Protein AF-0000000076191224 (afdb_homodimer)

Organism: Mytilus galloprovincialis (NCBI:txid29158)

InterPro domains:
  IPR012337 Ribonuclease H-like superfamily [SSF53098] (254-543)
  IPR025398 ZMYM1-like, RNase-like domain [PF14291] (219-339)
  IPR057456 C17orf113, probable zinc finger [PF25431] (107-160)

Foldseek 3Di:
DVPVVVVVVVVVVVVVVVVVVLCLVVVLQPFDDADDDPDDDDDDDCPPDDPDPPDPCPDDPDDPPDDDDDDPPPDDPQPQDADPCLCVVPVQKDWDWDQDPVRDTAIFIAGNLLQVVVFAAPVRDCCRHPVGHNRRDSVVVVCCCPGPSNVVSVVVVCVVCVVVVVVVVVLVVLQLVLLLVLLVLQLVCLLVLHDRLVCSVVVLVVCVVVPPPRNVSNCPPDDDDCNHSVNSLLLLVLQLVQLQVVVLVQAQVFQAKEKEWEWDAAPVGWIKIWIKMWTDGLLGIDIATHFIDTFPDDAQVRVLVVVCCCCVPPSNHDLQRYQEYEYQDPCQAPPCPRHSVNVSCVVHVNYNYANAVVSVVVVVVVVVCVVDVVSVVVVVVVVVVCVVQVVDPVSVVVVVVVVVVCVVVVNDDDPPDPCPVPCSVLAASVVDDLVSQQSSCVSSVHDSVLLSVLVVVVCVVVVVPDPRQHLSNSSSCCRNVNVVNCVVNVSSNSVSRSSNNYDRHCVLVVVLVVSLDSNCDPVNVPDDSVSSGSSSNSNRSDDDPSSTDSSSSSVVSVVVVVVVVPPVVVVVVVVVVVVD/DVPVVVVVVVVVVVVVVVVVVLCLVVVLQQFDDPDQPLQQFQQFALPQDDPPPDPPPPPPDDDDDDDDDDDDPPDDPQPQDADVCLCPVPVQKDWDWDQDPVRDTAIFIAGNLLQVVVFAAPVRDSDRHPNGHSRRDSVVVVCCCPGPSNVVSVVVVCVVCVVVVVVVVVLVVLQLVLLLVLLVLQSVCRSNSHNRLVCSVVVLVVCVVVPPPRNVSNCPPDPDRCNHSSNSSLLLVLQLVQLQVVVLVQAQVFQAKEKEWEWDAAPVGWIKIWIKMWTDGLLFIDIATHFIDTFPDDAQVRVLVVVCCCCVPPSNHDLQRHQEYEYQDPCQAPPCPRHSVNVSCVVHVNYNYANAPVSVVVVVVVVVCVVDPVSVVVVVVVVVVCVVQVVDPVSVVVVVVVVVVCVVVVNDDDPPDPCPVSCSVLPASVVDDLVSQQSSCVSSVHDSVLLSVLVVVVCVVCVVVDDRRHLSVSSSCCRNVNVVNCVVNVSSNSVSRSSNNYDRHCSLVVSLVSSLDSNCDPVSVPRDSSSSGSSSNSNRSDDDPVSTDSSSSSVVSVVVVVVVVPPVVVVVVVVVVVVD

Structure (mmCIF, N/CA/C/O backbone):
data_AF-0000000076191224-model_v1
#
loop_
_entity.id
_entity.type
_entity.pdbx_description
1 polymer 'C17orf113 probable zinc finger domain-containing protein'
#
loop_
_atom_site.group_PDB
_atom_site.id
_atom_site.type_symbol
_atom_site.label_atom_id
_atom_site.label_alt_id
_atom_site.label_comp_id
_atom_site.label_asym_id
_atom_site.label_entity_id
_atom_site.label_seq_id
_atom_site.pdbx_PDB_ins_code
_atom_site.Cartn_x
_atom_site.Cartn_y
_atom_site.Cartn_z
_atom_site.occupancy
_atom_site.B_iso_or_equiv
_atom_site.auth_seq_id
_atom_site.auth_comp_id
_atom_site.auth_asym_id
_atom_site.auth_atom_id
_atom_site.pdbx_PDB_model_num
ATOM 1 N N . MET A 1 1 ? -46.656 -33.531 -31.141 1 26.03 1 MET A N 1
ATOM 2 C CA . MET A 1 1 ? -45.875 -32.719 -30.203 1 26.03 1 MET A CA 1
ATOM 3 C C . MET A 1 1 ? -45.031 -33.625 -29.312 1 26.03 1 MET A C 1
ATOM 5 O O . MET A 1 1 ? -44.406 -33.156 -28.359 1 26.03 1 MET A O 1
ATOM 9 N N . PRO A 1 2 ? -45.156 -34.938 -29.188 1 43.31 2 PRO A N 1
ATOM 10 C CA . PRO A 1 2 ? -44.562 -36 -28.375 1 43.31 2 PRO A CA 1
ATOM 11 C C . PRO A 1 2 ? -43.062 -36.156 -28.609 1 43.31 2 PRO A C 1
ATOM 13 O O . PRO A 1 2 ? -42.344 -36.719 -27.766 1 43.31 2 PRO A O 1
ATOM 16 N N . SER A 1 3 ? -42.562 -35.688 -29.734 1 45.56 3 SER A N 1
ATOM 17 C CA . SER A 1 3 ? -41.219 -36.031 -30.172 1 45.56 3 SER A CA 1
ATOM 18 C C . SER A 1 3 ? -40.156 -35.25 -29.391 1 45.56 3 SER A C 1
ATOM 20 O O . SER A 1 3 ? -39 -35.688 -29.281 1 45.56 3 SER A O 1
ATOM 22 N N . THR A 1 4 ? -40.562 -34.031 -28.891 1 46.78 4 THR A N 1
ATOM 23 C CA . THR A 1 4 ? -39.594 -33.156 -28.219 1 46.78 4 THR A CA 1
ATOM 24 C C . THR A 1 4 ? -39.281 -33.688 -26.828 1 46.78 4 THR A C 1
ATOM 26 O O . THR A 1 4 ? -38.188 -33.5 -26.312 1 46.78 4 THR A O 1
ATOM 29 N N . ASN A 1 5 ? -40.281 -34.406 -26.203 1 42.69 5 ASN A N 1
ATOM 30 C CA . ASN A 1 5 ? -40.062 -34.906 -24.844 1 42.69 5 ASN A CA 1
ATOM 31 C C . ASN A 1 5 ? -39.062 -36.062 -24.828 1 42.69 5 ASN A C 1
ATOM 33 O O . ASN A 1 5 ? -38.312 -36.25 -23.859 1 42.69 5 ASN A O 1
ATOM 37 N N . ARG A 1 6 ? -39.031 -36.906 -25.875 1 45.94 6 ARG A N 1
ATOM 38 C CA . ARG A 1 6 ? -38.156 -38.094 -25.906 1 45.94 6 ARG A CA 1
ATOM 39 C C . ARG A 1 6 ? -36.688 -37.656 -26.031 1 45.94 6 ARG A C 1
ATOM 41 O O . ARG A 1 6 ? -35.812 -38.25 -25.391 1 45.94 6 ARG A O 1
ATOM 48 N N . MET A 1 7 ? -36.5 -36.594 -26.812 1 40.91 7 MET A N 1
ATOM 49 C CA . MET A 1 7 ? -35.125 -36.125 -26.984 1 40.91 7 MET A CA 1
ATOM 50 C C . MET A 1 7 ? -34.625 -35.5 -25.703 1 40.91 7 MET A C 1
ATOM 52 O O . MET A 1 7 ? -33.406 -35.562 -25.406 1 40.91 7 MET A O 1
ATOM 56 N N . LYS A 1 8 ? -35.562 -34.938 -24.906 1 46.84 8 LYS A N 1
ATOM 57 C CA . LYS A 1 8 ? -35.125 -34.406 -23.609 1 46.84 8 LYS A CA 1
ATOM 58 C C . LYS A 1 8 ? -34.812 -35.531 -22.625 1 46.84 8 LYS A C 1
ATOM 60 O O . LYS A 1 8 ? -33.812 -35.438 -21.891 1 46.84 8 LYS A O 1
ATOM 65 N N . ARG A 1 9 ? -35.594 -36.594 -22.672 1 45.09 9 ARG A N 1
ATOM 66 C CA . ARG A 1 9 ? -35.375 -37.688 -21.734 1 45.09 9 ARG A CA 1
ATOM 67 C C . ARG A 1 9 ? -34.094 -38.406 -22.078 1 45.09 9 ARG A C 1
ATOM 69 O O . ARG A 1 9 ? -33.344 -38.812 -21.172 1 45.09 9 ARG A O 1
ATOM 76 N N . LYS A 1 10 ? -33.812 -38.594 -23.328 1 44.44 10 LYS A N 1
ATOM 77 C CA . LYS A 1 10 ? -32.562 -39.25 -23.719 1 44.44 10 LYS A CA 1
ATOM 78 C C . LYS A 1 10 ? -31.359 -38.406 -23.344 1 44.44 10 LYS A C 1
ATOM 80 O O . LYS A 1 10 ? -30.344 -38.906 -22.875 1 44.44 10 LYS A O 1
ATOM 85 N N . ARG A 1 11 ? -31.484 -37.094 -23.469 1 45.53 11 ARG A N 1
ATOM 86 C CA . ARG A 1 11 ? -30.422 -36.188 -23.062 1 45.53 11 ARG A CA 1
ATOM 87 C C . ARG A 1 11 ? -30.25 -36.188 -21.547 1 45.53 11 ARG A C 1
ATOM 89 O O . ARG A 1 11 ? -29.125 -36.156 -21.047 1 45.53 11 ARG A O 1
ATOM 96 N N . GLU A 1 12 ? -31.438 -36.281 -20.953 1 49.88 12 GLU A N 1
ATOM 97 C CA . GLU A 1 12 ? -31.391 -36.344 -19.5 1 49.88 12 GLU A CA 1
ATOM 98 C C . GLU A 1 12 ? -30.766 -37.656 -19.031 1 49.88 12 GLU A C 1
ATOM 100 O O . GLU A 1 12 ? -29.953 -37.688 -18.094 1 49.88 12 GLU A O 1
ATOM 105 N N . GLU A 1 13 ? -31.062 -38.75 -19.688 1 50.44 13 GLU A N 1
ATOM 106 C CA . GLU A 1 13 ? -30.484 -40.031 -19.359 1 50.44 13 GLU A CA 1
ATOM 107 C C . GLU A 1 13 ? -29 -40.062 -19.703 1 50.44 13 GLU A C 1
ATOM 109 O O . GLU A 1 13 ? -28.188 -40.594 -18.922 1 50.44 13 GLU A O 1
ATOM 114 N N . GLU A 1 14 ? -28.641 -39.531 -20.891 1 46.62 14 GLU A N 1
ATOM 115 C CA . GLU A 1 14 ? -27.234 -39.469 -21.266 1 46.62 14 GLU A CA 1
ATOM 116 C C . GLU A 1 14 ? -26.469 -38.531 -20.359 1 46.62 14 GLU A C 1
ATOM 118 O O . GLU A 1 14 ? -25.328 -38.812 -19.969 1 46.62 14 GLU A O 1
ATOM 123 N N . ASN A 1 15 ? -27.062 -37.469 -20 1 46.41 15 ASN A N 1
ATOM 124 C CA . ASN A 1 15 ? -26.469 -36.562 -19.031 1 46.41 15 ASN A CA 1
ATOM 125 C C . ASN A 1 15 ? -26.328 -37.188 -17.656 1 46.41 15 ASN A C 1
ATOM 127 O O . ASN A 1 15 ? -25.344 -37 -16.969 1 46.41 15 ASN A O 1
ATOM 131 N N . GLU A 1 16 ? -27.312 -38 -17.312 1 48.53 16 GLU A N 1
ATOM 132 C CA . GLU A 1 16 ? -27.25 -38.719 -16.047 1 48.53 16 GLU A CA 1
ATOM 133 C C . GLU A 1 16 ? -26.156 -39.781 -16.062 1 48.53 16 GLU A C 1
ATOM 135 O O . GLU A 1 16 ? -25.453 -39.969 -15.07 1 48.53 16 GLU A O 1
ATOM 140 N N . LYS A 1 17 ? -26.031 -40.531 -17.156 1 49.47 17 LYS A N 1
ATOM 141 C CA . LYS A 1 17 ? -24.984 -41.531 -17.281 1 49.47 17 LYS A CA 1
ATOM 142 C C . LYS A 1 17 ? -23.594 -40.875 -17.266 1 49.47 17 LYS A C 1
ATOM 144 O O . LYS A 1 17 ? -22.688 -41.406 -16.609 1 49.47 17 LYS A O 1
ATOM 149 N N . GLN A 1 18 ? -23.438 -39.844 -18 1 44.91 18 GLN A N 1
ATOM 150 C CA . GLN A 1 18 ? -22.172 -39.094 -17.969 1 44.91 18 GLN A CA 1
ATOM 151 C C . GLN A 1 18 ? -21.922 -38.5 -16.594 1 44.91 18 GLN A C 1
ATOM 153 O O . GLN A 1 18 ? -20.797 -38.531 -16.094 1 44.91 18 GLN A O 1
ATOM 158 N N . ALA A 1 19 ? -22.938 -38.031 -16.016 1 46.34 19 ALA A N 1
ATOM 159 C CA . ALA A 1 19 ? -22.844 -37.5 -14.648 1 46.34 19 ALA A CA 1
ATOM 160 C C . ALA A 1 19 ? -22.5 -38.625 -13.672 1 46.34 19 ALA A C 1
ATOM 162 O O . ALA A 1 19 ? -21.688 -38.438 -12.773 1 46.34 19 ALA A O 1
ATOM 163 N N . ALA A 1 20 ? -23.172 -39.781 -13.859 1 45.84 20 ALA A N 1
ATOM 164 C CA . ALA A 1 20 ? -22.859 -40.938 -13.016 1 45.84 20 ALA A CA 1
ATOM 165 C C . ALA A 1 20 ? -21.406 -41.375 -13.203 1 45.84 20 ALA A C 1
ATOM 167 O O . ALA A 1 20 ? -20.719 -41.688 -12.227 1 45.84 20 ALA A O 1
ATOM 168 N N . LYS A 1 21 ? -20.969 -41.375 -14.43 1 45.69 21 LYS A N 1
ATOM 169 C CA . LYS A 1 21 ? -19.562 -41.688 -14.711 1 45.69 21 LYS A CA 1
ATOM 170 C C . LYS A 1 21 ? -18.641 -40.656 -14.086 1 45.69 21 LYS A C 1
ATOM 172 O O . LYS A 1 21 ? -17.625 -41 -13.492 1 45.69 21 LYS A O 1
ATOM 177 N N . CYS A 1 22 ? -18.984 -39.469 -14.258 1 46.91 22 CYS A N 1
ATOM 178 C CA . CYS A 1 22 ? -18.203 -38.375 -13.672 1 46.91 22 CYS A CA 1
ATOM 179 C C . CYS A 1 22 ? -18.219 -38.438 -12.148 1 46.91 22 CYS A C 1
ATOM 181 O O . CYS A 1 22 ? -17.188 -38.25 -11.5 1 46.91 22 CYS A O 1
ATOM 183 N N . ARG A 1 23 ? -19.438 -38.781 -11.688 1 44.47 23 ARG A N 1
ATOM 184 C CA . ARG A 1 23 ? -19.547 -38.938 -10.242 1 44.47 23 ARG A CA 1
ATOM 185 C C . ARG A 1 23 ? -18.672 -40.094 -9.75 1 44.47 23 ARG A C 1
ATOM 187 O O . ARG A 1 23 ? -18 -39.969 -8.719 1 44.47 23 ARG A O 1
ATOM 194 N N . LYS A 1 24 ? -18.719 -41.125 -10.453 1 44 24 LYS A N 1
ATOM 195 C CA . LYS A 1 24 ? -17.906 -42.25 -10.078 1 44 24 LYS A CA 1
ATOM 196 C C . LYS A 1 24 ? -16.406 -41.938 -10.148 1 44 24 LYS A C 1
ATOM 198 O O . LYS A 1 24 ? -15.641 -42.344 -9.273 1 44 24 LYS A O 1
ATOM 203 N N . LEU A 1 25 ? -16.109 -41.219 -11.141 1 40.03 25 LEU A N 1
ATOM 204 C CA . LEU A 1 25 ? -14.727 -40.781 -11.281 1 40.03 25 LEU A CA 1
ATOM 205 C C . LEU A 1 25 ? -14.312 -39.875 -10.141 1 40.03 25 LEU A C 1
ATOM 207 O O . LEU A 1 25 ? -13.234 -40 -9.57 1 40.03 25 LEU A O 1
ATOM 211 N N . LEU A 1 26 ? -15.203 -38.969 -9.93 1 44.12 26 LEU A N 1
ATOM 212 C CA . LEU A 1 26 ? -14.906 -37.938 -8.953 1 44.12 26 LEU A CA 1
ATOM 213 C C . LEU A 1 26 ? -14.938 -38.5 -7.539 1 44.12 26 LEU A C 1
ATOM 215 O O . LEU A 1 26 ? -14.219 -38.031 -6.66 1 44.12 26 LEU A O 1
ATOM 219 N N . SER A 1 27 ? -15.766 -39.375 -7.352 1 41.03 27 SER A N 1
ATOM 220 C CA . SER A 1 27 ? -15.898 -39.906 -6 1 41.03 27 SER A CA 1
ATOM 221 C C . SER A 1 27 ? -14.57 -40.438 -5.465 1 41.03 27 SER A C 1
ATOM 223 O O . SER A 1 27 ? -14.289 -40.344 -4.27 1 41.03 27 SER A O 1
ATOM 225 N N . PHE A 1 28 ? -13.883 -40.875 -6.383 1 36.62 28 PHE A N 1
ATOM 226 C CA . PHE A 1 28 ? -12.594 -41.406 -5.953 1 36.62 28 PHE A CA 1
ATOM 227 C C . PHE A 1 28 ? -11.664 -40.281 -5.496 1 36.62 28 PHE A C 1
ATOM 229 O O . PHE A 1 28 ? -10.891 -40.469 -4.555 1 36.62 28 PHE A O 1
ATOM 236 N N . PHE A 1 29 ? -11.695 -39.25 -6.199 1 34.75 29 PHE A N 1
ATOM 237 C CA . PHE A 1 29 ? -10.68 -38.219 -6.047 1 34.75 29 PHE A CA 1
ATOM 238 C C . PHE A 1 29 ? -11.055 -37.25 -4.938 1 34.75 29 PHE A C 1
ATOM 240 O O . PHE A 1 29 ? -10.281 -36.344 -4.602 1 34.75 29 PHE A O 1
ATOM 247 N N . GLN A 1 30 ? -12.102 -37.188 -4.402 1 29.36 30 GLN A N 1
ATOM 248 C CA . GLN A 1 30 ? -12.555 -36.094 -3.541 1 29.36 30 GLN A CA 1
ATOM 249 C C . GLN A 1 30 ? -11.828 -36.125 -2.199 1 29.36 30 GLN A C 1
ATOM 251 O O . GLN A 1 30 ? -12.141 -35.312 -1.307 1 29.36 30 GLN A O 1
ATOM 256 N N . SER A 1 31 ? -10.711 -36.938 -2.045 1 25.03 31 SER A N 1
ATOM 257 C CA . SER A 1 31 ? -10.406 -36.938 -0.617 1 25.03 31 SER A CA 1
ATOM 258 C C . SER A 1 31 ? -9.477 -35.781 -0.242 1 25.03 31 SER A C 1
ATOM 260 O O . SER A 1 31 ? -9.469 -35.344 0.908 1 25.03 31 SER A O 1
ATOM 262 N N . THR A 1 32 ? -8.367 -35.531 -1.023 1 21.52 32 THR A N 1
ATOM 263 C CA . THR A 1 32 ? -7.102 -35.375 -0.321 1 21.52 32 THR A CA 1
ATOM 264 C C . THR A 1 32 ? -6.961 -33.969 0.247 1 21.52 32 THR A C 1
ATOM 266 O O . THR A 1 32 ? -7.395 -33 -0.375 1 21.52 32 THR A O 1
ATOM 269 N N . LYS A 1 33 ? -6.602 -33.875 1.566 1 25.42 33 LYS A N 1
ATOM 270 C CA . LYS A 1 33 ? -6.164 -32.75 2.393 1 25.42 33 LYS A CA 1
ATOM 271 C C . LYS A 1 33 ? -4.852 -32.156 1.875 1 25.42 33 LYS A C 1
ATOM 273 O O . LYS A 1 33 ? -4.004 -32.906 1.354 1 25.42 33 LYS A O 1
ATOM 278 N N . GLU A 1 34 ? -4.637 -30.75 1.619 1 20.83 34 GLU A N 1
ATOM 279 C CA . GLU A 1 34 ? -3.629 -29.797 1.155 1 20.83 34 GLU A CA 1
ATOM 280 C C . GLU A 1 34 ? -2.33 -29.938 1.944 1 20.83 34 GLU A C 1
ATOM 282 O O . GLU A 1 34 ? -2.283 -29.625 3.137 1 20.83 34 GLU A O 1
ATOM 287 N N . ALA A 1 35 ? -1.531 -30.953 1.72 1 19.2 35 ALA A N 1
ATOM 288 C CA . ALA A 1 35 ? -0.294 -31.109 2.479 1 19.2 35 ALA A CA 1
ATOM 289 C C . ALA A 1 35 ? 0.706 -30.016 2.139 1 19.2 35 ALA A C 1
ATOM 291 O O . ALA A 1 35 ? 0.68 -29.469 1.035 1 19.2 35 ALA A O 1
ATOM 292 N N . ASN A 1 36 ? 1.622 -29.578 3.158 1 17.62 36 ASN A N 1
ATOM 293 C CA . ASN A 1 36 ? 2.547 -28.531 3.568 1 17.62 36 ASN A CA 1
ATOM 294 C C . ASN A 1 36 ? 3.877 -28.641 2.828 1 17.62 36 ASN A C 1
ATOM 296 O O . ASN A 1 36 ? 4.68 -27.703 2.85 1 17.62 36 ASN A O 1
ATOM 300 N N . VAL A 1 37 ? 4.348 -29.781 2.203 1 17.72 37 VAL A N 1
ATOM 301 C CA . VAL A 1 37 ? 5.77 -29.984 2.447 1 17.72 37 VAL A CA 1
ATOM 302 C C . VAL A 1 37 ? 6.59 -29.25 1.397 1 17.72 37 VAL A C 1
ATOM 304 O O . VAL A 1 37 ? 6.383 -29.422 0.195 1 17.72 37 VAL A O 1
ATOM 307 N N . CYS A 1 38 ? 7.348 -28.172 1.702 1 17.2 38 CYS A N 1
ATOM 308 C CA . CYS A 1 38 ? 8.094 -27.141 0.999 1 17.2 38 CYS A CA 1
ATOM 309 C C . CYS A 1 38 ? 9.43 -27.672 0.497 1 17.2 38 CYS A C 1
ATOM 311 O O . CYS A 1 38 ? 10.477 -27.078 0.764 1 17.2 38 CYS A O 1
ATOM 313 N N . GLY A 1 39 ? 9.539 -28.859 -0.107 1 16.42 39 GLY A N 1
ATOM 314 C CA . GLY A 1 39 ? 10.914 -29.328 -0.23 1 16.42 39 GLY A CA 1
ATOM 315 C C . GLY A 1 39 ? 11.703 -28.594 -1.299 1 16.42 39 GLY A C 1
ATOM 316 O O . GLY A 1 39 ? 11.125 -28.109 -2.275 1 16.42 39 GLY A O 1
ATOM 317 N N . THR A 1 40 ? 13.023 -28.172 -1.108 1 16.64 40 THR A N 1
ATOM 318 C CA . THR A 1 40 ? 14.008 -27.203 -1.571 1 16.64 40 THR A CA 1
ATOM 319 C C . THR A 1 40 ? 14.836 -27.766 -2.715 1 16.64 40 THR A C 1
ATOM 321 O O . THR A 1 40 ? 15.727 -27.094 -3.244 1 16.64 40 THR A O 1
ATOM 324 N N . THR A 1 41 ? 14.422 -28.766 -3.525 1 16.56 41 THR A N 1
ATOM 325 C CA . THR A 1 41 ? 15.609 -29.422 -4.059 1 16.56 41 THR A CA 1
ATOM 326 C C . THR A 1 41 ? 16.203 -28.625 -5.219 1 16.56 41 THR A C 1
ATOM 328 O O . THR A 1 41 ? 15.461 -28.094 -6.047 1 16.56 41 THR A O 1
ATOM 331 N N . HIS A 1 42 ? 17.547 -28.297 -5.301 1 16.14 42 HIS A N 1
ATOM 332 C CA . HIS A 1 42 ? 18.469 -27.359 -5.934 1 16.14 42 HIS A CA 1
ATOM 333 C C . HIS A 1 42 ? 18.938 -27.891 -7.285 1 16.14 42 HIS A C 1
ATOM 335 O O . HIS A 1 42 ? 19.672 -27.188 -8 1 16.14 42 HIS A O 1
ATOM 341 N N . GLU A 1 43 ? 18.312 -28.781 -8.07 1 17.09 43 GLU A N 1
ATOM 342 C CA . GLU A 1 43 ? 19.297 -29.422 -8.945 1 17.09 43 GLU A CA 1
ATOM 343 C C . GLU A 1 43 ? 19.609 -28.531 -10.141 1 17.09 43 GLU A C 1
ATOM 345 O O . GLU A 1 43 ? 18.734 -27.875 -10.695 1 17.09 43 GLU A O 1
ATOM 350 N N . HIS A 1 44 ? 20.891 -28.203 -10.461 1 16.64 44 HIS A N 1
ATOM 351 C CA . HIS A 1 44 ? 21.672 -27.234 -11.227 1 16.64 44 HIS A CA 1
ATOM 352 C C . HIS A 1 44 ? 21.797 -27.656 -12.688 1 16.64 44 HIS A C 1
ATOM 354 O O . HIS A 1 44 ? 22.469 -27 -13.477 1 16.64 44 HIS A O 1
ATOM 360 N N . ASP A 1 45 ? 20.859 -28.312 -13.352 1 16.45 45 ASP A N 1
ATOM 361 C CA . ASP A 1 45 ? 21.422 -28.969 -14.523 1 16.45 45 ASP A CA 1
ATOM 362 C C . ASP A 1 45 ? 21.703 -27.953 -15.633 1 16.45 45 ASP A C 1
ATOM 364 O O . ASP A 1 45 ? 20.828 -27.156 -16 1 16.45 45 ASP A O 1
ATOM 368 N N . GLU A 1 46 ? 22.922 -27.562 -15.977 1 17.64 46 GLU A N 1
ATOM 369 C CA . GLU A 1 46 ? 23.625 -26.562 -16.781 1 17.64 46 GLU A CA 1
ATOM 370 C C . GLU A 1 46 ? 23.516 -26.875 -18.266 1 17.64 46 GLU A C 1
ATOM 372 O O . GLU A 1 46 ? 24.172 -26.234 -19.094 1 17.64 46 GLU A O 1
ATOM 377 N N . SER A 1 47 ? 22.406 -27.281 -18.859 1 17.59 47 SER A N 1
ATOM 378 C CA . SER A 1 47 ? 22.578 -27.812 -20.203 1 17.59 47 SER A CA 1
ATOM 379 C C . SER A 1 47 ? 22.875 -26.688 -21.203 1 17.59 47 SER A C 1
ATOM 381 O O . SER A 1 47 ? 22.031 -25.812 -21.422 1 17.59 47 SER A O 1
ATOM 383 N N . VAL A 1 48 ? 24.047 -26.125 -21.297 1 18.17 48 VAL A N 1
ATOM 384 C CA . VAL A 1 48 ? 24.5 -24.984 -22.062 1 18.17 48 VAL A CA 1
ATOM 385 C C . VAL A 1 48 ? 24.438 -25.297 -23.562 1 18.17 48 VAL A C 1
ATOM 387 O O . VAL A 1 48 ? 25.031 -26.281 -24.016 1 18.17 48 VAL A O 1
ATOM 390 N N . HIS A 1 49 ? 23.344 -25.125 -24.203 1 17.06 49 HIS A N 1
ATOM 391 C CA . HIS A 1 49 ? 23.094 -25.375 -25.609 1 17.06 49 HIS A CA 1
ATOM 392 C C . HIS A 1 49 ? 24.062 -24.578 -26.484 1 17.06 49 HIS A C 1
ATOM 394 O O . HIS A 1 49 ? 24.422 -23.438 -26.156 1 17.06 49 HIS A O 1
ATOM 400 N N . GLU A 1 50 ? 24.766 -25.203 -27.453 1 18.98 50 GLU A N 1
ATOM 401 C CA . GLU A 1 50 ? 25.859 -25.062 -28.406 1 18.98 50 GLU A CA 1
ATOM 402 C C . GLU A 1 50 ? 25.5 -24.094 -29.531 1 18.98 50 GLU A C 1
ATOM 404 O O . GLU A 1 50 ? 24.531 -24.312 -30.25 1 18.98 50 GLU A O 1
ATOM 409 N N . LEU A 1 51 ? 25.578 -22.781 -29.281 1 18.27 51 LEU A N 1
ATOM 410 C CA . LEU A 1 51 ? 25.297 -21.672 -30.203 1 18.27 51 LEU A CA 1
ATOM 411 C C . LEU A 1 51 ? 26.109 -21.828 -31.484 1 18.27 51 LEU A C 1
ATOM 413 O O . LEU A 1 51 ? 27.328 -22 -31.438 1 18.27 51 LEU A O 1
ATOM 417 N N . VAL A 1 52 ? 25.5 -22.312 -32.5 1 18.48 52 VAL A N 1
ATOM 418 C CA . VAL A 1 52 ? 25.938 -22.641 -33.844 1 18.48 52 VAL A CA 1
ATOM 419 C C . VAL A 1 52 ? 26.453 -21.391 -34.531 1 18.48 52 VAL A C 1
ATOM 421 O O . VAL A 1 52 ? 25.734 -20.375 -34.625 1 18.48 52 VAL A O 1
ATOM 424 N N . GLU A 1 53 ? 27.75 -21.094 -34.531 1 18.88 53 GLU A N 1
ATOM 425 C CA . GLU A 1 53 ? 28.656 -20.078 -35.031 1 18.88 53 GLU A CA 1
ATOM 426 C C . GLU A 1 53 ? 28.547 -19.922 -36.531 1 18.88 53 GLU A C 1
ATOM 428 O O . GLU A 1 53 ? 28.938 -20.812 -37.281 1 18.88 53 GLU A O 1
ATOM 433 N N . THR A 1 54 ? 27.375 -19.594 -37.031 1 19.47 54 THR A N 1
ATOM 434 C CA . THR A 1 54 ? 27.297 -19.594 -38.5 1 19.47 54 THR A CA 1
ATOM 435 C C . THR A 1 54 ? 28.281 -18.578 -39.094 1 19.47 54 THR A C 1
ATOM 437 O O . THR A 1 54 ? 28.344 -17.438 -38.625 1 19.47 54 THR A O 1
ATOM 440 N N . GLU A 1 55 ? 29.281 -19 -39.906 1 19.7 55 GLU A N 1
ATOM 441 C CA . GLU A 1 55 ? 30.516 -18.609 -40.594 1 19.7 55 GLU A CA 1
ATOM 442 C C . GLU A 1 55 ? 30.234 -17.547 -41.656 1 19.7 55 GLU A C 1
ATOM 444 O O . GLU A 1 55 ? 29.531 -17.797 -42.625 1 19.7 55 GLU A O 1
ATOM 449 N N . MET A 1 56 ? 29.891 -16.297 -41.188 1 19.38 56 MET A N 1
ATOM 450 C CA . MET A 1 56 ? 29.656 -15.227 -42.156 1 19.38 56 MET A CA 1
ATOM 451 C C . MET A 1 56 ? 30.875 -15.031 -43.062 1 19.38 56 MET A C 1
ATOM 453 O O . MET A 1 56 ? 31.969 -14.703 -42.594 1 19.38 56 MET A O 1
ATOM 457 N N . GLN A 1 57 ? 31.016 -15.656 -44.125 1 19.55 57 GLN A N 1
ATOM 458 C CA . GLN A 1 57 ? 32.062 -15.773 -45.156 1 19.55 57 GLN A CA 1
ATOM 459 C C . GLN A 1 57 ? 32.281 -14.438 -45.844 1 19.55 57 GLN A C 1
ATOM 461 O O . GLN A 1 57 ? 31.484 -14.031 -46.688 1 19.55 57 GLN A O 1
ATOM 466 N N . THR A 1 58 ? 32.438 -13.32 -45.062 1 19.78 58 THR A N 1
ATOM 467 C CA . THR A 1 58 ? 32.625 -12.062 -45.781 1 19.78 58 THR A CA 1
ATOM 468 C C . THR A 1 58 ? 33.844 -12.125 -46.688 1 19.78 58 THR A C 1
ATOM 470 O O . THR A 1 58 ? 34.969 -12.344 -46.219 1 19.78 58 THR A O 1
ATOM 473 N N . GLN A 1 59 ? 33.719 -12.422 -47.875 1 18.94 59 GLN A N 1
ATOM 474 C CA . GLN A 1 59 ? 34.656 -12.609 -48.969 1 18.94 59 GLN A CA 1
ATOM 475 C C . GLN A 1 59 ? 35.531 -11.375 -49.188 1 18.94 59 GLN A C 1
ATOM 477 O O . GLN A 1 59 ? 35.125 -10.273 -48.781 1 18.94 59 GLN A O 1
ATOM 482 N N . ARG A 1 60 ? 36.688 -11.422 -49.969 1 21.84 60 ARG A N 1
ATOM 483 C CA . ARG A 1 60 ? 38.094 -11.164 -50.125 1 21.84 60 ARG A CA 1
ATOM 484 C C . ARG A 1 60 ? 38.344 -9.805 -50.781 1 21.84 60 ARG A C 1
ATOM 486 O O . ARG A 1 60 ? 39.406 -9.203 -50.594 1 21.84 60 ARG A O 1
ATOM 493 N N . GLU A 1 61 ? 37.594 -8.883 -51.438 1 22.14 61 GLU A N 1
ATOM 494 C CA . GLU A 1 61 ? 38.219 -8.648 -52.75 1 22.14 61 GLU A CA 1
ATOM 495 C C . GLU A 1 61 ? 39.438 -7.719 -52.594 1 22.14 61 GLU A C 1
ATOM 497 O O . GLU A 1 61 ? 39.281 -6.566 -52.188 1 22.14 61 GLU A O 1
ATOM 502 N N . THR A 1 62 ? 40.562 -8.172 -52.188 1 22.02 62 THR A N 1
ATOM 503 C CA . THR A 1 62 ? 41.844 -7.52 -51.969 1 22.02 62 THR A CA 1
ATOM 504 C C . THR A 1 62 ? 42.375 -6.84 -53.219 1 22.02 62 THR A C 1
ATOM 506 O O . THR A 1 62 ? 42.312 -7.426 -54.312 1 22.02 62 THR A O 1
ATOM 509 N N . LEU A 1 63 ? 42.344 -5.52 -53.25 1 22.5 63 LEU A N 1
ATOM 510 C CA . LEU A 1 63 ? 42.781 -4.59 -54.281 1 22.5 63 LEU A CA 1
ATOM 511 C C . LEU A 1 63 ? 44.219 -4.871 -54.688 1 22.5 63 LEU A C 1
ATOM 513 O O . LEU A 1 63 ? 45.062 -5.215 -53.844 1 22.5 63 LEU A O 1
ATOM 517 N N . PRO A 1 64 ? 44.594 -5.184 -55.969 1 24.39 64 PRO A N 1
ATOM 518 C CA . PRO A 1 64 ? 45.781 -5.711 -56.594 1 24.39 64 PRO A CA 1
ATOM 519 C C . PRO A 1 64 ? 47 -4.777 -56.469 1 24.39 64 PRO A C 1
ATOM 521 O O . PRO A 1 64 ? 46.938 -3.619 -56.875 1 24.39 64 PRO A O 1
ATOM 524 N N . VAL A 1 65 ? 47.594 -4.645 -55.281 1 23.41 65 VAL A N 1
ATOM 525 C CA . VAL A 1 65 ? 48.719 -3.732 -55.125 1 23.41 65 VAL A CA 1
ATOM 526 C C . VAL A 1 65 ? 49.844 -4.125 -56.094 1 23.41 65 VAL A C 1
ATOM 528 O O . VAL A 1 65 ? 50.156 -5.309 -56.219 1 23.41 65 VAL A O 1
ATOM 531 N N . ILE A 1 66 ? 50.219 -3.258 -56.969 1 24.12 66 ILE A N 1
ATOM 532 C CA . ILE A 1 66 ? 51.156 -3.262 -58.094 1 24.12 66 ILE A CA 1
ATOM 533 C C . ILE A 1 66 ? 52.562 -3.514 -57.562 1 24.12 66 ILE A C 1
ATOM 535 O O . ILE A 1 66 ? 53.031 -2.828 -56.656 1 24.12 66 ILE A O 1
ATOM 539 N N . ALA A 1 67 ? 53.156 -4.691 -57.875 1 26.38 67 ALA A N 1
ATOM 540 C CA . ALA A 1 67 ? 54.375 -5.402 -57.5 1 26.38 67 ALA A CA 1
ATOM 541 C C . ALA A 1 67 ? 55.625 -4.672 -58 1 26.38 67 ALA A C 1
ATOM 543 O O . ALA A 1 67 ? 55.781 -4.488 -59.219 1 26.38 67 ALA A O 1
ATOM 544 N N . THR A 1 68 ? 56.062 -3.615 -57.281 1 24.05 68 THR A N 1
ATOM 545 C CA . THR A 1 68 ? 57.219 -2.914 -57.75 1 24.05 68 THR A CA 1
ATOM 546 C C . THR A 1 68 ? 58.438 -3.848 -57.812 1 24.05 68 THR A C 1
ATOM 548 O O . THR A 1 68 ? 58.625 -4.676 -56.906 1 24.05 68 THR A O 1
ATOM 551 N N . PRO A 1 69 ? 59.188 -4.031 -58.906 1 24.16 69 PRO A N 1
ATOM 552 C CA . PRO A 1 69 ? 60.219 -5.004 -59.281 1 24.16 69 PRO A CA 1
ATOM 553 C C . PRO A 1 69 ? 61.5 -4.863 -58.469 1 24.16 69 PRO A C 1
ATOM 555 O O . PRO A 1 69 ? 62.125 -3.797 -58.469 1 24.16 69 PRO A O 1
ATOM 558 N N . THR A 1 70 ? 61.562 -5.293 -57.188 1 25.75 70 THR A N 1
ATOM 559 C CA . THR A 1 70 ? 62.75 -5.074 -56.375 1 25.75 70 THR A CA 1
ATOM 560 C C . THR A 1 70 ? 63.938 -5.859 -56.938 1 25.75 70 THR A C 1
ATOM 562 O O . THR A 1 70 ? 63.781 -7.008 -57.375 1 25.75 70 THR A O 1
ATOM 565 N N . ARG A 1 71 ? 65.125 -5.297 -57.188 1 28.39 71 ARG A N 1
ATOM 566 C CA . ARG A 1 71 ? 66.438 -5.77 -57.625 1 28.39 71 ARG A CA 1
ATOM 567 C C . ARG A 1 71 ? 67.062 -6.75 -56.594 1 28.39 71 ARG A C 1
ATOM 569 O O . ARG A 1 71 ? 67.062 -6.48 -55.406 1 28.39 71 ARG A O 1
ATOM 576 N N . GLU A 1 72 ? 67.188 -8.117 -56.812 1 26.75 72 GLU A N 1
ATOM 577 C CA . GLU A 1 72 ? 67.5 -9.25 -55.969 1 26.75 72 GLU A CA 1
ATOM 578 C C . GLU A 1 72 ? 69 -9.141 -55.5 1 26.75 72 GLU A C 1
ATOM 580 O O . GLU A 1 72 ? 69.938 -9.297 -56.281 1 26.75 72 GLU A O 1
ATOM 585 N N . ARG A 1 73 ? 69.5 -8.18 -54.625 1 30.58 73 ARG A N 1
ATOM 586 C CA . ARG A 1 73 ? 70.875 -8.219 -54.094 1 30.58 73 ARG A CA 1
ATOM 587 C C . ARG A 1 73 ? 71.125 -9.539 -53.375 1 30.58 73 ARG A C 1
ATOM 589 O O . ARG A 1 73 ? 70.188 -10.117 -52.75 1 30.58 73 ARG A O 1
ATOM 596 N N . HIS A 1 74 ? 72.062 -10.273 -53.781 1 29.5 74 HIS A N 1
ATOM 597 C CA . HIS A 1 74 ? 72.562 -11.531 -53.219 1 29.5 74 HIS A CA 1
ATOM 598 C C . HIS A 1 74 ? 72.75 -11.43 -51.719 1 29.5 74 HIS A C 1
ATOM 600 O O . HIS A 1 74 ? 73.75 -10.82 -51.25 1 29.5 74 HIS A O 1
ATOM 606 N N . ASN A 1 75 ? 71.812 -10.969 -50.906 1 31.66 75 ASN A N 1
ATOM 607 C CA . ASN A 1 75 ? 71.875 -10.633 -49.5 1 31.66 75 ASN A CA 1
ATOM 608 C C . ASN A 1 75 ? 72.375 -11.82 -48.656 1 31.66 75 ASN A C 1
ATOM 610 O O . ASN A 1 75 ? 72 -12.961 -48.906 1 31.66 75 ASN A O 1
ATOM 614 N N . SER A 1 76 ? 73.688 -11.812 -48.219 1 35.19 76 SER A N 1
ATOM 615 C CA . SER A 1 76 ? 74.188 -12.719 -47.188 1 35.19 76 SER A CA 1
ATOM 616 C C . SER A 1 76 ? 73.125 -13.086 -46.188 1 35.19 76 SER A C 1
ATOM 618 O O . SER A 1 76 ? 72.125 -12.367 -46.062 1 35.19 76 SER A O 1
ATOM 620 N N . GLY A 1 77 ? 72.938 -14.266 -45.812 1 38.22 77 GLY A N 1
ATOM 621 C CA . GLY A 1 77 ? 71.938 -14.984 -45.094 1 38.22 77 GLY A CA 1
ATOM 622 C C . GLY A 1 77 ? 71.25 -14.172 -44 1 38.22 77 GLY A C 1
ATOM 623 O O . GLY A 1 77 ? 70.5 -14.711 -43.156 1 38.22 77 GLY A O 1
ATOM 624 N N . HIS A 1 78 ? 72 -13.125 -43.375 1 43.5 78 HIS A N 1
ATOM 625 C CA . HIS A 1 78 ? 71.375 -12.367 -42.312 1 43.5 78 HIS A CA 1
ATOM 626 C C . HIS A 1 78 ? 70.188 -11.57 -42.812 1 43.5 78 HIS A C 1
ATOM 628 O O . HIS A 1 78 ? 70.312 -10.836 -43.812 1 43.5 78 HIS A O 1
ATOM 634 N N . SER A 1 79 ? 69.125 -12.078 -42.906 1 48.62 79 SER A N 1
ATOM 635 C CA . SER A 1 79 ? 68 -11.344 -43.344 1 48.62 79 SER A CA 1
ATOM 636 C C . SER A 1 79 ? 67.938 -9.953 -42.75 1 48.62 79 SER A C 1
ATOM 638 O O . SER A 1 79 ? 68 -9.797 -41.531 1 48.62 79 SER A O 1
ATOM 640 N N . SER A 1 80 ? 68.5 -8.859 -43.312 1 59.62 80 SER A N 1
ATOM 641 C CA . SER A 1 80 ? 68.562 -7.445 -42.969 1 59.62 80 SER A CA 1
ATOM 642 C C . SER A 1 80 ? 67.188 -6.891 -42.656 1 59.62 80 SER A C 1
ATOM 644 O O . SER A 1 80 ? 67.062 -5.781 -42.125 1 59.62 80 SER A O 1
ATOM 646 N N . ASN A 1 81 ? 66.25 -7.453 -43.094 1 64.69 81 ASN A N 1
ATOM 647 C CA . ASN A 1 81 ? 64.938 -6.848 -42.875 1 64.69 81 ASN A CA 1
ATOM 648 C C . ASN A 1 81 ? 64.125 -7.66 -41.906 1 64.69 81 ASN A C 1
ATOM 650 O O . ASN A 1 81 ? 64.312 -8.867 -41.719 1 64.69 81 ASN A O 1
ATOM 654 N N . PHE A 1 82 ? 63.375 -6.969 -41.031 1 78.19 82 PHE A N 1
ATOM 655 C CA . PHE A 1 82 ? 62.406 -7.574 -40.125 1 78.19 82 PHE A CA 1
ATOM 656 C C . PHE A 1 82 ? 61.469 -8.523 -40.844 1 78.19 82 PHE A C 1
ATOM 658 O O . PHE A 1 82 ? 60.969 -8.195 -41.938 1 78.19 82 PHE A O 1
ATOM 665 N N . ASN A 1 83 ? 61.531 -9.836 -40.531 1 78.56 83 ASN A N 1
ATOM 666 C CA . ASN A 1 83 ? 60.625 -10.812 -41.094 1 78.56 83 ASN A CA 1
ATOM 667 C C . ASN A 1 83 ? 59.25 -10.75 -40.406 1 78.56 83 ASN A C 1
ATOM 669 O O . ASN A 1 83 ? 59.156 -11.055 -39.219 1 78.56 83 ASN A O 1
ATOM 673 N N . LYS A 1 84 ? 58.281 -10.266 -41.062 1 77.88 84 LYS A N 1
ATOM 674 C CA . LYS A 1 84 ? 56.938 -10.102 -40.531 1 77.88 84 LYS A CA 1
ATOM 675 C C . LYS A 1 84 ? 56.406 -11.414 -39.969 1 77.88 84 LYS A C 1
ATOM 677 O O . LYS A 1 84 ? 55.531 -11.414 -39.094 1 77.88 84 LYS A O 1
ATOM 682 N N . LYS A 1 85 ? 56.969 -12.516 -40.344 1 78.81 85 LYS A N 1
ATOM 683 C CA . LYS A 1 85 ? 56.531 -13.828 -39.875 1 78.81 85 LYS A CA 1
ATOM 684 C C . LYS A 1 85 ? 56.875 -14.016 -38.406 1 78.81 85 LYS A C 1
ATOM 686 O O . LYS A 1 85 ? 56.25 -14.82 -37.719 1 78.81 85 LYS A O 1
ATOM 691 N N . TRP A 1 86 ? 57.906 -13.219 -37.969 1 81 86 TRP A N 1
ATOM 692 C CA . TRP A 1 86 ? 58.344 -13.344 -36.594 1 81 86 TRP A CA 1
ATOM 693 C C . TRP A 1 86 ? 57.281 -12.805 -35.625 1 81 86 TRP A C 1
ATOM 695 O O . TRP A 1 86 ? 57.25 -13.18 -34.469 1 81 86 TRP A O 1
ATOM 705 N N . LYS A 1 87 ? 56.438 -12 -36.188 1 78.75 87 LYS A N 1
ATOM 706 C CA . LYS A 1 87 ? 55.375 -11.43 -35.375 1 78.75 87 LYS A CA 1
ATOM 707 C C . LYS A 1 87 ? 54.281 -12.445 -35.125 1 78.75 87 LYS A C 1
ATOM 709 O O . LYS A 1 87 ? 53.469 -12.289 -34.219 1 78.75 87 LYS A O 1
ATOM 714 N N . GLU A 1 88 ? 54.25 -13.492 -35.969 1 76.62 88 GLU A N 1
ATOM 715 C CA . GLU A 1 88 ? 53.25 -14.523 -35.812 1 76.62 88 GLU A CA 1
ATOM 716 C C . GLU A 1 88 ? 53.406 -15.258 -34.469 1 76.62 88 GLU A C 1
ATOM 718 O O . GLU A 1 88 ? 54.469 -15.859 -34.219 1 76.62 88 GLU A O 1
ATOM 723 N N . GLY A 1 89 ? 52.5 -15.25 -33.438 1 72.88 89 GLY A N 1
ATOM 724 C CA . GLY A 1 89 ? 52.531 -15.859 -32.094 1 72.88 89 GLY A CA 1
ATOM 725 C C . GLY A 1 89 ? 53.188 -14.977 -31.062 1 72.88 89 GLY A C 1
ATOM 726 O O . GLY A 1 89 ? 53.25 -15.352 -29.891 1 72.88 89 GLY A O 1
ATOM 727 N N . ARG A 1 90 ? 53.844 -13.844 -31.516 1 79.88 90 ARG A N 1
ATOM 728 C CA . ARG A 1 90 ? 54.5 -12.914 -30.609 1 79.88 90 ARG A CA 1
ATOM 729 C C . ARG A 1 90 ? 53.906 -11.516 -30.75 1 79.88 90 ARG A C 1
ATOM 731 O O . ARG A 1 90 ? 54.5 -10.641 -31.391 1 79.88 90 ARG A O 1
ATOM 738 N N . PRO A 1 91 ? 52.75 -11.297 -30.141 1 80.62 91 PRO A N 1
ATOM 739 C CA . PRO A 1 91 ? 52.094 -10 -30.281 1 80.62 91 PRO A CA 1
ATOM 740 C C . PRO A 1 91 ? 52.875 -8.859 -29.625 1 80.62 91 PRO A C 1
ATOM 742 O O . PRO A 1 91 ? 52.656 -7.691 -29.969 1 80.62 91 PRO A O 1
ATOM 745 N N . TRP A 1 92 ? 53.812 -9.258 -28.828 1 83.75 92 TRP A N 1
ATOM 746 C CA . TRP A 1 92 ? 54.594 -8.242 -28.125 1 83.75 92 TRP A CA 1
ATOM 747 C C . TRP A 1 92 ? 55.719 -7.695 -29 1 83.75 92 TRP A C 1
ATOM 749 O O . TRP A 1 92 ? 56.312 -6.68 -28.672 1 83.75 92 TRP A O 1
ATOM 759 N N . LEU A 1 93 ? 55.969 -8.297 -30.094 1 85 93 LEU A N 1
ATOM 760 C CA . LEU A 1 93 ? 57.062 -7.914 -30.953 1 85 93 LEU A CA 1
ATOM 761 C C . LEU A 1 93 ? 56.656 -6.793 -31.906 1 85 93 LEU A C 1
ATOM 763 O O . LEU A 1 93 ? 55.688 -6.918 -32.625 1 85 93 LEU A O 1
ATOM 767 N N . LYS A 1 94 ? 57.344 -5.641 -31.844 1 85.19 94 LYS A N 1
ATOM 768 C CA . LYS A 1 94 ? 57.125 -4.488 -32.719 1 85.19 94 LYS A CA 1
ATOM 769 C C . LYS A 1 94 ? 58.406 -4.09 -33.438 1 85.19 94 LYS A C 1
ATOM 771 O O . LYS A 1 94 ? 59.5 -4.176 -32.875 1 85.19 94 LYS A O 1
ATOM 776 N N . CYS A 1 95 ? 58.25 -3.84 -34.719 1 83 95 CYS A N 1
ATOM 777 C CA . CYS A 1 95 ? 59.344 -3.297 -35.5 1 83 95 CYS A CA 1
ATOM 778 C C . CYS A 1 95 ? 59.062 -1.848 -35.875 1 83 95 CYS A C 1
ATOM 780 O O . CYS A 1 95 ? 58.031 -1.54 -36.469 1 83 95 CYS A O 1
ATOM 782 N N . ASP A 1 96 ? 59.906 -0.95 -35.406 1 80.5 96 ASP A N 1
ATOM 783 C CA . ASP A 1 96 ? 59.75 0.465 -35.719 1 80.5 96 ASP A CA 1
ATOM 784 C C . ASP A 1 96 ? 60.938 0.983 -36.531 1 80.5 96 ASP A C 1
ATOM 786 O O . ASP A 1 96 ? 62.062 0.5 -36.375 1 80.5 96 ASP A O 1
ATOM 790 N N . GLU A 1 97 ? 60.594 1.827 -37.5 1 76.12 97 GLU A N 1
ATOM 791 C CA . GLU A 1 97 ? 61.594 2.5 -38.312 1 76.12 97 GLU A CA 1
ATOM 792 C C . GLU A 1 97 ? 62 3.834 -37.688 1 76.12 97 GLU A C 1
ATOM 794 O O . GLU A 1 97 ? 61.156 4.633 -37.312 1 76.12 97 GLU A O 1
ATOM 799 N N . GLU A 1 98 ? 63.188 3.893 -37.25 1 71.75 98 GLU A N 1
ATOM 800 C CA . GLU A 1 98 ? 63.719 5.172 -36.781 1 71.75 98 GLU A CA 1
ATOM 801 C C . GLU A 1 98 ? 64.625 5.824 -37.812 1 71.75 98 GLU A C 1
ATOM 803 O O . GLU A 1 98 ? 65.438 5.145 -38.469 1 71.75 98 GLU A O 1
ATOM 808 N N . ILE A 1 99 ? 64.375 7.012 -38.219 1 67.88 99 ILE A N 1
ATOM 809 C CA . ILE A 1 99 ? 65.188 7.797 -39.156 1 67.88 99 ILE A CA 1
ATOM 810 C C . ILE A 1 99 ? 66.188 8.617 -38.375 1 67.88 99 ILE A C 1
ATOM 812 O O . ILE A 1 99 ? 65.812 9.398 -37.5 1 67.88 99 ILE A O 1
ATOM 816 N N . THR A 1 100 ? 67.375 8.328 -38.531 1 63.03 100 THR A N 1
ATOM 817 C CA . THR A 1 100 ? 68.438 9.117 -37.906 1 63.03 100 THR A CA 1
ATOM 818 C C . THR A 1 100 ? 68.5 10.523 -38.5 1 63.03 100 THR A C 1
ATOM 820 O O . THR A 1 100 ? 67.938 10.781 -39.562 1 63.03 100 THR A O 1
ATOM 823 N N . HIS A 1 101 ? 69.125 11.516 -37.719 1 67.94 101 HIS A N 1
ATOM 824 C CA . HIS A 1 101 ? 69.312 12.891 -38.156 1 67.94 101 HIS A CA 1
ATOM 825 C C . HIS A 1 101 ? 69.938 12.938 -39.562 1 67.94 101 HIS A C 1
ATOM 827 O O . HIS A 1 101 ? 69.75 13.898 -40.312 1 67.94 101 HIS A O 1
ATOM 833 N N . ASP A 1 102 ? 70.75 11.93 -39.969 1 66.88 102 ASP A N 1
ATOM 834 C CA . ASP A 1 102 ? 71.438 11.93 -41.25 1 66.88 102 ASP A CA 1
ATOM 835 C C . ASP A 1 102 ? 70.562 11.312 -42.344 1 66.88 102 ASP A C 1
ATOM 837 O O . ASP A 1 102 ? 71 11.094 -43.469 1 66.88 102 ASP A O 1
ATOM 841 N N . GLY A 1 103 ? 69.25 11.07 -42.094 1 65.19 103 GLY A N 1
ATOM 842 C CA . GLY A 1 103 ? 68.312 10.633 -43.094 1 65.19 103 GLY A CA 1
ATOM 843 C C . GLY A 1 103 ? 68.312 9.133 -43.312 1 65.19 103 GLY A C 1
ATOM 844 O O . GLY A 1 103 ? 67.688 8.625 -44.25 1 65.19 103 GLY A O 1
ATOM 845 N N . ILE A 1 104 ? 69.188 8.391 -42.656 1 64.88 104 ILE A N 1
ATOM 846 C CA . ILE A 1 104 ? 69.188 6.945 -42.844 1 64.88 104 ILE A CA 1
ATOM 847 C C . ILE A 1 104 ? 68.125 6.281 -41.969 1 64.88 104 ILE A C 1
ATOM 849 O O . ILE A 1 104 ? 68.062 6.523 -40.781 1 64.88 104 ILE A O 1
ATOM 853 N N . SER A 1 105 ? 67.188 5.602 -42.625 1 70.19 105 SER A N 1
ATOM 854 C CA . SER A 1 105 ? 66.125 4.871 -41.969 1 70.19 105 SER A CA 1
ATOM 855 C C . SER A 1 105 ? 66.625 3.525 -41.438 1 70.19 105 SER A C 1
ATOM 857 O O . SER A 1 105 ? 67.25 2.756 -42.188 1 70.19 105 SER A O 1
ATOM 859 N N . PHE A 1 106 ? 66.688 3.414 -40.094 1 74.81 106 PHE A N 1
ATOM 860 C CA . PHE A 1 106 ? 67.062 2.098 -39.562 1 74.81 106 PHE A CA 1
ATOM 861 C C . PHE A 1 106 ? 65.812 1.478 -38.875 1 74.81 106 PHE A C 1
ATOM 863 O O . PHE A 1 106 ? 65 2.186 -38.25 1 74.81 106 PHE A O 1
ATOM 870 N N . GLU A 1 107 ? 65.625 0.152 -39.156 1 79.25 107 GLU A N 1
ATOM 871 C CA . GLU A 1 107 ? 64.562 -0.613 -38.5 1 79.25 107 GLU A CA 1
ATOM 872 C C . GLU A 1 107 ? 65.062 -1.296 -37.25 1 79.25 107 GLU A C 1
ATOM 874 O O . GLU A 1 107 ? 66.188 -1.8 -37.219 1 79.25 107 GLU A O 1
ATOM 879 N N . SER A 1 108 ? 64.375 -1.021 -36.156 1 86.25 108 SER A N 1
ATOM 880 C CA . SER A 1 108 ? 64.75 -1.688 -34.906 1 86.25 108 SER A CA 1
ATOM 881 C C . SER A 1 108 ? 63.531 -2.465 -34.344 1 86.25 108 SER A C 1
ATOM 883 O O . SER A 1 108 ? 62.375 -2.109 -34.625 1 86.25 108 SER A O 1
ATOM 885 N N . MET A 1 109 ? 63.875 -3.697 -33.656 1 87.69 109 MET A N 1
ATOM 886 C CA . MET A 1 109 ? 62.844 -4.504 -33 1 87.69 109 MET A CA 1
ATOM 887 C C . MET A 1 109 ? 62.656 -4.082 -31.562 1 87.69 109 MET A C 1
ATOM 889 O O . MET A 1 109 ? 63.625 -3.812 -30.859 1 87.69 109 MET A O 1
ATOM 893 N N . TYR A 1 110 ? 61.375 -3.91 -31.172 1 87.88 110 TYR A N 1
ATOM 894 C CA . TYR A 1 110 ? 61.031 -3.549 -29.812 1 87.88 110 TYR A CA 1
ATOM 895 C C . TYR A 1 110 ? 60.031 -4.547 -29.234 1 87.88 110 TYR A C 1
ATOM 897 O O . TYR A 1 110 ? 59.344 -5.258 -29.984 1 87.88 110 TYR A O 1
ATOM 905 N N . CYS A 1 111 ? 60.031 -4.66 -27.906 1 85.75 111 CYS A N 1
ATOM 906 C CA . CYS A 1 111 ? 59 -5.402 -27.172 1 85.75 111 CYS A CA 1
ATOM 907 C C . CYS A 1 111 ? 58 -4.453 -26.516 1 85.75 111 CYS A C 1
ATOM 909 O O . CYS A 1 111 ? 58.375 -3.666 -25.641 1 85.75 111 CYS A O 1
ATOM 911 N N . ILE A 1 112 ? 56.781 -4.543 -26.891 1 85.19 112 ILE A N 1
ATOM 912 C CA . ILE A 1 112 ? 55.719 -3.623 -26.453 1 85.19 112 ILE A CA 1
ATOM 913 C C . ILE A 1 112 ? 55.5 -3.758 -24.953 1 85.19 112 ILE A C 1
ATOM 915 O O . ILE A 1 112 ? 55.344 -2.758 -24.25 1 85.19 112 ILE A O 1
ATOM 919 N N . ILE A 1 113 ? 55.562 -4.91 -24.391 1 82.94 113 ILE A N 1
ATOM 920 C CA . ILE A 1 113 ? 55.312 -5.148 -22.969 1 82.94 113 ILE A CA 1
ATOM 921 C C . ILE A 1 113 ? 56.469 -4.641 -22.141 1 82.94 113 ILE A C 1
ATOM 923 O O . ILE A 1 113 ? 56.281 -4.004 -21.094 1 82.94 113 ILE A O 1
ATOM 927 N N . CYS A 1 114 ? 57.688 -4.871 -22.641 1 85.31 114 CYS A N 1
ATOM 928 C CA . CYS A 1 114 ? 58.875 -4.406 -21.922 1 85.31 114 CYS A CA 1
ATOM 929 C C . CYS A 1 114 ? 58.969 -2.889 -21.969 1 85.31 114 CYS A C 1
ATOM 931 O O . CYS A 1 114 ? 59.531 -2.268 -21.047 1 85.31 114 CYS A O 1
ATOM 933 N N . ILE A 1 115 ? 58.438 -2.25 -23.062 1 85.56 115 ILE A N 1
ATOM 934 C CA . ILE A 1 115 ? 58.375 -0.795 -23.141 1 85.56 115 ILE A CA 1
ATOM 935 C C . ILE A 1 115 ? 57.375 -0.255 -22.125 1 85.56 115 ILE A C 1
ATOM 937 O O . ILE A 1 115 ? 57.656 0.71 -21.406 1 85.56 115 ILE A O 1
ATOM 941 N N . LYS A 1 116 ? 56.219 -0.953 -22.062 1 82.19 116 LYS A N 1
ATOM 942 C CA . LYS A 1 116 ? 55.125 -0.525 -21.188 1 82.19 116 LYS A CA 1
ATOM 943 C C . LYS A 1 116 ? 55.594 -0.52 -19.719 1 82.19 116 LYS A C 1
ATOM 945 O O . LYS A 1 116 ? 55.312 0.425 -18.984 1 82.19 116 LYS A O 1
ATOM 950 N N . TRP A 1 117 ? 56.281 -1.553 -19.328 1 83.06 117 TRP A N 1
ATOM 951 C CA . TRP A 1 117 ? 56.625 -1.713 -17.922 1 83.06 117 TRP A CA 1
ATOM 952 C C . TRP A 1 117 ? 58.062 -1.27 -17.672 1 83.06 117 TRP A C 1
ATOM 954 O O . TRP A 1 117 ? 58.562 -1.374 -16.547 1 83.06 117 TRP A O 1
ATOM 964 N N . ASN A 1 118 ? 58.719 -0.732 -18.812 1 83.88 118 ASN A N 1
ATOM 965 C CA . ASN A 1 118 ? 60.062 -0.199 -18.75 1 83.88 118 ASN A CA 1
ATOM 966 C C . ASN A 1 118 ? 61 -1.13 -17.969 1 83.88 118 ASN A C 1
ATOM 968 O O . ASN A 1 118 ? 61.719 -0.694 -17.062 1 83.88 118 ASN A O 1
ATOM 972 N N . THR A 1 119 ? 60.938 -2.441 -18.297 1 83.88 119 THR A N 1
ATOM 973 C CA . THR A 1 119 ? 61.781 -3.43 -17.656 1 83.88 119 THR A CA 1
ATOM 974 C C . THR A 1 119 ? 63.188 -3.412 -18.25 1 83.88 119 THR A C 1
ATOM 976 O O . THR A 1 119 ? 63.344 -3.053 -19.422 1 83.88 119 THR A O 1
ATOM 979 N N . LYS A 1 120 ? 64.312 -3.65 -17.484 1 81.12 120 LYS A N 1
ATOM 980 C CA . LYS A 1 120 ? 65.688 -3.645 -17.906 1 81.12 120 LYS A CA 1
ATOM 981 C C . LYS A 1 120 ? 66.312 -5.031 -17.766 1 81.12 120 LYS A C 1
ATOM 983 O O . LYS A 1 120 ? 65.875 -5.84 -16.953 1 81.12 120 LYS A O 1
ATOM 988 N N . SER A 1 121 ? 67.25 -5.422 -18.703 1 77.25 121 SER A N 1
ATOM 989 C CA . SER A 1 121 ? 68 -6.68 -18.578 1 77.25 121 SER A CA 1
ATOM 990 C C . SER A 1 121 ? 68.875 -6.68 -17.359 1 77.25 121 SER A C 1
ATOM 992 O O . SER A 1 121 ? 69.188 -5.629 -16.766 1 77.25 121 SER A O 1
ATOM 994 N N . LEU A 1 122 ? 69.375 -7.891 -16.891 1 73.5 122 LEU A N 1
ATOM 995 C CA . LEU A 1 122 ? 70.188 -8.039 -15.711 1 73.5 122 LEU A CA 1
ATOM 996 C C . LEU A 1 122 ? 71.438 -7.164 -15.836 1 73.5 122 LEU A C 1
ATOM 998 O O . LEU A 1 122 ? 71.938 -6.648 -14.836 1 73.5 122 LEU A O 1
ATOM 1002 N N . ASN A 1 123 ? 72 -6.902 -17.078 1 73.19 123 ASN A N 1
ATOM 1003 C CA . ASN A 1 123 ? 73.188 -6.105 -17.312 1 73.19 123 ASN A CA 1
ATOM 1004 C C . ASN A 1 123 ? 72.875 -4.629 -17.5 1 73.19 123 ASN A C 1
ATOM 1006 O O . ASN A 1 123 ? 73.75 -3.822 -17.781 1 73.19 123 ASN A O 1
ATOM 1010 N N . GLY A 1 124 ? 71.5 -4.219 -17.281 1 75 124 GLY A N 1
ATOM 1011 C CA . GLY A 1 124 ? 71.062 -2.83 -17.375 1 75 124 GLY A CA 1
ATOM 1012 C C . GLY A 1 124 ? 70.75 -2.402 -18.797 1 75 124 GLY A C 1
ATOM 1013 O O . GLY A 1 124 ? 70.438 -1.238 -19.031 1 75 124 GLY A O 1
ATOM 1014 N N . SER A 1 125 ? 70.875 -3.273 -19.766 1 76.5 125 SER A N 1
ATOM 1015 C CA . SER A 1 125 ? 70.625 -2.926 -21.172 1 76.5 125 SER A CA 1
ATOM 1016 C C . SER A 1 125 ? 69.188 -2.705 -21.469 1 76.5 125 SER A C 1
ATOM 1018 O O . SER A 1 125 ? 68.312 -3.379 -20.891 1 76.5 125 SER A O 1
ATOM 1020 N N . THR A 1 126 ? 68.875 -1.672 -22.297 1 80.88 126 THR A N 1
ATOM 1021 C CA . THR A 1 126 ? 67.562 -1.304 -22.672 1 80.88 126 THR A CA 1
ATOM 1022 C C . THR A 1 126 ? 67.312 -1.567 -24.156 1 80.88 126 THR A C 1
ATOM 1024 O O . THR A 1 126 ? 66.5 -0.872 -24.797 1 80.88 126 THR A O 1
ATOM 1027 N N . ILE A 1 127 ? 67.875 -2.613 -24.703 1 83.31 127 ILE A N 1
ATOM 1028 C CA . ILE A 1 127 ? 67.875 -2.865 -26.141 1 83.31 127 ILE A CA 1
ATOM 1029 C C . ILE A 1 127 ? 66.438 -3.127 -26.641 1 83.31 127 ILE A C 1
ATOM 1031 O O . ILE A 1 127 ? 66.062 -2.699 -27.734 1 83.31 127 ILE A O 1
ATOM 1035 N N . TRP A 1 128 ? 65.625 -3.783 -25.781 1 87.75 128 TRP A N 1
ATOM 1036 C CA . TRP A 1 128 ? 64.312 -4.137 -26.266 1 87.75 128 TRP A CA 1
ATOM 1037 C C . TRP A 1 128 ? 63.25 -3.137 -25.766 1 87.75 128 TRP A C 1
ATOM 1039 O O . TRP A 1 128 ? 62.062 -3.277 -26.062 1 87.75 128 TRP A O 1
ATOM 1049 N N . ASN A 1 129 ? 63.656 -2.146 -25.094 1 85.31 129 ASN A N 1
ATOM 1050 C CA . ASN A 1 129 ? 62.781 -1.117 -24.547 1 85.31 129 ASN A CA 1
ATOM 1051 C C . ASN A 1 129 ? 63 0.225 -25.234 1 85.31 129 ASN A C 1
ATOM 1053 O O . ASN A 1 129 ? 62.156 0.645 -26.047 1 85.31 129 ASN A O 1
ATOM 1057 N N . LYS A 1 130 ? 64.125 0.894 -25.016 1 80.19 130 LYS A N 1
ATOM 1058 C CA . LYS A 1 130 ? 64.375 2.252 -25.5 1 80.19 130 LYS A CA 1
ATOM 1059 C C . LYS A 1 130 ? 65.312 2.258 -26.688 1 80.19 130 LYS A C 1
ATOM 1061 O O . LYS A 1 130 ? 65.125 3.016 -27.641 1 80.19 130 LYS A O 1
ATOM 1066 N N . GLU A 1 131 ? 66.375 1.454 -26.766 1 81.56 131 GLU A N 1
ATOM 1067 C CA . GLU A 1 131 ? 67.438 1.498 -27.766 1 81.56 131 GLU A CA 1
ATOM 1068 C C . GLU A 1 131 ? 67 0.745 -29.031 1 81.56 131 GLU A C 1
ATOM 1070 O O . GLU A 1 131 ? 67.312 1.169 -30.141 1 81.56 131 GLU A O 1
ATOM 1075 N N . GLY A 1 132 ? 66.188 -0.237 -28.906 1 84.44 132 GLY A N 1
ATOM 1076 C CA . GLY A 1 132 ? 65.812 -1.037 -30.062 1 84.44 132 GLY A CA 1
ATOM 1077 C C . GLY A 1 132 ? 66.812 -2.072 -30.438 1 84.44 132 GLY A C 1
ATOM 1078 O O . GLY A 1 132 ? 68.062 -1.795 -30.406 1 84.44 132 GLY A O 1
ATOM 1079 N N . CYS A 1 133 ? 66.438 -3.258 -30.703 1 83.44 133 CYS A N 1
ATOM 1080 C CA . CYS A 1 133 ? 67.312 -4.328 -31.172 1 83.44 133 CYS A CA 1
ATOM 1081 C C . CYS A 1 133 ? 67.562 -4.258 -32.688 1 83.44 133 CYS A C 1
ATOM 1083 O O . CYS A 1 133 ? 66.562 -4.371 -33.438 1 83.44 133 CYS A O 1
ATOM 1085 N N . GLN A 1 134 ? 68.688 -4.078 -33.125 1 80.44 134 GLN A N 1
ATOM 1086 C CA . GLN A 1 134 ? 69 -3.889 -34.531 1 80.44 134 GLN A CA 1
ATOM 1087 C C . GLN A 1 134 ? 69.438 -5.195 -35.188 1 80.44 134 GLN A C 1
ATOM 1089 O O . GLN A 1 134 ? 69.625 -5.266 -36.406 1 80.44 134 GLN A O 1
ATOM 1094 N N . SER A 1 135 ? 69.688 -6.246 -34.406 1 79.75 135 SER A N 1
ATOM 1095 C CA . SER A 1 135 ? 70 -7.555 -34.969 1 79.75 135 SER A CA 1
ATOM 1096 C C . SER A 1 135 ? 68.75 -8.336 -35.344 1 79.75 135 SER A C 1
ATOM 1098 O O . SER A 1 135 ? 68.125 -8.938 -34.5 1 79.75 135 SER A O 1
ATOM 1100 N N . PHE A 1 136 ? 68.375 -8.312 -36.562 1 82 136 PHE A N 1
ATOM 1101 C CA . PHE A 1 136 ? 67.188 -8.969 -37.062 1 82 136 PHE A CA 1
ATOM 1102 C C . PHE A 1 136 ? 67.375 -10.469 -37.219 1 82 136 PHE A C 1
ATOM 1104 O O . PHE A 1 136 ? 67.625 -10.961 -38.312 1 82 136 PHE A O 1
ATOM 1111 N N . ARG A 1 137 ? 67.562 -11.164 -36.188 1 82.5 137 ARG A N 1
ATOM 1112 C CA . ARG A 1 137 ? 67.75 -12.609 -36.156 1 82.5 137 ARG A CA 1
ATOM 1113 C C . ARG A 1 137 ? 66.688 -13.258 -35.281 1 82.5 137 ARG A C 1
ATOM 1115 O O . ARG A 1 137 ? 66.312 -12.703 -34.25 1 82.5 137 ARG A O 1
ATOM 1122 N N . LEU A 1 138 ? 66.188 -14.32 -35.688 1 82.81 138 LEU A N 1
ATOM 1123 C CA . LEU A 1 138 ? 65.125 -15.07 -34.938 1 82.81 138 LEU A CA 1
ATOM 1124 C C . LEU A 1 138 ? 65.688 -15.555 -33.594 1 82.81 138 LEU A C 1
ATOM 1126 O O . LEU A 1 138 ? 64.938 -15.617 -32.625 1 82.81 138 LEU A O 1
ATOM 1130 N N . ASP A 1 139 ? 66.938 -15.828 -33.5 1 83.81 139 ASP A N 1
ATOM 1131 C CA . ASP A 1 139 ? 67.562 -16.312 -32.281 1 83.81 139 ASP A CA 1
ATOM 1132 C C . ASP A 1 139 ? 67.562 -15.227 -31.203 1 83.81 139 ASP A C 1
ATOM 1134 O O . ASP A 1 139 ? 67.375 -15.523 -30.016 1 83.81 139 ASP A O 1
ATOM 1138 N N . LYS A 1 140 ? 67.688 -13.977 -31.578 1 85.5 140 LYS A N 1
ATOM 1139 C CA . LYS A 1 140 ? 67.625 -12.867 -30.625 1 85.5 140 LYS A CA 1
ATOM 1140 C C . LYS A 1 140 ? 66.188 -12.664 -30.078 1 85.5 140 LYS A C 1
ATOM 1142 O O . LYS A 1 140 ? 66 -12.344 -28.906 1 85.5 140 LYS A O 1
ATOM 1147 N N . ILE A 1 141 ? 65.25 -12.859 -30.922 1 86.06 141 ILE A N 1
ATOM 1148 C CA . ILE A 1 141 ? 63.875 -12.773 -30.516 1 86.06 141 ILE A CA 1
ATOM 1149 C C . ILE A 1 141 ? 63.562 -13.883 -29.5 1 86.06 141 ILE A C 1
ATOM 1151 O O . ILE A 1 141 ? 62.938 -13.633 -28.469 1 86.06 141 ILE A O 1
ATOM 1155 N N . LYS A 1 142 ? 64 -15.031 -29.766 1 82.94 142 LYS A N 1
ATOM 1156 C CA . LYS A 1 142 ? 63.781 -16.172 -28.875 1 82.94 142 LYS A CA 1
ATOM 1157 C C . LYS A 1 142 ? 64.562 -15.992 -27.547 1 82.94 142 LYS A C 1
ATOM 1159 O O . LYS A 1 142 ? 64 -16.344 -26.5 1 82.94 142 LYS A O 1
ATOM 1164 N N . SER A 1 143 ? 65.688 -15.453 -27.656 1 86.25 143 SER A N 1
ATOM 1165 C CA . SER A 1 143 ? 66.5 -15.18 -26.453 1 86.25 143 SER A CA 1
ATOM 1166 C C . SER A 1 143 ? 65.812 -14.133 -25.578 1 86.25 143 SER A C 1
ATOM 1168 O O . SER A 1 143 ? 65.812 -14.258 -24.359 1 86.25 143 SER A O 1
ATOM 1170 N N . HIS A 1 144 ? 65.125 -13.125 -26.219 1 87.31 144 HIS A N 1
ATOM 1171 C CA . HIS A 1 144 ? 64.438 -12.125 -25.453 1 87.31 144 HIS A CA 1
ATOM 1172 C C . HIS A 1 144 ? 63.188 -12.742 -24.766 1 87.31 144 HIS A C 1
ATOM 1174 O O . HIS A 1 144 ? 62.938 -12.453 -23.609 1 87.31 144 HIS A O 1
ATOM 1180 N N . GLU A 1 145 ? 62.531 -13.609 -25.438 1 82.5 145 GLU A N 1
ATOM 1181 C CA . GLU A 1 145 ? 61.344 -14.281 -24.922 1 82.5 145 GLU A CA 1
ATOM 1182 C C . GLU A 1 145 ? 61.656 -15 -23.609 1 82.5 145 GLU A C 1
ATOM 1184 O O . GLU A 1 145 ? 60.812 -15.078 -22.719 1 82.5 145 GLU A O 1
ATOM 1189 N N . THR A 1 146 ? 62.906 -15.461 -23.516 1 80.56 146 THR A N 1
ATOM 1190 C CA . THR A 1 146 ? 63.281 -16.234 -22.344 1 80.56 146 THR A CA 1
ATOM 1191 C C . THR A 1 146 ? 64.125 -15.383 -21.375 1 80.56 146 THR A C 1
ATOM 1193 O O . THR A 1 146 ? 64.625 -15.891 -20.375 1 80.56 146 THR A O 1
ATOM 1196 N N . SER A 1 147 ? 64.312 -14.164 -21.703 1 83.94 147 SER A N 1
ATOM 1197 C CA . SER A 1 147 ? 65.125 -13.289 -20.891 1 83.94 147 SER A CA 1
ATOM 1198 C C . SER A 1 147 ? 64.375 -12.875 -19.609 1 83.94 147 SER A C 1
ATOM 1200 O O . SER A 1 147 ? 63.188 -12.938 -19.531 1 83.94 147 SER A O 1
ATOM 1202 N N . CYS A 1 148 ? 65.125 -12.453 -18.609 1 80.62 148 CYS A N 1
ATOM 1203 C CA . CYS A 1 148 ? 64.625 -12 -17.328 1 80.62 148 CYS A CA 1
ATOM 1204 C C . CYS A 1 148 ? 63.844 -10.711 -17.484 1 80.62 148 CYS A C 1
ATOM 1206 O O . CYS A 1 148 ? 62.781 -10.523 -16.844 1 80.62 148 CYS A O 1
ATOM 1208 N N . MET A 1 149 ? 64.188 -9.898 -18.406 1 84.25 149 MET A N 1
ATOM 1209 C CA . MET A 1 149 ? 63.531 -8.625 -18.672 1 84.25 149 MET A CA 1
ATOM 1210 C C . MET A 1 149 ? 62.125 -8.852 -19.172 1 84.25 149 MET A C 1
ATOM 1212 O O . MET A 1 149 ? 61.156 -8.227 -18.688 1 84.25 149 MET A O 1
ATOM 1216 N N . HIS A 1 150 ? 61.969 -9.719 -20.078 1 83.31 150 HIS A N 1
ATOM 1217 C CA . HIS A 1 150 ? 60.656 -10.023 -20.641 1 83.31 150 HIS A CA 1
ATOM 1218 C C . HIS A 1 150 ? 59.75 -10.742 -19.641 1 83.31 150 HIS A C 1
ATOM 1220 O O . HIS A 1 150 ? 58.594 -10.414 -19.5 1 83.31 150 HIS A O 1
ATOM 1226 N N . LYS A 1 151 ? 60.281 -11.617 -18.891 1 81.06 151 LYS A N 1
ATOM 1227 C CA . LYS A 1 151 ? 59.531 -12.344 -17.875 1 81.06 151 LYS A CA 1
ATOM 1228 C C . LYS A 1 151 ? 59.031 -11.406 -16.781 1 81.06 151 LYS A C 1
ATOM 1230 O O . LYS A 1 151 ? 57.875 -11.539 -16.312 1 81.06 151 LYS A O 1
ATOM 1235 N N . GLN A 1 152 ? 59.844 -10.523 -16.469 1 81.31 152 GLN A N 1
ATOM 1236 C CA . GLN A 1 152 ? 59.438 -9.539 -15.477 1 81.31 152 GLN A CA 1
ATOM 1237 C C . GLN A 1 152 ? 58.312 -8.656 -16.016 1 81.31 152 GLN A C 1
ATOM 1239 O O . GLN A 1 152 ? 57.344 -8.352 -15.289 1 81.31 152 GLN A O 1
ATOM 1244 N N . ALA A 1 153 ? 58.406 -8.242 -17.203 1 80.06 153 ALA A N 1
ATOM 1245 C CA . ALA A 1 153 ? 57.375 -7.418 -17.828 1 80.06 153 ALA A CA 1
ATOM 1246 C C . ALA A 1 153 ? 56.062 -8.188 -17.938 1 80.06 153 ALA A C 1
ATOM 1248 O O . ALA A 1 153 ? 55 -7.637 -17.672 1 80.06 153 ALA A O 1
ATOM 1249 N N . ILE A 1 154 ? 56.188 -9.391 -18.25 1 77.5 154 ILE A N 1
ATOM 1250 C CA . ILE A 1 154 ? 55 -10.234 -18.359 1 77.5 154 ILE A CA 1
ATOM 1251 C C . ILE A 1 154 ? 54.375 -10.422 -16.969 1 77.5 154 ILE A C 1
ATOM 1253 O O . ILE A 1 154 ? 53.156 -10.352 -16.812 1 77.5 154 ILE A O 1
ATOM 1257 N N . SER A 1 155 ? 55.188 -10.648 -16.031 1 76.06 155 SER A N 1
ATOM 1258 C CA . SER A 1 155 ? 54.688 -10.805 -14.672 1 76.06 155 SER A CA 1
ATOM 1259 C C . SER A 1 155 ? 53.969 -9.539 -14.195 1 76.06 155 SER A C 1
ATOM 1261 O O . SER A 1 155 ? 52.938 -9.617 -13.547 1 76.06 155 SER A O 1
ATOM 1263 N N . MET A 1 156 ? 54.531 -8.477 -14.531 1 76.69 156 MET A N 1
ATOM 1264 C CA . MET A 1 156 ? 53.906 -7.203 -14.148 1 76.69 156 MET A CA 1
ATOM 1265 C C . MET A 1 156 ? 52.625 -6.973 -14.922 1 76.69 156 MET A C 1
ATOM 1267 O O . MET A 1 156 ? 51.656 -6.438 -14.367 1 76.69 156 MET A O 1
ATOM 1271 N N . GLU A 1 157 ? 52.625 -7.359 -16.094 1 70.88 157 GLU A N 1
ATOM 1272 C CA . GLU A 1 157 ? 51.438 -7.254 -16.922 1 70.88 157 GLU A CA 1
ATOM 1273 C C . GLU A 1 157 ? 50.312 -8.148 -16.375 1 70.88 157 GLU A C 1
ATOM 1275 O O . GLU A 1 157 ? 49.156 -7.738 -16.328 1 70.88 157 GLU A O 1
ATOM 1280 N N . ILE A 1 158 ? 50.688 -9.234 -16.031 1 65.69 158 ILE A N 1
ATOM 1281 C CA . ILE A 1 158 ? 49.75 -10.18 -15.461 1 65.69 158 ILE A CA 1
ATOM 1282 C C . ILE A 1 158 ? 49.219 -9.641 -14.133 1 65.69 158 ILE A C 1
ATOM 1284 O O . ILE A 1 158 ? 48.031 -9.695 -13.859 1 65.69 158 ILE A O 1
ATOM 1288 N N . LYS A 1 159 ? 50.094 -9.164 -13.422 1 64.25 159 LYS A N 1
ATOM 1289 C CA . LYS A 1 159 ? 49.688 -8.594 -12.141 1 64.25 159 LYS A CA 1
ATOM 1290 C C . LYS A 1 159 ? 48.75 -7.406 -12.328 1 64.25 159 LYS A C 1
ATOM 1292 O O . LYS A 1 159 ? 47.812 -7.238 -11.578 1 64.25 159 LYS A O 1
ATOM 1297 N N . ASP A 1 160 ? 49.125 -6.613 -13.203 1 62.41 160 ASP A N 1
ATOM 1298 C CA . ASP A 1 160 ? 48.281 -5.453 -13.516 1 62.41 160 ASP A CA 1
ATOM 1299 C C . ASP A 1 160 ? 46.906 -5.883 -14.031 1 62.41 160 ASP A C 1
ATOM 1301 O O . ASP A 1 160 ? 45.906 -5.312 -13.648 1 62.41 160 ASP A O 1
ATOM 1305 N N . GLN A 1 161 ? 47 -6.723 -14.875 1 58.31 161 GLN A N 1
ATOM 1306 C CA . GLN A 1 161 ? 45.75 -7.246 -15.414 1 58.31 161 GLN A CA 1
ATOM 1307 C C . GLN A 1 161 ? 44.938 -7.965 -14.336 1 58.31 161 GLN A C 1
ATOM 1309 O O . GLN A 1 161 ? 43.719 -7.875 -14.305 1 58.31 161 GLN A O 1
ATOM 1314 N N . THR A 1 162 ? 45.625 -8.648 -13.633 1 56.59 162 THR A N 1
ATOM 1315 C CA . THR A 1 162 ? 44.969 -9.344 -12.539 1 56.59 162 THR A CA 1
ATOM 1316 C C . THR A 1 162 ? 44.375 -8.344 -11.555 1 56.59 162 THR A C 1
ATOM 1318 O O . THR A 1 162 ? 43.25 -8.562 -11.047 1 56.59 162 THR A O 1
ATOM 1321 N N . THR A 1 163 ? 45.188 -7.367 -11.297 1 54.28 163 THR A N 1
ATOM 1322 C CA . THR A 1 163 ? 44.656 -6.352 -10.383 1 54.28 163 THR A CA 1
ATOM 1323 C C . THR A 1 163 ? 43.438 -5.664 -10.969 1 54.28 163 THR A C 1
ATOM 1325 O O . THR A 1 163 ? 42.469 -5.398 -10.258 1 54.28 163 THR A O 1
ATOM 1328 N N . VAL A 1 164 ? 43.656 -5.211 -12.195 1 50.31 164 VAL A N 1
ATOM 1329 C CA . VAL A 1 164 ? 42.531 -4.59 -12.875 1 50.31 164 VAL A CA 1
ATOM 1330 C C . VAL A 1 164 ? 41.375 -5.57 -12.938 1 50.31 164 VAL A C 1
ATOM 1332 O O . VAL A 1 164 ? 40.219 -5.188 -12.711 1 50.31 164 VAL A O 1
ATOM 1335 N N . THR A 1 165 ? 41.719 -6.719 -13.328 1 51.03 165 THR A N 1
ATOM 1336 C CA . THR A 1 165 ? 40.688 -7.746 -13.391 1 51.03 165 THR A CA 1
ATOM 1337 C C . THR A 1 165 ? 40.062 -7.98 -12.016 1 51.03 165 THR A C 1
ATOM 1339 O O . THR A 1 165 ? 38.875 -8.18 -11.898 1 51.03 165 THR A O 1
ATOM 1342 N N . ASP A 1 166 ? 40.938 -7.906 -11.039 1 53.44 166 ASP A N 1
ATOM 1343 C CA . ASP A 1 166 ? 40.438 -8.109 -9.672 1 53.44 166 ASP A CA 1
ATOM 1344 C C . ASP A 1 166 ? 39.562 -6.945 -9.227 1 53.44 166 ASP A C 1
ATOM 1346 O O . ASP A 1 166 ? 38.531 -7.16 -8.594 1 53.44 166 ASP A O 1
ATOM 1350 N N . THR A 1 167 ? 40.125 -5.77 -9.516 1 50.38 167 THR A N 1
ATOM 1351 C CA . THR A 1 167 ? 39.312 -4.598 -9.172 1 50.38 167 THR A CA 1
ATOM 1352 C C . THR A 1 167 ? 38 -4.586 -9.945 1 50.38 167 THR A C 1
ATOM 1354 O O . THR A 1 167 ? 36.969 -4.234 -9.398 1 50.38 167 THR A O 1
ATOM 1357 N N . LEU A 1 168 ? 38.188 -4.844 -11.219 1 49.66 168 LEU A N 1
ATOM 1358 C CA . LEU A 1 168 ? 37 -4.938 -12.047 1 49.66 168 LEU A CA 1
ATOM 1359 C C . LEU A 1 168 ? 36.062 -6.051 -11.562 1 49.66 168 LEU A C 1
ATOM 1361 O O . LEU A 1 168 ? 34.844 -5.895 -11.562 1 49.66 168 LEU A O 1
ATOM 1365 N N . SER A 1 169 ? 36.781 -7.055 -11.203 1 59.28 169 SER A N 1
ATOM 1366 C CA . SER A 1 169 ? 36 -8.164 -10.664 1 59.28 169 SER A CA 1
ATOM 1367 C C . SER A 1 169 ? 35.312 -7.773 -9.352 1 59.28 169 SER A C 1
ATOM 1369 O O . SER A 1 169 ? 34.156 -8.125 -9.117 1 59.28 169 SER A O 1
ATOM 1371 N N . HIS A 1 170 ? 36.156 -6.977 -8.57 1 63.25 170 HIS A N 1
ATOM 1372 C CA . HIS A 1 170 ? 35.594 -6.543 -7.297 1 63.25 170 HIS A CA 1
ATOM 1373 C C . HIS A 1 170 ? 34.438 -5.559 -7.508 1 63.25 170 HIS A C 1
ATOM 1375 O O . HIS A 1 170 ? 33.438 -5.613 -6.801 1 63.25 170 HIS A O 1
ATOM 1381 N N . GLN A 1 171 ? 34.688 -4.664 -8.383 1 63.69 171 GLN A N 1
ATOM 1382 C CA . GLN A 1 171 ? 33.625 -3.711 -8.695 1 63.69 171 GLN A CA 1
ATOM 1383 C C . GLN A 1 171 ? 32.406 -4.418 -9.258 1 63.69 171 GLN A C 1
ATOM 1385 O O . GLN A 1 171 ? 31.266 -4.059 -8.945 1 63.69 171 GLN A O 1
ATOM 1390 N N . ASN A 1 172 ? 32.812 -5.359 -10.07 1 68.94 172 ASN A N 1
ATOM 1391 C CA . ASN A 1 172 ? 31.719 -6.145 -10.648 1 68.94 172 ASN A CA 1
ATOM 1392 C C . ASN A 1 172 ? 30.953 -6.926 -9.57 1 68.94 172 ASN A C 1
ATOM 1394 O O . ASN A 1 172 ? 29.734 -7.059 -9.641 1 68.94 172 ASN A O 1
ATOM 1398 N N . ASP A 1 173 ? 31.75 -7.262 -8.586 1 78.38 173 ASP A N 1
ATOM 1399 C CA . ASP A 1 173 ? 31.125 -8.016 -7.512 1 78.38 173 ASP A CA 1
ATOM 1400 C C . ASP A 1 173 ? 30.219 -7.121 -6.668 1 78.38 173 ASP A C 1
ATOM 1402 O O . ASP A 1 173 ? 29.141 -7.539 -6.246 1 78.38 173 ASP A O 1
ATOM 1406 N N . LYS A 1 174 ? 30.703 -5.906 -6.52 1 80.5 174 LYS A N 1
ATOM 1407 C CA . LYS A 1 174 ? 29.891 -4.977 -5.742 1 80.5 174 LYS A CA 1
ATOM 1408 C C . LYS A 1 174 ? 28.625 -4.598 -6.488 1 80.5 174 LYS A C 1
ATOM 1410 O O . LYS A 1 174 ? 27.562 -4.461 -5.879 1 80.5 174 LYS A O 1
ATOM 1415 N N . GLU A 1 175 ? 28.781 -4.465 -7.711 1 81.75 175 GLU A N 1
ATOM 1416 C CA . GLU A 1 175 ? 27.609 -4.148 -8.531 1 81.75 175 GLU A CA 1
ATOM 1417 C C . GLU A 1 175 ? 26.625 -5.316 -8.57 1 81.75 175 GLU A C 1
ATOM 1419 O O . GLU A 1 175 ? 25.406 -5.109 -8.531 1 81.75 175 GLU A O 1
ATOM 1424 N N . PHE A 1 176 ? 27.25 -6.48 -8.711 1 87.81 176 PHE A N 1
ATOM 1425 C CA . PHE A 1 176 ? 26.422 -7.672 -8.703 1 87.81 176 PHE A CA 1
ATOM 1426 C C . PHE A 1 176 ? 25.656 -7.797 -7.391 1 87.81 176 PHE A C 1
ATOM 1428 O O . PHE A 1 176 ? 24.453 -8.102 -7.387 1 87.81 176 PHE A O 1
ATOM 1435 N N . ALA A 1 177 ? 26.344 -7.5 -6.344 1 90.62 177 ALA A N 1
ATOM 1436 C CA . ALA A 1 177 ? 25.719 -7.566 -5.027 1 90.62 177 ALA A CA 1
ATOM 1437 C C . ALA A 1 177 ? 24.641 -6.492 -4.875 1 90.62 177 ALA A C 1
ATOM 1439 O O . ALA A 1 177 ? 23.625 -6.715 -4.23 1 90.62 177 ALA A O 1
ATOM 1440 N N . ALA A 1 178 ? 24.922 -5.379 -5.434 1 91.69 178 ALA A N 1
ATOM 1441 C CA . ALA A 1 178 ? 23.953 -4.293 -5.402 1 91.69 178 ALA A CA 1
ATOM 1442 C C . ALA A 1 178 ? 22.688 -4.664 -6.176 1 91.69 178 ALA A C 1
ATOM 1444 O O . ALA A 1 178 ? 21.578 -4.34 -5.754 1 91.69 178 ALA A O 1
ATOM 1445 N N . LEU A 1 179 ? 22.891 -5.359 -7.254 1 91.62 179 LEU A N 1
ATOM 1446 C CA . LEU A 1 179 ? 21.766 -5.793 -8.062 1 91.62 179 LEU A CA 1
ATOM 1447 C C . LEU A 1 179 ? 20.953 -6.871 -7.344 1 91.62 179 LEU A C 1
ATOM 1449 O O . LEU A 1 179 ? 19.734 -6.918 -7.461 1 91.62 179 LEU A O 1
ATOM 1453 N N . GLU A 1 180 ? 21.641 -7.699 -6.652 1 94.44 180 GLU A N 1
ATOM 1454 C CA . GLU A 1 180 ? 20.938 -8.695 -5.844 1 94.44 180 GLU A CA 1
ATOM 1455 C C . GLU A 1 180 ? 20.047 -8.039 -4.793 1 94.44 180 GLU A C 1
ATOM 1457 O O . GLU A 1 180 ? 18.891 -8.422 -4.621 1 94.44 180 GLU A O 1
ATOM 1462 N N . ASP A 1 181 ? 20.656 -7.047 -4.164 1 95.12 181 ASP A N 1
ATOM 1463 C CA . ASP A 1 181 ? 19.906 -6.344 -3.127 1 95.12 181 ASP A CA 1
ATOM 1464 C C . ASP A 1 181 ? 18.719 -5.578 -3.727 1 95.12 181 ASP A C 1
ATOM 1466 O O . ASP A 1 181 ? 17.656 -5.48 -3.109 1 95.12 181 ASP A O 1
ATOM 1470 N N . ALA A 1 182 ? 18.938 -5.059 -4.891 1 94.62 182 ALA A N 1
ATOM 1471 C CA . ALA A 1 182 ? 17.859 -4.363 -5.586 1 94.62 182 ALA A CA 1
ATOM 1472 C C . ALA A 1 182 ? 16.719 -5.316 -5.902 1 94.62 182 ALA A C 1
ATOM 1474 O O . ALA A 1 182 ? 15.539 -4.945 -5.781 1 94.62 182 ALA A O 1
ATOM 1475 N N . GLN A 1 183 ? 17.078 -6.52 -6.277 1 95.62 183 GLN A N 1
ATOM 1476 C CA . GLN A 1 183 ? 16.062 -7.531 -6.57 1 95.62 183 GLN A CA 1
ATOM 1477 C C . GLN A 1 183 ? 15.305 -7.926 -5.309 1 95.62 183 GLN A C 1
ATOM 1479 O O . GLN A 1 183 ? 14.102 -8.203 -5.367 1 95.62 183 GLN A O 1
ATOM 1484 N N . LYS A 1 184 ? 15.977 -7.953 -4.227 1 96.5 184 LYS A N 1
ATOM 1485 C CA . LYS A 1 184 ? 15.328 -8.258 -2.957 1 96.5 184 LYS A CA 1
ATOM 1486 C C . LYS A 1 184 ? 14.344 -7.16 -2.57 1 96.5 184 LYS A C 1
ATOM 1488 O O . LYS A 1 184 ? 13.258 -7.449 -2.061 1 96.5 184 LYS A O 1
ATOM 1493 N N . VAL A 1 185 ? 14.758 -5.922 -2.787 1 96.88 185 VAL A N 1
ATOM 1494 C CA . VAL A 1 185 ? 13.883 -4.789 -2.504 1 96.88 185 VAL A CA 1
ATOM 1495 C C . VAL A 1 185 ? 12.625 -4.879 -3.365 1 96.88 185 VAL A C 1
ATOM 1497 O O . VAL A 1 185 ? 11.508 -4.672 -2.873 1 96.88 185 VAL A O 1
ATOM 1500 N N . LEU A 1 186 ? 12.836 -5.199 -4.617 1 97.12 186 LEU A N 1
ATOM 1501 C CA . LEU A 1 186 ? 11.703 -5.328 -5.523 1 97.12 186 LEU A CA 1
ATOM 1502 C C . LEU A 1 186 ? 10.781 -6.465 -5.086 1 97.12 186 LEU A C 1
ATOM 1504 O O . LEU A 1 186 ? 9.555 -6.324 -5.113 1 97.12 186 LEU A O 1
ATOM 1508 N N . TYR A 1 187 ? 11.32 -7.578 -4.688 1 97.56 187 TYR A N 1
ATOM 1509 C CA . TYR A 1 187 ? 10.523 -8.711 -4.234 1 97.56 187 TYR A CA 1
ATOM 1510 C C . TYR A 1 187 ? 9.672 -8.328 -3.035 1 97.56 187 TYR A C 1
ATOM 1512 O O . TYR A 1 187 ? 8.516 -8.766 -2.924 1 97.56 187 TYR A O 1
ATOM 1520 N N . PHE A 1 188 ? 10.242 -7.52 -2.141 1 96.88 188 PHE A N 1
ATOM 1521 C CA . PHE A 1 188 ? 9.484 -7.051 -0.987 1 96.88 188 PHE A CA 1
ATOM 1522 C C . PHE A 1 188 ? 8.242 -6.285 -1.43 1 96.88 188 PHE A C 1
ATOM 1524 O O . PHE A 1 188 ? 7.148 -6.5 -0.9 1 96.88 188 PHE A O 1
ATOM 1531 N N . LEU A 1 189 ? 8.406 -5.438 -2.334 1 96.38 189 LEU A N 1
ATOM 1532 C CA . LEU A 1 189 ? 7.297 -4.621 -2.824 1 96.38 189 LEU A CA 1
ATOM 1533 C C . LEU A 1 189 ? 6.234 -5.496 -3.484 1 96.38 189 LEU A C 1
ATOM 1535 O O . LEU A 1 189 ? 5.035 -5.305 -3.252 1 96.38 189 LEU A O 1
ATOM 1539 N N . ILE A 1 190 ? 6.66 -6.473 -4.211 1 94.5 190 ILE A N 1
ATOM 1540 C CA . ILE A 1 190 ? 5.746 -7.344 -4.941 1 94.5 190 ILE A CA 1
ATOM 1541 C C . ILE A 1 190 ? 5.004 -8.25 -3.965 1 94.5 190 ILE A C 1
ATOM 1543 O O . ILE A 1 190 ? 3.785 -8.414 -4.055 1 94.5 190 ILE A O 1
ATOM 1547 N N . SER A 1 191 ? 5.719 -8.82 -3.043 1 93.19 191 SER A N 1
ATOM 1548 C CA . SER A 1 191 ? 5.152 -9.789 -2.109 1 93.19 191 SER A CA 1
ATOM 1549 C C . SER A 1 191 ? 4.094 -9.148 -1.223 1 93.19 191 SER A C 1
ATOM 1551 O O . SER A 1 191 ? 3.162 -9.82 -0.772 1 93.19 191 SER A O 1
ATOM 1553 N N . HIS A 1 192 ? 4.18 -7.855 -1.03 1 91.56 192 HIS A N 1
ATOM 1554 C CA . HIS A 1 192 ? 3.209 -7.164 -0.186 1 91.56 192 HIS A CA 1
ATOM 1555 C C . HIS A 1 192 ? 2.238 -6.34 -1.023 1 91.56 192 HIS A C 1
ATOM 1557 O O . HIS A 1 192 ? 1.522 -5.488 -0.492 1 91.56 192 HIS A O 1
ATOM 1563 N N . SER A 1 193 ? 2.236 -6.523 -2.35 1 88.06 193 SER A N 1
ATOM 1564 C CA . SER A 1 193 ? 1.312 -5.91 -3.299 1 88.06 193 SER A CA 1
ATOM 1565 C C . SER A 1 193 ? 1.378 -4.391 -3.234 1 88.06 193 SER A C 1
ATOM 1567 O O . SER A 1 193 ? 0.345 -3.719 -3.193 1 88.06 193 SER A O 1
ATOM 1569 N N . LEU A 1 194 ? 2.596 -3.893 -3.105 1 91.56 194 LEU A N 1
ATOM 1570 C CA . LEU A 1 194 ? 2.822 -2.451 -3.082 1 91.56 194 LEU A CA 1
ATOM 1571 C C . LEU A 1 194 ? 3.195 -1.938 -4.469 1 91.56 194 LEU A C 1
ATOM 1573 O O . LEU A 1 194 ? 3.664 -2.703 -5.312 1 91.56 194 LEU A O 1
ATOM 1577 N N . PRO A 1 195 ? 2.879 -0.631 -4.738 1 90.25 195 PRO A N 1
ATOM 1578 C CA . PRO A 1 195 ? 3.279 -0.09 -6.039 1 90.25 195 PRO A CA 1
ATOM 1579 C C . PRO A 1 195 ? 4.785 -0.178 -6.277 1 90.25 195 PRO A C 1
ATOM 1581 O O . PRO A 1 195 ? 5.547 0.62 -5.727 1 90.25 195 PRO A O 1
ATOM 1584 N N . HIS A 1 196 ? 5.148 -1.015 -7.125 1 93.12 196 HIS A N 1
ATOM 1585 C CA . HIS A 1 196 ? 6.551 -1.389 -7.281 1 93.12 196 HIS A CA 1
ATOM 1586 C C . HIS A 1 196 ? 7.328 -0.31 -8.023 1 93.12 196 HIS A C 1
ATOM 1588 O O . HIS A 1 196 ? 8.492 -0.054 -7.715 1 93.12 196 HIS A O 1
ATOM 1594 N N . THR A 1 197 ? 6.797 0.355 -9.023 1 90.38 197 THR A N 1
ATOM 1595 C CA . THR A 1 197 ? 7.527 1.34 -9.812 1 90.38 197 THR A CA 1
ATOM 1596 C C . THR A 1 197 ? 7.715 2.633 -9.023 1 90.38 197 THR A C 1
ATOM 1598 O O . THR A 1 197 ? 8.789 3.234 -9.055 1 90.38 197 THR A O 1
ATOM 1601 N N . THR A 1 198 ? 6.68 3.049 -8.312 1 89.88 198 THR A N 1
ATOM 1602 C CA . THR A 1 198 ? 6.699 4.328 -7.617 1 89.88 198 THR A CA 1
ATOM 1603 C C . THR A 1 198 ? 7.5 4.227 -6.32 1 89.88 198 THR A C 1
ATOM 1605 O O . THR A 1 198 ? 8.156 5.191 -5.914 1 89.88 198 THR A O 1
ATOM 1608 N N . LEU A 1 199 ? 7.484 3.109 -5.645 1 94.38 199 LEU A N 1
ATOM 1609 C CA . LEU A 1 199 ? 8.047 3.006 -4.305 1 94.38 199 LEU A CA 1
ATOM 1610 C C . LEU A 1 199 ? 9.461 2.428 -4.355 1 94.38 199 LEU A C 1
ATOM 1612 O O . LEU A 1 199 ? 10.188 2.465 -3.357 1 94.38 199 LEU A O 1
ATOM 1616 N N . PHE A 1 200 ? 9.883 1.92 -5.516 1 95.94 200 PHE A N 1
ATOM 1617 C CA . PHE A 1 200 ? 11.188 1.27 -5.602 1 95.94 200 PHE A CA 1
ATOM 1618 C C . PHE A 1 200 ? 12.305 2.248 -5.262 1 95.94 200 PHE A C 1
ATOM 1620 O O . PHE A 1 200 ? 13.133 1.975 -4.395 1 95.94 200 PHE A O 1
ATOM 1627 N N . LYS A 1 201 ? 12.312 3.35 -5.895 1 93.44 201 LYS A N 1
ATOM 1628 C CA . LYS A 1 201 ? 13.375 4.328 -5.688 1 93.44 201 LYS A CA 1
ATOM 1629 C C . LYS A 1 201 ? 13.367 4.852 -4.254 1 93.44 201 LYS A C 1
ATOM 1631 O O . LYS A 1 201 ? 14.398 4.824 -3.576 1 93.44 201 LYS A O 1
ATOM 1636 N N . PRO A 1 202 ? 12.219 5.293 -3.717 1 94.81 202 PRO A N 1
ATOM 1637 C CA . PRO A 1 202 ? 12.203 5.77 -2.332 1 94.81 202 PRO A CA 1
ATOM 1638 C C . PRO A 1 202 ? 12.648 4.699 -1.335 1 94.81 202 PRO A C 1
ATOM 1640 O O . PRO A 1 202 ? 13.289 5.02 -0.33 1 94.81 202 PRO A O 1
ATOM 1643 N N . LEU A 1 203 ? 12.281 3.473 -1.562 1 96.38 203 LEU A N 1
ATOM 1644 C CA . LEU A 1 203 ? 12.664 2.408 -0.639 1 96.38 203 LEU A CA 1
ATOM 1645 C C . LEU A 1 203 ? 14.164 2.146 -0.693 1 96.38 203 LEU A C 1
ATOM 1647 O O . LEU A 1 203 ? 14.789 1.9 0.339 1 96.38 203 LEU A O 1
ATOM 1651 N N . VAL A 1 204 ? 14.711 2.197 -1.901 1 94.69 204 VAL A N 1
ATOM 1652 C CA . VAL A 1 204 ? 16.156 2.039 -2.057 1 94.69 204 VAL A CA 1
ATOM 1653 C C . VAL A 1 204 ? 16.875 3.164 -1.32 1 94.69 204 VAL A C 1
ATOM 1655 O O . VAL A 1 204 ? 17.859 2.922 -0.625 1 94.69 204 VAL A O 1
ATOM 1658 N N . GLU A 1 205 ? 16.375 4.344 -1.459 1 93.38 205 GLU A N 1
ATOM 1659 C CA . GLU A 1 205 ? 16.969 5.496 -0.791 1 93.38 205 GLU A CA 1
ATOM 1660 C C . GLU A 1 205 ? 16.906 5.355 0.727 1 93.38 205 GLU A C 1
ATOM 1662 O O . GLU A 1 205 ? 17.844 5.719 1.436 1 93.38 205 GLU A O 1
ATOM 1667 N N . LEU A 1 206 ? 15.805 4.836 1.201 1 95.44 206 LEU A N 1
ATOM 1668 C CA . LEU A 1 206 ? 15.664 4.598 2.635 1 95.44 206 LEU A CA 1
ATOM 1669 C C . LEU A 1 206 ? 16.703 3.59 3.119 1 95.44 206 LEU A C 1
ATOM 1671 O O . LEU A 1 206 ? 17.344 3.805 4.145 1 95.44 206 LEU A O 1
ATOM 1675 N N . CYS A 1 207 ? 16.844 2.51 2.387 1 95.56 207 CYS A N 1
ATOM 1676 C CA . CYS A 1 207 ? 17.797 1.474 2.773 1 95.56 207 CYS A CA 1
ATOM 1677 C C . CYS A 1 207 ? 19.219 2.018 2.793 1 95.56 207 CYS A C 1
ATOM 1679 O O . CYS A 1 207 ? 19.984 1.7 3.693 1 95.56 207 CYS A O 1
ATOM 1681 N N . VAL A 1 208 ? 19.531 2.814 1.79 1 93.69 208 VAL A N 1
ATOM 1682 C CA . VAL A 1 208 ? 20.859 3.41 1.716 1 93.69 208 VAL A CA 1
ATOM 1683 C C . VAL A 1 208 ? 21.078 4.336 2.91 1 93.69 208 VAL A C 1
ATOM 1685 O O . VAL A 1 208 ? 22.141 4.332 3.52 1 93.69 208 VAL A O 1
ATOM 1688 N N . GLU A 1 209 ? 20.031 5.09 3.221 1 92.81 209 GLU A N 1
ATOM 1689 C CA . GLU A 1 209 ? 20.109 6.012 4.352 1 92.81 209 GLU A CA 1
ATOM 1690 C C . GLU A 1 209 ? 20.328 5.262 5.66 1 92.81 209 GLU A C 1
ATOM 1692 O O . GLU A 1 209 ? 21 5.762 6.562 1 92.81 209 GLU A O 1
ATOM 1697 N N . LEU A 1 210 ? 19.797 4.078 5.766 1 94.81 210 LEU A N 1
ATOM 1698 C CA . LEU A 1 210 ? 19.891 3.297 6.996 1 94.81 210 LEU A CA 1
ATOM 1699 C C . LEU A 1 210 ? 21.188 2.494 7.043 1 94.81 210 LEU A C 1
ATOM 1701 O O . LEU A 1 210 ? 21.453 1.792 8.023 1 94.81 210 LEU A O 1
ATOM 1705 N N . GLY A 1 211 ? 21.953 2.553 5.938 1 92.69 211 GLY A N 1
ATOM 1706 C CA . GLY A 1 211 ? 23.281 1.966 5.965 1 92.69 211 GLY A CA 1
ATOM 1707 C C . GLY A 1 211 ? 23.359 0.65 5.215 1 92.69 211 GLY A C 1
ATOM 1708 O O . GLY A 1 211 ? 24.172 -0.214 5.559 1 92.69 211 GLY A O 1
ATOM 1709 N N . ALA A 1 212 ? 22.516 0.479 4.219 1 93.44 212 ALA A N 1
ATOM 1710 C CA . ALA A 1 212 ? 22.609 -0.729 3.404 1 93.44 212 ALA A CA 1
ATOM 1711 C C . ALA A 1 212 ? 24.031 -0.902 2.852 1 93.44 212 ALA A C 1
ATOM 1713 O O . ALA A 1 212 ? 24.656 0.072 2.445 1 93.44 212 ALA A O 1
ATOM 1714 N N . LYS A 1 213 ? 24.5 -2.061 2.764 1 90.75 213 LYS A N 1
ATOM 1715 C CA . LYS A 1 213 ? 25.891 -2.354 2.467 1 90.75 213 LYS A CA 1
ATOM 1716 C C . LYS A 1 213 ? 26.188 -2.213 0.975 1 90.75 213 LYS A C 1
ATOM 1718 O O . LYS A 1 213 ? 27.156 -1.562 0.583 1 90.75 213 LYS A O 1
ATOM 1723 N N . ASN A 1 214 ? 25.281 -2.775 0.139 1 91 214 ASN A N 1
ATOM 1724 C CA . ASN A 1 214 ? 25.594 -2.92 -1.278 1 91 214 ASN A CA 1
ATOM 1725 C C . ASN A 1 214 ? 24.812 -1.935 -2.133 1 91 214 ASN A C 1
ATOM 1727 O O . ASN A 1 214 ? 25.266 -1.528 -3.203 1 91 214 ASN A O 1
ATOM 1731 N N . LEU A 1 215 ? 23.734 -1.449 -1.713 1 91.44 215 LEU A N 1
ATOM 1732 C CA . LEU A 1 215 ? 22.781 -0.697 -2.52 1 91.44 215 LEU A CA 1
ATOM 1733 C C . LEU A 1 215 ? 23.391 0.629 -2.977 1 91.44 215 LEU A C 1
ATOM 1735 O O . LEU A 1 215 ? 23.016 1.156 -4.027 1 91.44 215 LEU A O 1
ATOM 1739 N N . PRO A 1 216 ? 24.297 1.231 -2.205 1 87.5 216 PRO A N 1
ATOM 1740 C CA . PRO A 1 216 ? 24.906 2.482 -2.672 1 87.5 216 PRO A CA 1
ATOM 1741 C C . PRO A 1 216 ? 25.641 2.32 -3.996 1 87.5 216 PRO A C 1
ATOM 1743 O O . PRO A 1 216 ? 25.859 3.303 -4.711 1 87.5 216 PRO A O 1
ATOM 1746 N N . TYR A 1 217 ? 25.906 1.11 -4.348 1 83.81 217 TYR A N 1
ATOM 1747 C CA . TYR A 1 217 ? 26.688 0.854 -5.559 1 83.81 217 TYR A CA 1
ATOM 1748 C C . TYR A 1 217 ? 25.766 0.604 -6.75 1 83.81 217 TYR A C 1
ATOM 1750 O O . TYR A 1 217 ? 26.25 0.339 -7.859 1 83.81 217 TYR A O 1
ATOM 1758 N N . LEU A 1 218 ? 24.516 0.673 -6.605 1 82.56 218 LEU A N 1
ATOM 1759 C CA . LEU A 1 218 ? 23.578 0.443 -7.691 1 82.56 218 LEU A CA 1
ATOM 1760 C C . LEU A 1 218 ? 23.719 1.506 -8.773 1 82.56 218 LEU A C 1
ATOM 1762 O O . LEU A 1 218 ? 23.578 1.21 -9.961 1 82.56 218 LEU A O 1
ATOM 1766 N N . ASN A 1 219 ? 23.781 2.951 -8.508 1 64.62 219 ASN A N 1
ATOM 1767 C CA . ASN A 1 219 ? 23.766 4.051 -9.469 1 64.62 219 ASN A CA 1
ATOM 1768 C C . ASN A 1 219 ? 25.172 4.355 -10 1 64.62 219 ASN A C 1
ATOM 1770 O O . ASN A 1 219 ? 25.359 5.324 -10.734 1 64.62 219 ASN A O 1
ATOM 1774 N N . LYS A 1 220 ? 26.125 3.785 -9.492 1 54.31 220 LYS A N 1
ATOM 1775 C CA . LYS A 1 220 ? 27.438 4.363 -9.773 1 54.31 220 LYS A CA 1
ATOM 1776 C C . LYS A 1 220 ? 27.766 4.281 -11.266 1 54.31 220 LYS A C 1
ATOM 1778 O O . LYS A 1 220 ? 28.797 4.805 -11.703 1 54.31 220 LYS A O 1
ATOM 1783 N N . GLY A 1 221 ? 27.141 3.441 -12.023 1 43.66 221 GLY A N 1
ATOM 1784 C CA . GLY A 1 221 ? 27.656 3.74 -13.344 1 43.66 221 GLY A CA 1
ATOM 1785 C C . GLY A 1 221 ? 27.031 4.977 -13.969 1 43.66 221 GLY A C 1
ATOM 1786 O O . GLY A 1 221 ? 25.969 5.43 -13.523 1 43.66 221 GLY A O 1
ATOM 1787 N N . GLN A 1 222 ? 27.75 5.828 -14.602 1 43.88 222 GLN A N 1
ATOM 1788 C CA . GLN A 1 222 ? 27.484 7.141 -15.188 1 43.88 222 GLN A CA 1
ATOM 1789 C C . GLN A 1 222 ? 26 7.277 -15.555 1 43.88 222 GLN A C 1
ATOM 1791 O O . GLN A 1 222 ? 25.359 8.266 -15.203 1 43.88 222 GLN A O 1
ATOM 1796 N N . ASN A 1 223 ? 25.516 6.773 -16.703 1 42 223 ASN A N 1
ATOM 1797 C CA . ASN A 1 223 ? 24.359 7.164 -17.516 1 42 223 ASN A CA 1
ATOM 1798 C C . ASN A 1 223 ? 23.078 6.543 -16.984 1 42 223 ASN A C 1
ATOM 1800 O O . ASN A 1 223 ? 21.984 6.953 -17.375 1 42 223 ASN A O 1
ATOM 1804 N N . ALA A 1 224 ? 23 5.242 -16.453 1 50.12 224 ALA A N 1
ATOM 1805 C CA . ALA A 1 224 ? 21.672 4.641 -16.359 1 50.12 224 ALA A CA 1
ATOM 1806 C C . ALA A 1 224 ? 21.234 4.461 -14.914 1 50.12 224 ALA A C 1
ATOM 1808 O O . ALA A 1 224 ? 21.938 3.84 -14.117 1 50.12 224 ALA A O 1
ATOM 1809 N N . SER A 1 225 ? 20.406 5.371 -14.383 1 62.88 225 SER A N 1
ATOM 1810 C CA . SER A 1 225 ? 19.812 5.25 -13.055 1 62.88 225 SER A CA 1
ATOM 1811 C C . SER A 1 225 ? 18.969 3.979 -12.938 1 62.88 225 SER A C 1
ATOM 1813 O O . SER A 1 225 ? 18.109 3.713 -13.781 1 62.88 225 SER A O 1
ATOM 1815 N N . TYR A 1 226 ? 19.406 2.889 -12.18 1 77.56 226 TYR A N 1
ATOM 1816 C CA . TYR A 1 226 ? 18.734 1.607 -12.016 1 77.56 226 TYR A CA 1
ATOM 1817 C C . TYR A 1 226 ? 17.469 1.763 -11.18 1 77.56 226 TYR A C 1
ATOM 1819 O O . TYR A 1 226 ? 17 0.801 -10.562 1 77.56 226 TYR A O 1
ATOM 1827 N N . THR A 1 227 ? 17 2.984 -11.102 1 80.12 227 THR A N 1
ATOM 1828 C CA . THR A 1 227 ? 15.812 3.158 -10.281 1 80.12 227 THR A CA 1
ATOM 1829 C C . THR A 1 227 ? 14.656 3.689 -11.117 1 80.12 227 THR A C 1
ATOM 1831 O O . THR A 1 227 ? 13.578 3.963 -10.586 1 80.12 227 THR A O 1
ATOM 1834 N N . GLY A 1 228 ? 14.914 3.752 -12.398 1 84.19 228 GLY A N 1
ATOM 1835 C CA . GLY A 1 228 ? 13.852 4.199 -13.281 1 84.19 228 GLY A CA 1
ATOM 1836 C C . GLY A 1 228 ? 12.742 3.184 -13.438 1 84.19 228 GLY A C 1
ATOM 1837 O O . GLY A 1 228 ? 12.938 1.993 -13.188 1 84.19 228 GLY A O 1
ATOM 1838 N N . HIS A 1 229 ? 11.633 3.619 -13.82 1 87.38 229 HIS A N 1
ATOM 1839 C CA . HIS A 1 229 ? 10.453 2.775 -13.945 1 87.38 229 HIS A CA 1
ATOM 1840 C C . HIS A 1 229 ? 10.688 1.641 -14.938 1 87.38 229 HIS A C 1
ATOM 1842 O O . HIS A 1 229 ? 10.266 0.507 -14.703 1 87.38 229 HIS A O 1
ATOM 1848 N N . SER A 1 230 ? 11.336 1.92 -16.016 1 86.56 230 SER A N 1
ATOM 1849 C CA . SER A 1 230 ? 11.578 0.912 -17.047 1 86.56 230 SER A CA 1
ATOM 1850 C C . SER A 1 230 ? 12.5 -0.192 -16.531 1 86.56 230 SER A C 1
ATOM 1852 O O . SER A 1 230 ? 12.273 -1.373 -16.812 1 86.56 230 SER A O 1
ATOM 1854 N N . ILE A 1 231 ? 13.516 0.211 -15.852 1 88.12 231 ILE A N 1
ATOM 1855 C CA . ILE A 1 231 ? 14.469 -0.757 -15.32 1 88.12 231 ILE A CA 1
ATOM 1856 C C . ILE A 1 231 ? 13.789 -1.625 -14.266 1 88.12 231 ILE A C 1
ATOM 1858 O O . ILE A 1 231 ? 14.055 -2.826 -14.172 1 88.12 231 ILE A O 1
ATOM 1862 N N . VAL A 1 232 ? 12.969 -1.011 -13.438 1 93.44 232 VAL A N 1
ATOM 1863 C CA . VAL A 1 232 ? 12.25 -1.742 -12.398 1 93.44 232 VAL A CA 1
ATOM 1864 C C . VAL A 1 232 ? 11.352 -2.797 -13.039 1 93.44 232 VAL A C 1
ATOM 1866 O O . VAL A 1 232 ? 11.242 -3.918 -12.539 1 93.44 232 VAL A O 1
ATOM 1869 N N . ASN A 1 233 ? 10.758 -2.428 -14.125 1 92.88 233 ASN A N 1
ATOM 1870 C CA . ASN A 1 233 ? 9.914 -3.383 -14.836 1 92.88 233 ASN A CA 1
ATOM 1871 C C . ASN A 1 233 ? 10.742 -4.496 -15.469 1 92.88 233 ASN A C 1
ATOM 1873 O O . ASN A 1 233 ? 10.273 -5.633 -15.586 1 92.88 233 ASN A O 1
ATOM 1877 N N . GLU A 1 234 ? 11.883 -4.141 -15.859 1 92.5 234 GLU A N 1
ATOM 1878 C CA . GLU A 1 234 ? 12.773 -5.184 -16.359 1 92.5 234 GLU A CA 1
ATOM 1879 C C . GLU A 1 234 ? 13.172 -6.152 -15.25 1 92.5 234 GLU A C 1
ATOM 1881 O O . GLU A 1 234 ? 13.234 -7.363 -15.469 1 92.5 234 GLU A O 1
ATOM 1886 N N . PHE A 1 235 ? 13.5 -5.594 -14.086 1 94.94 235 PHE A N 1
ATOM 1887 C CA . PHE A 1 235 ? 13.758 -6.438 -12.922 1 94.94 235 PHE A CA 1
ATOM 1888 C C . PHE A 1 235 ? 12.602 -7.391 -12.68 1 94.94 235 PHE A C 1
ATOM 1890 O O . PHE A 1 235 ? 12.805 -8.586 -12.438 1 94.94 235 PHE A O 1
ATOM 1897 N N . LEU A 1 236 ? 11.438 -6.816 -12.75 1 96.56 236 LEU A N 1
ATOM 1898 C CA . LEU A 1 236 ? 10.227 -7.594 -12.516 1 96.56 236 LEU A CA 1
ATOM 1899 C C . LEU A 1 236 ? 10.094 -8.711 -13.547 1 96.56 236 LEU A C 1
ATOM 1901 O O . LEU A 1 236 ? 9.742 -9.844 -13.195 1 96.56 236 LEU A O 1
ATOM 1905 N N . SER A 1 237 ? 10.336 -8.375 -14.773 1 95.31 237 SER A N 1
ATOM 1906 C CA . SER A 1 237 ? 10.258 -9.367 -15.844 1 95.31 237 SER A CA 1
ATOM 1907 C C . SER A 1 237 ? 11.227 -10.516 -15.602 1 95.31 237 SER A C 1
ATOM 1909 O O . SER A 1 237 ? 10.914 -11.672 -15.898 1 95.31 237 SER A O 1
ATOM 1911 N N . CYS A 1 238 ? 12.352 -10.203 -15.086 1 95.75 238 CYS A N 1
ATOM 1912 C CA . CYS A 1 238 ? 13.344 -11.227 -14.789 1 95.75 238 CYS A CA 1
ATOM 1913 C C . CYS A 1 238 ? 12.875 -12.133 -13.656 1 95.75 238 CYS A C 1
ATOM 1915 O O . CYS A 1 238 ? 13 -13.359 -13.734 1 95.75 238 CYS A O 1
ATOM 1917 N N . GLN A 1 239 ? 12.367 -11.516 -12.617 1 97.38 239 GLN A N 1
ATOM 1918 C CA . GLN A 1 239 ? 11.844 -12.312 -11.516 1 97.38 239 GLN A CA 1
ATOM 1919 C C . GLN A 1 239 ? 10.711 -13.219 -11.977 1 97.38 239 GLN A C 1
ATOM 1921 O O . GLN A 1 239 ? 10.664 -14.398 -11.609 1 97.38 239 GLN A O 1
ATOM 1926 N N . ALA A 1 240 ? 9.828 -12.641 -12.773 1 96.75 240 ALA A N 1
ATOM 1927 C CA . ALA A 1 240 ? 8.688 -13.391 -13.281 1 96.75 240 ALA A CA 1
ATOM 1928 C C . ALA A 1 240 ? 9.141 -14.562 -14.148 1 96.75 240 ALA A C 1
ATOM 1930 O O . ALA A 1 240 ? 8.594 -15.664 -14.055 1 96.75 240 ALA A O 1
ATOM 1931 N N . GLU A 1 241 ? 10.094 -14.312 -14.961 1 95.19 241 GLU A N 1
ATOM 1932 C CA . GLU A 1 241 ? 10.609 -15.352 -15.852 1 95.19 241 GLU A CA 1
ATOM 1933 C C . GLU A 1 241 ? 11.219 -16.5 -15.062 1 95.19 241 GLU A C 1
ATOM 1935 O O . GLU A 1 241 ? 11.039 -17.672 -15.414 1 95.19 241 GLU A O 1
ATOM 1940 N N . VAL A 1 242 ? 11.961 -16.188 -14.055 1 95.75 242 VAL A N 1
ATOM 1941 C CA . VAL A 1 242 ? 12.578 -17.203 -13.211 1 95.75 242 VAL A CA 1
ATOM 1942 C C . VAL A 1 242 ? 11.5 -18.062 -12.562 1 95.75 242 VAL A C 1
ATOM 1944 O O . VAL A 1 242 ? 11.602 -19.297 -12.539 1 95.75 242 VAL A O 1
ATOM 1947 N N . VAL A 1 243 ? 10.453 -17.438 -12.031 1 96.44 243 VAL A N 1
ATOM 1948 C CA . VAL A 1 243 ? 9.367 -18.141 -11.359 1 96.44 243 VAL A CA 1
ATOM 1949 C C . VAL A 1 243 ? 8.578 -18.969 -12.383 1 96.44 243 VAL A C 1
ATOM 1951 O O . VAL A 1 243 ? 8.219 -20.109 -12.117 1 96.44 243 VAL A O 1
ATOM 1954 N N . GLU A 1 244 ? 8.266 -18.359 -13.492 1 95.06 244 GLU A N 1
ATOM 1955 C CA . GLU A 1 244 ? 7.516 -19.047 -14.555 1 95.06 244 GLU A CA 1
ATOM 1956 C C . GLU A 1 244 ? 8.242 -20.297 -15.031 1 95.06 244 GLU A C 1
ATOM 1958 O O . GLU A 1 244 ? 7.629 -21.344 -15.203 1 95.06 244 GLU A O 1
ATOM 1963 N N . ASN A 1 245 ? 9.531 -20.188 -15.227 1 93.75 245 ASN A N 1
ATOM 1964 C CA . ASN A 1 245 ? 10.328 -21.312 -15.68 1 93.75 245 ASN A CA 1
ATOM 1965 C C . ASN A 1 245 ? 10.359 -22.438 -14.633 1 93.75 245 ASN A C 1
ATOM 1967 O O . ASN A 1 245 ? 10.32 -23.609 -14.984 1 93.75 245 ASN A O 1
ATOM 1971 N N . ARG A 1 246 ? 10.469 -22.031 -13.469 1 94.31 246 ARG A N 1
ATOM 1972 C CA . ARG A 1 246 ? 10.422 -23.031 -12.406 1 94.31 246 ARG A CA 1
ATOM 1973 C C . ARG A 1 246 ? 9.102 -23.781 -12.414 1 94.31 246 ARG A C 1
ATOM 1975 O O . ARG A 1 246 ? 9.086 -25.016 -12.344 1 94.31 246 ARG A O 1
ATOM 1982 N N . VAL A 1 247 ? 7.996 -23.062 -12.508 1 94.31 247 VAL A N 1
ATOM 1983 C CA . VAL A 1 247 ? 6.668 -23.672 -12.5 1 94.31 247 VAL A CA 1
ATOM 1984 C C . VAL A 1 247 ? 6.504 -24.578 -13.711 1 94.31 247 VAL A C 1
ATOM 1986 O O . VAL A 1 247 ? 6.023 -25.703 -13.586 1 94.31 247 VAL A O 1
ATOM 1989 N N . LYS A 1 248 ? 6.914 -24.125 -14.844 1 93.88 248 LYS A N 1
ATOM 1990 C CA . LYS A 1 248 ? 6.828 -24.906 -16.078 1 93.88 248 LYS A CA 1
ATOM 1991 C C . LYS A 1 248 ? 7.621 -26.219 -15.953 1 93.88 248 LYS A C 1
ATOM 1993 O O . LYS A 1 248 ? 7.148 -27.281 -16.359 1 93.88 248 LYS A O 1
ATOM 1998 N N . ASN A 1 249 ? 8.797 -26.078 -15.383 1 92.19 249 ASN A N 1
ATOM 1999 C CA . ASN A 1 249 ? 9.641 -27.266 -15.203 1 92.19 249 ASN A CA 1
ATOM 2000 C C . ASN A 1 249 ? 9.023 -28.25 -14.227 1 92.19 249 ASN A C 1
ATOM 2002 O O . ASN A 1 249 ? 9.086 -29.469 -14.438 1 92.19 249 ASN A O 1
ATOM 2006 N N . GLU A 1 250 ? 8.422 -27.75 -13.195 1 94.06 250 GLU A N 1
ATOM 2007 C CA . GLU A 1 250 ? 7.777 -28.609 -12.203 1 94.06 250 GLU A CA 1
ATOM 2008 C C . GLU A 1 250 ? 6.57 -29.328 -12.805 1 94.06 250 GLU A C 1
ATOM 2010 O O . GLU A 1 250 ? 6.352 -30.516 -12.531 1 94.06 250 GLU A O 1
ATOM 2015 N N . ILE A 1 251 ? 5.82 -28.672 -13.602 1 94.5 251 ILE A N 1
ATOM 2016 C CA . ILE A 1 251 ? 4.652 -29.281 -14.234 1 94.5 251 ILE A CA 1
ATOM 2017 C C . ILE A 1 251 ? 5.094 -30.328 -15.242 1 94.5 251 ILE A C 1
ATOM 2019 O O . ILE A 1 251 ? 4.504 -31.406 -15.32 1 94.5 251 ILE A O 1
ATOM 2023 N N . ASN A 1 252 ? 6.113 -30.047 -15.961 1 91.12 252 ASN A N 1
ATOM 2024 C CA . ASN A 1 252 ? 6.594 -30.969 -16.984 1 91.12 252 ASN A CA 1
ATOM 2025 C C . ASN A 1 252 ? 7.188 -32.219 -16.359 1 91.12 252 ASN A C 1
ATOM 2027 O O . ASN A 1 252 ? 7.145 -33.312 -16.953 1 91.12 252 ASN A O 1
ATOM 2031 N N . THR A 1 253 ? 7.699 -32.094 -15.172 1 90 253 THR A N 1
ATOM 2032 C CA . THR A 1 253 ? 8.273 -33.25 -14.484 1 90 253 THR A CA 1
ATOM 2033 C C . THR A 1 253 ? 7.188 -34.062 -13.781 1 90 253 THR A C 1
ATOM 2035 O O . THR A 1 253 ? 7.391 -35.219 -13.461 1 90 253 THR A O 1
ATOM 2038 N N . SER A 1 254 ? 6.051 -33.5 -13.602 1 92.38 254 SER A N 1
ATOM 2039 C CA . SER A 1 254 ? 4.922 -34.156 -12.977 1 92.38 254 SER A CA 1
ATOM 2040 C C . SER A 1 254 ? 4.293 -35.188 -13.93 1 92.38 254 SER A C 1
ATOM 2042 O O . SER A 1 254 ? 4.277 -34.969 -15.148 1 92.38 254 SER A O 1
ATOM 2044 N N . GLN A 1 255 ? 3.783 -36.25 -13.445 1 88.94 255 GLN A N 1
ATOM 2045 C CA . GLN A 1 255 ? 3.16 -37.312 -14.266 1 88.94 255 GLN A CA 1
ATOM 2046 C C . GLN A 1 255 ? 1.828 -36.812 -14.836 1 88.94 255 GLN A C 1
ATOM 2048 O O . GLN A 1 255 ? 1.421 -37.25 -15.922 1 88.94 255 GLN A O 1
ATOM 2053 N N . SER A 1 256 ? 1.196 -36.031 -14.07 1 92.31 256 SER A N 1
ATOM 2054 C CA . SER A 1 256 ? -0.087 -35.469 -14.477 1 92.31 256 SER A CA 1
ATOM 2055 C C . SER A 1 256 ? -0.282 -34.062 -13.898 1 92.31 256 SER A C 1
ATOM 2057 O O . SER A 1 256 ? 0.373 -33.688 -12.922 1 92.31 256 SER A O 1
ATOM 2059 N N . TYR A 1 257 ? -1.087 -33.281 -14.602 1 94.94 257 TYR A N 1
ATOM 2060 C CA . TYR A 1 257 ? -1.41 -31.969 -14.047 1 94.94 257 TYR A CA 1
ATOM 2061 C C . TYR A 1 257 ? -2.848 -31.594 -14.367 1 94.94 257 TYR A C 1
ATOM 2063 O O . TYR A 1 257 ? -3.477 -32.188 -15.25 1 94.94 257 TYR A O 1
ATOM 2071 N N . GLY A 1 258 ? -3.393 -30.781 -13.555 1 93.31 258 GLY A N 1
ATOM 2072 C CA . GLY A 1 258 ? -4.73 -30.25 -13.742 1 93.31 258 GLY A CA 1
ATOM 2073 C C . GLY A 1 258 ? -4.75 -28.734 -13.906 1 93.31 258 GLY A C 1
ATOM 2074 O O . GLY A 1 258 ? -3.803 -28.047 -13.523 1 93.31 258 GLY A O 1
ATOM 2075 N N . VAL A 1 259 ? -5.805 -28.266 -14.609 1 92.12 259 VAL A N 1
ATOM 2076 C CA . VAL A 1 259 ? -5.934 -26.828 -14.82 1 92.12 259 VAL A CA 1
ATOM 2077 C C . VAL A 1 259 ? -7.332 -26.359 -14.414 1 92.12 259 VAL A C 1
ATOM 2079 O O . VAL A 1 259 ? -8.32 -27.062 -14.656 1 92.12 259 VAL A O 1
ATOM 2082 N N . MET A 1 260 ? -7.32 -25.312 -13.75 1 90.81 260 MET A N 1
ATOM 2083 C CA . MET A 1 260 ? -8.578 -24.672 -13.391 1 90.81 260 MET A CA 1
ATOM 2084 C C . MET A 1 260 ? -8.648 -23.266 -13.961 1 90.81 260 MET A C 1
ATOM 2086 O O . MET A 1 260 ? -7.656 -22.547 -13.961 1 90.81 260 MET A O 1
ATOM 2090 N N . ILE A 1 261 ? -9.867 -22.922 -14.453 1 88.44 261 ILE A N 1
ATOM 2091 C CA . ILE A 1 261 ? -10.016 -21.594 -15.055 1 88.44 261 ILE A CA 1
ATOM 2092 C C . ILE A 1 261 ? -11.242 -20.906 -14.469 1 88.44 261 ILE A C 1
ATOM 2094 O O . ILE A 1 261 ? -12.195 -21.562 -14.055 1 88.44 261 ILE A O 1
ATOM 2098 N N . ASP A 1 262 ? -11.125 -19.672 -14.383 1 84 262 ASP A N 1
ATOM 2099 C CA . ASP A 1 262 ? -12.273 -18.844 -14.016 1 84 262 ASP A CA 1
ATOM 2100 C C . ASP A 1 262 ? -12.203 -17.484 -14.688 1 84 262 ASP A C 1
ATOM 2102 O O . ASP A 1 262 ? -11.117 -17 -15.016 1 84 262 ASP A O 1
ATOM 2106 N N . GLU A 1 263 ? -13.375 -17 -15 1 82.44 263 GLU A N 1
ATOM 2107 C CA . GLU A 1 263 ? -13.461 -15.711 -15.664 1 82.44 263 GLU A CA 1
ATOM 2108 C C . GLU A 1 263 ? -13.82 -14.602 -14.68 1 82.44 263 GLU A C 1
ATOM 2110 O O . GLU A 1 263 ? -14.555 -14.828 -13.719 1 82.44 263 GLU A O 1
ATOM 2115 N N . TYR A 1 264 ? -13.219 -13.445 -14.914 1 78.81 264 TYR A N 1
ATOM 2116 C CA . TYR A 1 264 ? -13.609 -12.281 -14.125 1 78.81 264 TYR A CA 1
ATOM 2117 C C . TYR A 1 264 ? -13.477 -11.008 -14.945 1 78.81 264 TYR A C 1
ATOM 2119 O O . TYR A 1 264 ? -12.867 -11.008 -16.016 1 78.81 264 TYR A O 1
ATOM 2127 N N . THR A 1 265 ? -14.078 -10.008 -14.492 1 76.94 265 THR A N 1
ATOM 2128 C CA . THR A 1 265 ? -13.992 -8.695 -15.125 1 76.94 265 THR A CA 1
ATOM 2129 C C . THR A 1 265 ? -13.242 -7.707 -14.227 1 76.94 265 THR A C 1
ATOM 2131 O O . THR A 1 265 ? -13.531 -7.605 -13.031 1 76.94 265 THR A O 1
ATOM 2134 N N . ASP A 1 266 ? -12.297 -7.062 -14.742 1 70.44 266 ASP A N 1
ATOM 2135 C CA . ASP A 1 266 ? -11.508 -6.121 -13.953 1 70.44 266 ASP A CA 1
ATOM 2136 C C . ASP A 1 266 ? -12.25 -4.797 -13.781 1 70.44 266 ASP A C 1
ATOM 2138 O O . ASP A 1 266 ? -13.328 -4.605 -14.344 1 70.44 266 ASP A O 1
ATOM 2142 N N . ILE A 1 267 ? -11.664 -3.887 -12.953 1 67.06 267 ILE A N 1
ATOM 2143 C CA . ILE A 1 267 ? -12.273 -2.609 -12.602 1 67.06 267 ILE A CA 1
ATOM 2144 C C . ILE A 1 267 ? -12.453 -1.759 -13.852 1 67.06 267 ILE A C 1
ATOM 2146 O O . ILE A 1 267 ? -13.344 -0.905 -13.906 1 67.06 267 ILE A O 1
ATOM 2150 N N . SER A 1 268 ? -11.68 -2.055 -14.953 1 63.56 268 SER A N 1
ATOM 2151 C CA . SER A 1 268 ? -11.75 -1.294 -16.188 1 63.56 268 SER A CA 1
ATOM 2152 C C . SER A 1 268 ? -12.773 -1.899 -17.156 1 63.56 268 SER A C 1
ATOM 2154 O O . SER A 1 268 ? -12.945 -1.412 -18.266 1 63.56 268 SER A O 1
ATOM 2156 N N . GLY A 1 269 ? -13.406 -3.023 -16.75 1 68.56 269 GLY A N 1
ATOM 2157 C CA . GLY A 1 269 ? -14.445 -3.645 -17.562 1 68.56 269 GLY A CA 1
ATOM 2158 C C . GLY A 1 269 ? -13.906 -4.656 -18.547 1 68.56 269 GLY A C 1
ATOM 2159 O O . GLY A 1 269 ? -14.609 -5.07 -19.469 1 68.56 269 GLY A O 1
ATOM 2160 N N . ARG A 1 270 ? -12.742 -5.039 -18.438 1 74.69 270 ARG A N 1
ATOM 2161 C CA . ARG A 1 270 ? -12.133 -6.023 -19.328 1 74.69 270 ARG A CA 1
ATOM 2162 C C . ARG A 1 270 ? -12.297 -7.434 -18.781 1 74.69 270 ARG A C 1
ATOM 2164 O O . ARG A 1 270 ? -12.211 -7.648 -17.562 1 74.69 270 ARG A O 1
ATOM 2171 N N . LYS A 1 271 ? -12.516 -8.375 -19.734 1 79.75 271 LYS A N 1
ATOM 2172 C CA . LYS A 1 271 ? -12.688 -9.773 -19.328 1 79.75 271 LYS A CA 1
ATOM 2173 C C . LYS A 1 271 ? -11.352 -10.5 -19.281 1 79.75 271 LYS A C 1
ATOM 2175 O O . LYS A 1 271 ? -10.508 -10.32 -20.156 1 79.75 271 LYS A O 1
ATOM 2180 N N . HIS A 1 272 ? -11.227 -11.242 -18.234 1 84.5 272 HIS A N 1
ATOM 2181 C CA . HIS A 1 272 ? -9.984 -11.969 -18 1 84.5 272 HIS A CA 1
ATOM 2182 C C . HIS A 1 272 ? -10.258 -13.438 -17.688 1 84.5 272 HIS A C 1
ATOM 2184 O O . HIS A 1 272 ? -11.336 -13.789 -17.219 1 84.5 272 HIS A O 1
ATOM 2190 N N . LEU A 1 273 ? -9.312 -14.203 -18.125 1 87.75 273 LEU A N 1
ATOM 2191 C CA . LEU A 1 273 ? -9.305 -15.625 -17.812 1 87.75 273 LEU A CA 1
ATOM 2192 C C . LEU A 1 273 ? -8.078 -15.992 -16.984 1 87.75 273 LEU A C 1
ATOM 2194 O O . LEU A 1 273 ? -6.949 -15.938 -17.484 1 87.75 273 LEU A O 1
ATOM 2198 N N . ALA A 1 274 ? -8.367 -16.344 -15.75 1 88.94 274 ALA A N 1
ATOM 2199 C CA . ALA A 1 274 ? -7.266 -16.75 -14.883 1 88.94 274 ALA A CA 1
ATOM 2200 C C . ALA A 1 274 ? -7.051 -18.25 -14.93 1 88.94 274 ALA A C 1
ATOM 2202 O O . ALA A 1 274 ? -8.016 -19.031 -14.891 1 88.94 274 ALA A O 1
ATOM 2203 N N . LEU A 1 275 ? -5.801 -18.641 -15.086 1 91.5 275 LEU A N 1
ATOM 2204 C CA . LEU A 1 275 ? -5.438 -20.062 -15.164 1 91.5 275 LEU A CA 1
ATOM 2205 C C . LEU A 1 275 ? -4.602 -20.469 -13.953 1 91.5 275 LEU A C 1
ATOM 2207 O O . LEU A 1 275 ? -3.619 -19.797 -13.617 1 91.5 275 LEU A O 1
ATOM 2211 N N . VAL A 1 276 ? -5.027 -21.547 -13.281 1 92.88 276 VAL A N 1
ATOM 2212 C CA . VAL A 1 276 ? -4.289 -22.125 -12.164 1 92.88 276 VAL A CA 1
ATOM 2213 C C . VAL A 1 276 ? -3.979 -23.594 -12.453 1 92.88 276 VAL A C 1
ATOM 2215 O O . VAL A 1 276 ? -4.809 -24.312 -13.016 1 92.88 276 VAL A O 1
ATOM 2218 N N . GLY A 1 277 ? -2.762 -23.938 -12.164 1 93.06 277 GLY A N 1
ATOM 2219 C CA . GLY A 1 277 ? -2.354 -25.312 -12.383 1 93.06 277 GLY A CA 1
ATOM 2220 C C . GLY A 1 277 ? -2.062 -26.062 -11.094 1 93.06 277 GLY A C 1
ATOM 2221 O O . GLY A 1 277 ? -1.539 -25.484 -10.141 1 93.06 277 GLY A O 1
ATOM 2222 N N . LYS A 1 278 ? -2.484 -27.281 -11.07 1 93.31 278 LYS A N 1
ATOM 2223 C CA . LYS A 1 278 ? -2.156 -28.188 -9.984 1 93.31 278 LYS A CA 1
ATOM 2224 C C . LYS A 1 278 ? -1.293 -29.359 -10.477 1 93.31 278 LYS A C 1
ATOM 2226 O O . LYS A 1 278 ? -1.599 -29.969 -11.5 1 93.31 278 LYS A O 1
ATOM 2231 N N . TYR A 1 279 ? -0.207 -29.656 -9.789 1 94.88 279 TYR A N 1
ATOM 2232 C CA . TYR A 1 279 ? 0.74 -30.672 -10.227 1 94.88 279 TYR A CA 1
ATOM 2233 C C . TYR A 1 279 ? 1.466 -31.297 -9.031 1 94.88 279 TYR A C 1
ATOM 2235 O O . TYR A 1 279 ? 1.274 -30.859 -7.895 1 94.88 279 TYR A O 1
ATOM 2243 N N . ILE A 1 280 ? 2.199 -32.344 -9.367 1 93.25 280 ILE A N 1
ATOM 2244 C CA . ILE A 1 280 ? 2.932 -33.062 -8.32 1 93.25 280 ILE A CA 1
ATOM 2245 C C . ILE A 1 280 ? 4.41 -32.656 -8.383 1 93.25 280 ILE A C 1
ATOM 2247 O O . ILE A 1 280 ? 5.02 -32.688 -9.453 1 93.25 280 ILE A O 1
ATOM 2251 N N . HIS A 1 281 ? 4.895 -32.156 -7.293 1 90.88 281 HIS A N 1
ATOM 2252 C CA . HIS A 1 281 ? 6.316 -31.844 -7.164 1 90.88 281 HIS A CA 1
ATOM 2253 C C . HIS A 1 281 ? 6.902 -32.469 -5.902 1 90.88 281 HIS A C 1
ATOM 2255 O O . HIS A 1 281 ? 6.449 -32.188 -4.793 1 90.88 281 HIS A O 1
ATOM 2261 N N . LEU A 1 282 ? 7.871 -33.281 -6.043 1 83.94 282 LEU A N 1
ATOM 2262 C CA . LEU A 1 282 ? 8.539 -33.969 -4.945 1 83.94 282 LEU A CA 1
ATOM 2263 C C . LEU A 1 282 ? 7.535 -34.719 -4.062 1 83.94 282 LEU A C 1
ATOM 2265 O O . LEU A 1 282 ? 7.551 -34.562 -2.84 1 83.94 282 LEU A O 1
ATOM 2269 N N . GLY A 1 283 ? 6.531 -35.312 -4.684 1 82.12 283 GLY A N 1
ATOM 2270 C CA . GLY A 1 283 ? 5.578 -36.156 -4.008 1 82.12 283 GLY A CA 1
ATOM 2271 C C . GLY A 1 283 ? 4.43 -35.406 -3.371 1 82.12 283 GLY A C 1
ATOM 2272 O O . GLY A 1 283 ? 3.602 -36 -2.672 1 82.12 283 GLY A O 1
ATOM 2273 N N . SER A 1 284 ? 4.438 -34.156 -3.584 1 88 284 SER A N 1
ATOM 2274 C CA . SER A 1 284 ? 3.352 -33.375 -3.018 1 88 284 SER A CA 1
ATOM 2275 C C . SER A 1 284 ? 2.662 -32.531 -4.09 1 88 284 SER A C 1
ATOM 2277 O O . SER A 1 284 ? 3.287 -32.156 -5.082 1 88 284 SER A O 1
ATOM 2279 N N . SER A 1 285 ? 1.399 -32.406 -3.852 1 89.62 285 SER A N 1
ATOM 2280 C CA . SER A 1 285 ? 0.639 -31.594 -4.797 1 89.62 285 SER A CA 1
ATOM 2281 C C . SER A 1 285 ? 0.877 -30.094 -4.566 1 89.62 285 SER A C 1
ATOM 2283 O O . SER A 1 285 ? 0.971 -29.656 -3.422 1 89.62 285 SER A O 1
ATOM 2285 N N . ARG A 1 286 ? 1.021 -29.359 -5.648 1 90.62 286 ARG A N 1
ATOM 2286 C CA . ARG A 1 286 ? 1.238 -27.922 -5.594 1 90.62 286 ARG A CA 1
ATOM 2287 C C . ARG A 1 286 ? 0.271 -27.188 -6.516 1 90.62 286 ARG A C 1
ATOM 2289 O O . ARG A 1 286 ? -0.066 -27.672 -7.594 1 90.62 286 ARG A O 1
ATOM 2296 N N . LEU A 1 287 ? -0.148 -26.109 -5.984 1 92.31 287 LEU A N 1
ATOM 2297 C CA . LEU A 1 287 ? -0.998 -25.219 -6.77 1 92.31 287 LEU A CA 1
ATOM 2298 C C . LEU A 1 287 ? -0.237 -23.969 -7.18 1 92.31 287 LEU A C 1
ATOM 2300 O O . LEU A 1 287 ? 0.437 -23.344 -6.352 1 92.31 287 LEU A O 1
ATOM 2304 N N . SER A 1 288 ? -0.262 -23.641 -8.477 1 93.38 288 SER A N 1
ATOM 2305 C CA . SER A 1 288 ? 0.462 -22.469 -8.938 1 93.38 288 SER A CA 1
ATOM 2306 C C . SER A 1 288 ? -0.376 -21.656 -9.922 1 93.38 288 SER A C 1
ATOM 2308 O O . SER A 1 288 ? -1.173 -22.203 -10.68 1 93.38 288 SER A O 1
ATOM 2310 N N . PHE A 1 289 ? -0.155 -20.406 -9.828 1 93.56 289 PHE A N 1
ATOM 2311 C CA . PHE A 1 289 ? -0.708 -19.5 -10.836 1 93.56 289 PHE A CA 1
ATOM 2312 C C . PHE A 1 289 ? 0.06 -19.625 -12.148 1 93.56 289 PHE A C 1
ATOM 2314 O O . PHE A 1 289 ? 1.293 -19.625 -12.156 1 93.56 289 PHE A O 1
ATOM 2321 N N . LEU A 1 290 ? -0.695 -19.719 -13.227 1 93.56 290 LEU A N 1
ATOM 2322 C CA . LEU A 1 290 ? -0.029 -19.875 -14.516 1 93.56 290 LEU A CA 1
ATOM 2323 C C . LEU A 1 290 ? -0.045 -18.562 -15.297 1 93.56 290 LEU A C 1
ATOM 2325 O O . LEU A 1 290 ? 1.01 -17.984 -15.57 1 93.56 290 LEU A O 1
ATOM 2329 N N . GLN A 1 291 ? -1.26 -18.109 -15.547 1 91.06 291 GLN A N 1
ATOM 2330 C CA . GLN A 1 291 ? -1.366 -16.891 -16.344 1 91.06 291 GLN A CA 1
ATOM 2331 C C . GLN A 1 291 ? -2.768 -16.297 -16.234 1 91.06 291 GLN A C 1
ATOM 2333 O O . GLN A 1 291 ? -3.73 -17 -15.945 1 91.06 291 GLN A O 1
ATOM 2338 N N . ASP A 1 292 ? -2.791 -14.984 -16.406 1 89.06 292 ASP A N 1
ATOM 2339 C CA . ASP A 1 292 ? -4.035 -14.25 -16.609 1 89.06 292 ASP A CA 1
ATOM 2340 C C . ASP A 1 292 ? -4.145 -13.766 -18.062 1 89.06 292 ASP A C 1
ATOM 2342 O O . ASP A 1 292 ? -3.34 -12.945 -18.5 1 89.06 292 ASP A O 1
ATOM 2346 N N . ILE A 1 293 ? -5.172 -14.25 -18.766 1 88.69 293 ILE A N 1
ATOM 2347 C CA . ILE A 1 293 ? -5.312 -13.953 -20.188 1 88.69 293 ILE A CA 1
ATOM 2348 C C . ILE A 1 293 ? -6.48 -12.992 -20.406 1 88.69 293 ILE A C 1
ATOM 2350 O O . ILE A 1 293 ? -7.605 -13.266 -19.969 1 88.69 293 ILE A O 1
ATOM 2354 N N . GLN A 1 294 ? -6.117 -11.914 -20.953 1 85.81 294 GLN A N 1
ATOM 2355 C CA . GLN A 1 294 ? -7.203 -11.023 -21.344 1 85.81 294 GLN A CA 1
ATOM 2356 C C . GLN A 1 294 ? -7.926 -11.57 -22.578 1 85.81 294 GLN A C 1
ATOM 2358 O O . GLN A 1 294 ? -7.293 -11.906 -23.578 1 85.81 294 GLN A O 1
ATOM 2363 N N . ILE A 1 295 ? -9.203 -11.688 -22.5 1 86.38 295 ILE A N 1
ATOM 2364 C CA . ILE A 1 295 ? -9.969 -12.25 -23.594 1 86.38 295 ILE A CA 1
ATOM 2365 C C . ILE A 1 295 ? -10.977 -11.227 -24.109 1 86.38 295 ILE A C 1
ATOM 2367 O O . ILE A 1 295 ? -11.531 -10.445 -23.328 1 86.38 295 ILE A O 1
ATOM 2371 N N . PRO A 1 296 ? -11.141 -11.188 -25.359 1 78.69 296 PRO A N 1
ATOM 2372 C CA . PRO A 1 296 ? -12.07 -10.219 -25.953 1 78.69 296 PRO A CA 1
ATOM 2373 C C . PRO A 1 296 ? -13.531 -10.539 -25.625 1 78.69 296 PRO A C 1
ATOM 2375 O O . PRO A 1 296 ? -14.352 -9.625 -25.516 1 78.69 296 PRO A O 1
ATOM 2378 N N . ASN A 1 297 ? -13.805 -11.875 -25.578 1 78.25 297 ASN A N 1
ATOM 2379 C CA . ASN A 1 297 ? -15.164 -12.289 -25.266 1 78.25 297 ASN A CA 1
ATOM 2380 C C . ASN A 1 297 ? -15.188 -13.617 -24.5 1 78.25 297 ASN A C 1
ATOM 2382 O O . ASN A 1 297 ? -14.164 -14.297 -24.406 1 78.25 297 ASN A O 1
ATOM 2386 N N . GLY A 1 298 ? -16.359 -13.914 -23.984 1 77.12 298 GLY A N 1
ATOM 2387 C CA . GLY A 1 298 ? -16.484 -15.078 -23.141 1 77.12 298 GLY A CA 1
ATOM 2388 C C . GLY A 1 298 ? -17.047 -16.297 -23.844 1 77.12 298 GLY A C 1
ATOM 2389 O O . GLY A 1 298 ? -17.75 -17.109 -23.25 1 77.12 298 GLY A O 1
ATOM 2390 N N . THR A 1 299 ? -16.766 -16.375 -25.156 1 82.56 299 THR A N 1
ATOM 2391 C CA . THR A 1 299 ? -17.297 -17.516 -25.891 1 82.56 299 THR A CA 1
ATOM 2392 C C . THR A 1 299 ? -16.406 -18.75 -25.672 1 82.56 299 THR A C 1
ATOM 2394 O O . THR A 1 299 ? -15.203 -18.609 -25.422 1 82.56 299 THR A O 1
ATOM 2397 N N . ALA A 1 300 ? -17 -19.922 -25.875 1 86.31 300 ALA A N 1
ATOM 2398 C CA . ALA A 1 300 ? -16.281 -21.188 -25.672 1 86.31 300 ALA A CA 1
ATOM 2399 C C . ALA A 1 300 ? -15.094 -21.312 -26.609 1 86.31 300 ALA A C 1
ATOM 2401 O O . ALA A 1 300 ? -14.023 -21.781 -26.203 1 86.31 300 ALA A O 1
ATOM 2402 N N . ASP A 1 301 ? -15.25 -20.875 -27.781 1 88.06 301 ASP A N 1
ATOM 2403 C CA . ASP A 1 301 ? -14.18 -20.984 -28.781 1 88.06 301 ASP A CA 1
ATOM 2404 C C . ASP A 1 301 ? -13 -20.094 -28.391 1 88.06 301 ASP A C 1
ATOM 2406 O O . ASP A 1 301 ? -11.844 -20.5 -28.531 1 88.06 301 ASP A O 1
ATOM 2410 N N . THR A 1 302 ? -13.344 -18.938 -28.016 1 87.38 302 THR A N 1
ATOM 2411 C CA . THR A 1 302 ? -12.297 -18 -27.625 1 87.38 302 THR A CA 1
ATOM 2412 C C . THR A 1 302 ? -11.531 -18.516 -26.406 1 87.38 302 THR A C 1
ATOM 2414 O O . THR A 1 302 ? -10.305 -18.422 -26.344 1 87.38 302 THR A O 1
ATOM 2417 N N . ILE A 1 303 ? -12.234 -19.016 -25.5 1 90.06 303 ILE A N 1
ATOM 2418 C CA . ILE A 1 303 ? -11.633 -19.5 -24.266 1 90.06 303 ILE A CA 1
ATOM 2419 C C . ILE A 1 303 ? -10.758 -20.719 -24.578 1 90.06 303 ILE A C 1
ATOM 2421 O O . ILE A 1 303 ? -9.617 -20.797 -24.109 1 90.06 303 ILE A O 1
ATOM 2425 N N . TYR A 1 304 ? -11.336 -21.594 -25.359 1 90.75 304 TYR A N 1
ATOM 2426 C CA . TYR A 1 304 ? -10.594 -22.797 -25.719 1 90.75 304 TYR A CA 1
ATOM 2427 C C . TYR A 1 304 ? -9.312 -22.438 -26.469 1 90.75 304 TYR A C 1
ATOM 2429 O O . TYR A 1 304 ? -8.242 -22.969 -26.156 1 90.75 304 TYR A O 1
ATOM 2437 N N . SER A 1 305 ? -9.406 -21.562 -27.391 1 90.69 305 SER A N 1
ATOM 2438 C CA . SER A 1 305 ? -8.25 -21.156 -28.172 1 90.69 305 SER A CA 1
ATOM 2439 C C . SER A 1 305 ? -7.199 -20.484 -27.297 1 90.69 305 SER A C 1
ATOM 2441 O O . SER A 1 305 ? -5.996 -20.656 -27.516 1 90.69 305 SER A O 1
ATOM 2443 N N . SER A 1 306 ? -7.66 -19.719 -26.391 1 91.25 306 SER A N 1
ATOM 2444 C CA . SER A 1 306 ? -6.746 -19.016 -25.484 1 91.25 306 SER A CA 1
ATOM 2445 C C . SER A 1 306 ? -6.008 -20 -24.578 1 91.25 306 SER A C 1
ATOM 2447 O O . SER A 1 306 ? -4.805 -19.859 -24.359 1 91.25 306 SER A O 1
ATOM 2449 N N . ILE A 1 307 ? -6.684 -20.969 -24.109 1 90.75 307 ILE A N 1
ATOM 2450 C CA . ILE A 1 307 ? -6.09 -21.969 -23.234 1 90.75 307 ILE A CA 1
ATOM 2451 C C . ILE A 1 307 ? -5.066 -22.781 -24.016 1 90.75 307 ILE A C 1
ATOM 2453 O O . ILE A 1 307 ? -3.949 -23.016 -23.547 1 90.75 307 ILE A O 1
ATOM 2457 N N . LYS A 1 308 ? -5.484 -23.188 -25.156 1 89.62 308 LYS A N 1
ATOM 2458 C CA . LYS A 1 308 ? -4.609 -24 -25.984 1 89.62 308 LYS A CA 1
ATOM 2459 C C . LYS A 1 308 ? -3.348 -23.234 -26.375 1 89.62 308 LYS A C 1
ATOM 2461 O O . LYS A 1 308 ? -2.246 -23.797 -26.344 1 89.62 308 LYS A O 1
ATOM 2466 N N . SER A 1 309 ? -3.568 -22.062 -26.734 1 91.06 309 SER A N 1
ATOM 2467 C CA . SER A 1 309 ? -2.436 -21.234 -27.141 1 91.06 309 SER A CA 1
ATOM 2468 C C . SER A 1 309 ? -1.452 -21.047 -25.984 1 91.06 309 SER A C 1
ATOM 2470 O O . SER A 1 309 ? -0.237 -21.094 -26.188 1 91.06 309 SER A O 1
ATOM 2472 N N . TYR A 1 310 ? -1.975 -20.891 -24.875 1 91.69 310 TYR A N 1
ATOM 2473 C CA . TYR A 1 310 ? -1.099 -20.703 -23.719 1 91.69 310 TYR A CA 1
ATOM 2474 C C . TYR A 1 310 ? -0.376 -22 -23.375 1 91.69 310 TYR A C 1
ATOM 2476 O O . TYR A 1 310 ? 0.841 -22 -23.172 1 91.69 310 TYR A O 1
ATOM 2484 N N . LEU A 1 311 ? -1.081 -23.125 -23.266 1 90.94 311 LEU A N 1
ATOM 2485 C CA . LEU A 1 311 ? -0.51 -24.391 -22.812 1 90.94 311 LEU A CA 1
ATOM 2486 C C . LEU A 1 311 ? 0.518 -24.906 -23.812 1 90.94 311 LEU A C 1
ATOM 2488 O O . LEU A 1 311 ? 1.611 -25.312 -23.438 1 90.94 311 LEU A O 1
ATOM 2492 N N . ASN A 1 312 ? 0.212 -24.766 -25.062 1 87.81 312 ASN A N 1
ATOM 2493 C CA . ASN A 1 312 ? 1.067 -25.359 -26.078 1 87.81 312 ASN A CA 1
ATOM 2494 C C . ASN A 1 312 ? 2.193 -24.406 -26.484 1 87.81 312 ASN A C 1
ATOM 2496 O O . ASN A 1 312 ? 3.357 -24.797 -26.531 1 87.81 312 ASN A O 1
ATOM 2500 N N . ASP A 1 313 ? 1.836 -23.188 -26.688 1 86.81 313 ASP A N 1
ATOM 2501 C CA . ASP A 1 313 ? 2.787 -22.281 -27.312 1 86.81 313 ASP A CA 1
ATOM 2502 C C . ASP A 1 313 ? 3.625 -21.562 -26.266 1 86.81 313 ASP A C 1
ATOM 2504 O O . ASP A 1 313 ? 4.844 -21.438 -26.406 1 86.81 313 ASP A O 1
ATOM 2508 N N . LYS A 1 314 ? 2.99 -21.141 -25.328 1 85.19 314 LYS A N 1
ATOM 2509 C CA . LYS A 1 314 ? 3.707 -20.297 -24.375 1 85.19 314 LYS A CA 1
ATOM 2510 C C . LYS A 1 314 ? 4.355 -21.141 -23.281 1 85.19 314 LYS A C 1
ATOM 2512 O O . LYS A 1 314 ? 5.531 -20.953 -22.953 1 85.19 314 LYS A O 1
ATOM 2517 N N . ALA A 1 315 ? 3.607 -22.016 -22.703 1 89.06 315 ALA A N 1
ATOM 2518 C CA . ALA A 1 315 ? 4.094 -22.766 -21.562 1 89.06 315 ALA A CA 1
ATOM 2519 C C . ALA A 1 315 ? 4.805 -24.047 -22 1 89.06 315 ALA A C 1
ATOM 2521 O O . ALA A 1 315 ? 5.645 -24.578 -21.266 1 89.06 315 ALA A O 1
ATOM 2522 N N . GLY A 1 316 ? 4.512 -24.594 -23.109 1 88.44 316 GLY A N 1
ATOM 2523 C CA . GLY A 1 316 ? 5.117 -25.828 -23.578 1 88.44 316 GLY A CA 1
ATOM 2524 C C . GLY A 1 316 ? 4.719 -27.031 -22.766 1 88.44 316 GLY A C 1
ATOM 2525 O O . GLY A 1 316 ? 5.551 -27.906 -22.484 1 88.44 316 GLY A O 1
ATOM 2526 N N . LEU A 1 317 ? 3.527 -26.969 -22.297 1 90.5 317 LEU A N 1
ATOM 2527 C CA . LEU A 1 317 ? 3.033 -28.094 -21.5 1 90.5 317 LEU A CA 1
ATOM 2528 C C . LEU A 1 317 ? 2.41 -29.156 -22.406 1 90.5 317 LEU A C 1
ATOM 2530 O O . LEU A 1 317 ? 1.746 -28.828 -23.391 1 90.5 317 LEU A O 1
ATOM 2534 N N . LYS A 1 318 ? 2.645 -30.359 -22.078 1 86.5 318 LYS A N 1
ATOM 2535 C CA . LYS A 1 318 ? 2.135 -31.469 -22.859 1 86.5 318 LYS A CA 1
ATOM 2536 C C . LYS A 1 318 ? 0.657 -31.719 -22.578 1 86.5 318 LYS A C 1
ATOM 2538 O O . LYS A 1 318 ? 0.291 -32.094 -21.453 1 86.5 318 LYS A O 1
ATOM 2543 N N . LEU A 1 319 ? -0.154 -31.656 -23.5 1 87.19 319 LEU A N 1
ATOM 2544 C CA . LEU A 1 319 ? -1.601 -31.75 -23.344 1 87.19 319 LEU A CA 1
ATOM 2545 C C . LEU A 1 319 ? -1.999 -33.188 -22.938 1 87.19 319 LEU A C 1
ATOM 2547 O O . LEU A 1 319 ? -3.039 -33.375 -22.312 1 87.19 319 LEU A O 1
ATOM 2551 N N . HIS A 1 320 ? -1.218 -34.125 -23.328 1 86.88 320 HIS A N 1
ATOM 2552 C CA . HIS A 1 320 ? -1.564 -35.5 -23 1 86.88 320 HIS A CA 1
ATOM 2553 C C . HIS A 1 320 ? -1.457 -35.781 -21.516 1 86.88 320 HIS A C 1
ATOM 2555 O O . HIS A 1 320 ? -2.029 -36.75 -21 1 86.88 320 HIS A O 1
ATOM 2561 N N . LYS A 1 321 ? -0.728 -34.906 -20.812 1 90.81 321 LYS A N 1
ATOM 2562 C CA . LYS A 1 321 ? -0.573 -35.062 -19.375 1 90.81 321 LYS A CA 1
ATOM 2563 C C . LYS A 1 321 ? -1.686 -34.344 -18.625 1 90.81 321 LYS A C 1
ATOM 2565 O O . LYS A 1 321 ? -1.791 -34.469 -17.391 1 90.81 321 LYS A O 1
ATOM 2570 N N . LEU A 1 322 ? -2.445 -33.594 -19.375 1 92.88 322 LEU A N 1
ATOM 2571 C CA . LEU A 1 322 ? -3.574 -32.938 -18.75 1 92.88 322 LEU A CA 1
ATOM 2572 C C . LEU A 1 322 ? -4.668 -33.906 -18.375 1 92.88 322 LEU A C 1
ATOM 2574 O O . LEU A 1 322 ? -5.254 -34.562 -19.234 1 92.88 322 LEU A O 1
ATOM 2578 N N . THR A 1 323 ? -4.953 -34.031 -17.109 1 91.19 323 THR A N 1
ATOM 2579 C CA . THR A 1 323 ? -5.898 -35.062 -16.672 1 91.19 323 THR A CA 1
ATOM 2580 C C . THR A 1 323 ? -7.141 -34.438 -16.062 1 91.19 323 THR A C 1
ATOM 2582 O O . THR A 1 323 ? -8.18 -35.094 -15.93 1 91.19 323 THR A O 1
ATOM 2585 N N . SER A 1 324 ? -6.965 -33.188 -15.688 1 89.81 324 SER A N 1
ATOM 2586 C CA . SER A 1 324 ? -8.094 -32.594 -15 1 89.81 324 SER A CA 1
ATOM 2587 C C . SER A 1 324 ? -8.344 -31.172 -15.492 1 89.81 324 SER A C 1
ATOM 2589 O O . SER A 1 324 ? -7.395 -30.422 -15.727 1 89.81 324 SER A O 1
ATOM 2591 N N . PHE A 1 325 ? -9.617 -30.875 -15.734 1 90.5 325 PHE A N 1
ATOM 2592 C CA . PHE A 1 325 ? -10.055 -29.531 -16.094 1 90.5 325 PHE A CA 1
ATOM 2593 C C . PHE A 1 325 ? -11.234 -29.094 -15.227 1 90.5 325 PHE A C 1
ATOM 2595 O O . PHE A 1 325 ? -12.281 -29.75 -15.219 1 90.5 325 PHE A O 1
ATOM 2602 N N . ALA A 1 326 ? -10.953 -28.031 -14.492 1 87.75 326 ALA A N 1
ATOM 2603 C CA . ALA A 1 326 ? -11.984 -27.594 -13.562 1 87.75 326 ALA A CA 1
ATOM 2604 C C . ALA A 1 326 ? -12.438 -26.172 -13.891 1 87.75 326 ALA A C 1
ATOM 2606 O O . ALA A 1 326 ? -11.625 -25.344 -14.32 1 87.75 326 ALA A O 1
ATOM 2607 N N . SER A 1 327 ? -13.773 -25.844 -13.75 1 85.75 327 SER A N 1
ATOM 2608 C CA . SER A 1 327 ? -14.328 -24.5 -13.93 1 85.75 327 SER A CA 1
ATOM 2609 C C . SER A 1 327 ? -15.594 -24.312 -13.102 1 85.75 327 SER A C 1
ATOM 2611 O O . SER A 1 327 ? -16.125 -25.266 -12.539 1 85.75 327 SER A O 1
ATOM 2613 N N . ASP A 1 328 ? -16.141 -23.031 -12.828 1 75.06 328 ASP A N 1
ATOM 2614 C CA . ASP A 1 328 ? -17.328 -22.734 -12.047 1 75.06 328 ASP A CA 1
ATOM 2615 C C . ASP A 1 328 ? -18.594 -23.094 -12.82 1 75.06 328 ASP A C 1
ATOM 2617 O O . ASP A 1 328 ? -19.688 -23.094 -12.266 1 75.06 328 ASP A O 1
ATOM 2621 N N . GLY A 1 329 ? -18.594 -23.594 -14.062 1 65.44 329 GLY A N 1
ATOM 2622 C CA . GLY A 1 329 ? -19.719 -24.391 -14.492 1 65.44 329 GLY A CA 1
ATOM 2623 C C . GLY A 1 329 ? -20.516 -23.75 -15.609 1 65.44 329 GLY A C 1
ATOM 2624 O O . GLY A 1 329 ? -21.438 -24.375 -16.156 1 65.44 329 GLY A O 1
ATOM 2625 N N . PRO A 1 330 ? -20.312 -22.438 -15.852 1 65.69 330 PRO A N 1
ATOM 2626 C CA . PRO A 1 330 ? -21.234 -21.953 -16.891 1 65.69 330 PRO A CA 1
ATOM 2627 C C . PRO A 1 330 ? -21.234 -22.844 -18.125 1 65.69 330 PRO A C 1
ATOM 2629 O O . PRO A 1 330 ? -20.297 -23.609 -18.344 1 65.69 330 PRO A O 1
ATOM 2632 N N . THR A 1 331 ? -22.344 -22.938 -18.672 1 62.03 331 THR A N 1
ATOM 2633 C CA . THR A 1 331 ? -22.594 -23.75 -19.875 1 62.03 331 THR A CA 1
ATOM 2634 C C . THR A 1 331 ? -21.469 -23.562 -20.891 1 62.03 331 THR A C 1
ATOM 2636 O O . THR A 1 331 ? -21.078 -24.5 -21.578 1 62.03 331 THR A O 1
ATOM 2639 N N . VAL A 1 332 ? -20.875 -22.469 -20.859 1 70.88 332 VAL A N 1
ATOM 2640 C CA . VAL A 1 332 ? -19.828 -22.172 -21.812 1 70.88 332 VAL A CA 1
ATOM 2641 C C . VAL A 1 332 ? -18.594 -23.016 -21.516 1 70.88 332 VAL A C 1
ATOM 2643 O O . VAL A 1 332 ? -17.891 -23.453 -22.422 1 70.88 332 VAL A O 1
ATOM 2646 N N . MET A 1 333 ? -18.484 -23.266 -20.281 1 73.56 333 MET A N 1
ATOM 2647 C CA . MET A 1 333 ? -17.281 -23.984 -19.875 1 73.56 333 MET A CA 1
ATOM 2648 C C . MET A 1 333 ? -17.5 -25.5 -19.938 1 73.56 333 MET A C 1
ATOM 2650 O O . MET A 1 333 ? -16.672 -26.219 -20.5 1 73.56 333 MET A O 1
ATOM 2654 N N . LEU A 1 334 ? -18.656 -25.828 -19.453 1 71.56 334 LEU A N 1
ATOM 2655 C CA . LEU A 1 334 ? -18.828 -27.266 -19.234 1 71.56 334 LEU A CA 1
ATOM 2656 C C . LEU A 1 334 ? -19.953 -27.812 -20.125 1 71.56 334 LEU A C 1
ATOM 2658 O O . LEU A 1 334 ? -20.344 -28.969 -19.984 1 71.56 334 LEU A O 1
ATOM 2662 N N . GLY A 1 335 ? -20.344 -26.906 -21.094 1 68.06 335 GLY A N 1
ATOM 2663 C CA . GLY A 1 335 ? -21.422 -27.328 -21.969 1 68.06 335 GLY A CA 1
ATOM 2664 C C . GLY A 1 335 ? -21.078 -28.562 -22.797 1 68.06 335 GLY A C 1
ATOM 2665 O O . GLY A 1 335 ? -19.938 -28.719 -23.234 1 68.06 335 GLY A O 1
ATOM 2666 N N . LYS A 1 336 ? -21.984 -29.469 -23.094 1 67.31 336 LYS A N 1
ATOM 2667 C CA . LYS A 1 336 ? -21.781 -30.781 -23.703 1 67.31 336 LYS A CA 1
ATOM 2668 C C . LYS A 1 336 ? -21.594 -30.656 -25.219 1 67.31 336 LYS A C 1
ATOM 2670 O O . LYS A 1 336 ? -20.969 -31.516 -25.844 1 67.31 336 LYS A O 1
ATOM 2675 N N . LYS A 1 337 ? -22.062 -29.656 -25.719 1 69.31 337 LYS A N 1
ATOM 2676 C CA . LYS A 1 337 ? -22 -29.609 -27.172 1 69.31 337 LYS A CA 1
ATOM 2677 C C . LYS A 1 337 ? -20.75 -28.859 -27.641 1 69.31 337 LYS A C 1
ATOM 2679 O O . LYS A 1 337 ? -19.906 -29.438 -28.344 1 69.31 337 LYS A O 1
ATOM 2684 N N . ASN A 1 338 ? -20.641 -27.656 -27.25 1 75.56 338 ASN A N 1
ATOM 2685 C CA . ASN A 1 338 ? -19.547 -26.844 -27.75 1 75.56 338 ASN A CA 1
ATOM 2686 C C . ASN A 1 338 ? -18.812 -26.125 -26.625 1 75.56 338 ASN A C 1
ATOM 2688 O O . ASN A 1 338 ? -18.219 -25.062 -26.844 1 75.56 338 ASN A O 1
ATOM 2692 N N . GLY A 1 339 ? -18.891 -26.812 -25.5 1 81.62 339 GLY A N 1
ATOM 2693 C CA . GLY A 1 339 ? -18.234 -26.172 -24.375 1 81.62 339 GLY A CA 1
ATOM 2694 C C . GLY A 1 339 ? -16.719 -26.328 -24.391 1 81.62 339 GLY A C 1
ATOM 2695 O O . GLY A 1 339 ? -16.188 -27.125 -25.172 1 81.62 339 GLY A O 1
ATOM 2696 N N . VAL A 1 340 ? -16.047 -25.625 -23.703 1 86.38 340 VAL A N 1
ATOM 2697 C CA . VAL A 1 340 ? -14.594 -25.656 -23.594 1 86.38 340 VAL A CA 1
ATOM 2698 C C . VAL A 1 340 ? -14.141 -27.062 -23.188 1 86.38 340 VAL A C 1
ATOM 2700 O O . VAL A 1 340 ? -13.195 -27.609 -23.781 1 86.38 340 VAL A O 1
ATOM 2703 N N . ALA A 1 341 ? -14.797 -27.641 -22.203 1 85.5 341 ALA A N 1
ATOM 2704 C CA . ALA A 1 341 ? -14.461 -28.984 -21.719 1 85.5 341 ALA A CA 1
ATOM 2705 C C . ALA A 1 341 ? -14.594 -30.016 -22.828 1 85.5 341 ALA A C 1
ATOM 2707 O O . ALA A 1 341 ? -13.758 -30.922 -22.953 1 85.5 341 ALA A O 1
ATOM 2708 N N . THR A 1 342 ? -15.656 -29.875 -23.594 1 86 342 THR A N 1
ATOM 2709 C CA . THR A 1 342 ? -15.891 -30.812 -24.688 1 86 342 THR A CA 1
ATOM 2710 C C . THR A 1 342 ? -14.797 -30.703 -25.734 1 86 342 THR A C 1
ATOM 2712 O O . THR A 1 342 ? -14.344 -31.703 -26.297 1 86 342 THR A O 1
ATOM 2715 N N . GLN A 1 343 ? -14.438 -29.547 -25.953 1 88.06 343 GLN A N 1
ATOM 2716 C CA . GLN A 1 343 ? -13.375 -29.312 -26.938 1 88.06 343 GLN A CA 1
ATOM 2717 C C . GLN A 1 343 ? -12.039 -29.859 -26.438 1 88.06 343 GLN A C 1
ATOM 2719 O O . GLN A 1 343 ? -11.266 -30.422 -27.219 1 88.06 343 GLN A O 1
ATOM 2724 N N . LEU A 1 344 ? -11.781 -29.766 -25.234 1 87.81 344 LEU A N 1
ATOM 2725 C CA . LEU A 1 344 ? -10.562 -30.297 -24.641 1 87.81 344 LEU A CA 1
ATOM 2726 C C . LEU A 1 344 ? -10.57 -31.828 -24.672 1 87.81 344 LEU A C 1
ATOM 2728 O O . LEU A 1 344 ? -9.531 -32.469 -24.906 1 87.81 344 LEU A O 1
ATOM 2732 N N . LYS A 1 345 ? -11.719 -32.375 -24.453 1 88 345 LYS A N 1
ATOM 2733 C CA . LYS A 1 345 ? -11.867 -33.844 -24.438 1 88 345 LYS A CA 1
ATOM 2734 C C . LYS A 1 345 ? -11.695 -34.406 -25.844 1 88 345 LYS A C 1
ATOM 2736 O O . LYS A 1 345 ? -11.305 -35.562 -26 1 88 345 LYS A O 1
ATOM 2741 N N . ARG A 1 346 ? -12.055 -33.562 -26.797 1 86.56 346 ARG A N 1
ATOM 2742 C CA . ARG A 1 346 ? -11.836 -34 -28.172 1 86.56 346 ARG A CA 1
ATOM 2743 C C . ARG A 1 346 ? -10.352 -34.188 -28.469 1 86.56 346 ARG A C 1
ATOM 2745 O O . ARG A 1 346 ? -9.977 -35.062 -29.25 1 86.56 346 ARG A O 1
ATOM 2752 N N . GLU A 1 347 ? -9.594 -33.469 -27.828 1 86.69 347 GLU A N 1
ATOM 2753 C CA . GLU A 1 347 ? -8.156 -33.562 -28.016 1 86.69 347 GLU A CA 1
ATOM 2754 C C . GLU A 1 347 ? -7.535 -34.594 -27.094 1 86.69 347 GLU A C 1
ATOM 2756 O O . GLU A 1 347 ? -6.598 -35.312 -27.484 1 86.69 347 GLU A O 1
ATOM 2761 N N . ASN A 1 348 ? -7.953 -34.594 -25.875 1 88.88 348 ASN A N 1
ATOM 2762 C CA . ASN A 1 348 ? -7.516 -35.531 -24.875 1 88.88 348 ASN A CA 1
ATOM 2763 C C . ASN A 1 348 ? -8.703 -36.156 -24.125 1 88.88 348 ASN A C 1
ATOM 2765 O O . ASN A 1 348 ? -9.219 -35.562 -23.188 1 88.88 348 ASN A O 1
ATOM 2769 N N . LYS A 1 349 ? -8.984 -37.344 -24.438 1 86.56 349 LYS A N 1
ATOM 2770 C CA . LYS A 1 349 ? -10.172 -38 -23.922 1 86.56 349 LYS A CA 1
ATOM 2771 C C . LYS A 1 349 ? -9.992 -38.344 -22.438 1 86.56 349 LYS A C 1
ATOM 2773 O O . LYS A 1 349 ? -10.969 -38.656 -21.75 1 86.56 349 LYS A O 1
ATOM 2778 N N . SER A 1 350 ? -8.805 -38.281 -21.984 1 87.25 350 SER A N 1
ATOM 2779 C CA . SER A 1 350 ? -8.531 -38.688 -20.609 1 87.25 350 SER A CA 1
ATOM 2780 C C . SER A 1 350 ? -8.812 -37.562 -19.625 1 87.25 350 SER A C 1
ATOM 2782 O O . SER A 1 350 ? -8.758 -37.75 -18.406 1 87.25 350 SER A O 1
ATOM 2784 N N . VAL A 1 351 ? -9.156 -36.438 -20.172 1 89.44 351 VAL A N 1
ATOM 2785 C CA . VAL A 1 351 ? -9.359 -35.281 -19.312 1 89.44 351 VAL A CA 1
ATOM 2786 C C . VAL A 1 351 ? -10.648 -35.438 -18.516 1 89.44 351 VAL A C 1
ATOM 2788 O O . VAL A 1 351 ? -11.695 -35.75 -19.078 1 89.44 351 VAL A O 1
ATOM 2791 N N . VAL A 1 352 ? -10.492 -35.281 -17.266 1 88.06 352 VAL A N 1
ATOM 2792 C CA . VAL A 1 352 ? -11.656 -35.312 -16.391 1 88.06 352 VAL A CA 1
ATOM 2793 C C . VAL A 1 352 ? -12.148 -33.875 -16.125 1 88.06 352 VAL A C 1
ATOM 2795 O O . VAL A 1 352 ? -11.383 -33.031 -15.68 1 88.06 352 VAL A O 1
ATOM 2798 N N . THR A 1 353 ? -13.383 -33.656 -16.406 1 86 353 THR A N 1
ATOM 2799 C CA . THR A 1 353 ? -13.953 -32.344 -16.203 1 86 353 THR A CA 1
ATOM 2800 C C . THR A 1 353 ? -14.641 -32.25 -14.852 1 86 353 THR A C 1
ATOM 2802 O O . THR A 1 353 ? -15.414 -33.125 -14.484 1 86 353 THR A O 1
ATOM 2805 N N . VAL A 1 354 ? -14.273 -31.234 -14.156 1 83.12 354 VAL A N 1
ATOM 2806 C CA . VAL A 1 354 ? -14.82 -31.078 -12.82 1 83.12 354 VAL A CA 1
ATOM 2807 C C . VAL A 1 354 ? -15.555 -29.734 -12.719 1 83.12 354 VAL A C 1
ATOM 2809 O O . VAL A 1 354 ? -15 -28.688 -13.055 1 83.12 354 VAL A O 1
ATOM 2812 N N . HIS A 1 355 ? -16.812 -29.812 -12.375 1 81.38 355 HIS A N 1
ATOM 2813 C CA . HIS A 1 355 ? -17.531 -28.625 -11.945 1 81.38 355 HIS A CA 1
ATOM 2814 C C . HIS A 1 355 ? -17.25 -28.312 -10.477 1 81.38 355 HIS A C 1
ATOM 2816 O O . HIS A 1 355 ? -17.5 -29.156 -9.602 1 81.38 355 HIS A O 1
ATOM 2822 N N . CYS A 1 356 ? -16.797 -27.156 -10.258 1 79.38 356 CYS A N 1
ATOM 2823 C CA . CYS A 1 356 ? -16.375 -26.797 -8.906 1 79.38 356 CYS A CA 1
ATOM 2824 C C . CYS A 1 356 ? -17.469 -27.156 -7.891 1 79.38 356 CYS A C 1
ATOM 2826 O O . CYS A 1 356 ? -18.609 -26.75 -8.031 1 79.38 356 CYS A O 1
ATOM 2828 N N . MET A 1 357 ? -17.094 -27.844 -6.91 1 72.88 357 MET A N 1
ATOM 2829 C CA . MET A 1 357 ? -18.031 -28.391 -5.93 1 72.88 357 MET A CA 1
ATOM 2830 C C . MET A 1 357 ? -18.625 -27.266 -5.082 1 72.88 357 MET A C 1
ATOM 2832 O O . MET A 1 357 ? -19.812 -27.312 -4.73 1 72.88 357 MET A O 1
ATOM 2836 N N . ASN A 1 358 ? -17.781 -26.328 -4.77 1 70.44 358 ASN A N 1
ATOM 2837 C CA . ASN A 1 358 ? -18.266 -25.219 -3.957 1 70.44 358 ASN A CA 1
ATOM 2838 C C . ASN A 1 358 ? -19.344 -24.422 -4.691 1 70.44 358 ASN A C 1
ATOM 2840 O O . ASN A 1 358 ? -20.328 -23.984 -4.082 1 70.44 358 ASN A O 1
ATOM 2844 N N . HIS A 1 359 ? -19.125 -24.266 -5.891 1 71.38 359 HIS A N 1
ATOM 2845 C CA . HIS A 1 359 ? -20.109 -23.562 -6.684 1 71.38 359 HIS A CA 1
ATOM 2846 C C . HIS A 1 359 ? -21.406 -24.359 -6.812 1 71.38 359 HIS A C 1
ATOM 2848 O O . HIS A 1 359 ? -22.5 -23.797 -6.762 1 71.38 359 HIS A O 1
ATOM 2854 N N . ARG A 1 360 ? -21.234 -25.578 -6.957 1 73.75 360 ARG A N 1
ATOM 2855 C CA . ARG A 1 360 ? -22.391 -26.469 -7.043 1 73.75 360 ARG A CA 1
ATOM 2856 C C . ARG A 1 360 ? -23.188 -26.453 -5.738 1 73.75 360 ARG A C 1
ATOM 2858 O O . ARG A 1 360 ? -24.422 -26.422 -5.754 1 73.75 360 ARG A O 1
ATOM 2865 N N . LEU A 1 361 ? -22.391 -26.484 -4.699 1 73.19 361 LEU A N 1
ATOM 2866 C CA . LEU A 1 361 ? -23.047 -26.438 -3.391 1 73.19 361 LEU A CA 1
ATOM 2867 C C . LEU A 1 361 ? -23.781 -25.125 -3.191 1 73.19 361 LEU A C 1
ATOM 2869 O O . LEU A 1 361 ? -24.906 -25.109 -2.672 1 73.19 361 LEU A O 1
ATOM 2873 N N . GLN A 1 362 ? -23.125 -24.125 -3.551 1 73.75 362 GLN A N 1
ATOM 2874 C CA . GLN A 1 362 ? -23.75 -22.797 -3.426 1 73.75 362 GLN A CA 1
ATOM 2875 C C . GLN A 1 362 ? -25.047 -22.719 -4.238 1 73.75 362 GLN A C 1
ATOM 2877 O O . GLN A 1 362 ? -26.047 -22.172 -3.77 1 73.75 362 GLN A O 1
ATOM 2882 N N . LEU A 1 363 ? -25.016 -23.266 -5.445 1 72.62 363 LEU A N 1
ATOM 2883 C CA . LEU A 1 363 ? -26.203 -23.281 -6.305 1 72.62 363 LEU A CA 1
ATOM 2884 C C . LEU A 1 363 ? -27.297 -24.141 -5.695 1 72.62 363 LEU A C 1
ATOM 2886 O O . LEU A 1 363 ? -28.484 -23.781 -5.754 1 72.62 363 LEU A O 1
ATOM 2890 N N . ALA A 1 364 ? -26.844 -25.219 -5.129 1 75.94 364 ALA A N 1
ATOM 2891 C CA . ALA A 1 364 ? -27.812 -26.109 -4.488 1 75.94 364 ALA A CA 1
ATOM 2892 C C . ALA A 1 364 ? -28.469 -25.438 -3.283 1 75.94 364 ALA A C 1
ATOM 2894 O O . ALA A 1 364 ? -29.672 -25.531 -3.088 1 75.94 364 ALA A O 1
ATOM 2895 N N . VAL A 1 365 ? -27.656 -24.75 -2.572 1 73.12 365 VAL A N 1
ATOM 2896 C CA . VAL A 1 365 ? -28.172 -24.047 -1.396 1 73.12 365 VAL A CA 1
ATOM 2897 C C . VAL A 1 365 ? -29.094 -22.922 -1.824 1 73.12 365 VAL A C 1
ATOM 2899 O O . VAL A 1 365 ? -30.172 -22.734 -1.235 1 73.12 365 VAL A O 1
ATOM 2902 N N . SER A 1 366 ? -28.703 -22.203 -2.787 1 74.06 366 SER A N 1
ATOM 2903 C CA . SER A 1 366 ? -29.531 -21.094 -3.285 1 74.06 366 SER A CA 1
ATOM 2904 C C . SER A 1 366 ? -30.875 -21.594 -3.781 1 74.06 366 SER A C 1
ATOM 2906 O O . SER A 1 366 ? -31.906 -20.953 -3.547 1 74.06 366 SER A O 1
ATOM 2908 N N . LYS A 1 367 ? -30.859 -22.688 -4.406 1 74.56 367 LYS A N 1
ATOM 2909 C CA . LYS A 1 367 ? -32.094 -23.281 -4.902 1 74.56 367 LYS A CA 1
ATOM 2910 C C . LYS A 1 367 ? -33 -23.734 -3.754 1 74.56 367 LYS A C 1
ATOM 2912 O O . LYS A 1 367 ? -34.219 -23.609 -3.82 1 74.56 367 LYS A O 1
ATOM 2917 N N . THR A 1 368 ? -32.344 -24.266 -2.785 1 74.38 368 THR A N 1
ATOM 2918 C CA . THR A 1 368 ? -33.094 -24.703 -1.612 1 74.38 368 THR A CA 1
ATOM 2919 C C . THR A 1 368 ? -33.75 -23.516 -0.923 1 74.38 368 THR A C 1
ATOM 2921 O O . THR A 1 368 ? -34.875 -23.641 -0.424 1 74.38 368 THR A O 1
ATOM 2924 N N . PHE A 1 369 ? -33.062 -22.438 -0.928 1 72.62 369 PHE A N 1
ATOM 2925 C CA . PHE A 1 369 ? -33.594 -21.234 -0.303 1 72.62 369 PHE A CA 1
ATOM 2926 C C . PHE A 1 369 ? -34.844 -20.75 -1.047 1 72.62 369 PHE A C 1
ATOM 2928 O O . PHE A 1 369 ? -35.781 -20.266 -0.43 1 72.62 369 PHE A O 1
ATOM 2935 N N . THR A 1 370 ? -34.719 -20.906 -2.295 1 71.31 370 THR A N 1
ATOM 2936 C CA . THR A 1 370 ? -35.844 -20.438 -3.102 1 71.31 370 THR A CA 1
ATOM 2937 C C . THR A 1 370 ? -37.031 -21.375 -2.969 1 71.31 370 THR A C 1
ATOM 2939 O O . THR A 1 370 ? -38.188 -20.969 -3.186 1 71.31 370 THR A O 1
ATOM 2942 N N . THR A 1 371 ? -36.688 -22.562 -2.586 1 72.5 371 THR A N 1
ATOM 2943 C CA . THR A 1 371 ? -37.75 -23.547 -2.504 1 72.5 371 THR A CA 1
ATOM 2944 C C . THR A 1 371 ? -38.5 -23.438 -1.174 1 72.5 371 THR A C 1
ATOM 2946 O O . THR A 1 371 ? -39.719 -23.703 -1.1 1 72.5 371 THR A O 1
ATOM 2949 N N . PHE A 1 372 ? -37.625 -22.969 -0.184 1 74 372 PHE A N 1
ATOM 2950 C CA . PHE A 1 372 ? -38.25 -22.844 1.127 1 74 372 PHE A CA 1
ATOM 2951 C C . PHE A 1 372 ? -38.625 -21.391 1.408 1 74 372 PHE A C 1
ATOM 2953 O O . PHE A 1 372 ? -37.75 -20.547 1.577 1 74 372 PHE A O 1
ATOM 2960 N N . ARG A 1 373 ? -39.812 -21.094 1.393 1 71.56 373 ARG A N 1
ATOM 2961 C CA . ARG A 1 373 ? -40.375 -19.75 1.521 1 71.56 373 ARG A CA 1
ATOM 2962 C C . ARG A 1 373 ? -39.844 -19.062 2.771 1 71.56 373 ARG A C 1
ATOM 2964 O O . ARG A 1 373 ? -39.531 -17.859 2.738 1 71.56 373 ARG A O 1
ATOM 2971 N N . LYS A 1 374 ? -39.719 -19.859 3.877 1 68.06 374 LYS A N 1
ATOM 2972 C CA . LYS A 1 374 ? -39.281 -19.25 5.133 1 68.06 374 LYS A CA 1
ATOM 2973 C C . LYS A 1 374 ? -37.844 -18.734 5.027 1 68.06 374 LYS A C 1
ATOM 2975 O O . LYS A 1 374 ? -37.531 -17.672 5.559 1 68.06 374 LYS A O 1
ATOM 2980 N N . ILE A 1 375 ? -37.094 -19.438 4.328 1 74.88 375 ILE A N 1
ATOM 2981 C CA . ILE A 1 375 ? -35.688 -19.047 4.188 1 74.88 375 ILE A CA 1
ATOM 2982 C C . ILE A 1 375 ? -35.562 -17.844 3.244 1 74.88 375 ILE A C 1
ATOM 2984 O O . ILE A 1 375 ? -34.75 -16.938 3.475 1 74.88 375 ILE A O 1
ATOM 2988 N N . GLU A 1 376 ? -36.344 -17.922 2.285 1 75.75 376 GLU A N 1
ATOM 2989 C CA . GLU A 1 376 ? -36.375 -16.797 1.353 1 75.75 376 GLU A CA 1
ATOM 2990 C C . GLU A 1 376 ? -36.719 -15.5 2.064 1 75.75 376 GLU A C 1
ATOM 2992 O O . GLU A 1 376 ? -36.125 -14.453 1.807 1 75.75 376 GLU A O 1
ATOM 2997 N N . LYS A 1 377 ? -37.656 -15.617 2.898 1 75.88 377 LYS A N 1
ATOM 2998 C CA . LYS A 1 377 ? -38.094 -14.445 3.65 1 75.88 377 LYS A CA 1
ATOM 2999 C C . LYS A 1 377 ? -37 -13.953 4.59 1 75.88 377 LYS A C 1
ATOM 3001 O O . LYS A 1 377 ? -36.812 -12.75 4.758 1 75.88 377 LYS A O 1
ATOM 3006 N N . THR A 1 378 ? -36.375 -14.969 5.133 1 77 378 THR A N 1
ATOM 3007 C CA . THR A 1 378 ? -35.281 -14.609 6.031 1 77 378 THR A CA 1
ATOM 3008 C C . THR A 1 378 ? -34.188 -13.891 5.27 1 77 378 THR A C 1
ATOM 3010 O O . THR A 1 378 ? -33.625 -12.914 5.762 1 77 378 THR A O 1
ATOM 3013 N N . ASP A 1 379 ? -33.906 -14.344 4.109 1 75.5 379 ASP A N 1
ATOM 3014 C CA . ASP A 1 379 ? -32.875 -13.734 3.275 1 75.5 379 ASP A CA 1
ATOM 3015 C C . ASP A 1 379 ? -33.25 -12.32 2.863 1 75.5 379 ASP A C 1
ATOM 3017 O O . ASP A 1 379 ? -32.438 -11.406 2.875 1 75.5 379 ASP A O 1
ATOM 3021 N N . GLU A 1 380 ? -34.406 -12.219 2.541 1 77.12 380 GLU A N 1
ATOM 3022 C CA . GLU A 1 380 ? -34.938 -10.906 2.17 1 77.12 380 GLU A CA 1
ATOM 3023 C C . GLU A 1 380 ? -34.875 -9.93 3.344 1 77.12 380 GLU A C 1
ATOM 3025 O O . GLU A 1 380 ? -34.531 -8.758 3.164 1 77.12 380 GLU A O 1
ATOM 3030 N N . LEU A 1 381 ? -35.188 -10.492 4.438 1 78.75 381 LEU A N 1
ATOM 3031 C CA . LEU A 1 381 ? -35.156 -9.672 5.645 1 78.75 381 LEU A CA 1
ATOM 3032 C C . LEU A 1 381 ? -33.719 -9.227 5.945 1 78.75 381 LEU A C 1
ATOM 3034 O O . LEU A 1 381 ? -33.469 -8.062 6.277 1 78.75 381 LEU A O 1
ATOM 3038 N N . LEU A 1 382 ? -32.844 -10.102 5.723 1 79.12 382 LEU A N 1
ATOM 3039 C CA . LEU A 1 382 ? -31.453 -9.789 6.008 1 79.12 382 LEU A CA 1
ATOM 3040 C C . LEU A 1 382 ? -30.922 -8.758 5.02 1 79.12 382 LEU A C 1
ATOM 3042 O O . LEU A 1 382 ? -30.188 -7.84 5.406 1 79.12 382 LEU A O 1
ATOM 3046 N N . LYS A 1 383 ? -31.25 -8.906 3.824 1 79.44 383 LYS A N 1
ATOM 3047 C CA . LYS A 1 383 ? -30.859 -7.934 2.807 1 79.44 383 LYS A CA 1
ATOM 3048 C C . LYS A 1 383 ? -31.469 -6.566 3.086 1 79.44 383 LYS A C 1
ATOM 3050 O O . LYS A 1 383 ? -30.812 -5.539 2.92 1 79.44 383 LYS A O 1
ATOM 3055 N N . GLY A 1 384 ? -32.656 -6.633 3.498 1 77.56 384 GLY A N 1
ATOM 3056 C CA . GLY A 1 384 ? -33.312 -5.395 3.854 1 77.56 384 GLY A CA 1
ATOM 3057 C C . GLY A 1 384 ? -32.688 -4.68 5.027 1 77.56 384 GLY A C 1
ATOM 3058 O O . GLY A 1 384 ? -32.5 -3.461 4.992 1 77.56 384 GLY A O 1
ATOM 3059 N N . LEU A 1 385 ? -32.344 -5.445 5.988 1 76.25 385 LEU A N 1
ATOM 3060 C CA . LEU A 1 385 ? -31.688 -4.887 7.16 1 76.25 385 LEU A CA 1
ATOM 3061 C C . LEU A 1 385 ? -30.328 -4.301 6.789 1 76.25 385 LEU A C 1
ATOM 3063 O O . LEU A 1 385 ? -29.969 -3.223 7.266 1 76.25 385 LEU A O 1
ATOM 3067 N N . PHE A 1 386 ? -29.609 -4.949 5.941 1 78.94 386 PHE A N 1
ATOM 3068 C CA . PHE A 1 386 ? -28.297 -4.469 5.492 1 78.94 386 PHE A CA 1
ATOM 3069 C C . PHE A 1 386 ? -28.438 -3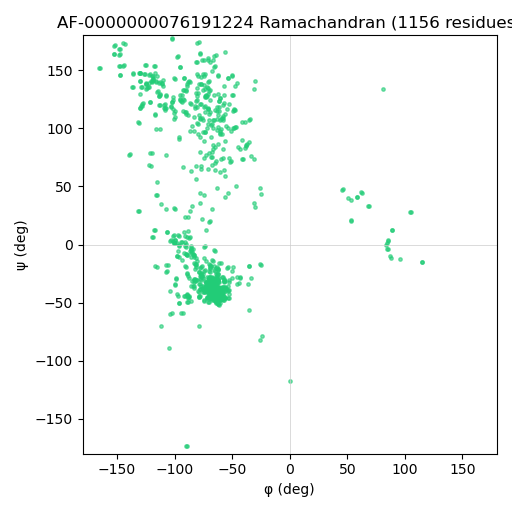.133 4.773 1 78.94 386 PHE A C 1
ATOM 3071 O O . PHE A 1 386 ? -27.703 -2.188 5.059 1 78.94 386 PHE A O 1
ATOM 3078 N N . LYS A 1 387 ? -29.391 -3.076 3.918 1 76.5 387 LYS A N 1
ATOM 3079 C CA . LYS A 1 387 ? -29.594 -1.854 3.145 1 76.5 387 LYS A CA 1
ATOM 3080 C C . LYS A 1 387 ? -30.016 -0.701 4.043 1 76.5 387 LYS A C 1
ATOM 3082 O O . LYS A 1 387 ? -29.594 0.44 3.848 1 76.5 387 LYS A O 1
ATOM 3087 N N . TYR A 1 388 ? -30.781 -1.075 4.941 1 77.62 388 TYR A N 1
ATOM 3088 C CA . TYR A 1 388 ? -31.328 -0.083 5.863 1 77.62 388 TYR A CA 1
ATOM 3089 C C . TYR A 1 388 ? -30.219 0.571 6.676 1 77.62 388 TYR A C 1
ATOM 3091 O O . TYR A 1 388 ? -30.219 1.79 6.859 1 77.62 388 TYR A O 1
ATOM 3099 N N . TYR A 1 389 ? -29.25 -0.094 7.059 1 76 389 TYR A N 1
ATOM 3100 C CA . TYR A 1 389 ? -28.219 0.428 7.957 1 76 389 TYR A CA 1
ATOM 3101 C C . TYR A 1 389 ? -26.984 0.879 7.176 1 76 389 TYR A C 1
ATOM 3103 O O . TYR A 1 389 ? -26.281 1.803 7.594 1 76 389 TYR A O 1
ATOM 3111 N N . HIS A 1 390 ? -26.734 0.257 6.035 1 71.06 390 HIS A N 1
ATOM 3112 C CA . HIS A 1 390 ? -25.484 0.463 5.316 1 71.06 390 HIS A CA 1
ATOM 3113 C C . HIS A 1 390 ? -25.438 1.835 4.652 1 71.06 390 HIS A C 1
ATOM 3115 O O . HIS A 1 390 ? -24.391 2.482 4.609 1 71.06 390 HIS A O 1
ATOM 3121 N N . TYR A 1 391 ? -26.609 2.326 4.23 1 64.81 391 TYR A N 1
ATOM 3122 C CA . TYR A 1 391 ? -26.594 3.527 3.402 1 64.81 391 TYR A CA 1
ATOM 3123 C C . TYR A 1 391 ? -26.906 4.766 4.234 1 64.81 391 TYR A C 1
ATOM 3125 O O . TYR A 1 391 ? -27.062 5.859 3.688 1 64.81 391 TYR A O 1
ATOM 3133 N N . SER A 1 392 ? -27.109 4.613 5.539 1 64 392 SER A N 1
ATOM 3134 C CA . SER A 1 392 ? -27.422 5.742 6.406 1 64 392 SER A CA 1
ATOM 3135 C C . SER A 1 392 ? -26.5 5.773 7.629 1 64 392 SER A C 1
ATOM 3137 O O . SER A 1 392 ? -26.531 4.859 8.453 1 64 392 SER A O 1
ATOM 3139 N N . THR A 1 393 ? -25.797 6.824 7.727 1 64.56 393 THR A N 1
ATOM 3140 C CA . THR A 1 393 ? -24.875 6.988 8.844 1 64.56 393 THR A CA 1
ATOM 3141 C C . THR A 1 393 ? -25.641 7.082 10.164 1 64.56 393 THR A C 1
ATOM 3143 O O . THR A 1 393 ? -25.188 6.559 11.188 1 64.56 393 THR A O 1
ATOM 3146 N N . VAL A 1 394 ? -26.703 7.746 10.047 1 64 394 VAL A N 1
ATOM 3147 C CA . VAL A 1 394 ? -27.5 7.93 11.25 1 64 394 VAL A CA 1
ATOM 3148 C C . VAL A 1 394 ? -28.016 6.578 11.742 1 64 394 VAL A C 1
ATOM 3150 O O . VAL A 1 394 ? -27.922 6.273 12.938 1 64 394 VAL A O 1
ATOM 3153 N N . LYS A 1 395 ? -28.453 5.852 10.828 1 72.38 395 LYS A N 1
ATOM 3154 C CA . LYS A 1 395 ? -29 4.547 11.188 1 72.38 395 LYS A CA 1
ATOM 3155 C C . LYS A 1 395 ? -27.906 3.588 11.625 1 72.38 395 LYS A C 1
ATOM 3157 O O . LYS A 1 395 ? -28.094 2.797 12.555 1 72.38 395 LYS A O 1
ATOM 3162 N N . SER A 1 396 ? -26.859 3.713 10.969 1 72.25 396 SER A N 1
ATOM 3163 C CA . SER A 1 396 ? -25.734 2.883 11.352 1 72.25 396 SER A CA 1
ATOM 3164 C C . SER A 1 396 ? -25.266 3.191 12.773 1 72.25 396 SER A C 1
ATOM 3166 O O . SER A 1 396 ? -24.875 2.289 13.516 1 72.25 396 SER A O 1
ATOM 3168 N N . GLY A 1 397 ? -25.297 4.438 13.094 1 70.31 397 GLY A N 1
ATOM 3169 C CA . GLY A 1 397 ? -24.984 4.82 14.461 1 70.31 397 GLY A CA 1
ATOM 3170 C C . GLY A 1 397 ? -25.922 4.207 15.484 1 70.31 397 GLY A C 1
ATOM 3171 O O . GLY A 1 397 ? -25.484 3.764 16.547 1 70.31 397 GLY A O 1
ATOM 3172 N N . SER A 1 398 ? -27.188 4.219 15.078 1 72.25 398 SER A N 1
ATOM 3173 C CA . SER A 1 398 ? -28.172 3.621 15.961 1 72.25 398 SER A CA 1
ATOM 3174 C C . SER A 1 398 ? -27.922 2.129 16.156 1 72.25 398 SER A C 1
ATOM 3176 O O . SER A 1 398 ? -28.141 1.593 17.234 1 72.25 398 SER A O 1
ATOM 3178 N N . LEU A 1 399 ? -27.469 1.552 15.117 1 75.75 399 LEU A N 1
ATOM 3179 C CA . LEU A 1 399 ? -27.156 0.128 15.188 1 75.75 399 LEU A CA 1
ATOM 3180 C C . LEU A 1 399 ? -26 -0.127 16.141 1 75.75 399 LEU A C 1
ATOM 3182 O O . LEU A 1 399 ? -26.016 -1.096 16.891 1 75.75 399 LEU A O 1
ATOM 3186 N N . ASP A 1 400 ? -25.094 0.688 16.047 1 73.44 400 ASP A N 1
ATOM 3187 C CA . ASP A 1 400 ? -23.953 0.585 16.938 1 73.44 400 ASP A CA 1
ATOM 3188 C C . ASP A 1 400 ? -24.375 0.704 18.406 1 73.44 400 ASP A C 1
ATOM 3190 O O . ASP A 1 400 ? -23.875 -0.03 19.25 1 73.44 400 ASP A O 1
ATOM 3194 N N . ALA A 1 401 ? -25.172 1.695 18.609 1 73.5 401 ALA A N 1
ATOM 3195 C CA . ALA A 1 401 ? -25.688 1.884 19.969 1 73.5 401 ALA A CA 1
ATOM 3196 C C . ALA A 1 401 ? -26.438 0.644 20.438 1 73.5 401 ALA A C 1
ATOM 3198 O O . ALA A 1 401 ? -26.297 0.226 21.594 1 73.5 401 ALA A O 1
ATOM 3199 N N . LEU A 1 402 ? -27.125 0.05 19.516 1 73.25 402 LEU A N 1
ATOM 3200 C CA . LEU A 1 402 ? -27.875 -1.154 19.828 1 73.25 402 LEU A CA 1
ATOM 3201 C C . LEU A 1 402 ? -26.953 -2.322 20.125 1 73.25 402 LEU A C 1
ATOM 3203 O O . LEU A 1 402 ? -27.203 -3.115 21.031 1 73.25 402 LEU A O 1
ATOM 3207 N N . GLN A 1 403 ? -25.922 -2.387 19.344 1 71.69 403 GLN A N 1
ATOM 3208 C CA . GLN A 1 403 ? -24.953 -3.463 19.516 1 71.69 403 GLN A CA 1
ATOM 3209 C C . GLN A 1 403 ? -24.266 -3.369 20.875 1 71.69 403 GLN A C 1
ATOM 3211 O O . GLN A 1 403 ? -24.047 -4.387 21.547 1 71.69 403 GLN A O 1
ATOM 3216 N N . THR A 1 404 ? -23.969 -2.172 21.156 1 72.56 404 THR A N 1
ATOM 3217 C CA . THR A 1 404 ? -23.344 -1.949 22.453 1 72.56 404 THR A CA 1
ATOM 3218 C C . THR A 1 404 ? -24.281 -2.357 23.578 1 72.56 404 THR A C 1
ATOM 3220 O O . THR A 1 404 ? -23.859 -2.986 24.547 1 72.56 404 THR A O 1
ATOM 3223 N N . LEU A 1 405 ? -25.5 -1.978 23.359 1 69.12 405 LEU A N 1
ATOM 3224 C CA . LEU A 1 405 ? -26.516 -2.318 24.344 1 69.12 405 LEU A CA 1
ATOM 3225 C C . LEU A 1 405 ? -26.688 -3.83 24.453 1 69.12 405 LEU A C 1
ATOM 3227 O O . LEU A 1 405 ? -26.781 -4.379 25.547 1 69.12 405 LEU A O 1
ATOM 3231 N N . LEU A 1 406 ? -26.688 -4.441 23.297 1 69 406 LEU A N 1
ATOM 3232 C CA . LEU A 1 406 ? -26.891 -5.883 23.25 1 69 406 LEU A CA 1
ATOM 3233 C C . LEU A 1 406 ? -25.688 -6.625 23.797 1 69 406 LEU A C 1
ATOM 3235 O O . LEU A 1 406 ? -25.828 -7.668 24.453 1 69 406 LEU A O 1
ATOM 3239 N N . ARG A 1 407 ? -24.547 -6.141 23.5 1 65.25 407 ARG A N 1
ATOM 3240 C CA . ARG A 1 407 ? -23.328 -6.727 24.031 1 65.25 407 ARG A CA 1
ATOM 3241 C C . ARG A 1 407 ? -23.297 -6.633 25.547 1 65.25 407 ARG A C 1
ATOM 3243 O O . ARG A 1 407 ? -22.891 -7.578 26.234 1 65.25 407 ARG A O 1
ATOM 3250 N N . GLU A 1 408 ? -23.672 -5.496 25.922 1 65.38 408 GLU A N 1
ATOM 3251 C CA . GLU A 1 408 ? -23.734 -5.297 27.375 1 65.38 408 GLU A CA 1
ATOM 3252 C C . GLU A 1 408 ? -24.75 -6.238 28.016 1 65.38 408 GLU A C 1
ATOM 3254 O O . GLU A 1 408 ? -24.547 -6.695 29.141 1 65.38 408 GLU A O 1
ATOM 3259 N N . MET A 1 409 ? -25.719 -6.488 27.172 1 65.81 409 MET A N 1
ATOM 3260 C CA . MET A 1 409 ? -26.75 -7.371 27.703 1 65.81 409 MET A CA 1
ATOM 3261 C C . MET A 1 409 ? -26.375 -8.836 27.484 1 65.81 409 MET A C 1
ATOM 3263 O O . MET A 1 409 ? -27.078 -9.734 27.953 1 65.81 409 MET A O 1
ATOM 3267 N N . ASN A 1 410 ? -25.125 -9.109 26.984 1 59.91 410 ASN A N 1
ATOM 3268 C CA . ASN A 1 410 ? -24.609 -10.453 26.719 1 59.91 410 ASN A CA 1
ATOM 3269 C C . ASN A 1 410 ? -25.547 -11.258 25.828 1 59.91 410 ASN A C 1
ATOM 3271 O O . ASN A 1 410 ? -25.688 -12.469 26.016 1 59.91 410 ASN A O 1
ATOM 3275 N N . GLU A 1 411 ? -26.375 -10.617 25.141 1 57.84 411 GLU A N 1
ATOM 3276 C CA . GLU A 1 411 ? -27.359 -11.328 24.328 1 57.84 411 GLU A CA 1
ATOM 3277 C C . GLU A 1 411 ? -26.828 -11.594 22.922 1 57.84 411 GLU A C 1
ATOM 3279 O O . GLU A 1 411 ? -27.516 -12.234 22.109 1 57.84 411 GLU A O 1
ATOM 3284 N N . LEU A 1 412 ? -25.797 -11.086 22.594 1 55.03 412 LEU A N 1
ATOM 3285 C CA . LEU A 1 412 ? -25.344 -11.297 21.234 1 55.03 412 LEU A CA 1
ATOM 3286 C C . LEU A 1 412 ? -24.719 -12.68 21.078 1 55.03 412 LEU A C 1
ATOM 3288 O O . LEU A 1 412 ? -23.719 -12.984 21.719 1 55.03 412 LEU A O 1
ATOM 3292 N N . GLU A 1 413 ? -25.547 -13.633 20.688 1 49.28 413 GLU A N 1
ATOM 3293 C CA . GLU A 1 413 ? -25.016 -14.945 20.359 1 49.28 413 GLU A CA 1
ATOM 3294 C C . GLU A 1 413 ? -24.172 -14.891 19.078 1 49.28 413 GLU A C 1
ATOM 3296 O O . GLU A 1 413 ? -24.562 -14.25 18.109 1 49.28 413 GLU A O 1
ATOM 3301 N N . THR A 1 414 ? -22.953 -14.898 19.25 1 49.03 414 THR A N 1
ATOM 3302 C CA . THR A 1 414 ? -22.094 -15.023 18.078 1 49.03 414 THR A CA 1
ATOM 3303 C C . THR A 1 414 ? -22.547 -16.156 17.188 1 49.03 414 THR A C 1
ATOM 3305 O O . THR A 1 414 ? -22.875 -17.25 17.672 1 49.03 414 THR A O 1
ATOM 3308 N N . VAL A 1 415 ? -23.219 -15.844 16.188 1 47.78 415 VAL A N 1
ATOM 3309 C CA . VAL A 1 415 ? -23.531 -16.906 15.242 1 47.78 415 VAL A CA 1
ATOM 3310 C C . VAL A 1 415 ? -22.266 -17.719 14.938 1 47.78 415 VAL A C 1
ATOM 3312 O O . VAL A 1 415 ? -21.234 -17.141 14.578 1 47.78 415 VAL A O 1
ATOM 3315 N N . ASN A 1 416 ? -22.234 -18.797 15.57 1 42.06 416 ASN A N 1
ATOM 3316 C CA . ASN A 1 416 ? -21.141 -19.703 15.242 1 42.06 416 ASN A CA 1
ATOM 3317 C C . ASN A 1 416 ? -21 -19.891 13.727 1 42.06 416 ASN A C 1
ATOM 3319 O O . ASN A 1 416 ? -22 -19.906 13 1 42.06 416 ASN A O 1
ATOM 3323 N N . ASN A 1 417 ? -19.984 -19.5 13.289 1 44.94 417 ASN A N 1
ATOM 3324 C CA . ASN A 1 417 ? -19.656 -19.766 11.891 1 44.94 417 ASN A CA 1
ATOM 3325 C C . ASN A 1 417 ? -20.172 -21.125 11.445 1 44.94 417 ASN A C 1
ATOM 3327 O O . ASN A 1 417 ? -20.094 -22.109 12.195 1 44.94 417 ASN A O 1
ATOM 3331 N N . LEU A 1 418 ? -21.125 -21.156 10.703 1 40.59 418 LEU A N 1
ATOM 3332 C CA . LEU A 1 418 ? -21.469 -22.438 10.102 1 40.59 418 LEU A CA 1
ATOM 3333 C C . LEU A 1 418 ? -20.203 -23.188 9.672 1 40.59 418 LEU A C 1
ATOM 3335 O O . LEU A 1 418 ? -19.453 -22.703 8.828 1 40.59 418 LEU A O 1
ATOM 3339 N N . VAL A 1 419 ? -19.516 -23.688 10.656 1 36.97 419 VAL A N 1
ATOM 3340 C CA . VAL A 1 419 ? -18.422 -24.562 10.25 1 36.97 419 VAL A CA 1
ATOM 3341 C C . VAL A 1 419 ? -18.938 -25.625 9.289 1 36.97 419 VAL A C 1
ATOM 3343 O O . VAL A 1 419 ? -19.766 -26.469 9.664 1 36.97 419 VAL A O 1
ATOM 3346 N N . VAL A 1 420 ? -19.266 -25.328 8.148 1 37.34 420 VAL A N 1
ATOM 3347 C CA . VAL A 1 420 ? -19.406 -26.438 7.211 1 37.34 420 VAL A CA 1
ATOM 3348 C C . VAL A 1 420 ? -18.25 -27.406 7.379 1 37.34 420 VAL A C 1
ATOM 3350 O O . VAL A 1 420 ? -17.078 -27.047 7.191 1 37.34 420 VAL A O 1
ATOM 3353 N N . THR A 1 421 ? -18.359 -28.234 8.305 1 34.94 421 THR A N 1
ATOM 3354 C CA . THR A 1 421 ? -17.391 -29.328 8.406 1 34.94 421 THR A CA 1
ATOM 3355 C C . THR A 1 421 ? -16.969 -29.797 7.016 1 34.94 421 THR A C 1
ATOM 3357 O O . THR A 1 421 ? -17.812 -30.109 6.18 1 34.94 421 THR A O 1
ATOM 3360 N N . LYS A 1 422 ? -16.016 -29.234 6.48 1 38.97 422 LYS A N 1
ATOM 3361 C CA . LYS A 1 422 ? -15.375 -29.844 5.32 1 38.97 422 LYS A CA 1
ATOM 3362 C C . LYS A 1 422 ? -15.453 -31.359 5.383 1 38.97 422 LYS A C 1
ATOM 3364 O O . LYS A 1 422 ? -14.984 -31.969 6.348 1 38.97 422 LYS A O 1
ATOM 3369 N N . ALA A 1 423 ? -16.469 -31.906 5.176 1 35 423 ALA A N 1
ATOM 3370 C CA . ALA A 1 423 ? -16.516 -33.375 4.992 1 35 423 ALA A CA 1
ATOM 3371 C C . ALA A 1 423 ? -15.219 -33.875 4.395 1 35 423 ALA A C 1
ATOM 3373 O O . ALA A 1 423 ? -15.078 -33.969 3.172 1 35 423 ALA A O 1
ATOM 3374 N N . THR A 1 424 ? -14.109 -33.375 4.594 1 38.69 424 THR A N 1
ATOM 3375 C CA . THR A 1 424 ? -12.914 -34.125 4.184 1 38.69 424 THR A CA 1
ATOM 3376 C C . THR A 1 424 ? -12.883 -35.5 4.824 1 38.69 424 THR A C 1
ATOM 3378 O O . THR A 1 424 ? -12.445 -35.656 5.965 1 38.69 424 THR A O 1
ATOM 3381 N N . SER A 1 425 ? -13.914 -36.188 4.918 1 37.06 425 SER A N 1
ATOM 3382 C CA . SER A 1 425 ? -13.711 -37.562 5.367 1 37.06 425 SER A CA 1
ATOM 3383 C C . SER A 1 425 ? -12.43 -38.156 4.773 1 37.06 425 SER A C 1
ATOM 3385 O O . SER A 1 425 ? -12.234 -38.125 3.559 1 37.06 425 SER A O 1
ATOM 3387 N N . GLU A 1 426 ? -11.32 -38 5.27 1 42.38 426 GLU A N 1
ATOM 3388 C CA . GLU A 1 426 ? -10.172 -38.875 5.043 1 42.38 426 GLU A CA 1
ATOM 3389 C C . GLU A 1 426 ? -10.609 -40.281 4.676 1 42.38 426 GLU A C 1
ATOM 3391 O O . GLU A 1 426 ? -10.75 -41.156 5.547 1 42.38 426 GLU A O 1
ATOM 3396 N N . GLU A 1 427 ? -11.5 -40.438 3.773 1 46.09 427 GLU A N 1
ATOM 3397 C CA . GLU A 1 427 ? -11.906 -41.781 3.438 1 46.09 427 GLU A CA 1
ATOM 3398 C C . GLU A 1 427 ? -10.711 -42.625 3.02 1 46.09 427 GLU A C 1
ATOM 3400 O O . GLU A 1 427 ? -9.836 -42.156 2.289 1 46.09 427 GLU A O 1
ATOM 3405 N N . SER A 1 428 ? -10.32 -43.562 3.705 1 54.41 428 SER A N 1
ATOM 3406 C CA . SER A 1 428 ? -9.336 -44.625 3.492 1 54.41 428 SER A CA 1
ATOM 3407 C C . SER A 1 428 ? -9.422 -45.188 2.074 1 54.41 428 SER A C 1
ATOM 3409 O O . SER A 1 428 ? -10.508 -45.438 1.567 1 54.41 428 SER A O 1
ATOM 3411 N N . ILE A 1 429 ? -8.484 -44.875 1.148 1 58.94 429 ILE A N 1
ATOM 3412 C CA . ILE A 1 429 ? -8.375 -45.438 -0.2 1 58.94 429 ILE A CA 1
ATOM 3413 C C . ILE A 1 429 ? -8.773 -46.906 -0.197 1 58.94 429 ILE A C 1
ATOM 3415 O O . ILE A 1 429 ? -9.094 -47.469 -1.244 1 58.94 429 ILE A O 1
ATOM 3419 N N . SER A 1 430 ? -8.742 -47.438 1.053 1 57.97 430 SER A N 1
ATOM 3420 C CA . SER A 1 430 ? -9.07 -48.844 1.116 1 57.97 430 SER A CA 1
ATOM 3421 C C . SER A 1 430 ? -10.516 -49.094 0.708 1 57.97 430 SER A C 1
ATOM 3423 O O . SER A 1 430 ? -10.906 -50.25 0.452 1 57.97 430 SER A O 1
ATOM 3425 N N . TYR A 1 431 ? -11.148 -47.969 0.507 1 58.56 431 TYR A N 1
ATOM 3426 C CA . TYR A 1 431 ? -12.562 -48.094 0.179 1 58.56 431 TYR A CA 1
ATOM 3427 C C . TYR A 1 431 ? -12.758 -48.406 -1.299 1 58.56 431 TYR A C 1
ATOM 3429 O O . TYR A 1 431 ? -13.781 -49 -1.69 1 58.56 431 TYR A O 1
ATOM 3437 N N . TYR A 1 432 ? -11.586 -48.25 -2.041 1 69.94 432 TYR A N 1
ATOM 3438 C CA . TYR A 1 432 ? -11.75 -48.469 -3.473 1 69.94 432 TYR A CA 1
ATOM 3439 C C . TYR A 1 432 ? -11.414 -49.906 -3.844 1 69.94 432 TYR A C 1
ATOM 3441 O O . TYR A 1 432 ? -10.414 -50.469 -3.373 1 69.94 432 TYR A O 1
ATOM 3449 N N . GLY A 1 433 ? -12.391 -50.531 -4.449 1 75 433 GLY A N 1
ATOM 3450 C CA . GLY A 1 433 ? -12.25 -51.938 -4.809 1 75 433 GLY A CA 1
ATOM 3451 C C . GLY A 1 433 ? -11.648 -52.156 -6.191 1 75 433 GLY A C 1
ATOM 3452 O O . GLY A 1 433 ? -11.172 -51.188 -6.809 1 75 433 GLY A O 1
ATOM 3453 N N . ASP A 1 434 ? -11.586 -53.375 -6.699 1 82 434 ASP A N 1
ATOM 3454 C CA . ASP A 1 434 ? -10.992 -53.781 -7.965 1 82 434 ASP A CA 1
ATOM 3455 C C . ASP A 1 434 ? -11.742 -53.188 -9.148 1 82 434 ASP A C 1
ATOM 3457 O O . ASP A 1 434 ? -11.141 -52.844 -10.164 1 82 434 ASP A O 1
ATOM 3461 N N . SER A 1 435 ? -13.016 -53.031 -8.961 1 84.25 435 SER A N 1
ATOM 3462 C CA . SER A 1 435 ? -13.82 -52.5 -10.055 1 84.25 435 SER A CA 1
ATOM 3463 C C . SER A 1 435 ? -13.5 -51.031 -10.328 1 84.25 435 SER A C 1
ATOM 3465 O O . SER A 1 435 ? -13.492 -50.594 -11.477 1 84.25 435 SER A O 1
ATOM 3467 N N . ASP A 1 436 ? -13.242 -50.375 -9.312 1 85.38 436 ASP A N 1
ATOM 3468 C CA . ASP A 1 436 ? -12.914 -48.969 -9.445 1 85.38 436 ASP A CA 1
ATOM 3469 C C . ASP A 1 436 ? -11.578 -48.781 -10.172 1 85.38 436 ASP A C 1
ATOM 3471 O O . ASP A 1 436 ? -11.453 -47.906 -11.031 1 85.38 436 ASP A O 1
ATOM 3475 N N . ILE A 1 437 ? -10.664 -49.625 -9.797 1 87.75 437 ILE A N 1
ATOM 3476 C CA . ILE A 1 437 ? -9.328 -49.531 -10.383 1 87.75 437 ILE A CA 1
ATOM 3477 C C . ILE A 1 437 ? -9.375 -49.938 -11.852 1 87.75 437 ILE A C 1
ATOM 3479 O O . ILE A 1 437 ? -8.688 -49.344 -12.688 1 87.75 437 ILE A O 1
ATOM 3483 N N . SER A 1 438 ? -10.203 -50.938 -12.07 1 88.19 438 SER A N 1
ATOM 3484 C CA . SER A 1 438 ? -10.359 -51.375 -13.445 1 88.19 438 SER A CA 1
ATOM 3485 C C . SER A 1 438 ? -10.961 -50.281 -14.32 1 88.19 438 SER A C 1
ATOM 3487 O O . SER A 1 438 ? -10.531 -50.094 -15.461 1 88.19 438 SER A O 1
ATOM 3489 N N . PHE A 1 439 ? -11.883 -49.656 -13.797 1 87.38 439 PHE A N 1
ATOM 3490 C CA . PHE A 1 439 ? -12.531 -48.562 -14.508 1 87.38 439 PHE A CA 1
ATOM 3491 C C . PHE A 1 439 ? -11.539 -47.438 -14.797 1 87.38 439 PHE A C 1
ATOM 3493 O O . PHE A 1 439 ? -11.516 -46.875 -15.898 1 87.38 439 PHE A O 1
ATOM 3500 N N . LEU A 1 440 ? -10.75 -47.094 -13.875 1 89.25 440 LEU A N 1
ATOM 3501 C CA . LEU A 1 440 ? -9.773 -46.031 -14.016 1 89.25 440 LEU A CA 1
ATOM 3502 C C . LEU A 1 440 ? -8.68 -46.406 -15 1 89.25 440 LEU A C 1
ATOM 3504 O O . LEU A 1 440 ? -8.211 -45.562 -15.773 1 89.25 440 LEU A O 1
ATOM 3508 N N . ALA A 1 441 ? -8.297 -47.625 -14.867 1 89.94 441 ALA A N 1
ATOM 3509 C CA . ALA A 1 441 ? -7.266 -48.094 -15.789 1 89.94 441 ALA A CA 1
ATOM 3510 C C . ALA A 1 441 ? -7.738 -48.031 -17.234 1 89.94 441 ALA A C 1
ATOM 3512 O O . ALA A 1 441 ? -6.961 -47.688 -18.125 1 89.94 441 ALA A O 1
ATOM 3513 N N . GLU A 1 442 ? -8.969 -48.312 -17.406 1 89.81 442 GLU A N 1
ATOM 3514 C CA . GLU A 1 442 ? -9.539 -48.219 -18.75 1 89.81 442 GLU A CA 1
ATOM 3515 C C . GLU A 1 442 ? -9.594 -46.781 -19.234 1 89.81 442 GLU A C 1
ATOM 3517 O O . GLU A 1 442 ? -9.258 -46.5 -20.391 1 89.81 442 GLU A O 1
ATOM 3522 N N . HIS A 1 443 ? -9.984 -45.938 -18.453 1 88.88 443 HIS A N 1
ATOM 3523 C CA . HIS A 1 443 ? -10.148 -44.531 -18.812 1 88.88 443 HIS A CA 1
ATOM 3524 C C . HIS A 1 443 ? -8.812 -43.906 -19.172 1 88.88 443 HIS A C 1
ATOM 3526 O O . HIS A 1 443 ? -8.734 -43.094 -20.125 1 88.88 443 HIS A O 1
ATOM 3532 N N . PHE A 1 444 ? -7.805 -44.219 -18.422 1 90.88 444 PHE A N 1
ATOM 3533 C CA . PHE A 1 444 ? -6.508 -43.562 -18.609 1 90.88 444 PHE A CA 1
ATOM 3534 C C . PHE A 1 444 ? -5.602 -44.438 -19.484 1 90.88 444 PHE A C 1
ATOM 3536 O O . PHE A 1 444 ? -4.395 -44.219 -19.547 1 90.88 444 PHE A O 1
ATOM 3543 N N . LYS A 1 445 ? -6.109 -45.438 -20.016 1 87.81 445 LYS A N 1
ATOM 3544 C CA . LYS A 1 445 ? -5.434 -46.312 -20.984 1 87.81 445 LYS A CA 1
ATOM 3545 C C . LYS A 1 445 ? -4.215 -46.969 -20.359 1 87.81 445 LYS A C 1
ATOM 3547 O O . LYS A 1 445 ? -3.121 -46.938 -20.938 1 87.81 445 LYS A O 1
ATOM 3552 N N . LEU A 1 446 ? -4.484 -47.438 -19.156 1 91.56 446 LEU A N 1
ATOM 3553 C CA . LEU A 1 446 ? -3.463 -48.219 -18.484 1 91.56 446 LEU A CA 1
ATOM 3554 C C . LEU A 1 446 ? -3.721 -49.719 -18.656 1 91.56 446 LEU A C 1
ATOM 3556 O O . LEU A 1 446 ? -4.812 -50.094 -19.078 1 91.56 446 LEU A O 1
ATOM 3560 N N . ASN A 1 447 ? -2.65 -50.438 -18.422 1 92.56 447 ASN A N 1
ATOM 3561 C CA . ASN A 1 447 ? -2.838 -51.906 -18.422 1 92.56 447 ASN A CA 1
ATOM 3562 C C . ASN A 1 447 ? -3.662 -52.344 -17.219 1 92.56 447 ASN A C 1
ATOM 3564 O O . ASN A 1 447 ? -3.191 -52.312 -16.078 1 92.56 447 ASN A O 1
ATOM 3568 N N . GLU A 1 448 ? -4.809 -52.844 -17.469 1 92.44 448 GLU A N 1
ATOM 3569 C CA . GLU A 1 448 ? -5.773 -53.188 -16.422 1 92.44 448 GLU A CA 1
ATOM 3570 C C . GLU A 1 448 ? -5.234 -54.281 -15.5 1 92.44 448 GLU A C 1
ATOM 3572 O O . GLU A 1 448 ? -5.336 -54.188 -14.281 1 92.44 448 GLU A O 1
ATOM 3577 N N . GLU A 1 449 ? -4.703 -55.281 -16.109 1 92.81 449 GLU A N 1
ATOM 3578 C CA . GLU A 1 449 ? -4.215 -56.438 -15.328 1 92.81 449 GLU A CA 1
ATOM 3579 C C . GLU A 1 449 ? -3.062 -56 -14.422 1 92.81 449 GLU A C 1
ATOM 3581 O O . GLU A 1 449 ? -3.031 -56.375 -13.242 1 92.81 449 GLU A O 1
ATOM 3586 N N . GLU A 1 450 ? -2.246 -55.312 -14.969 1 93.56 450 GLU A N 1
ATOM 3587 C CA . GLU A 1 450 ? -1.096 -54.844 -14.195 1 93.56 450 GLU A CA 1
ATOM 3588 C C . GLU A 1 450 ? -1.52 -53.906 -13.086 1 93.56 450 GLU A C 1
ATOM 3590 O O . GLU A 1 450 ? -0.979 -53.938 -11.977 1 93.56 450 GLU A O 1
ATOM 3595 N N . ALA A 1 451 ? -2.42 -53.062 -13.406 1 93.19 451 ALA A N 1
ATOM 3596 C CA . ALA A 1 451 ? -2.9 -52.094 -12.43 1 93.19 451 ALA A CA 1
ATOM 3597 C C . ALA A 1 451 ? -3.568 -52.781 -11.242 1 93.19 451 ALA A C 1
ATOM 3599 O O . ALA A 1 451 ? -3.391 -52.375 -10.094 1 93.19 451 ALA A O 1
ATOM 3600 N N . LEU A 1 452 ? -4.273 -53.844 -11.516 1 91.94 452 LEU A N 1
ATOM 3601 C CA . LEU A 1 452 ? -4.973 -54.562 -10.469 1 91.94 452 LEU A CA 1
ATOM 3602 C C . LEU A 1 452 ? -3.98 -55.312 -9.578 1 91.94 452 LEU A C 1
ATOM 3604 O O . LEU A 1 452 ? -4.156 -55.375 -8.359 1 91.94 452 LEU A O 1
ATOM 3608 N N . LEU A 1 453 ? -3.031 -55.844 -10.211 1 91.62 453 LEU A N 1
ATOM 3609 C CA . LEU A 1 453 ? -1.995 -56.562 -9.453 1 91.62 453 LEU A CA 1
ATOM 3610 C C . LEU A 1 453 ? -1.263 -55.562 -8.531 1 91.62 453 LEU A C 1
ATOM 3612 O O . LEU A 1 453 ? -1.021 -55.875 -7.363 1 91.62 453 LEU A O 1
ATOM 3616 N N . GLU A 1 454 ? -0.939 -54.469 -9.148 1 90.88 454 GLU A N 1
ATOM 3617 C CA . GLU A 1 454 ? -0.252 -53.438 -8.367 1 90.88 454 GLU A CA 1
ATOM 3618 C C . GLU A 1 454 ? -1.105 -52.969 -7.188 1 90.88 454 GLU A C 1
ATOM 3620 O O . GLU A 1 454 ? -0.595 -52.781 -6.082 1 90.88 454 GLU A O 1
ATOM 3625 N N . TRP A 1 455 ? -2.359 -52.844 -7.441 1 89.31 455 TRP A N 1
ATOM 3626 C CA . TRP A 1 455 ? -3.283 -52.344 -6.43 1 89.31 455 TRP A CA 1
ATOM 3627 C C . TRP A 1 455 ? -3.396 -53.312 -5.262 1 89.31 455 TRP A C 1
ATOM 3629 O O . TRP A 1 455 ? -3.385 -52.875 -4.098 1 89.31 455 TRP A O 1
ATOM 3639 N N . ASN A 1 456 ? -3.453 -54.5 -5.527 1 86.06 456 ASN A N 1
ATOM 3640 C CA . ASN A 1 456 ? -3.596 -55.531 -4.484 1 86.06 456 ASN A CA 1
ATOM 3641 C C . ASN A 1 456 ? -2.318 -55.656 -3.66 1 86.06 456 ASN A C 1
ATOM 3643 O O . ASN A 1 456 ? -2.377 -55.906 -2.453 1 86.06 456 ASN A O 1
ATOM 3647 N N . GLU A 1 457 ? -1.245 -55.469 -4.312 1 84.19 457 GLU A N 1
ATOM 3648 C CA . GLU A 1 457 ? 0.031 -55.531 -3.607 1 84.19 457 GLU A CA 1
ATOM 3649 C C . GLU A 1 457 ? 0.226 -54.312 -2.701 1 84.19 457 GLU A C 1
ATOM 3651 O O . GLU A 1 457 ? 0.662 -54.469 -1.557 1 84.19 457 GLU A O 1
ATOM 3656 N N . ILE A 1 458 ? -0.064 -53.219 -3.256 1 82.94 458 ILE A N 1
ATOM 3657 C CA . ILE A 1 458 ? 0.185 -51.969 -2.52 1 82.94 458 ILE A CA 1
ATOM 3658 C C . ILE A 1 458 ? -0.759 -51.875 -1.322 1 82.94 458 ILE A C 1
ATOM 3660 O O . ILE A 1 458 ? -0.388 -51.375 -0.267 1 82.94 458 ILE A O 1
ATOM 3664 N N . LYS A 1 459 ? -1.945 -52.312 -1.517 1 79.19 459 LYS A N 1
ATOM 3665 C CA . LYS A 1 459 ? -2.9 -52.344 -0.413 1 79.19 459 LYS A CA 1
ATOM 3666 C C . LYS A 1 459 ? -2.348 -53.125 0.774 1 79.19 459 LYS A C 1
ATOM 3668 O O . LYS A 1 459 ? -2.561 -52.75 1.928 1 79.19 459 LYS A O 1
ATOM 3673 N N . GLN A 1 460 ? -1.685 -54.125 0.442 1 76.81 460 GLN A N 1
ATOM 3674 C CA . GLN A 1 460 ? -1.118 -54.969 1.492 1 76.81 460 GLN A CA 1
ATOM 3675 C C . GLN A 1 460 ? 0.038 -54.25 2.195 1 76.81 460 GLN A C 1
ATOM 3677 O O . GLN A 1 460 ? 0.191 -54.375 3.414 1 76.81 460 GLN A O 1
ATOM 3682 N N . ILE A 1 461 ? 0.768 -53.594 1.42 1 76.56 461 ILE A N 1
ATOM 3683 C CA . ILE A 1 461 ? 1.928 -52.906 1.966 1 76.56 461 ILE A CA 1
ATOM 3684 C C . ILE A 1 461 ? 1.468 -51.781 2.916 1 76.56 461 ILE A C 1
ATOM 3686 O O . ILE A 1 461 ? 2.045 -51.625 3.988 1 76.56 461 ILE A O 1
ATOM 3690 N N . PHE A 1 462 ? 0.45 -51.031 2.551 1 77.38 462 PHE A N 1
ATOM 3691 C CA . PHE A 1 462 ? 0.034 -49.875 3.326 1 77.38 462 PHE A CA 1
ATOM 3692 C C . PHE A 1 462 ? -0.95 -50.281 4.418 1 77.38 462 PHE A C 1
ATOM 3694 O O . PHE A 1 462 ? -1.161 -49.531 5.375 1 77.38 462 PHE A O 1
ATOM 3701 N N . LYS A 1 463 ? -1.718 -51.281 4.281 1 67.94 463 LYS A N 1
ATOM 3702 C CA . LYS A 1 463 ? -2.574 -51.75 5.355 1 67.94 463 LYS A CA 1
ATOM 3703 C C . LYS A 1 463 ? -1.777 -52 6.637 1 67.94 463 LYS A C 1
ATOM 3705 O O . LYS A 1 463 ? -2.283 -51.75 7.738 1 67.94 463 LYS A O 1
ATOM 3710 N N . GLU A 1 464 ? -0.631 -52.438 6.488 1 59.44 464 GLU A N 1
ATOM 3711 C CA . GLU A 1 464 ? 0.205 -52.75 7.645 1 59.44 464 GLU A CA 1
ATOM 3712 C C . GLU A 1 464 ? 0.663 -51.469 8.344 1 59.44 464 GLU A C 1
ATOM 3714 O O . GLU A 1 464 ? 0.904 -51.469 9.555 1 59.44 464 GLU A O 1
ATOM 3719 N N . GLU A 1 465 ? 0.914 -50.5 7.586 1 56.47 465 GLU A N 1
ATOM 3720 C CA . GLU A 1 465 ? 1.521 -49.344 8.219 1 56.47 465 GLU A CA 1
ATOM 3721 C C . GLU A 1 465 ? 0.478 -48.5 8.953 1 56.47 465 GLU A C 1
ATOM 3723 O O . GLU A 1 465 ? 0.704 -48.094 10.086 1 56.47 465 GLU A O 1
ATOM 3728 N N . ARG A 1 466 ? -0.479 -47.75 8.305 1 55.19 466 ARG A N 1
ATOM 3729 C CA . ARG A 1 466 ? -1.433 -46.906 8.992 1 55.19 466 ARG A CA 1
ATOM 3730 C C . ARG A 1 466 ? -2.857 -47.156 8.531 1 55.19 466 ARG A C 1
ATOM 3732 O O . ARG A 1 466 ? -3.078 -47.531 7.371 1 55.19 466 ARG A O 1
ATOM 3739 N N . GLU A 1 467 ? -3.816 -47.375 9.461 1 50.53 467 GLU A N 1
ATOM 3740 C CA . GLU A 1 467 ? -5.258 -47.5 9.258 1 50.53 467 GLU A CA 1
ATOM 3741 C C . GLU A 1 467 ? -5.758 -46.594 8.156 1 50.53 467 GLU A C 1
ATOM 3743 O O . GLU A 1 467 ? -6.629 -46.969 7.371 1 50.53 467 GLU A O 1
ATOM 3748 N N . LYS A 1 468 ? -5.582 -45.281 8.141 1 55.19 468 LYS A N 1
ATOM 3749 C CA . LYS A 1 468 ? -6.242 -44.312 7.254 1 55.19 468 LYS A CA 1
ATOM 3750 C C . LYS A 1 468 ? -5.273 -43.781 6.207 1 55.19 468 LYS A C 1
ATOM 3752 O O . LYS A 1 468 ? -4.41 -42.969 6.52 1 55.19 468 LYS A O 1
ATOM 3757 N N . CYS A 1 469 ? -4.953 -44.594 5.09 1 62.28 469 CYS A N 1
ATOM 3758 C CA . CYS A 1 469 ? -3.959 -44.188 4.105 1 62.28 469 CYS A CA 1
ATOM 3759 C C . CYS A 1 469 ? -4.582 -43.281 3.047 1 62.28 469 CYS A C 1
ATOM 3761 O O . CYS A 1 469 ? -5.504 -43.688 2.336 1 62.28 469 CYS A O 1
ATOM 3763 N N . SER A 1 470 ? -4.402 -42.062 3.098 1 73.81 470 SER A N 1
ATOM 3764 C CA . SER A 1 470 ? -4.855 -41.094 2.098 1 73.81 470 SER A CA 1
ATOM 3765 C C . SER A 1 470 ? -3.994 -41.156 0.841 1 73.81 470 SER A C 1
ATOM 3767 O O . SER A 1 470 ? -2.871 -41.688 0.876 1 73.81 470 SER A O 1
ATOM 3769 N N . ALA A 1 471 ? -4.664 -40.938 -0.315 1 76.19 471 ALA A N 1
ATOM 3770 C CA . ALA A 1 471 ? -3.941 -40.875 -1.582 1 76.19 471 ALA A CA 1
ATOM 3771 C C . ALA A 1 471 ? -2.691 -40 -1.464 1 76.19 471 ALA A C 1
ATOM 3773 O O . ALA A 1 471 ? -1.648 -40.312 -2.037 1 76.19 471 ALA A O 1
ATOM 3774 N N . ARG A 1 472 ? -2.764 -39 -0.675 1 80 472 ARG A N 1
ATOM 3775 C CA . ARG A 1 472 ? -1.65 -38.094 -0.485 1 80 472 ARG A CA 1
ATOM 3776 C C . ARG A 1 472 ? -0.483 -38.781 0.217 1 80 472 ARG A C 1
ATOM 3778 O O . ARG A 1 472 ? 0.672 -38.594 -0.178 1 80 472 ARG A O 1
ATOM 3785 N N . TYR A 1 473 ? -0.908 -39.438 1.176 1 79 473 TYR A N 1
ATOM 3786 C CA . TYR A 1 473 ? 0.116 -40.156 1.941 1 79 473 TYR A CA 1
ATOM 3787 C C . TYR A 1 473 ? 0.785 -41.219 1.098 1 79 473 TYR A C 1
ATOM 3789 O O . TYR A 1 473 ? 2.008 -41.375 1.141 1 79 473 TYR A O 1
ATOM 3797 N N . MET A 1 474 ? 0.023 -41.938 0.385 1 81.31 474 MET A N 1
ATOM 3798 C CA . MET A 1 474 ? 0.562 -43 -0.459 1 81.31 474 MET A CA 1
ATOM 3799 C C . MET A 1 474 ? 1.505 -42.438 -1.515 1 81.31 474 MET A C 1
ATOM 3801 O O . MET A 1 474 ? 2.59 -42.969 -1.739 1 81.31 474 MET A O 1
ATOM 3805 N N . LEU A 1 475 ? 1.048 -41.406 -2.094 1 85.38 475 LEU A N 1
ATOM 3806 C CA . LEU A 1 475 ? 1.854 -40.781 -3.135 1 85.38 475 LEU A CA 1
ATOM 3807 C C . LEU A 1 475 ? 3.162 -40.25 -2.562 1 85.38 475 LEU A C 1
ATOM 3809 O O . LEU A 1 475 ? 4.219 -40.406 -3.178 1 85.38 475 LEU A O 1
ATOM 3813 N N . SER A 1 476 ? 3.068 -39.594 -1.448 1 84.62 476 SER A N 1
ATOM 3814 C CA . SER A 1 476 ? 4.262 -39.062 -0.809 1 84.62 476 SER A CA 1
ATOM 3815 C C . SER A 1 476 ? 5.25 -40.156 -0.448 1 84.62 476 SER A C 1
ATOM 3817 O O . SER A 1 476 ? 6.465 -39.969 -0.563 1 84.62 476 SER A O 1
ATOM 3819 N N . THR A 1 477 ? 4.676 -41.25 -0.024 1 81 477 THR A N 1
ATOM 3820 C CA . THR A 1 477 ? 5.516 -42.375 0.346 1 81 477 THR A CA 1
ATOM 3821 C C . THR A 1 477 ? 6.184 -43 -0.887 1 81 477 THR A C 1
ATOM 3823 O O . THR A 1 477 ? 7.375 -43.312 -0.864 1 81 477 THR A O 1
ATOM 3826 N N . LEU A 1 478 ? 5.453 -43.062 -1.901 1 82.75 478 LEU A N 1
ATOM 3827 C CA . LEU A 1 478 ? 5.949 -43.719 -3.113 1 82.75 478 LEU A CA 1
ATOM 3828 C C . LEU A 1 478 ? 6.93 -42.812 -3.848 1 82.75 478 LEU A C 1
ATOM 3830 O O . LEU A 1 478 ? 7.82 -43.281 -4.551 1 82.75 478 LEU A O 1
ATOM 3834 N N . SER A 1 479 ? 6.766 -41.531 -3.674 1 79.88 479 SER A N 1
ATOM 3835 C CA . SER A 1 479 ? 7.582 -40.594 -4.438 1 79.88 479 SER A CA 1
ATOM 3836 C C . SER A 1 479 ? 8.781 -40.125 -3.629 1 79.88 479 SER A C 1
ATOM 3838 O O . SER A 1 479 ? 9.875 -39.938 -4.172 1 79.88 479 SER A O 1
ATOM 3840 N N . LYS A 1 480 ? 8.602 -39.781 -2.357 1 75.81 480 LYS A N 1
ATOM 3841 C CA . LYS A 1 480 ? 9.664 -39.188 -1.552 1 75.81 480 LYS A CA 1
ATOM 3842 C C . LYS A 1 480 ? 10.391 -40.25 -0.722 1 75.81 480 LYS A C 1
ATOM 3844 O O . LYS A 1 480 ? 11.625 -40.312 -0.724 1 75.81 480 LYS A O 1
ATOM 3849 N N . LYS A 1 481 ? 9.633 -41.031 -0.028 1 70.69 481 LYS A N 1
ATOM 3850 C CA . LYS A 1 481 ? 10.211 -41.906 0.984 1 70.69 481 LYS A CA 1
ATOM 3851 C C . LYS A 1 481 ? 10.82 -43.156 0.347 1 70.69 481 LYS A C 1
ATOM 3853 O O . LYS A 1 481 ? 11.898 -43.594 0.753 1 70.69 481 LYS A O 1
ATOM 3858 N N . SER A 1 482 ? 10.07 -43.656 -0.676 1 72.56 482 SER A N 1
ATOM 3859 C CA . SER A 1 482 ? 10.555 -44.906 -1.304 1 72.56 482 SER A CA 1
ATOM 3860 C C . SER A 1 482 ? 10.375 -44.844 -2.816 1 72.56 482 SER A C 1
ATOM 3862 O O . SER A 1 482 ? 9.5 -45.531 -3.363 1 72.56 482 SER A O 1
ATOM 3864 N N . PRO A 1 483 ? 11.289 -44.094 -3.475 1 75.19 483 PRO A N 1
ATOM 3865 C CA . PRO A 1 483 ? 11.125 -43.938 -4.922 1 75.19 483 PRO A CA 1
ATOM 3866 C C . PRO A 1 483 ? 11.227 -45.281 -5.68 1 75.19 483 PRO A C 1
ATOM 3868 O O . PRO A 1 483 ? 10.609 -45.438 -6.734 1 75.19 483 PRO A O 1
ATOM 3871 N N . MET A 1 484 ? 11.922 -46.156 -5.055 1 76.5 484 MET A N 1
ATOM 3872 C CA . MET A 1 484 ? 12.047 -47.469 -5.695 1 76.5 484 MET A CA 1
ATOM 3873 C C . MET A 1 484 ? 10.711 -48.188 -5.734 1 76.5 484 MET A C 1
ATOM 3875 O O . MET A 1 484 ? 10.398 -48.875 -6.711 1 76.5 484 MET A O 1
ATOM 3879 N N . LEU A 1 485 ? 10 -47.969 -4.645 1 79.06 485 LEU A N 1
ATOM 3880 C CA . LEU A 1 485 ? 8.672 -48.562 -4.594 1 79.06 485 LEU A CA 1
ATOM 3881 C C . LEU A 1 485 ? 7.746 -47.906 -5.613 1 79.06 485 LEU A C 1
ATOM 3883 O O . LEU A 1 485 ? 6.898 -48.594 -6.211 1 79.06 485 LEU A O 1
ATOM 3887 N N . GLY A 1 486 ? 7.961 -46.656 -5.832 1 80.19 486 GLY A N 1
ATOM 3888 C CA . GLY A 1 486 ? 7.168 -45.938 -6.824 1 80.19 486 GLY A CA 1
ATOM 3889 C C . GLY A 1 486 ? 7.398 -46.438 -8.242 1 80.19 486 GLY A C 1
ATOM 3890 O O . GLY A 1 486 ? 6.457 -46.531 -9.023 1 80.19 486 GLY A O 1
ATOM 3891 N N . ASP A 1 487 ? 8.562 -46.844 -8.453 1 84.94 487 ASP A N 1
ATOM 3892 C CA . ASP A 1 487 ? 8.914 -47.375 -9.773 1 84.94 487 ASP A CA 1
ATOM 3893 C C . ASP A 1 487 ? 8.352 -48.75 -9.984 1 84.94 487 ASP A C 1
ATOM 3895 O O . ASP A 1 487 ? 8.133 -49.188 -11.125 1 84.94 487 ASP A O 1
ATOM 3899 N N . THR A 1 488 ? 8.141 -49.406 -8.82 1 86.56 488 THR A N 1
ATOM 3900 C CA . THR A 1 488 ? 7.625 -50.781 -8.883 1 86.56 488 THR A CA 1
ATOM 3901 C C . THR A 1 488 ? 6.129 -50.781 -9.188 1 86.56 488 THR A C 1
ATOM 3903 O O . THR A 1 488 ? 5.598 -51.75 -9.711 1 86.56 488 THR A O 1
ATOM 3906 N N . PHE A 1 489 ? 5.5 -49.656 -8.82 1 89.06 489 PHE A N 1
ATOM 3907 C CA . PHE A 1 489 ? 4.059 -49.562 -9.016 1 89.06 489 PHE A CA 1
ATOM 3908 C C . PHE A 1 489 ? 3.717 -48.375 -9.898 1 89.06 489 PHE A C 1
ATOM 3910 O O . PHE A 1 489 ? 3.006 -47.438 -9.477 1 89.06 489 PHE A O 1
ATOM 3917 N N . PRO A 1 490 ? 4.074 -48.438 -11.148 1 89.81 490 PRO A N 1
ATOM 3918 C CA . PRO A 1 490 ? 3.924 -47.25 -12.008 1 89.81 490 PRO A CA 1
ATOM 3919 C C . PRO A 1 490 ? 2.463 -46.906 -12.273 1 89.81 490 PRO A C 1
ATOM 3921 O O . PRO A 1 490 ? 2.113 -45.719 -12.336 1 89.81 490 PRO A O 1
ATOM 3924 N N . ASN A 1 491 ? 1.619 -47.875 -12.398 1 91.5 491 ASN A N 1
ATOM 3925 C CA . ASN A 1 491 ? 0.219 -47.625 -12.711 1 91.5 491 ASN A CA 1
ATOM 3926 C C . ASN A 1 491 ? -0.507 -46.969 -11.531 1 91.5 491 ASN A C 1
ATOM 3928 O O . ASN A 1 491 ? -1.258 -46 -11.695 1 91.5 491 ASN A O 1
ATOM 3932 N N . ILE A 1 492 ? -0.254 -47.5 -10.406 1 88.06 492 ILE A N 1
ATOM 3933 C CA . ILE A 1 492 ? -0.914 -46.969 -9.219 1 88.06 492 ILE A CA 1
ATOM 3934 C C . ILE A 1 492 ? -0.343 -45.594 -8.891 1 88.06 492 ILE A C 1
ATOM 3936 O O . ILE A 1 492 ? -1.07 -44.688 -8.445 1 88.06 492 ILE A O 1
ATOM 3940 N N . ASN A 1 493 ? 0.937 -45.469 -9.062 1 88.25 493 ASN A N 1
ATOM 3941 C CA . ASN A 1 493 ? 1.565 -44.188 -8.852 1 88.25 493 ASN A CA 1
ATOM 3942 C C . ASN A 1 493 ? 0.954 -43.094 -9.75 1 88.25 493 ASN A C 1
ATOM 3944 O O . ASN A 1 493 ? 0.749 -41.969 -9.32 1 88.25 493 ASN A O 1
ATOM 3948 N N . PHE A 1 494 ? 0.699 -43.469 -10.914 1 91.06 494 PHE A N 1
ATOM 3949 C CA . PHE A 1 494 ? 0.065 -42.562 -11.859 1 91.06 494 PHE A CA 1
ATOM 3950 C C . PHE A 1 494 ? -1.352 -42.219 -11.414 1 91.06 494 PHE A C 1
ATOM 3952 O O . PHE A 1 494 ? -1.747 -41.062 -11.43 1 91.06 494 PHE A O 1
ATOM 3959 N N . LEU A 1 495 ? -2.062 -43.188 -11.023 1 89 495 LEU A N 1
ATOM 3960 C CA . LEU A 1 495 ? -3.443 -42.969 -10.609 1 89 495 LEU A CA 1
ATOM 3961 C C . LEU A 1 495 ? -3.502 -42.125 -9.359 1 89 495 LEU A C 1
ATOM 3963 O O . LEU A 1 495 ? -4.402 -41.281 -9.219 1 89 495 LEU A O 1
ATOM 3967 N N . LEU A 1 496 ? -2.555 -42.312 -8.531 1 86.62 496 LEU A N 1
ATOM 3968 C CA . LEU A 1 496 ? -2.477 -41.5 -7.34 1 86.62 496 LEU A CA 1
ATOM 3969 C C . LEU A 1 496 ? -2.129 -40.062 -7.711 1 86.62 496 LEU A C 1
ATOM 3971 O O . LEU A 1 496 ? -2.639 -39.094 -7.098 1 86.62 496 LEU A O 1
ATOM 3975 N N . SER A 1 497 ? -1.279 -39.906 -8.625 1 89.5 497 SER A N 1
ATOM 3976 C CA . SER A 1 497 ? -0.93 -38.562 -9.109 1 89.5 497 SER A CA 1
ATOM 3977 C C . SER A 1 497 ? -2.145 -37.844 -9.703 1 89.5 497 SER A C 1
ATOM 3979 O O . SER A 1 497 ? -2.34 -36.656 -9.477 1 89.5 497 SER A O 1
ATOM 3981 N N . VAL A 1 498 ? -2.926 -38.594 -10.438 1 90.31 498 VAL A N 1
ATOM 3982 C CA . VAL A 1 498 ? -4.133 -38.031 -11.039 1 90.31 498 VAL A CA 1
ATOM 3983 C C . VAL A 1 498 ? -5.109 -37.625 -9.953 1 90.31 498 VAL A C 1
ATOM 3985 O O . VAL A 1 498 ? -5.734 -36.562 -10.047 1 90.31 498 VAL A O 1
ATOM 3988 N N . CYS A 1 499 ? -5.184 -38.375 -8.969 1 87.19 499 CYS A N 1
ATOM 3989 C CA . CYS A 1 499 ? -6.074 -38.094 -7.852 1 87.19 499 CYS A CA 1
ATOM 3990 C C . CYS A 1 499 ? -5.676 -36.781 -7.176 1 87.19 499 CYS A C 1
ATOM 3992 O O . CYS A 1 499 ? -6.531 -35.938 -6.844 1 87.19 499 CYS A O 1
ATOM 3994 N N . GLU A 1 500 ? -4.414 -36.625 -7.062 1 88.19 500 GLU A N 1
ATOM 3995 C CA . GLU A 1 500 ? -3.91 -35.469 -6.332 1 88.19 500 GLU A CA 1
ATOM 3996 C C . GLU A 1 500 ? -3.898 -34.219 -7.215 1 88.19 500 GLU A C 1
ATOM 3998 O O . GLU A 1 500 ? -3.805 -33.094 -6.715 1 88.19 500 GLU A O 1
ATOM 4003 N N . THR A 1 501 ? -3.986 -34.344 -8.484 1 90.88 501 THR A N 1
ATOM 4004 C CA . THR A 1 501 ? -3.953 -33.188 -9.383 1 90.88 501 THR A CA 1
ATOM 4005 C C . THR A 1 501 ? -5.367 -32.75 -9.758 1 90.88 501 THR A C 1
ATOM 4007 O O . THR A 1 501 ? -5.551 -31.766 -10.469 1 90.88 501 THR A O 1
ATOM 4010 N N . LEU A 1 502 ? -6.359 -33.438 -9.258 1 87.75 502 LEU A N 1
ATOM 4011 C CA . LEU A 1 502 ? -7.746 -33.062 -9.477 1 87.75 502 LEU A CA 1
ATOM 4012 C C . LEU A 1 502 ? -8.094 -31.812 -8.648 1 87.75 502 LEU A C 1
ATOM 4014 O O . LEU A 1 502 ? -7.801 -31.766 -7.453 1 87.75 502 LEU A O 1
ATOM 4018 N N . ILE A 1 503 ? -8.641 -30.844 -9.281 1 84.62 503 ILE A N 1
ATOM 4019 C CA . ILE A 1 503 ? -9.016 -29.609 -8.578 1 84.62 503 ILE A CA 1
ATOM 4020 C C . ILE A 1 503 ? -10.523 -29.625 -8.305 1 84.62 503 ILE A C 1
ATOM 4022 O O . ILE A 1 503 ? -11.328 -29.609 -9.234 1 84.62 503 ILE A O 1
ATOM 4026 N N . LEU A 1 504 ? -10.875 -29.641 -7.062 1 76.62 504 LEU A N 1
ATOM 4027 C CA . LEU A 1 504 ? -12.281 -29.812 -6.703 1 76.62 504 LEU A CA 1
ATOM 4028 C C . LEU A 1 504 ? -12.867 -28.5 -6.195 1 76.62 504 LEU A C 1
ATOM 4030 O O . LEU A 1 504 ? -14.086 -28.328 -6.152 1 76.62 504 LEU A O 1
ATOM 4034 N N . SER A 1 505 ? -11.945 -27.562 -5.812 1 74.75 505 SER A N 1
ATOM 4035 C CA . SER A 1 505 ? -12.414 -26.312 -5.223 1 74.75 505 SER A CA 1
ATOM 4036 C C . SER A 1 505 ? -11.992 -25.109 -6.062 1 74.75 505 SER A C 1
ATOM 4038 O O . SER A 1 505 ? -10.938 -25.125 -6.691 1 74.75 505 SER A O 1
ATOM 4040 N N . THR A 1 506 ? -12.891 -24.156 -6.055 1 74.88 506 THR A N 1
ATOM 4041 C CA . THR A 1 506 ? -12.586 -22.922 -6.777 1 74.88 506 THR A CA 1
ATOM 4042 C C . THR A 1 506 ? -11.789 -21.969 -5.898 1 74.88 506 THR A C 1
ATOM 4044 O O . THR A 1 506 ? -11.367 -20.906 -6.355 1 74.88 506 THR A O 1
ATOM 4047 N N . ALA A 1 507 ? -11.523 -22.281 -4.652 1 76.12 507 ALA A N 1
ATOM 4048 C CA . ALA A 1 507 ? -10.875 -21.406 -3.678 1 76.12 507 ALA A CA 1
ATOM 4049 C C . ALA A 1 507 ? -9.523 -20.922 -4.191 1 76.12 507 ALA A C 1
ATOM 4051 O O . ALA A 1 507 ? -9.164 -19.766 -4.012 1 76.12 507 ALA A O 1
ATOM 4052 N N . PRO A 1 508 ? -8.789 -21.812 -4.93 1 77.75 508 PRO A N 1
ATOM 4053 C CA . PRO A 1 508 ? -7.477 -21.359 -5.402 1 77.75 508 PRO A CA 1
ATOM 4054 C C . PRO A 1 508 ? -7.582 -20.234 -6.426 1 77.75 508 PRO A C 1
ATOM 4056 O O . PRO A 1 508 ? -6.789 -19.281 -6.391 1 77.75 508 PRO A O 1
ATOM 4059 N N . VAL A 1 509 ? -8.562 -20.312 -7.297 1 80 509 VAL A N 1
ATOM 4060 C CA . VAL A 1 509 ? -8.719 -19.281 -8.312 1 80 509 VAL A CA 1
ATOM 4061 C C . VAL A 1 509 ? -9.227 -17.984 -7.668 1 80 509 VAL A C 1
ATOM 4063 O O . VAL A 1 509 ? -8.844 -16.891 -8.078 1 80 509 VAL A O 1
ATOM 4066 N N . GLU A 1 510 ? -10.023 -18.156 -6.652 1 78.88 510 GLU A N 1
ATOM 4067 C CA . GLU A 1 510 ? -10.531 -16.984 -5.953 1 78.88 510 GLU A CA 1
ATOM 4068 C C . GLU A 1 510 ? -9.406 -16.219 -5.254 1 78.88 510 GLU A C 1
ATOM 4070 O O . GLU A 1 510 ? -9.438 -14.992 -5.168 1 78.88 510 GLU A O 1
ATOM 4075 N N . ARG A 1 511 ? -8.508 -16.984 -4.754 1 78.88 511 ARG A N 1
ATOM 4076 C CA . ARG A 1 511 ? -7.355 -16.359 -4.117 1 78.88 511 ARG A CA 1
ATOM 4077 C C . ARG A 1 511 ? -6.531 -15.57 -5.133 1 78.88 511 ARG A C 1
ATOM 4079 O O . ARG A 1 511 ? -5.98 -14.516 -4.812 1 78.88 511 ARG A O 1
ATOM 4086 N N . ILE A 1 512 ? -6.512 -16.125 -6.277 1 78.19 512 ILE A N 1
ATOM 4087 C CA . ILE A 1 512 ? -5.797 -15.445 -7.348 1 78.19 512 ILE A CA 1
ATOM 4088 C C . ILE A 1 512 ? -6.543 -14.164 -7.734 1 78.19 512 ILE A C 1
ATOM 4090 O O . ILE A 1 512 ? -5.926 -13.125 -7.953 1 78.19 512 ILE A O 1
ATOM 4094 N N . PHE A 1 513 ? -7.883 -14.328 -7.77 1 78.44 513 PHE A N 1
ATOM 4095 C CA . PHE A 1 513 ? -8.688 -13.156 -8.078 1 78.44 513 PHE A CA 1
ATOM 4096 C C . PHE A 1 513 ? -8.453 -12.047 -7.062 1 78.44 513 PHE A C 1
ATOM 4098 O O . PHE A 1 513 ? -8.305 -10.883 -7.43 1 78.44 513 PHE A O 1
ATOM 4105 N N . SER A 1 514 ? -8.367 -12.531 -5.871 1 78.69 514 SER A N 1
ATOM 4106 C CA . SER A 1 514 ? -8.141 -11.57 -4.797 1 78.69 514 SER A CA 1
ATOM 4107 C C . SER A 1 514 ? -6.785 -10.891 -4.945 1 78.69 514 SER A C 1
ATOM 4109 O O . SER A 1 514 ? -6.664 -9.68 -4.727 1 78.69 514 SER A O 1
ATOM 4111 N N . LYS A 1 515 ? -5.832 -11.633 -5.34 1 82.62 515 LYS A N 1
ATOM 4112 C CA . LYS A 1 515 ? -4.492 -11.078 -5.52 1 82.62 515 LYS A CA 1
ATOM 4113 C C . LYS A 1 515 ? -4.457 -10.094 -6.684 1 82.62 515 LYS A C 1
ATOM 4115 O O . LYS A 1 515 ? -3.793 -9.055 -6.605 1 82.62 515 LYS A O 1
ATOM 4120 N N . VAL A 1 516 ? -5.113 -10.398 -7.715 1 78.19 516 VAL A N 1
ATOM 4121 C CA . VAL A 1 516 ? -5.18 -9.516 -8.875 1 78.19 516 VAL A CA 1
ATOM 4122 C C . VAL A 1 516 ? -5.863 -8.203 -8.484 1 78.19 516 VAL A C 1
ATOM 4124 O O . VAL A 1 516 ? -5.406 -7.125 -8.859 1 78.19 516 VAL A O 1
ATOM 4127 N N . GLN A 1 517 ? -6.875 -8.367 -7.699 1 74.94 517 GLN A N 1
ATOM 4128 C CA . GLN A 1 517 ? -7.617 -7.18 -7.281 1 74.94 517 GLN A CA 1
ATOM 4129 C C . GLN A 1 517 ? -6.77 -6.293 -6.371 1 74.94 517 GLN A C 1
ATOM 4131 O O . GLN A 1 517 ? -6.902 -5.07 -6.395 1 74.94 517 GLN A O 1
ATOM 4136 N N . MET A 1 518 ? -6.016 -6.945 -5.664 1 77.94 518 MET A N 1
ATOM 4137 C CA . MET A 1 518 ? -5.137 -6.195 -4.773 1 77.94 518 MET A CA 1
ATOM 4138 C C . MET A 1 518 ? -4.055 -5.465 -5.562 1 77.94 518 MET A C 1
ATOM 4140 O O . MET A 1 518 ? -3.604 -4.391 -5.16 1 77.94 518 MET A O 1
ATOM 4144 N N . THR A 1 519 ? -3.713 -6.121 -6.602 1 77.62 519 THR A N 1
ATOM 4145 C CA . THR A 1 519 ? -2.654 -5.559 -7.434 1 77.62 519 THR A CA 1
ATOM 4146 C C . THR A 1 519 ? -3.199 -4.441 -8.32 1 77.62 519 THR A C 1
ATOM 4148 O O . THR A 1 519 ? -2.562 -3.398 -8.469 1 77.62 519 THR A O 1
ATOM 4151 N N . VAL A 1 520 ? -4.367 -4.762 -8.891 1 74.94 520 VAL A N 1
ATOM 4152 C CA . VAL A 1 520 ? -5.012 -3.766 -9.742 1 74.94 520 VAL A CA 1
ATOM 4153 C C . VAL A 1 520 ? -6.055 -2.992 -8.938 1 74.94 520 VAL A C 1
ATOM 4155 O O . VAL A 1 520 ? -7.137 -3.51 -8.648 1 74.94 520 VAL A O 1
ATOM 4158 N N . SER A 1 521 ? -5.715 -1.887 -8.344 1 68.81 521 SER A N 1
ATOM 4159 C CA . SER A 1 521 ? -6.617 -1.04 -7.566 1 68.81 521 SER A CA 1
ATOM 4160 C C . SER A 1 521 ? -7.051 0.183 -8.367 1 68.81 521 SER A C 1
ATOM 4162 O O . SER A 1 521 ? -6.656 0.346 -9.523 1 68.81 521 SER A O 1
ATOM 4164 N N . GLN A 1 522 ? -7.859 0.928 -7.77 1 65.88 522 GLN A N 1
ATOM 4165 C CA . GLN A 1 522 ? -8.312 2.152 -8.422 1 65.88 522 GLN A CA 1
ATOM 4166 C C . GLN A 1 522 ? -7.141 3.07 -8.75 1 65.88 522 GLN A C 1
ATOM 4168 O O . GLN A 1 522 ? -7.148 3.76 -9.773 1 65.88 522 GLN A O 1
ATOM 4173 N N . ARG A 1 523 ? -6.207 2.895 -7.965 1 65.62 523 ARG A N 1
ATOM 4174 C CA . ARG A 1 523 ? -5.066 3.785 -8.148 1 65.62 523 ARG A CA 1
ATOM 4175 C C . ARG A 1 523 ? -4.039 3.172 -9.094 1 65.62 523 ARG A C 1
ATOM 4177 O O . ARG A 1 523 ? -3.176 3.877 -9.617 1 65.62 523 ARG A O 1
ATOM 4184 N N . ARG A 1 524 ? -4.156 1.862 -9.266 1 69.69 524 ARG A N 1
ATOM 4185 C CA . ARG A 1 524 ? -3.234 1.146 -10.141 1 69.69 524 ARG A CA 1
ATOM 4186 C C . ARG A 1 524 ? -3.965 0.55 -11.336 1 69.69 524 ARG A C 1
ATOM 4188 O O . ARG A 1 524 ? -3.785 -0.627 -11.656 1 69.69 524 ARG A O 1
ATOM 4195 N N . ASN A 1 525 ? -4.82 1.298 -11.867 1 62.62 525 ASN A N 1
ATOM 4196 C CA . ASN A 1 525 ? -5.672 0.749 -12.914 1 62.62 525 ASN A CA 1
ATOM 4197 C C . ASN A 1 525 ? -5.059 0.95 -14.297 1 62.62 525 ASN A C 1
ATOM 4199 O O . ASN A 1 525 ? -5.625 0.519 -15.305 1 62.62 525 ASN A O 1
ATOM 4203 N N . ARG A 1 526 ? -3.846 1.555 -14.266 1 65.81 526 ARG A N 1
ATOM 4204 C CA . ARG A 1 526 ? -3.221 1.821 -15.562 1 65.81 526 ARG A CA 1
ATOM 4205 C C . ARG A 1 526 ? -2.148 0.782 -15.875 1 65.81 526 ARG A C 1
ATOM 4207 O O . ARG A 1 526 ? -1.422 0.911 -16.859 1 65.81 526 ARG A O 1
ATOM 4214 N N . LEU A 1 527 ? -2.086 -0.195 -15.047 1 76.75 527 LEU A N 1
ATOM 4215 C CA . LEU A 1 527 ? -1.069 -1.221 -15.25 1 76.75 527 LEU A CA 1
ATOM 4216 C C . LEU A 1 527 ? -1.382 -2.055 -16.484 1 76.75 527 LEU A C 1
ATOM 4218 O O . LEU A 1 527 ? -2.541 -2.396 -16.734 1 76.75 527 LEU A O 1
ATOM 4222 N N . ASN A 1 528 ? -0.331 -2.215 -17.25 1 79.56 528 ASN A N 1
ATOM 4223 C CA . ASN A 1 528 ? -0.475 -3.113 -18.391 1 79.56 528 ASN A CA 1
ATOM 4224 C C . ASN A 1 528 ? -0.709 -4.555 -17.938 1 79.56 528 ASN A C 1
ATOM 4226 O O . ASN A 1 528 ? -0.299 -4.941 -16.844 1 79.56 528 ASN A O 1
ATOM 4230 N N . VAL A 1 529 ? -1.38 -5.285 -18.812 1 81.06 529 VAL A N 1
ATOM 4231 C CA . VAL A 1 529 ? -1.767 -6.66 -18.516 1 81.06 529 VAL A CA 1
ATOM 4232 C C . VAL A 1 529 ? -0.52 -7.508 -18.281 1 81.06 529 VAL A C 1
ATOM 4234 O O . VAL A 1 529 ? -0.5 -8.359 -17.375 1 81.06 529 VAL A O 1
ATOM 4237 N N . SER A 1 530 ? 0.463 -7.266 -19 1 87.31 530 SER A N 1
ATOM 4238 C CA . SER A 1 530 ? 1.69 -8.039 -18.859 1 87.31 530 SER A CA 1
ATOM 4239 C C . SER A 1 530 ? 2.352 -7.793 -17.5 1 87.31 530 SER A C 1
ATOM 4241 O O . SER A 1 530 ? 2.857 -8.727 -16.875 1 87.31 530 SER A O 1
ATOM 4243 N N . THR A 1 531 ? 2.33 -6.562 -17.141 1 91 531 THR A N 1
ATOM 4244 C CA . THR A 1 531 ? 2.91 -6.215 -15.852 1 91 531 THR A CA 1
ATOM 4245 C C . THR A 1 531 ? 2.113 -6.844 -14.719 1 91 531 THR A C 1
ATOM 4247 O O . THR A 1 531 ? 2.693 -7.355 -13.758 1 91 531 THR A O 1
ATOM 4250 N N . VAL A 1 532 ? 0.81 -6.809 -14.867 1 88.56 532 VAL A N 1
ATOM 4251 C CA . VAL A 1 532 ? -0.051 -7.395 -13.852 1 88.56 532 VAL A CA 1
ATOM 4252 C C . VAL A 1 532 ? 0.205 -8.898 -13.758 1 88.56 532 VAL A C 1
ATOM 4254 O O . VAL A 1 532 ? 0.285 -9.453 -12.656 1 88.56 532 VAL A O 1
ATOM 4257 N N . ASN A 1 533 ? 0.385 -9.477 -14.883 1 91.31 533 ASN A N 1
ATOM 4258 C CA . ASN A 1 533 ? 0.67 -10.906 -14.922 1 91.31 533 ASN A CA 1
ATOM 4259 C C . ASN A 1 533 ? 1.991 -11.234 -14.227 1 91.31 533 ASN A C 1
ATOM 4261 O O . ASN A 1 533 ? 2.082 -12.211 -13.484 1 91.31 533 ASN A O 1
ATOM 4265 N N . ASN A 1 534 ? 2.973 -10.438 -14.516 1 94.62 534 ASN A N 1
ATOM 4266 C CA . ASN A 1 534 ? 4.273 -10.648 -13.891 1 94.62 534 ASN A CA 1
ATOM 4267 C C . ASN A 1 534 ? 4.195 -10.492 -12.367 1 94.62 534 ASN A C 1
ATOM 4269 O O . ASN A 1 534 ? 4.797 -11.273 -11.633 1 94.62 534 ASN A O 1
ATOM 4273 N N . LEU A 1 535 ? 3.488 -9.508 -11.961 1 94.25 535 LEU A N 1
ATOM 4274 C CA . LEU A 1 535 ? 3.338 -9.25 -10.531 1 94.25 535 LEU A CA 1
ATOM 4275 C C . LEU A 1 535 ? 2.637 -10.414 -9.844 1 94.25 535 LEU A C 1
ATOM 4277 O O . LEU A 1 535 ? 3.086 -10.883 -8.789 1 94.25 535 LEU A O 1
ATOM 4281 N N . VAL A 1 536 ? 1.596 -10.883 -10.438 1 91.94 536 VAL A N 1
ATOM 4282 C CA . VAL A 1 536 ? 0.799 -11.945 -9.836 1 91.94 536 VAL A CA 1
ATOM 4283 C C . VAL A 1 536 ? 1.571 -13.258 -9.883 1 91.94 536 VAL A C 1
ATOM 4285 O O . VAL A 1 536 ? 1.517 -14.055 -8.938 1 91.94 536 VAL A O 1
ATOM 4288 N N . LEU A 1 537 ? 2.266 -13.477 -10.961 1 94.19 537 LEU A N 1
ATOM 4289 C CA . LEU A 1 537 ? 3.07 -14.68 -11.102 1 94.19 537 LEU A CA 1
ATOM 4290 C C . LEU A 1 537 ? 4.07 -14.805 -9.953 1 94.19 537 LEU A C 1
ATOM 4292 O O . LEU A 1 537 ? 4.203 -15.875 -9.359 1 94.19 537 LEU A O 1
ATOM 4296 N N . VAL A 1 538 ? 4.723 -13.742 -9.648 1 95.56 538 VAL A N 1
ATOM 4297 C CA . VAL A 1 538 ? 5.75 -13.766 -8.617 1 95.56 538 VAL A CA 1
ATOM 4298 C C . VAL A 1 538 ? 5.094 -13.844 -7.238 1 95.56 538 VAL A C 1
ATOM 4300 O O . VAL A 1 538 ? 5.477 -14.672 -6.406 1 95.56 538 VAL A O 1
ATOM 4303 N N . SER A 1 539 ? 4.129 -13.031 -6.977 1 93.38 539 SER A N 1
ATOM 4304 C CA . SER A 1 539 ? 3.521 -12.93 -5.656 1 93.38 539 SER A CA 1
ATOM 4305 C C . SER A 1 539 ? 2.744 -14.195 -5.305 1 93.38 539 SER A C 1
ATOM 4307 O O . SER A 1 539 ? 2.723 -14.617 -4.148 1 93.38 539 SER A O 1
ATOM 4309 N N . ALA A 1 540 ? 2.098 -14.797 -6.234 1 91.88 540 ALA A N 1
ATOM 4310 C CA . ALA A 1 540 ? 1.236 -15.945 -5.965 1 91.88 540 ALA A CA 1
ATOM 4311 C C . ALA A 1 540 ? 2.051 -17.234 -5.855 1 91.88 540 ALA A C 1
ATOM 4313 O O . ALA A 1 540 ? 1.672 -18.156 -5.133 1 91.88 540 ALA A O 1
ATOM 4314 N N . ASN A 1 541 ? 3.154 -17.297 -6.574 1 94 541 ASN A N 1
ATOM 4315 C CA . ASN A 1 541 ? 3.881 -18.562 -6.66 1 94 541 ASN A CA 1
ATOM 4316 C C . ASN A 1 541 ? 5.086 -18.578 -5.723 1 94 541 ASN A C 1
ATOM 4318 O O . ASN A 1 541 ? 5.871 -19.531 -5.73 1 94 541 ASN A O 1
ATOM 4322 N N . THR A 1 542 ? 5.285 -17.469 -4.965 1 93.38 542 THR A N 1
ATOM 4323 C CA . THR A 1 542 ? 6.371 -17.422 -3.99 1 93.38 542 THR A CA 1
ATOM 4324 C C . THR A 1 542 ? 5.84 -17.078 -2.602 1 93.38 542 THR A C 1
ATOM 4326 O O . THR A 1 542 ? 4.934 -16.25 -2.467 1 93.38 542 THR A O 1
ATOM 4329 N N . LYS A 1 543 ? 6.352 -17.75 -1.62 1 88.38 543 LYS A N 1
ATOM 4330 C CA . LYS A 1 543 ? 5.953 -17.469 -0.243 1 88.38 543 LYS A CA 1
ATOM 4331 C C . LYS A 1 543 ? 6.984 -16.594 0.461 1 88.38 543 LYS A C 1
ATOM 4333 O O . LYS A 1 543 ? 6.633 -15.789 1.324 1 88.38 543 LYS A O 1
ATOM 4338 N N . SER A 1 544 ? 8.219 -16.797 0.127 1 91 544 SER A N 1
ATOM 4339 C CA . SER A 1 544 ? 9.312 -16.031 0.69 1 91 544 SER A CA 1
ATOM 4340 C C . SER A 1 544 ? 10.398 -15.766 -0.351 1 91 544 SER A C 1
ATOM 4342 O O . SER A 1 544 ? 10.344 -16.297 -1.461 1 91 544 SER A O 1
ATOM 4344 N N . ILE A 1 545 ? 11.273 -15 0.047 1 91.25 545 ILE A N 1
ATOM 4345 C CA . ILE A 1 545 ? 12.359 -14.625 -0.858 1 91.25 545 ILE A CA 1
ATOM 4346 C C . ILE A 1 545 ? 13.203 -15.852 -1.192 1 91.25 545 ILE A C 1
ATOM 4348 O O . ILE A 1 545 ? 13.828 -15.914 -2.254 1 91.25 545 ILE A O 1
ATOM 4352 N N . ASP A 1 546 ? 13.133 -16.797 -0.332 1 89.25 546 ASP A N 1
ATOM 4353 C CA . ASP A 1 546 ? 13.914 -18.016 -0.522 1 89.25 546 ASP A CA 1
ATOM 4354 C C . ASP A 1 546 ? 13.383 -18.828 -1.696 1 89.25 546 ASP A C 1
ATOM 4356 O O . ASP A 1 546 ? 14.102 -19.672 -2.248 1 89.25 546 ASP A O 1
ATOM 4360 N N . ASP A 1 547 ? 12.188 -18.578 -2.135 1 91.06 547 ASP A N 1
ATOM 4361 C CA . ASP A 1 547 ? 11.578 -19.297 -3.248 1 91.06 547 ASP A CA 1
ATOM 4362 C C . ASP A 1 547 ? 12.023 -18.719 -4.586 1 91.06 547 ASP A C 1
ATOM 4364 O O . ASP A 1 547 ? 11.734 -19.281 -5.645 1 91.06 547 ASP A O 1
ATOM 4368 N N . LEU A 1 548 ? 12.672 -17.656 -4.492 1 94.06 548 LEU A N 1
ATOM 4369 C CA . LEU A 1 548 ? 13.133 -16.969 -5.691 1 94.06 548 LEU A CA 1
ATOM 4370 C C . LEU A 1 548 ? 14.656 -17 -5.785 1 94.06 548 LEU A C 1
ATOM 4372 O O . LEU A 1 548 ? 15.352 -16.578 -4.855 1 94.06 548 LEU A O 1
ATOM 4376 N N . ASP A 1 549 ? 15.156 -17.562 -6.801 1 93.62 549 ASP A N 1
ATOM 4377 C CA . ASP A 1 549 ? 16.594 -17.562 -7.039 1 93.62 549 ASP A CA 1
ATOM 4378 C C . ASP A 1 549 ? 17.062 -16.172 -7.496 1 93.62 549 ASP A C 1
ATOM 4380 O O . ASP A 1 549 ? 17.125 -15.906 -8.695 1 93.62 549 ASP A O 1
ATOM 4384 N N . ILE A 1 550 ? 17.531 -15.422 -6.613 1 95.19 550 ILE A N 1
ATOM 4385 C CA . ILE A 1 550 ? 17.875 -14.031 -6.855 1 95.19 550 ILE A CA 1
ATOM 4386 C C . ILE A 1 550 ? 19.094 -13.961 -7.777 1 95.19 550 ILE A C 1
ATOM 4388 O O . ILE A 1 550 ? 19.188 -13.07 -8.633 1 95.19 550 ILE A O 1
ATOM 4392 N N . LYS A 1 551 ? 20 -14.836 -7.625 1 92.38 551 LYS A N 1
ATOM 4393 C CA . LYS A 1 551 ? 21.203 -14.852 -8.469 1 92.38 551 LYS A CA 1
ATOM 4394 C C . LYS A 1 551 ? 20.844 -15.078 -9.93 1 92.38 551 LYS A C 1
ATOM 4396 O O . LYS A 1 551 ? 21.391 -14.43 -10.82 1 92.38 551 LYS A O 1
ATOM 4401 N N . GLU A 1 552 ? 19.906 -15.969 -10.086 1 92.69 552 GLU A N 1
ATOM 4402 C CA . GLU A 1 552 ? 19.438 -16.234 -11.445 1 92.69 552 GLU A CA 1
ATOM 4403 C C . GLU A 1 552 ? 18.75 -15.016 -12.039 1 92.69 552 GLU A C 1
ATOM 4405 O O . GLU A 1 552 ? 18.875 -14.75 -13.242 1 92.69 552 GLU A O 1
ATOM 4410 N N . CYS A 1 553 ? 18 -14.312 -11.273 1 95.56 553 CYS A N 1
ATOM 4411 C CA . CYS A 1 553 ? 17.312 -13.109 -11.727 1 95.56 553 CYS A CA 1
ATOM 4412 C C . CYS A 1 553 ? 18.328 -12.062 -12.211 1 95.56 553 CYS A C 1
ATOM 4414 O O . CYS A 1 553 ? 18.125 -11.438 -13.25 1 95.56 553 CYS A O 1
ATOM 4416 N N . VAL A 1 554 ? 19.422 -11.906 -11.391 1 92.81 554 VAL A N 1
ATOM 4417 C CA . VAL A 1 554 ? 20.438 -10.922 -11.727 1 92.81 554 VAL A CA 1
ATOM 4418 C C . VAL A 1 554 ? 21.172 -11.352 -13 1 92.81 554 VAL A C 1
ATOM 4420 O O . VAL A 1 554 ? 21.438 -10.523 -13.875 1 92.81 554 VAL A O 1
ATOM 4423 N N . ASN A 1 555 ? 21.422 -12.617 -13.133 1 89.44 555 ASN A N 1
ATOM 4424 C CA . ASN A 1 555 ? 22.094 -13.133 -14.32 1 89.44 555 ASN A CA 1
ATOM 4425 C C . ASN A 1 555 ? 21.25 -12.914 -15.578 1 89.44 555 ASN A C 1
ATOM 4427 O O . ASN A 1 555 ? 21.781 -12.562 -16.641 1 89.44 555 ASN A O 1
ATOM 4431 N N . LEU A 1 556 ? 20.016 -13.156 -15.43 1 91 556 LEU A N 1
ATOM 4432 C CA . LEU A 1 556 ? 19.094 -12.93 -16.531 1 91 556 LEU A CA 1
ATOM 4433 C C . LEU A 1 556 ? 19.078 -11.461 -16.938 1 91 556 LEU A C 1
ATOM 4435 O O . LEU A 1 556 ? 19.062 -11.141 -18.125 1 91 556 LEU A O 1
ATOM 4439 N N . PHE A 1 557 ? 19.094 -10.633 -15.953 1 91.44 557 PHE A N 1
ATOM 4440 C CA . PHE A 1 557 ? 19.062 -9.195 -16.203 1 91.44 557 PHE A CA 1
ATOM 4441 C C . PHE A 1 557 ? 20.328 -8.742 -16.922 1 91.44 557 PHE A C 1
ATOM 4443 O O . PHE A 1 557 ? 20.266 -8 -17.906 1 91.44 557 PHE A O 1
ATOM 4450 N N . LEU A 1 558 ? 21.422 -9.188 -16.375 1 84.81 558 LEU A N 1
ATOM 4451 C CA . LEU A 1 558 ? 22.703 -8.812 -16.969 1 84.81 558 LEU A CA 1
ATOM 4452 C C . LEU A 1 558 ? 22.875 -9.414 -18.359 1 84.81 558 LEU A C 1
ATOM 4454 O O . LEU A 1 558 ? 23.469 -8.805 -19.25 1 84.81 558 LEU A O 1
ATOM 4458 N N . GLY A 1 559 ? 22.297 -10.57 -18.531 1 79.38 559 GLY A N 1
ATOM 4459 C CA . GLY A 1 559 ? 22.312 -11.195 -19.844 1 79.38 559 GLY A CA 1
ATOM 4460 C C . GLY A 1 559 ? 21.531 -10.422 -20.891 1 79.38 559 GLY A C 1
ATOM 4461 O O . GLY A 1 559 ? 21.969 -10.289 -22.031 1 79.38 559 GLY A O 1
ATOM 4462 N N . LYS A 1 560 ? 20.391 -9.938 -20.5 1 81 560 LYS A N 1
ATOM 4463 C CA . LYS A 1 560 ? 19.547 -9.164 -21.406 1 81 560 LYS A CA 1
ATOM 4464 C C . LYS A 1 560 ? 20.188 -7.816 -21.734 1 81 560 LYS A C 1
ATOM 4466 O O . LYS A 1 560 ? 19.984 -7.277 -22.828 1 81 560 LYS A O 1
ATOM 4471 N N . LYS A 1 561 ? 20.828 -7.23 -20.734 1 72.81 561 LYS A N 1
ATOM 4472 C CA . LYS A 1 561 ? 21.5 -5.953 -20.969 1 72.81 561 LYS A CA 1
ATOM 4473 C C . LYS A 1 561 ? 22.719 -6.125 -21.859 1 72.81 561 LYS A C 1
ATOM 4475 O O . LYS A 1 561 ? 23.047 -5.234 -22.641 1 72.81 561 LYS A O 1
ATOM 4480 N N . LYS A 1 562 ? 23.516 -7.145 -21.547 1 56.94 562 LYS A N 1
ATOM 4481 C CA . LYS A 1 562 ? 24.672 -7.422 -22.391 1 56.94 562 LYS A CA 1
ATOM 4482 C C . LYS A 1 562 ? 24.25 -7.609 -23.844 1 56.94 562 LYS A C 1
ATOM 4484 O O . LYS A 1 562 ? 24.953 -7.191 -24.766 1 56.94 562 LYS A O 1
ATOM 4489 N N . GLU A 1 563 ? 23.172 -8.234 -23.922 1 48.56 563 GLU A N 1
ATOM 4490 C CA . GLU A 1 563 ? 22.688 -8.422 -25.281 1 48.56 563 GLU A CA 1
ATOM 4491 C C . GLU A 1 563 ? 22.375 -7.086 -25.953 1 48.56 563 GLU A C 1
ATOM 4493 O O . GLU A 1 563 ? 22.516 -6.949 -27.172 1 48.56 563 GLU A O 1
ATOM 4498 N N . ASP A 1 564 ? 22.031 -6.105 -25.047 1 46.09 564 ASP A N 1
ATOM 4499 C CA . ASP A 1 564 ? 21.766 -4.785 -25.609 1 46.09 564 ASP A CA 1
ATOM 4500 C C . ASP A 1 564 ? 23.078 -4.02 -25.828 1 46.09 564 ASP A C 1
ATOM 4502 O O . ASP A 1 564 ? 23.078 -2.955 -26.453 1 46.09 564 ASP A O 1
ATOM 4506 N N . LEU A 1 565 ? 24.125 -4.27 -24.922 1 35.31 565 LEU A N 1
ATOM 4507 C CA . LEU A 1 565 ? 25.406 -3.635 -25.188 1 35.31 565 LEU A CA 1
ATOM 4508 C C . LEU A 1 565 ? 25.969 -4.109 -26.531 1 35.31 565 LEU A C 1
ATOM 4510 O O . LEU A 1 565 ? 25.906 -5.297 -26.844 1 35.31 565 LEU A O 1
ATOM 4514 N N . PRO A 1 566 ? 26.25 -3.289 -27.406 1 32.22 566 PRO A N 1
ATOM 4515 C CA . PRO A 1 566 ? 26.844 -3.674 -28.688 1 32.22 566 PRO A CA 1
ATOM 4516 C C . PRO A 1 566 ? 28.031 -4.633 -28.531 1 32.22 566 PRO A C 1
ATOM 4518 O O . PRO A 1 566 ? 28.688 -4.645 -27.484 1 32.22 566 PRO A O 1
ATOM 4521 N N . MET A 1 567 ? 28.234 -5.773 -29.344 1 31.34 567 MET A N 1
ATOM 4522 C CA . MET A 1 567 ? 29.297 -6.73 -29.625 1 31.34 567 MET A CA 1
ATOM 4523 C C . MET A 1 567 ? 30.672 -6.109 -29.359 1 31.34 567 MET A C 1
ATOM 4525 O O . MET A 1 567 ? 31.688 -6.797 -29.438 1 31.34 567 MET A O 1
ATOM 4529 N N . THR A 1 568 ? 30.781 -4.836 -29.266 1 29.67 568 THR A N 1
ATOM 4530 C CA . THR A 1 568 ? 32.125 -4.277 -29.297 1 29.67 568 THR A CA 1
ATOM 4531 C C . THR A 1 568 ? 32.812 -4.477 -27.953 1 29.67 568 THR A C 1
ATOM 4533 O O . THR A 1 568 ? 34.031 -4.602 -27.891 1 29.67 568 THR A O 1
ATOM 4536 N N . ILE A 1 569 ? 32.031 -4.488 -26.859 1 30.69 569 ILE A N 1
ATOM 4537 C CA . ILE A 1 569 ? 32.812 -4.578 -25.641 1 30.69 569 ILE A CA 1
ATOM 4538 C C . ILE A 1 569 ? 33.156 -6.039 -25.344 1 30.69 569 ILE A C 1
ATOM 4540 O O . ILE A 1 569 ? 34.219 -6.336 -24.766 1 30.69 569 ILE A O 1
ATOM 4544 N N . TYR A 1 570 ? 32.281 -6.984 -25.625 1 30.31 570 TYR A N 1
ATOM 4545 C CA . TYR A 1 570 ? 32.719 -8.367 -25.5 1 30.31 570 TYR A CA 1
ATOM 4546 C C . TYR A 1 570 ? 33.938 -8.641 -26.375 1 30.31 570 TYR A C 1
ATOM 4548 O O . TYR A 1 570 ? 34.688 -9.586 -26.125 1 30.31 570 TYR A O 1
ATOM 4556 N N . LEU A 1 571 ? 34 -7.926 -27.484 1 30.11 571 LEU A N 1
ATOM 4557 C CA . LEU A 1 571 ? 35.188 -8.102 -28.297 1 30.11 571 LEU A CA 1
ATOM 4558 C C . LEU A 1 571 ? 36.438 -7.648 -27.547 1 30.11 571 LEU A C 1
ATOM 4560 O O . LEU A 1 571 ? 37.531 -8.234 -27.703 1 30.11 571 LEU A O 1
ATOM 4564 N N . THR A 1 572 ? 36.219 -6.648 -26.734 1 30.02 572 THR A N 1
ATOM 4565 C CA . THR A 1 572 ? 37.469 -6.25 -26.094 1 30.02 572 THR A CA 1
ATOM 4566 C C . THR A 1 572 ? 37.875 -7.254 -25 1 30.02 572 THR A C 1
ATOM 4568 O O . THR A 1 572 ? 39.031 -7.574 -24.844 1 30.02 572 THR A O 1
ATOM 4571 N N . ASN A 1 573 ? 36.906 -7.801 -24.312 1 31.67 573 ASN A N 1
ATOM 4572 C CA . ASN A 1 573 ? 37.344 -8.773 -23.328 1 31.67 573 ASN A CA 1
ATOM 4573 C C . ASN A 1 573 ? 37.688 -10.117 -23.969 1 31.67 573 ASN A C 1
ATOM 4575 O O . ASN A 1 573 ? 38.594 -10.805 -23.531 1 31.67 573 ASN A O 1
ATOM 4579 N N . ALA A 1 574 ? 36.969 -10.562 -24.938 1 31.09 574 ALA A N 1
ATOM 4580 C CA . ALA A 1 574 ? 37.438 -11.734 -25.672 1 31.09 574 ALA A CA 1
ATOM 4581 C C . ALA A 1 574 ? 38.812 -11.492 -26.266 1 31.09 574 ALA A C 1
ATOM 4583 O O . ALA A 1 574 ? 39.656 -12.398 -26.312 1 31.09 574 ALA A O 1
ATOM 4584 N N . ILE A 1 575 ? 39.031 -10.281 -26.719 1 30.31 575 ILE A N 1
ATOM 4585 C CA . ILE A 1 575 ? 40.344 -9.977 -27.234 1 30.31 575 ILE A CA 1
ATOM 4586 C C . ILE A 1 575 ? 41.375 -10.062 -26.094 1 30.31 575 ILE A C 1
ATOM 4588 O O . ILE A 1 575 ? 42.469 -10.57 -26.281 1 30.31 575 ILE A O 1
ATOM 4592 N N . ILE A 1 576 ? 40.906 -9.695 -24.953 1 31.03 576 ILE A N 1
ATOM 4593 C CA . ILE A 1 576 ? 41.906 -9.789 -23.891 1 31.03 576 ILE A CA 1
ATOM 4594 C C . ILE A 1 576 ? 42.219 -11.258 -23.594 1 31.03 576 ILE A C 1
ATOM 4596 O O . ILE A 1 576 ? 43.375 -11.641 -23.422 1 31.03 576 ILE A O 1
ATOM 4600 N N . PHE A 1 577 ? 41.188 -12.109 -23.641 1 31.53 577 PHE A N 1
ATOM 4601 C CA . PHE A 1 577 ? 41.5 -13.508 -23.375 1 31.53 577 PHE A CA 1
ATOM 4602 C C . PHE A 1 577 ? 42.375 -14.07 -24.469 1 31.53 577 PHE A C 1
ATOM 4604 O O . PHE A 1 577 ? 43.188 -14.977 -24.234 1 31.53 577 PHE A O 1
ATOM 4611 N N . LEU A 1 578 ? 42.156 -13.672 -25.703 1 29.69 578 LEU A N 1
ATOM 4612 C CA . LEU A 1 578 ? 43.062 -14.227 -26.719 1 29.69 578 LEU A CA 1
ATOM 4613 C C . LEU A 1 578 ? 44.5 -13.781 -26.453 1 29.69 578 LEU A C 1
ATOM 4615 O O . LEU A 1 578 ? 45.438 -14.406 -26.938 1 29.69 578 LEU A O 1
ATOM 4619 N N . TYR A 1 579 ? 44.625 -12.609 -25.844 1 29.05 579 TYR A N 1
ATOM 4620 C CA . TYR A 1 579 ? 46.031 -12.219 -25.672 1 29.05 579 TYR A CA 1
ATOM 4621 C C . TYR A 1 579 ? 46.625 -12.883 -24.438 1 29.05 579 TYR A C 1
ATOM 4623 O O . TYR A 1 579 ? 47.844 -12.945 -24.281 1 29.05 579 TYR A O 1
ATOM 4631 N N . ILE A 1 580 ? 45.781 -13.328 -23.484 1 26.59 580 ILE A N 1
ATOM 4632 C CA . ILE A 1 580 ? 46.5 -14.094 -22.453 1 26.59 580 ILE A CA 1
ATOM 4633 C C . ILE A 1 580 ? 46.656 -15.539 -22.906 1 26.59 580 ILE A C 1
ATOM 4635 O O . ILE A 1 580 ? 45.688 -16.172 -23.328 1 26.59 580 ILE A O 1
ATOM 4639 N N . MET B 1 1 ? -52.75 39.094 4.703 1 25.98 1 MET B N 1
ATOM 4640 C CA . MET B 1 1 ? -51.719 38.125 4.379 1 25.98 1 MET B CA 1
ATOM 4641 C C . MET B 1 1 ? -50.438 38.812 3.992 1 25.98 1 MET B C 1
ATOM 4643 O O . MET B 1 1 ? -49.5 38.156 3.479 1 25.98 1 MET B O 1
ATOM 4647 N N . PRO B 1 2 ? -50.25 40.094 3.859 1 43.34 2 PRO B N 1
ATOM 4648 C CA . PRO B 1 2 ? -49.188 41.031 3.447 1 43.34 2 PRO B CA 1
ATOM 4649 C C . PRO B 1 2 ? -47.969 40.969 4.363 1 43.34 2 PRO B C 1
ATOM 4651 O O . PRO B 1 2 ? -46.906 41.469 3.994 1 43.34 2 PRO B O 1
ATOM 4654 N N . SER B 1 3 ? -48.125 40.438 5.586 1 45.97 3 SER B N 1
ATOM 4655 C CA . SER B 1 3 ? -47.125 40.625 6.625 1 45.97 3 SER B CA 1
ATOM 4656 C C . SER B 1 3 ? -45.938 39.688 6.406 1 45.97 3 SER B C 1
ATOM 4658 O O . SER B 1 3 ? -44.844 39.938 6.891 1 45.97 3 SER B O 1
ATOM 4660 N N . THR B 1 4 ? -46.188 38.5 5.734 1 47.09 4 THR B N 1
ATOM 4661 C CA . THR B 1 4 ? -45.156 37.5 5.555 1 47.09 4 THR B CA 1
ATOM 4662 C C . THR B 1 4 ? -44.156 37.969 4.504 1 47.09 4 THR B C 1
ATOM 4664 O O . THR B 1 4 ? -42.969 37.625 4.582 1 47.09 4 THR B O 1
ATOM 4667 N N . ASN B 1 5 ? -44.594 38.75 3.512 1 43.81 5 ASN B N 1
ATOM 4668 C CA . ASN B 1 5 ? -43.719 39.188 2.447 1 43.81 5 ASN B CA 1
ATOM 4669 C C . ASN B 1 5 ? -42.719 40.25 2.945 1 43.81 5 ASN B C 1
ATOM 4671 O O . ASN B 1 5 ? -41.594 40.281 2.467 1 43.81 5 ASN B O 1
ATOM 4675 N N . ARG B 1 6 ? -43.062 41.094 3.898 1 46.84 6 ARG B N 1
ATOM 4676 C CA . ARG B 1 6 ? -42.188 42.125 4.398 1 46.84 6 ARG B CA 1
ATOM 4677 C C . ARG B 1 6 ? -41.031 41.531 5.211 1 46.84 6 ARG B C 1
ATOM 4679 O O . ARG B 1 6 ? -39.906 42 5.117 1 46.84 6 ARG B O 1
ATOM 4686 N N . MET B 1 7 ? -41.406 40.469 5.949 1 42.69 7 MET B N 1
ATOM 4687 C CA . MET B 1 7 ? -40.344 39.844 6.75 1 42.69 7 MET B CA 1
ATOM 4688 C C . MET B 1 7 ? -39.344 39.125 5.863 1 42.69 7 MET B C 1
ATOM 4690 O O . MET B 1 7 ? -38.156 39.031 6.203 1 42.69 7 MET B O 1
ATOM 4694 N N . LYS B 1 8 ? -39.812 38.625 4.672 1 49.59 8 LYS B N 1
ATOM 4695 C CA . LYS B 1 8 ? -38.875 38 3.73 1 49.59 8 LYS B CA 1
ATOM 4696 C C . LYS B 1 8 ? -37.969 39.062 3.088 1 49.59 8 LYS B C 1
ATOM 4698 O O . LYS B 1 8 ? -36.781 38.844 2.918 1 49.59 8 LYS B O 1
ATOM 4703 N N . ARG B 1 9 ? -38.531 40.188 2.768 1 45.53 9 ARG B N 1
ATOM 4704 C CA . ARG B 1 9 ? -37.75 41.25 2.129 1 45.53 9 ARG B CA 1
ATOM 4705 C C . ARG B 1 9 ? -36.75 41.844 3.096 1 45.53 9 ARG B C 1
ATOM 4707 O O . ARG B 1 9 ? -35.594 42.094 2.711 1 45.53 9 ARG B O 1
ATOM 4714 N N . LYS B 1 10 ? -37.094 41.969 4.305 1 49.75 10 LYS B N 1
ATOM 4715 C CA . LYS B 1 10 ? -36.125 42.5 5.293 1 49.75 10 LYS B CA 1
ATOM 4716 C C . LYS B 1 10 ? -35 41.5 5.535 1 49.75 10 LYS B C 1
ATOM 4718 O O . LYS B 1 10 ? -33.844 41.875 5.648 1 49.75 10 LYS B O 1
ATOM 4723 N N . ARG B 1 11 ? -35.312 40.25 5.547 1 47.56 11 ARG B N 1
ATOM 4724 C CA . ARG B 1 11 ? -34.312 39.219 5.691 1 47.56 11 ARG B CA 1
ATOM 4725 C C . ARG B 1 11 ? -33.406 39.156 4.457 1 47.56 11 ARG B C 1
ATOM 4727 O O . ARG B 1 11 ? -32.188 38.969 4.574 1 47.56 11 ARG B O 1
ATOM 4734 N N . GLU B 1 12 ? -34.031 39.406 3.332 1 50.22 12 GLU B N 1
ATOM 4735 C CA . GLU B 1 12 ? -33.25 39.438 2.096 1 50.22 12 GLU B CA 1
ATOM 4736 C C . GLU B 1 12 ? -32.344 40.656 2.057 1 50.22 12 GLU B C 1
ATOM 4738 O O . GLU B 1 12 ? -31.188 40.562 1.651 1 50.22 12 GLU B O 1
ATOM 4743 N N . GLU B 1 13 ? -32.844 41.812 2.512 1 50.28 13 GLU B N 1
ATOM 4744 C CA . GLU B 1 13 ? -32.062 43.031 2.557 1 50.28 13 GLU B CA 1
ATOM 4745 C C . GLU B 1 13 ? -30.938 42.906 3.586 1 50.28 13 GLU B C 1
ATOM 4747 O O . GLU B 1 13 ? -29.797 43.312 3.328 1 50.28 13 GLU B O 1
ATOM 4752 N N . GLU B 1 14 ? -31.25 42.406 4.781 1 47.59 14 GLU B N 1
ATOM 4753 C CA . GLU B 1 14 ? -30.234 42.188 5.797 1 47.59 14 GLU B CA 1
ATOM 4754 C C . GLU B 1 14 ? -29.219 41.156 5.344 1 47.59 14 GLU B C 1
ATOM 4756 O O . GLU B 1 14 ? -28.016 41.312 5.566 1 47.59 14 GLU B O 1
ATOM 4761 N N . ASN B 1 15 ? -29.656 40.156 4.715 1 47.94 15 ASN B N 1
ATOM 4762 C CA . ASN B 1 15 ? -28.766 39.156 4.121 1 47.94 15 ASN B CA 1
ATOM 4763 C C . ASN B 1 15 ? -27.922 39.75 3.008 1 47.94 15 ASN B C 1
ATOM 4765 O O . ASN B 1 15 ? -26.734 39.438 2.881 1 47.94 15 ASN B O 1
ATOM 4769 N N . GLU B 1 16 ? -28.531 40.656 2.248 1 49.03 16 GLU B N 1
ATOM 4770 C CA . GLU B 1 16 ? -27.781 41.344 1.196 1 49.03 16 GLU B CA 1
ATOM 4771 C C . GLU B 1 16 ? -26.719 42.281 1.784 1 49.03 16 GLU B C 1
ATOM 4773 O O . GLU B 1 16 ? -25.609 42.375 1.268 1 49.03 16 GLU B O 1
ATOM 4778 N N . LYS B 1 17 ? -27.047 43.031 2.861 1 48.38 17 LYS B N 1
ATOM 4779 C CA . LYS B 1 17 ? -26.094 43.906 3.521 1 48.38 17 LYS B CA 1
ATOM 4780 C C . LYS B 1 17 ? -24.953 43.125 4.156 1 48.38 17 LYS B C 1
ATOM 4782 O O . LYS B 1 17 ? -23.781 43.5 4.051 1 48.38 17 LYS B O 1
ATOM 4787 N N . GLN B 1 18 ? -25.266 42.062 4.816 1 44.56 18 GLN B N 1
ATOM 4788 C CA . GLN B 1 18 ? -24.25 41.219 5.383 1 44.56 18 GLN B CA 1
ATOM 4789 C C . GLN B 1 18 ? -23.422 40.562 4.281 1 44.56 18 GLN B C 1
ATOM 4791 O O . GLN B 1 18 ? -22.203 40.438 4.395 1 44.56 18 GLN B O 1
ATOM 4796 N N . ALA B 1 19 ? -24.078 40.188 3.26 1 46.62 19 ALA B N 1
ATOM 4797 C CA . ALA B 1 19 ? -23.375 39.656 2.096 1 46.62 19 ALA B CA 1
ATOM 4798 C C . ALA B 1 19 ? -22.484 40.719 1.451 1 46.62 19 ALA B C 1
ATOM 4800 O O . ALA B 1 19 ? -21.359 40.406 1.055 1 46.62 19 ALA B O 1
ATOM 4801 N N . ALA B 1 20 ? -23.016 41.938 1.324 1 45.91 20 ALA B N 1
ATOM 4802 C CA . ALA B 1 20 ? -22.203 43.031 0.776 1 45.91 20 ALA B CA 1
ATOM 4803 C C . ALA B 1 20 ? -21 43.312 1.658 1 45.91 20 ALA B C 1
ATOM 4805 O O . ALA B 1 20 ? -19.891 43.531 1.153 1 45.91 20 ALA B O 1
ATOM 4806 N N . LYS B 1 21 ? -21.219 43.25 2.934 1 44.81 21 LYS B N 1
ATOM 4807 C CA . LYS B 1 21 ? -20.109 43.438 3.873 1 44.81 21 LYS B CA 1
ATOM 4808 C C . LYS B 1 21 ? -19.094 42.281 3.74 1 44.81 21 LYS B C 1
ATOM 4810 O O . LYS B 1 21 ? -17.891 42.531 3.734 1 44.81 21 LYS B O 1
ATOM 4815 N N . CYS B 1 22 ? -19.594 41.156 3.666 1 46.84 22 CYS B N 1
ATOM 4816 C CA . CYS B 1 22 ? -18.75 39.969 3.494 1 46.84 22 CYS B CA 1
ATOM 4817 C C . CYS B 1 22 ? -18.016 40.031 2.156 1 46.84 22 CYS B C 1
ATOM 4819 O O . CYS B 1 22 ? -16.828 39.719 2.082 1 46.84 22 CYS B O 1
ATOM 4821 N N . ARG B 1 23 ? -18.812 40.5 1.18 1 44.78 23 ARG B N 1
ATOM 4822 C CA . ARG B 1 23 ? -18.172 40.625 -0.13 1 44.78 23 ARG B CA 1
ATOM 4823 C C . ARG B 1 23 ? -17.047 41.656 -0.093 1 44.78 23 ARG B C 1
ATOM 4825 O O . ARG B 1 23 ? -15.984 41.438 -0.672 1 44.78 23 ARG B O 1
ATOM 4832 N N . LYS B 1 24 ? -17.312 42.688 0.531 1 43.31 24 LYS B N 1
ATOM 4833 C CA . LYS B 1 24 ? -16.297 43.719 0.639 1 43.31 24 LYS B CA 1
ATOM 4834 C C . LYS B 1 24 ? -15.07 43.219 1.409 1 43.31 24 LYS B C 1
ATOM 4836 O O . LYS B 1 24 ? -13.93 43.531 1.038 1 43.31 24 LYS B O 1
ATOM 4841 N N . LEU B 1 25 ? -15.375 42.469 2.369 1 39.97 25 LEU B N 1
ATOM 4842 C CA . LEU B 1 25 ? -14.281 41.906 3.146 1 39.97 25 LEU B CA 1
ATOM 4843 C C . LEU B 1 25 ? -13.492 40.906 2.316 1 39.97 25 LEU B C 1
ATOM 4845 O O . LEU B 1 25 ? -12.258 40.906 2.326 1 39.97 25 LEU B O 1
ATOM 4849 N N . LEU B 1 26 ? -14.25 40.094 1.647 1 44.09 26 LEU B N 1
ATOM 4850 C CA . LEU B 1 26 ? -13.641 39 0.899 1 44.09 26 LEU B CA 1
ATOM 4851 C C . LEU B 1 26 ? -12.93 39.531 -0.345 1 44.09 26 LEU B C 1
ATOM 4853 O O . LEU B 1 26 ? -11.938 38.938 -0.785 1 44.09 26 LEU B O 1
ATOM 4857 N N . SER B 1 27 ? -13.445 40.469 -0.899 1 40.09 27 SER B N 1
ATOM 4858 C CA . SER B 1 27 ? -12.867 41 -2.141 1 40.09 27 SER B CA 1
ATOM 4859 C C . SER B 1 27 ? -11.383 41.312 -1.968 1 40.09 27 SER B C 1
ATOM 4861 O O . SER B 1 27 ? -10.594 41.156 -2.902 1 40.09 27 SER B O 1
ATOM 4863 N N . PHE B 1 28 ? -11.156 41.656 -0.851 1 36.22 28 PHE B N 1
ATOM 4864 C CA . PHE B 1 28 ? -9.766 42 -0.617 1 36.22 28 PHE B CA 1
ATOM 4865 C C . PHE B 1 28 ? -8.883 40.75 -0.616 1 36.22 28 PHE B C 1
ATOM 4867 O O . PHE B 1 28 ? -7.75 40.781 -1.092 1 36.22 28 PHE B O 1
ATOM 4874 N N . PHE B 1 29 ? -9.352 39.719 -0.082 1 33.06 29 PHE B N 1
ATOM 4875 C CA . PHE B 1 29 ? -8.516 38.594 0.252 1 33.06 29 PHE B CA 1
ATOM 4876 C C . PHE B 1 29 ? -8.477 37.594 -0.896 1 33.06 29 PHE B C 1
ATOM 4878 O O . PHE B 1 29 ? -7.766 36.594 -0.83 1 33.06 29 PHE B O 1
ATOM 4885 N N . GLN B 1 30 ? -9.094 37.594 -1.877 1 29.2 30 GLN B N 1
ATOM 4886 C CA . GLN B 1 30 ? -9.32 36.531 -2.842 1 29.2 30 GLN B CA 1
ATOM 4887 C C . GLN B 1 30 ? -8.094 36.312 -3.725 1 29.2 30 GLN B C 1
ATOM 4889 O O . GLN B 1 30 ? -8.133 35.531 -4.68 1 29.2 30 GLN B O 1
ATOM 4894 N N . SER B 1 31 ? -6.809 36.719 -3.311 1 24.5 31 SER B N 1
ATOM 4895 C CA . SER B 1 31 ? -5.922 36.562 -4.457 1 24.5 31 SER B CA 1
ATOM 4896 C C . SER B 1 31 ? -5.379 35.125 -4.539 1 24.5 31 SER B C 1
ATOM 4898 O O . SER B 1 31 ? -5.023 34.656 -5.621 1 24.5 31 SER B O 1
ATOM 4900 N N . THR B 1 32 ? -4.848 34.5 -3.43 1 20.47 32 THR B N 1
ATOM 4901 C CA . THR B 1 32 ? -3.586 33.812 -3.658 1 20.47 32 THR B CA 1
ATOM 4902 C C . THR B 1 32 ? -3.838 32.375 -4.168 1 20.47 32 THR B C 1
ATOM 4904 O O . THR B 1 32 ? -4.84 31.75 -3.809 1 20.47 32 THR B O 1
ATOM 4907 N N . LYS B 1 33 ? -2.992 31.906 -5.18 1 25.47 33 LYS B N 1
ATOM 4908 C CA . LYS B 1 33 ? -2.889 30.703 -5.988 1 25.47 33 LYS B CA 1
ATOM 4909 C C . LYS B 1 33 ? -2.486 29.5 -5.133 1 25.47 33 LYS B C 1
ATOM 4911 O O . LYS B 1 33 ? -1.473 29.547 -4.43 1 25.47 33 LYS B O 1
ATOM 4916 N N . GLU B 1 34 ? -3.537 28.609 -4.539 1 21.86 34 GLU B N 1
ATOM 4917 C CA . GLU B 1 34 ? -3.332 27.375 -3.791 1 21.86 34 GLU B CA 1
ATOM 4918 C C . GLU B 1 34 ? -2.418 26.422 -4.551 1 21.86 34 GLU B C 1
ATOM 4920 O O . GLU B 1 34 ? -2.648 26.141 -5.727 1 21.86 34 GLU B O 1
ATOM 4925 N N . ALA B 1 35 ? -1.088 26.391 -4.219 1 20 35 ALA B N 1
ATOM 4926 C CA . ALA B 1 35 ? -0.106 25.391 -4.656 1 20 35 ALA B CA 1
ATOM 4927 C C . ALA B 1 35 ? -0.567 23.984 -4.32 1 20 35 ALA B C 1
ATOM 4929 O O . ALA B 1 35 ? -1.117 23.734 -3.242 1 20 35 ALA B O 1
ATOM 4930 N N . ASN B 1 36 ? -0.802 23.109 -5.285 1 19.38 36 ASN B N 1
ATOM 4931 C CA . ASN B 1 36 ? -1.418 21.797 -5.457 1 19.38 36 ASN B CA 1
ATOM 4932 C C . ASN B 1 36 ? -0.615 20.703 -4.758 1 19.38 36 ASN B C 1
ATOM 4934 O O . ASN B 1 36 ? -0.812 19.531 -5.027 1 19.38 36 ASN B O 1
ATOM 4938 N N . VAL B 1 37 ? 0.091 21 -3.629 1 19.41 37 VAL B N 1
ATOM 4939 C CA . VAL B 1 37 ? 1.05 19.938 -3.324 1 19.41 37 VAL B CA 1
ATOM 4940 C C . VAL B 1 37 ? 0.317 18.719 -2.775 1 19.41 37 VAL B C 1
ATOM 4942 O O . VAL B 1 37 ? -0.517 18.844 -1.875 1 19.41 37 VAL B O 1
ATOM 4945 N N . CYS B 1 38 ? 0.274 17.562 -3.428 1 18.34 38 CYS B N 1
ATOM 4946 C CA . CYS B 1 38 ? -0.489 16.312 -3.434 1 18.34 38 CYS B CA 1
ATOM 4947 C C . CYS B 1 38 ? -0.055 15.398 -2.293 1 18.34 38 CYS B C 1
ATOM 4949 O O . CYS B 1 38 ? -0.369 14.211 -2.291 1 18.34 38 CYS B O 1
ATOM 4951 N N . GLY B 1 39 ? 0.314 15.922 -1.041 1 17.55 39 GLY B N 1
ATOM 4952 C CA . GLY B 1 39 ? 1.071 15 -0.205 1 17.55 39 GLY B CA 1
ATOM 4953 C C . GLY B 1 39 ? 0.219 13.898 0.394 1 17.55 39 GLY B C 1
ATOM 4954 O O . GLY B 1 39 ? -0.928 14.133 0.778 1 17.55 39 GLY B O 1
ATOM 4955 N N . THR B 1 40 ? 0.397 12.586 0.158 1 18.28 40 THR B N 1
ATOM 4956 C CA . THR B 1 40 ? -0.367 11.352 0.228 1 18.28 40 THR B CA 1
ATOM 4957 C C . THR B 1 40 ? -0.301 10.75 1.631 1 18.28 40 THR B C 1
ATOM 4959 O O . THR B 1 40 ? -0.888 9.703 1.892 1 18.28 40 THR B O 1
ATOM 4962 N N . THR B 1 41 ? -0.142 11.477 2.795 1 17.69 41 THR B N 1
ATOM 4963 C CA . THR B 1 41 ? 0.53 10.789 3.891 1 17.69 41 THR B CA 1
ATOM 4964 C C . THR B 1 41 ? -0.454 9.914 4.664 1 17.69 41 THR B C 1
ATOM 4966 O O . THR B 1 41 ? -1.522 10.383 5.066 1 17.69 41 THR B O 1
ATOM 4969 N N . HIS B 1 42 ? -0.44 8.555 4.637 1 17.64 42 HIS B N 1
ATOM 4970 C CA . HIS B 1 42 ? -1.376 7.504 5.027 1 17.64 42 HIS B CA 1
ATOM 4971 C C . HIS B 1 42 ? -1.236 7.16 6.508 1 17.64 42 HIS B C 1
ATOM 4973 O O . HIS B 1 42 ? -0.416 6.32 6.879 1 17.64 42 HIS B O 1
ATOM 4979 N N . GLU B 1 43 ? -1.479 7.977 7.516 1 18.17 43 GLU B N 1
ATOM 4980 C CA . GLU B 1 43 ? -1.02 7.84 8.891 1 18.17 43 GLU B CA 1
ATOM 4981 C C . GLU B 1 43 ? -1.877 6.844 9.664 1 18.17 43 GLU B C 1
ATOM 4983 O O . GLU B 1 43 ? -3.105 6.941 9.664 1 18.17 43 GLU B O 1
ATOM 4988 N N . HIS B 1 44 ? -1.443 5.574 9.938 1 18 44 HIS B N 1
ATOM 4989 C CA . HIS B 1 44 ? -2.092 4.383 10.469 1 18 44 HIS B CA 1
ATOM 4990 C C . HIS B 1 44 ? -2.209 4.453 11.992 1 18 44 HIS B C 1
ATOM 4992 O O . HIS B 1 44 ? -1.252 4.824 12.672 1 18 44 HIS B O 1
ATOM 4998 N N . ASP B 1 45 ? -3.268 4.703 12.609 1 17.61 45 ASP B N 1
ATOM 4999 C CA . ASP B 1 45 ? -3.686 5.113 13.945 1 17.61 45 ASP B CA 1
ATOM 5000 C C . ASP B 1 45 ? -3.727 3.918 14.898 1 17.61 45 ASP B C 1
ATOM 5002 O O . ASP B 1 45 ? -4.555 3.021 14.742 1 17.61 45 ASP B O 1
ATOM 5006 N N . GLU B 1 46 ? -2.621 3.266 15.289 1 18.8 46 GLU B N 1
ATOM 5007 C CA . GLU B 1 46 ? -2.633 2.018 16.047 1 18.8 46 GLU B CA 1
ATOM 5008 C C . GLU B 1 46 ? -3.08 2.252 17.484 1 18.8 46 GLU B C 1
ATOM 5010 O O . GLU B 1 46 ? -2.541 3.119 18.172 1 18.8 46 GLU B O 1
ATOM 5015 N N . SER B 1 47 ? -4.266 2.008 17.906 1 18.67 47 SER B N 1
ATOM 5016 C CA . SER B 1 47 ? -5.031 2.219 19.125 1 18.67 47 SER B CA 1
ATOM 5017 C C . SER B 1 47 ? -4.547 1.302 20.25 1 18.67 47 SER B C 1
ATOM 5019 O O . SER B 1 47 ? -4.695 0.081 20.172 1 18.67 47 SER B O 1
ATOM 5021 N N . VAL B 1 48 ? -3.326 1.404 20.766 1 18.97 48 VAL B N 1
ATOM 5022 C CA . VAL B 1 48 ? -2.723 0.478 21.719 1 18.97 48 VAL B CA 1
ATOM 5023 C C . VAL B 1 48 ? -3.467 0.548 23.062 1 18.97 48 VAL B C 1
ATOM 5025 O O . VAL B 1 48 ? -3.695 1.636 23.594 1 18.97 48 VAL B O 1
ATOM 5028 N N . HIS B 1 49 ? -4.254 -0.424 23.438 1 18.17 49 HIS B N 1
ATOM 5029 C CA . HIS B 1 49 ? -5.094 -0.682 24.594 1 18.17 49 HIS B CA 1
ATOM 5030 C C . HIS B 1 49 ? -4.246 -0.876 25.859 1 18.17 49 HIS B C 1
ATOM 5032 O O . HIS B 1 49 ? -3.24 -1.589 25.828 1 18.17 49 HIS B O 1
ATOM 5038 N N . GLU B 1 50 ? -4.109 0.105 26.703 1 19.31 50 GLU B N 1
ATOM 5039 C CA . GLU B 1 50 ? -3.396 0.348 27.953 1 19.31 50 GLU B CA 1
ATOM 5040 C C . GLU B 1 50 ? -3.803 -0.658 29.031 1 19.31 50 GLU B C 1
ATOM 5042 O O . GLU B 1 50 ? -4.973 -0.732 29.406 1 19.31 50 GLU B O 1
ATOM 5047 N N . LEU B 1 51 ? -3.219 -1.896 29.062 1 18.42 51 LEU B N 1
ATOM 5048 C CA . LEU B 1 51 ? -3.471 -2.957 30.031 1 18.42 51 LEU B CA 1
ATOM 5049 C C . LEU B 1 51 ? -3.119 -2.5 31.453 1 18.42 51 LEU B C 1
ATOM 5051 O O . LEU B 1 51 ? -2.014 -2.008 31.688 1 18.42 51 LEU B O 1
ATOM 5055 N N . VAL B 1 52 ? -4.055 -2.062 32.25 1 19.11 52 VAL B N 1
ATOM 5056 C CA . VAL B 1 52 ? -4.145 -1.521 33.625 1 19.11 52 VAL B CA 1
ATOM 5057 C C . VAL B 1 52 ? -3.625 -2.547 34.625 1 19.11 52 VAL B C 1
ATOM 5059 O O . VAL B 1 52 ? -4.199 -3.631 34.75 1 19.11 52 VAL B O 1
ATOM 5062 N N . GLU B 1 53 ? -2.301 -2.812 34.75 1 19.12 53 GLU B N 1
ATOM 5063 C CA . GLU B 1 53 ? -1.675 -3.764 35.656 1 19.12 53 GLU B CA 1
ATOM 5064 C C . GLU B 1 53 ? -1.974 -3.412 37.094 1 19.12 53 GLU B C 1
ATOM 5066 O O . GLU B 1 53 ? -1.718 -2.287 37.531 1 19.12 53 GLU B O 1
ATOM 5071 N N . THR B 1 54 ? -2.963 -3.984 37.75 1 19.83 54 THR B N 1
ATOM 5072 C CA . THR B 1 54 ? -3.49 -3.881 39.094 1 19.83 54 THR B CA 1
ATOM 5073 C C . THR B 1 54 ? -2.453 -4.34 40.125 1 19.83 54 THR B C 1
ATOM 5075 O O . THR B 1 54 ? -1.905 -5.438 40 1 19.83 54 THR B O 1
ATOM 5078 N N . GLU B 1 55 ? -1.684 -3.441 40.812 1 20 55 GLU B N 1
ATOM 5079 C CA . GLU B 1 55 ? -0.624 -3.439 41.812 1 20 55 GLU B CA 1
ATOM 5080 C C . GLU B 1 55 ? -1.067 -4.152 43.094 1 20 55 GLU B C 1
ATOM 5082 O O . GLU B 1 55 ? -1.981 -3.695 43.781 1 20 55 GLU B O 1
ATOM 5087 N N . MET B 1 56 ? -1.17 -5.512 43.156 1 19.58 56 MET B N 1
ATOM 5088 C CA . MET B 1 56 ? -1.552 -6.246 44.375 1 19.58 56 MET B CA 1
ATOM 5089 C C . MET B 1 56 ? -0.536 -6.027 45.469 1 19.58 56 MET B C 1
ATOM 5091 O O . MET B 1 56 ? 0.658 -6.277 45.312 1 19.58 56 MET B O 1
ATOM 5095 N N . GLN B 1 57 ? -0.703 -5.16 46.5 1 19.88 57 GLN B N 1
ATOM 5096 C CA . GLN B 1 57 ? -0.046 -4.625 47.688 1 19.88 57 GLN B CA 1
ATOM 5097 C C . GLN B 1 57 ? 0.254 -5.727 48.688 1 19.88 57 GLN B C 1
ATOM 5099 O O . GLN B 1 57 ? -0.659 -6.254 49.312 1 19.88 57 GLN B O 1
ATOM 5104 N N . THR B 1 58 ? 1.097 -6.773 48.406 1 20.02 58 THR B N 1
ATOM 5105 C CA . THR B 1 58 ? 1.283 -7.852 49.375 1 20.02 58 THR B CA 1
ATOM 5106 C C . THR B 1 58 ? 2.004 -7.348 50.625 1 20.02 58 THR B C 1
ATOM 5108 O O . THR B 1 58 ? 3.076 -6.746 50.531 1 20.02 58 THR B O 1
ATOM 5111 N N . GLN B 1 59 ? 1.413 -7.094 51.781 1 21.14 59 GLN B N 1
ATOM 5112 C CA . GLN B 1 59 ? 1.678 -6.602 53.125 1 21.14 59 GLN B CA 1
ATOM 5113 C C . GLN B 1 59 ? 2.605 -7.547 53.875 1 21.14 59 GLN B C 1
ATOM 5115 O O . GLN B 1 59 ? 2.195 -8.633 54.281 1 21.14 59 GLN B O 1
ATOM 5120 N N . ARG B 1 60 ? 3.904 -7.816 53.531 1 20.03 60 ARG B N 1
ATOM 5121 C CA . ARG B 1 60 ? 4.723 -8.789 54.25 1 20.03 60 ARG B CA 1
ATOM 5122 C C . ARG B 1 60 ? 5.082 -8.297 55.625 1 20.03 60 ARG B C 1
ATOM 5124 O O . ARG B 1 60 ? 5.582 -7.18 55.812 1 20.03 60 ARG B O 1
ATOM 5131 N N . GLU B 1 61 ? 4.574 -8.742 56.781 1 21.66 61 GLU B N 1
ATOM 5132 C CA . GLU B 1 61 ? 4.617 -8.523 58.219 1 21.66 61 GLU B CA 1
ATOM 5133 C C . GLU B 1 61 ? 5.988 -8.891 58.781 1 21.66 61 GLU B C 1
ATOM 5135 O O . GLU B 1 61 ? 6.434 -10.031 58.656 1 21.66 61 GLU B O 1
ATOM 5140 N N . THR B 1 62 ? 7.043 -8.016 58.719 1 21.52 62 THR B N 1
ATOM 5141 C CA . THR B 1 62 ? 8.422 -8.195 59.156 1 21.52 62 THR B CA 1
ATOM 5142 C C . THR B 1 62 ? 8.484 -8.453 60.656 1 21.52 62 THR B C 1
ATOM 5144 O O . THR B 1 62 ? 7.855 -7.742 61.438 1 21.52 62 THR B O 1
ATOM 5147 N N . LEU B 1 63 ? 8.906 -9.625 61.188 1 22.3 63 LEU B N 1
ATOM 5148 C CA . LEU B 1 63 ? 8.961 -10.211 62.531 1 22.3 63 LEU B CA 1
ATOM 5149 C C . LEU B 1 63 ? 10.023 -9.516 63.375 1 22.3 63 LEU B C 1
ATOM 5151 O O . LEU B 1 63 ? 11.062 -9.102 62.875 1 22.3 63 LEU B O 1
ATOM 5155 N N . PRO B 1 64 ? 9.898 -9.086 64.688 1 24 64 PRO B N 1
ATOM 5156 C CA . PRO B 1 64 ? 10.531 -8.219 65.688 1 24 64 PRO B CA 1
ATOM 5157 C C . PRO B 1 64 ? 11.812 -8.812 66.25 1 24 64 PRO B C 1
ATOM 5159 O O . PRO B 1 64 ? 11.812 -9.945 66.75 1 24 64 PRO B O 1
ATOM 5162 N N . VAL B 1 65 ? 13.102 -8.656 65.75 1 23.38 65 VAL B N 1
ATOM 5163 C CA . VAL B 1 65 ? 14.352 -9.305 66.125 1 23.38 65 VAL B CA 1
ATOM 5164 C C . VAL B 1 65 ? 14.781 -8.797 67.5 1 23.38 65 VAL B C 1
ATOM 5166 O O . VAL B 1 65 ? 14.789 -7.586 67.75 1 23.38 65 VAL B O 1
ATOM 5169 N N . ILE B 1 66 ? 14.891 -9.562 68.562 1 23.84 66 ILE B N 1
ATOM 5170 C CA . ILE B 1 66 ? 15.117 -9.422 70 1 23.84 66 ILE B CA 1
ATOM 5171 C C . ILE B 1 66 ? 16.594 -9.109 70.25 1 23.84 66 ILE B C 1
ATOM 5173 O O . ILE B 1 66 ? 17.469 -9.891 69.875 1 23.84 66 ILE B O 1
ATOM 5177 N N . ALA B 1 67 ? 17.078 -7.828 70.438 1 25.75 67 ALA B N 1
ATOM 5178 C CA . ALA B 1 67 ? 18.406 -7.27 70.625 1 25.75 67 ALA B CA 1
ATOM 5179 C C . ALA B 1 67 ? 19.047 -7.723 71.938 1 25.75 67 ALA B C 1
ATOM 5181 O O . ALA B 1 67 ? 18.406 -7.648 73 1 25.75 67 ALA B O 1
ATOM 5182 N N . THR B 1 68 ? 20.047 -8.609 71.938 1 25.39 68 THR B N 1
ATOM 5183 C CA . THR B 1 68 ? 20.75 -9.25 73.062 1 25.39 68 THR B CA 1
ATOM 5184 C C . THR B 1 68 ? 21.625 -8.242 73.75 1 25.39 68 THR B C 1
ATOM 5186 O O . THR B 1 68 ? 22.234 -7.363 73.125 1 25.39 68 THR B O 1
ATOM 5189 N N . PRO B 1 69 ? 21.734 -8.07 75.188 1 25.17 69 PRO B N 1
ATOM 5190 C CA . PRO B 1 69 ? 22.266 -7.066 76.125 1 25.17 69 PRO B CA 1
ATOM 5191 C C . PRO B 1 69 ? 23.781 -7.082 76.188 1 25.17 69 PRO B C 1
ATOM 5193 O O . PRO B 1 69 ? 24.375 -8.102 76.562 1 25.17 69 PRO B O 1
ATOM 5196 N N . THR B 1 70 ? 24.641 -6.598 75.25 1 27.14 70 THR B N 1
ATOM 5197 C CA . THR B 1 70 ? 26.094 -6.777 75.25 1 27.14 70 THR B CA 1
ATOM 5198 C C . THR B 1 70 ? 26.734 -5.988 76.375 1 27.14 70 THR B C 1
ATOM 5200 O O . THR B 1 70 ? 26.344 -4.848 76.688 1 27.14 70 THR B O 1
ATOM 5203 N N . ARG B 1 71 ? 27.578 -6.547 77.375 1 30.92 71 ARG B N 1
ATOM 5204 C CA . ARG B 1 71 ? 28.297 -6.148 78.562 1 30.92 71 ARG B CA 1
ATOM 5205 C C . ARG B 1 71 ? 29.391 -5.125 78.25 1 30.92 71 ARG B C 1
ATOM 5207 O O . ARG B 1 71 ? 30.109 -5.277 77.25 1 30.92 71 ARG B O 1
ATOM 5214 N N . GLU B 1 72 ? 29.453 -3.844 78.75 1 28.81 72 GLU B N 1
ATOM 5215 C CA . GLU B 1 72 ? 30.25 -2.629 78.562 1 28.81 72 GLU B CA 1
ATOM 5216 C C . GLU B 1 72 ? 31.672 -2.803 79.062 1 28.81 72 GLU B C 1
ATOM 5218 O O . GLU B 1 72 ? 31.875 -2.953 80.312 1 28.81 72 GLU B O 1
ATOM 5223 N N . ARG B 1 73 ? 32.656 -3.467 78.5 1 31.94 73 ARG B N 1
ATOM 5224 C CA . ARG B 1 73 ? 34.062 -3.533 78.938 1 31.94 73 ARG B CA 1
ATOM 5225 C C . ARG B 1 73 ? 34.688 -2.145 78.938 1 31.94 73 ARG B C 1
ATOM 5227 O O . ARG B 1 73 ? 34.344 -1.284 78.125 1 31.94 73 ARG B O 1
ATOM 5234 N N . HIS B 1 74 ? 35.25 -1.729 80 1 30.61 74 HIS B N 1
ATOM 5235 C CA . HIS B 1 74 ? 35.906 -0.468 80.312 1 30.61 74 HIS B CA 1
ATOM 5236 C C . HIS B 1 74 ? 37.031 -0.146 79.375 1 30.61 74 HIS B C 1
ATOM 5238 O O . HIS B 1 74 ? 38.062 -0.795 79.375 1 30.61 74 HIS B O 1
ATOM 5244 N N . ASN B 1 75 ? 36.781 0.073 78.062 1 32.34 75 ASN B N 1
ATOM 5245 C CA . ASN B 1 75 ? 37.688 0.167 76.938 1 32.34 75 ASN B CA 1
ATOM 5246 C C . ASN B 1 75 ? 38.688 1.303 77.125 1 32.34 75 ASN B C 1
ATOM 5248 O O . ASN B 1 75 ? 38.312 2.412 77.5 1 32.34 75 ASN B O 1
ATOM 5252 N N . SER B 1 76 ? 39.938 1.019 77.562 1 35.66 76 SER B N 1
ATOM 5253 C CA . SER B 1 76 ? 41.062 1.932 77.5 1 35.66 76 SER B CA 1
ATOM 5254 C C . SER B 1 76 ? 40.969 2.885 76.312 1 35.66 76 SER B C 1
ATOM 5256 O O . SER B 1 76 ? 40.25 2.611 75.375 1 35.66 76 SER B O 1
ATOM 5258 N N . GLY B 1 77 ? 41.312 4.086 76.438 1 38.56 77 GLY B N 1
ATOM 5259 C CA . GLY B 1 77 ? 41.062 5.238 75.562 1 38.56 77 GLY B CA 1
ATOM 5260 C C . GLY B 1 77 ? 41.094 4.91 74.125 1 38.56 77 GLY B C 1
ATOM 5261 O O . GLY B 1 77 ? 41.031 5.809 73.25 1 38.56 77 GLY B O 1
ATOM 5262 N N . HIS B 1 78 ? 42 3.908 73.688 1 42.97 78 HIS B N 1
ATOM 5263 C CA . HIS B 1 78 ? 41.969 3.551 72.312 1 42.97 78 HIS B CA 1
ATOM 5264 C C . HIS B 1 78 ? 40.594 2.965 71.938 1 42.97 78 HIS B C 1
ATOM 5266 O O . HIS B 1 78 ? 40.094 2.061 72.562 1 42.97 78 HIS B O 1
ATOM 5272 N N . SER B 1 79 ? 39.75 3.711 71.625 1 46.97 79 SER B N 1
ATOM 5273 C CA . SER B 1 79 ? 38.438 3.193 71.312 1 46.97 79 SER B CA 1
ATOM 5274 C C . SER B 1 79 ? 38.531 1.868 70.562 1 46.97 79 SER B C 1
ATOM 5276 O O . SER B 1 79 ? 39.219 1.772 69.562 1 46.97 79 SER B O 1
ATOM 5278 N N . SER B 1 80 ? 38.656 0.67 71.188 1 58.47 80 SER B N 1
ATOM 5279 C CA . SER B 1 80 ? 38.75 -0.717 70.75 1 58.47 80 SER B CA 1
ATOM 5280 C C . SER B 1 80 ? 37.656 -1.042 69.75 1 58.47 80 SER B C 1
ATOM 5282 O O . SER B 1 80 ? 37.688 -2.102 69.125 1 58.47 80 SER B O 1
ATOM 5284 N N . ASN B 1 81 ? 36.719 -0.311 69.75 1 64.19 81 ASN B N 1
ATOM 5285 C CA . ASN B 1 81 ? 35.625 -0.708 68.875 1 64.19 81 ASN B CA 1
ATOM 5286 C C . ASN B 1 81 ? 35.469 0.239 67.688 1 64.19 81 ASN B C 1
ATOM 5288 O O . ASN B 1 81 ? 35.906 1.396 67.75 1 64.19 81 ASN B O 1
ATOM 5292 N N . PHE B 1 82 ? 35.219 -0.278 66.5 1 77.75 82 PHE B N 1
ATOM 5293 C CA . PHE B 1 82 ? 34.938 0.471 65.312 1 77.75 82 PHE B CA 1
ATOM 5294 C C . PHE B 1 82 ? 33.875 1.531 65.562 1 77.75 82 PHE B C 1
ATOM 5296 O O . PHE B 1 82 ? 32.875 1.264 66.25 1 77.75 82 PHE B O 1
ATOM 5303 N N . ASN B 1 83 ? 34.219 2.822 65.438 1 78.44 83 ASN B N 1
ATOM 5304 C CA . ASN B 1 83 ? 33.281 3.916 65.562 1 78.44 83 ASN B CA 1
ATOM 5305 C C . ASN B 1 83 ? 32.438 4.043 64.312 1 78.44 83 ASN B C 1
ATOM 5307 O O . ASN B 1 83 ? 32.969 4.371 63.219 1 78.44 83 ASN B O 1
ATOM 5311 N N . LYS B 1 84 ? 31.219 3.715 64.375 1 77.56 84 LYS B N 1
ATOM 5312 C CA . LYS B 1 84 ? 30.281 3.742 63.219 1 77.56 84 LYS B CA 1
ATOM 5313 C C . LYS B 1 84 ? 30.266 5.121 62.562 1 77.56 84 LYS B C 1
ATOM 5315 O O . LYS B 1 84 ? 29.953 5.242 61.375 1 77.56 84 LYS B O 1
ATOM 5320 N N . LYS B 1 85 ? 30.688 6.125 63.25 1 78.5 85 LYS B N 1
ATOM 5321 C CA . LYS B 1 85 ? 30.703 7.484 62.719 1 78.5 85 LYS B CA 1
ATOM 5322 C C . LYS B 1 85 ? 31.75 7.633 61.625 1 78.5 85 LYS B C 1
ATOM 5324 O O . LYS B 1 85 ? 31.656 8.523 60.781 1 78.5 85 LYS B O 1
ATOM 5329 N N . TRP B 1 86 ? 32.75 6.723 61.719 1 81.06 86 TRP B N 1
ATOM 5330 C CA . TRP B 1 86 ? 33.844 6.801 60.719 1 81.06 86 TRP B CA 1
ATOM 5331 C C . TRP B 1 86 ? 33.344 6.41 59.344 1 81.06 86 TRP B C 1
ATOM 5333 O O . TRP B 1 86 ? 33.938 6.789 58.312 1 81.06 86 TRP B O 1
ATOM 5343 N N . LYS B 1 87 ? 32.25 5.719 59.344 1 78.94 87 LYS B N 1
ATOM 5344 C CA . LYS B 1 87 ? 31.656 5.297 58.094 1 78.94 87 LYS B CA 1
ATOM 5345 C C . LYS B 1 87 ? 30.938 6.457 57.406 1 78.94 87 LYS B C 1
ATOM 5347 O O . LYS B 1 87 ? 30.672 6.406 56.219 1 78.94 87 LYS B O 1
ATOM 5352 N N . GLU B 1 88 ? 30.641 7.488 58.188 1 76.19 88 GLU B N 1
ATOM 5353 C CA . GLU B 1 88 ? 29.969 8.648 57.625 1 76.19 88 GLU B CA 1
ATOM 5354 C C . GLU B 1 88 ? 30.859 9.359 56.594 1 76.19 88 GLU B C 1
ATOM 5356 O O . GLU B 1 88 ? 31.953 9.812 56.938 1 76.19 88 GLU B O 1
ATOM 5361 N N . GLY B 1 89 ? 30.578 9.484 55.25 1 72.62 89 GLY B N 1
ATOM 5362 C CA . GLY B 1 89 ? 31.344 10.094 54.156 1 72.62 89 GLY B CA 1
ATOM 5363 C C . GLY B 1 89 ? 32.312 9.133 53.5 1 72.62 89 GLY B C 1
ATOM 5364 O O . GLY B 1 89 ? 33 9.492 52.531 1 72.62 89 GLY B O 1
ATOM 5365 N N . ARG B 1 90 ? 32.531 7.91 54.156 1 79.62 90 ARG B N 1
ATOM 5366 C CA . ARG B 1 90 ? 33.438 6.898 53.625 1 79.62 90 ARG B CA 1
ATOM 5367 C C . ARG B 1 90 ? 32.688 5.59 53.344 1 79.62 90 ARG B C 1
ATOM 5369 O O . ARG B 1 90 ? 32.812 4.645 54.125 1 79.62 90 ARG B O 1
ATOM 5376 N N . PRO B 1 91 ? 31.969 5.527 52.25 1 80.5 91 PRO B N 1
ATOM 5377 C CA . PRO B 1 91 ? 31.172 4.332 51.969 1 80.5 91 PRO B CA 1
ATOM 5378 C C . PRO B 1 91 ? 32.031 3.096 51.688 1 80.5 91 PRO B C 1
ATOM 5380 O O . PRO B 1 91 ? 31.547 1.967 51.812 1 80.5 91 PRO B O 1
ATOM 5383 N N . TRP B 1 92 ? 33.281 3.34 51.469 1 83.69 92 TRP B N 1
ATOM 5384 C CA . TRP B 1 92 ? 34.156 2.227 51.188 1 83.69 92 TRP B CA 1
ATOM 5385 C C . TRP B 1 92 ? 34.656 1.541 52.438 1 83.69 92 TRP B C 1
ATOM 5387 O O . TRP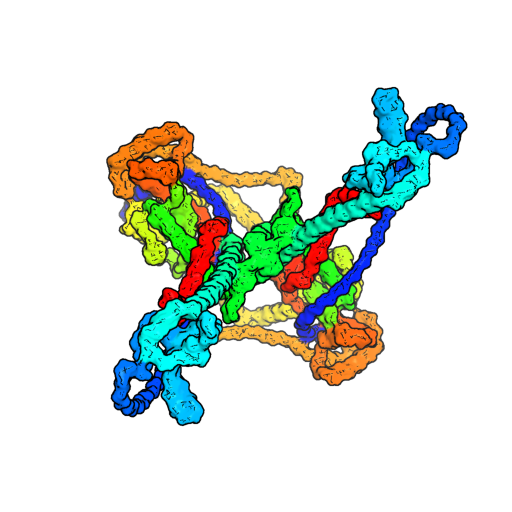 B 1 92 ? 35.219 0.447 52.406 1 83.69 92 TRP B O 1
ATOM 5397 N N . LEU B 1 93 ? 34.406 2.109 53.562 1 85.12 93 LEU B N 1
ATOM 5398 C CA . LEU B 1 93 ? 34.906 1.578 54.812 1 85.12 93 LEU B CA 1
ATOM 5399 C C . LEU B 1 93 ? 33.938 0.523 55.375 1 85.12 93 LEU B C 1
ATOM 5401 O O . LEU B 1 93 ? 32.75 0.779 55.531 1 85.12 93 LEU B O 1
ATOM 5405 N N . LYS B 1 94 ? 34.438 -0.717 55.594 1 85.12 94 LYS B N 1
ATOM 5406 C CA . LYS B 1 94 ? 33.688 -1.83 56.156 1 85.12 94 LYS B CA 1
ATOM 5407 C C . LYS B 1 94 ? 34.375 -2.4 57.375 1 85.12 94 LYS B C 1
ATOM 5409 O O . LYS B 1 94 ? 35.625 -2.477 57.406 1 85.12 94 LYS B O 1
ATOM 5414 N N . CYS B 1 95 ? 33.625 -2.617 58.375 1 83.06 95 CYS B N 1
ATOM 5415 C CA . CYS B 1 95 ? 34.125 -3.307 59.562 1 83.06 95 CYS B CA 1
ATOM 5416 C C . CYS B 1 95 ? 33.531 -4.711 59.656 1 83.06 95 CYS B C 1
ATOM 5418 O O . CYS B 1 95 ? 32.312 -4.879 59.625 1 83.06 95 CYS B O 1
ATOM 5420 N N . ASP B 1 96 ? 34.375 -5.719 59.562 1 80.25 96 ASP B N 1
ATOM 5421 C CA . ASP B 1 96 ? 33.906 -7.098 59.688 1 80.25 96 ASP B CA 1
ATOM 5422 C C . ASP B 1 96 ? 34.5 -7.785 60.906 1 80.25 96 ASP B C 1
ATOM 5424 O O . ASP B 1 96 ? 35.594 -7.473 61.344 1 80.25 96 ASP B O 1
ATOM 5428 N N . GLU B 1 97 ? 33.625 -8.578 61.531 1 75.88 97 GLU B N 1
ATOM 5429 C CA . GLU B 1 97 ? 34.062 -9.383 62.656 1 75.88 97 GLU B CA 1
ATOM 5430 C C . GLU B 1 97 ? 34.562 -10.75 62.219 1 75.88 97 GLU B C 1
ATOM 5432 O O . GLU B 1 97 ? 33.906 -11.438 61.438 1 75.88 97 GLU B O 1
ATOM 5437 N N . GLU B 1 98 ? 35.812 -10.969 62.406 1 70.25 98 GLU B N 1
ATOM 5438 C CA . GLU B 1 98 ? 36.344 -12.297 62.125 1 70.25 98 GLU B CA 1
ATOM 5439 C C . GLU B 1 98 ? 36.531 -13.086 63.438 1 70.25 98 GLU B C 1
ATOM 5441 O O . GLU B 1 98 ? 36.969 -12.539 64.438 1 70.25 98 GLU B O 1
ATOM 5446 N N . ILE B 1 99 ? 36 -14.227 63.531 1 67.38 99 ILE B N 1
ATOM 5447 C CA . ILE B 1 99 ? 36.156 -15.125 64.688 1 67.38 99 ILE B CA 1
ATOM 5448 C C . ILE B 1 99 ? 37.312 -16.062 64.438 1 67.38 99 ILE B C 1
ATOM 5450 O O . ILE B 1 99 ? 37.344 -16.781 63.406 1 67.38 99 ILE B O 1
ATOM 5454 N N . THR B 1 100 ? 38.312 -15.969 65.188 1 62.16 100 THR B N 1
ATOM 5455 C CA . THR B 1 100 ? 39.469 -16.875 65.062 1 62.16 100 THR B CA 1
ATOM 5456 C C . THR B 1 100 ? 39.062 -18.297 65.5 1 62.16 100 THR B C 1
ATOM 5458 O O . THR B 1 100 ? 38 -18.5 66.062 1 62.16 100 THR B O 1
ATOM 5461 N N . HIS B 1 101 ? 39.844 -19.344 65 1 67 101 HIS B N 1
ATOM 5462 C CA . HIS B 1 101 ? 39.656 -20.75 65.375 1 67 101 HIS B CA 1
ATOM 5463 C C . HIS B 1 101 ? 39.5 -20.906 66.875 1 67 101 HIS B C 1
ATOM 5465 O O . HIS B 1 101 ? 38.875 -21.875 67.375 1 67 101 HIS B O 1
ATOM 5471 N N . ASP B 1 102 ? 40.062 -20.016 67.688 1 66.44 102 ASP B N 1
ATOM 5472 C CA . ASP B 1 102 ? 40.031 -20.141 69.125 1 66.44 102 ASP B CA 1
ATOM 5473 C C . ASP B 1 102 ? 38.812 -19.422 69.75 1 66.44 102 ASP B C 1
ATOM 5475 O O . ASP B 1 102 ? 38.656 -19.297 70.938 1 66.44 102 ASP B O 1
ATOM 5479 N N . GLY B 1 103 ? 37.844 -18.984 68.875 1 64.69 103 GLY B N 1
ATOM 5480 C CA . GLY B 1 103 ? 36.562 -18.438 69.312 1 64.69 103 GLY B CA 1
ATOM 5481 C C . GLY B 1 103 ? 36.625 -16.953 69.625 1 64.69 103 GLY B C 1
ATOM 5482 O O . GLY B 1 103 ? 35.688 -16.406 70.188 1 64.69 103 GLY B O 1
ATOM 5483 N N . ILE B 1 104 ? 37.781 -16.344 69.562 1 64.69 104 ILE B N 1
ATOM 5484 C CA . ILE B 1 104 ? 37.875 -14.93 69.875 1 64.69 104 ILE B CA 1
ATOM 5485 C C . ILE B 1 104 ? 37.438 -14.094 68.688 1 64.69 104 ILE B C 1
ATOM 5487 O O . ILE B 1 104 ? 37.969 -14.281 67.562 1 64.69 104 ILE B O 1
ATOM 5491 N N . SER B 1 105 ? 36.406 -13.297 68.812 1 69.88 105 SER B N 1
ATOM 5492 C CA . SER B 1 105 ? 35.875 -12.406 67.812 1 69.88 105 SER B CA 1
ATOM 5493 C C . SER B 1 105 ? 36.719 -11.133 67.688 1 69.88 105 SER B C 1
ATOM 5495 O O . SER B 1 105 ? 36.969 -10.469 68.688 1 69.88 105 SER B O 1
ATOM 5497 N N . PHE B 1 106 ? 37.438 -11 66.625 1 74.56 106 PHE B N 1
ATOM 5498 C CA . PHE B 1 106 ? 38.125 -9.727 66.438 1 74.56 106 PHE B CA 1
ATOM 5499 C C . PHE B 1 106 ? 37.5 -8.945 65.25 1 74.56 106 PHE B C 1
ATOM 5501 O O . PHE B 1 106 ? 37.062 -9.531 64.25 1 74.56 106 PHE B O 1
ATOM 5508 N N . GLU B 1 107 ? 37.344 -7.613 65.5 1 79.12 107 GLU B N 1
ATOM 5509 C CA . GLU B 1 107 ? 36.844 -6.711 64.5 1 79.12 107 GLU B CA 1
ATOM 5510 C C . GLU B 1 107 ? 38 -6.09 63.688 1 79.12 107 GLU B C 1
ATOM 5512 O O . GLU B 1 107 ? 39.031 -5.75 64.25 1 79.12 107 GLU B O 1
ATOM 5517 N N . SER B 1 108 ? 37.906 -6.258 62.406 1 86.25 108 SER B N 1
ATOM 5518 C CA . SER B 1 108 ? 38.875 -5.625 61.531 1 86.25 108 SER B CA 1
ATOM 5519 C C . SER B 1 108 ? 38.188 -4.695 60.531 1 86.25 108 SER B C 1
ATOM 5521 O O . SER B 1 108 ? 37.031 -4.898 60.188 1 86.25 108 SER B O 1
ATOM 5523 N N . MET B 1 109 ? 38.969 -3.525 60.188 1 87.44 109 MET B N 1
ATOM 5524 C CA . MET B 1 109 ? 38.5 -2.592 59.188 1 87.44 109 MET B CA 1
ATOM 5525 C C . MET B 1 109 ? 39 -2.979 57.781 1 87.44 109 MET B C 1
ATOM 5527 O O . MET B 1 109 ? 40.156 -3.369 57.625 1 87.44 109 MET B O 1
ATOM 5531 N N . TYR B 1 110 ? 38.062 -2.975 56.875 1 87.75 110 TYR B N 1
ATOM 5532 C CA . TYR B 1 110 ? 38.375 -3.283 55.469 1 87.75 110 TYR B CA 1
ATOM 5533 C C . TYR B 1 110 ? 37.906 -2.162 54.562 1 87.75 110 TYR B C 1
ATOM 5535 O O . TYR B 1 110 ? 37.031 -1.365 54.906 1 87.75 110 TYR B O 1
ATOM 5543 N N . CYS B 1 111 ? 38.562 -2.061 53.406 1 85.75 111 CYS B N 1
ATOM 5544 C CA . CYS B 1 111 ? 38.125 -1.184 52.312 1 85.75 111 CYS B CA 1
ATOM 5545 C C . CYS B 1 111 ? 37.469 -1.984 51.219 1 85.75 111 CYS B C 1
ATOM 5547 O O . CYS B 1 111 ? 38.125 -2.799 50.562 1 85.75 111 CYS B O 1
ATOM 5549 N N . ILE B 1 112 ? 36.25 -1.729 50.938 1 85.12 112 ILE B N 1
ATOM 5550 C CA . ILE B 1 112 ? 35.438 -2.5 50 1 85.12 112 ILE B CA 1
ATOM 5551 C C . ILE B 1 112 ? 36 -2.336 48.562 1 85.12 112 ILE B C 1
ATOM 5553 O O . ILE B 1 112 ? 36.094 -3.303 47.812 1 85.12 112 ILE B O 1
ATOM 5557 N N . ILE B 1 113 ? 36.469 -1.197 48.188 1 82.75 113 ILE B N 1
ATOM 5558 C CA . ILE B 1 113 ? 36.969 -0.927 46.844 1 82.75 113 ILE B CA 1
ATOM 5559 C C . ILE B 1 113 ? 38.344 -1.586 46.656 1 82.75 113 ILE B C 1
ATOM 5561 O O . ILE B 1 113 ? 38.594 -2.189 45.625 1 82.75 113 ILE B O 1
ATOM 5565 N N . CYS B 1 114 ? 39.156 -1.537 47.688 1 85.19 114 CYS B N 1
ATOM 5566 C CA . CYS B 1 114 ? 40.5 -2.156 47.594 1 85.19 114 CYS B CA 1
ATOM 5567 C C . CYS B 1 114 ? 40.375 -3.676 47.594 1 85.19 114 CYS B C 1
ATOM 5569 O O . CYS B 1 114 ? 41.219 -4.363 47.031 1 85.19 114 CYS B O 1
ATOM 5571 N N . ILE B 1 115 ? 39.281 -4.215 48.25 1 85.38 115 ILE B N 1
ATOM 5572 C CA . ILE B 1 115 ? 39 -5.648 48.219 1 85.38 115 ILE B CA 1
ATOM 5573 C C . ILE B 1 115 ? 38.594 -6.051 46.812 1 85.38 115 ILE B C 1
ATOM 5575 O O . ILE B 1 115 ? 39.062 -7.051 46.25 1 85.38 115 ILE B O 1
ATOM 5579 N N . LYS B 1 116 ? 37.688 -5.211 46.25 1 81.88 116 LYS B N 1
ATOM 5580 C CA . LYS B 1 116 ? 37.125 -5.488 44.906 1 81.88 116 LYS B CA 1
ATOM 5581 C C . LYS B 1 116 ? 38.219 -5.559 43.844 1 81.88 116 LYS B C 1
ATOM 5583 O O . LYS B 1 116 ? 38.219 -6.457 43 1 81.88 116 LYS B O 1
ATOM 5588 N N . TRP B 1 117 ? 39.156 -4.633 43.906 1 83 117 TRP B N 1
ATOM 5589 C CA . TRP B 1 117 ? 40.156 -4.531 42.844 1 83 117 TRP B CA 1
ATOM 5590 C C . TRP B 1 117 ? 41.469 -5.168 43.281 1 83 117 TRP B C 1
ATOM 5592 O O . TRP B 1 117 ? 42.469 -5.133 42.562 1 83 117 TRP B O 1
ATOM 5602 N N . ASN B 1 118 ? 41.406 -5.777 44.594 1 84.38 118 ASN B N 1
ATOM 5603 C CA . ASN B 1 118 ? 42.531 -6.488 45.156 1 84.38 118 ASN B CA 1
ATOM 5604 C C . ASN B 1 118 ? 43.844 -5.695 44.969 1 84.38 118 ASN B C 1
ATOM 5606 O O . ASN B 1 118 ? 44.844 -6.223 44.5 1 84.38 118 ASN B O 1
ATOM 5610 N N . THR B 1 119 ? 43.75 -4.41 45.312 1 84 119 THR B N 1
ATOM 5611 C CA . THR B 1 119 ? 44.938 -3.551 45.219 1 84 119 THR B CA 1
ATOM 5612 C C . THR B 1 119 ? 45.844 -3.758 46.438 1 84 119 THR B C 1
ATOM 5614 O O . THR B 1 119 ? 45.406 -4.145 47.5 1 84 119 THR B O 1
ATOM 5617 N N . LYS B 1 120 ? 47.219 -3.662 46.312 1 81.06 120 LYS B N 1
ATOM 5618 C CA . LYS B 1 120 ? 48.219 -3.848 47.375 1 81.06 120 LYS B CA 1
ATOM 5619 C C . LYS B 1 120 ? 49 -2.559 47.625 1 81.06 120 LYS B C 1
ATOM 5621 O O . LYS B 1 120 ? 49.094 -1.702 46.719 1 81.06 120 LYS B O 1
ATOM 5626 N N . SER B 1 121 ? 49.438 -2.311 48.906 1 77.31 121 SER B N 1
ATOM 5627 C CA . SER B 1 121 ? 50.281 -1.155 49.219 1 77.31 121 SER B CA 1
ATOM 5628 C C . SER B 1 121 ? 51.656 -1.27 48.562 1 77.31 121 SER B C 1
ATOM 5630 O O . SER B 1 121 ? 52.031 -2.348 48.125 1 77.31 121 SER B O 1
ATOM 5632 N N . LEU B 1 122 ? 52.406 -0.144 48.438 1 73.25 122 LEU B N 1
ATOM 5633 C CA . LEU B 1 122 ? 53.719 -0.101 47.844 1 73.25 122 LEU B CA 1
ATOM 5634 C C . LEU B 1 122 ? 54.656 -1.122 48.469 1 73.25 122 LEU B C 1
ATOM 5636 O O . LEU B 1 122 ? 55.531 -1.689 47.781 1 73.25 122 LEU B O 1
ATOM 5640 N N . ASN B 1 123 ? 54.5 -1.489 49.781 1 73.81 123 ASN B N 1
ATOM 5641 C CA . ASN B 1 123 ? 55.344 -2.432 50.5 1 73.81 123 ASN B CA 1
ATOM 5642 C C . ASN B 1 123 ? 54.812 -3.857 50.406 1 73.81 123 ASN B C 1
ATOM 5644 O O . ASN B 1 123 ? 55.375 -4.773 51 1 73.81 123 ASN B O 1
ATOM 5648 N N . GLY B 1 124 ? 53.719 -4.086 49.531 1 75.25 124 GLY B N 1
ATOM 5649 C CA . GLY B 1 124 ? 53.156 -5.414 49.312 1 75.25 124 GLY B CA 1
ATOM 5650 C C . GLY B 1 124 ? 52.156 -5.812 50.375 1 75.25 124 GLY B C 1
ATOM 5651 O O . GLY B 1 124 ? 51.625 -6.926 50.344 1 75.25 124 GLY B O 1
ATOM 5652 N N . SER B 1 125 ? 51.906 -4.973 51.344 1 77.38 125 SER B N 1
ATOM 5653 C CA . SER B 1 125 ? 50.969 -5.305 52.406 1 77.38 125 SER B CA 1
ATOM 5654 C C . SER B 1 125 ? 49.531 -5.34 51.906 1 77.38 125 SER B C 1
ATOM 5656 O O . SER B 1 125 ? 49.156 -4.559 51.031 1 77.38 125 SER B O 1
ATOM 5658 N N . THR B 1 126 ? 48.812 -6.328 52.438 1 81.12 126 THR B N 1
ATOM 5659 C CA . THR B 1 126 ? 47.406 -6.492 52.062 1 81.12 126 THR B CA 1
ATOM 5660 C C . THR B 1 126 ? 46.5 -6.078 53.188 1 81.12 126 THR B C 1
ATOM 5662 O O . THR B 1 126 ? 45.344 -6.527 53.281 1 81.12 126 THR B O 1
ATOM 5665 N N . ILE B 1 127 ? 47.031 -5.113 53.938 1 82.19 127 ILE B N 1
ATOM 5666 C CA . ILE B 1 127 ? 46.219 -4.602 55 1 82.19 127 ILE B CA 1
ATOM 5667 C C . ILE B 1 127 ? 45.062 -3.777 54.438 1 82.19 127 ILE B C 1
ATOM 5669 O O . ILE B 1 127 ? 45.25 -2.992 53.5 1 82.19 127 ILE B O 1
ATOM 5673 N N . TRP B 1 128 ? 43.906 -3.896 54.719 1 87.56 128 TRP B N 1
ATOM 5674 C CA . TRP B 1 128 ? 42.656 -3.27 54.312 1 87.56 128 TRP B CA 1
ATOM 5675 C C . TRP B 1 128 ? 41.969 -4.078 53.219 1 87.56 128 TRP B C 1
ATOM 5677 O O . TRP B 1 128 ? 40.875 -3.723 52.781 1 87.56 128 TRP B O 1
ATOM 5687 N N . ASN B 1 129 ? 42.656 -5.031 52.625 1 86.19 129 ASN B N 1
ATOM 5688 C CA . ASN B 1 129 ? 42.094 -5.93 51.625 1 86.19 129 ASN B CA 1
ATOM 5689 C C . ASN B 1 129 ? 41.844 -7.324 52.188 1 86.19 129 ASN B C 1
ATOM 5691 O O . ASN B 1 129 ? 40.781 -7.59 52.75 1 86.19 129 ASN B O 1
ATOM 5695 N N . LYS B 1 130 ? 42.875 -8.188 52.094 1 79.62 130 LYS B N 1
ATOM 5696 C CA . LYS B 1 130 ? 42.75 -9.555 52.594 1 79.62 130 LYS B CA 1
ATOM 5697 C C . LYS B 1 130 ? 43 -9.625 54.094 1 79.62 130 LYS B C 1
ATOM 5699 O O . LYS B 1 130 ? 42.344 -10.383 54.812 1 79.62 130 LYS B O 1
ATOM 5704 N N . GLU B 1 131 ? 43.969 -8.734 54.5 1 79.94 131 GLU B N 1
ATOM 5705 C CA . GLU B 1 131 ? 44.25 -8.656 55.938 1 79.94 131 GLU B CA 1
ATOM 5706 C C . GLU B 1 131 ? 43.562 -7.457 56.562 1 79.94 131 GLU B C 1
ATOM 5708 O O . GLU B 1 131 ? 43.562 -6.359 56 1 79.94 131 GLU B O 1
ATOM 5713 N N . GLY B 1 132 ? 42.625 -7.59 57.406 1 81.62 132 GLY B N 1
ATOM 5714 C CA . GLY B 1 132 ? 41.906 -6.555 58.125 1 81.62 132 GLY B CA 1
ATOM 5715 C C . GLY B 1 132 ? 42.812 -5.66 58.938 1 81.62 132 GLY B C 1
ATOM 5716 O O . GLY B 1 132 ? 43.875 -6.094 59.406 1 81.62 132 GLY B O 1
ATOM 5717 N N . CYS B 1 133 ? 42.562 -4.297 58.875 1 83.75 133 CYS B N 1
ATOM 5718 C CA . CYS B 1 133 ? 43.25 -3.367 59.781 1 83.75 133 CYS B CA 1
ATOM 5719 C C . CYS B 1 133 ? 42.688 -3.467 61.188 1 83.75 133 CYS B C 1
ATOM 5721 O O . CYS B 1 133 ? 41.5 -3.219 61.406 1 83.75 133 CYS B O 1
ATOM 5723 N N . GLN B 1 134 ? 43.469 -3.812 62.094 1 80.56 134 GLN B N 1
ATOM 5724 C CA . GLN B 1 134 ? 43 -4.055 63.438 1 80.56 134 GLN B CA 1
ATOM 5725 C C . GLN B 1 134 ? 43.219 -2.824 64.312 1 80.56 134 GLN B C 1
ATOM 5727 O O . GLN B 1 134 ? 42.781 -2.789 65.5 1 80.56 134 GLN B O 1
ATOM 5732 N N . SER B 1 135 ? 43.875 -1.795 63.812 1 80 135 SER B N 1
ATOM 5733 C CA . SER B 1 135 ? 44.062 -0.555 64.562 1 80 135 SER B CA 1
ATOM 5734 C C . SER B 1 135 ? 42.875 0.39 64.375 1 80 135 SER B C 1
ATOM 5736 O O . SER B 1 135 ? 42.812 1.07 63.312 1 80 135 SER B O 1
ATOM 5738 N N . PHE B 1 136 ? 41.969 0.416 65.25 1 82.12 136 PHE B N 1
ATOM 5739 C CA . PHE B 1 136 ? 40.781 1.226 65.125 1 82.12 136 PHE B CA 1
ATOM 5740 C C . PHE B 1 136 ? 41.062 2.68 65.438 1 82.12 136 PHE B C 1
ATOM 5742 O O . PHE B 1 136 ? 40.75 3.129 66.562 1 82.12 136 PHE B O 1
ATOM 5749 N N . ARG B 1 137 ? 41.781 3.365 64.688 1 82.44 137 ARG B N 1
ATOM 5750 C CA . ARG B 1 137 ? 42.125 4.777 64.875 1 82.44 137 ARG B CA 1
ATOM 5751 C C . ARG B 1 137 ? 41.719 5.57 63.594 1 82.44 137 ARG B C 1
ATOM 5753 O O . ARG B 1 137 ? 41.844 5.082 62.469 1 82.44 137 ARG B O 1
ATOM 5760 N N . LEU B 1 138 ? 41.188 6.691 63.781 1 82.56 138 LEU B N 1
ATOM 5761 C CA . LEU B 1 138 ? 40.75 7.57 62.688 1 82.56 138 LEU B CA 1
ATOM 5762 C C . LEU B 1 138 ? 41.938 7.984 61.812 1 82.56 138 LEU B C 1
ATOM 5764 O O . LEU B 1 138 ? 41.781 8.148 60.625 1 82.56 138 LEU B O 1
ATOM 5768 N N . ASP B 1 139 ? 43.094 8.094 62.375 1 83.44 139 ASP B N 1
ATOM 5769 C CA . ASP B 1 139 ? 44.281 8.5 61.625 1 83.44 139 ASP B CA 1
ATOM 5770 C C . ASP B 1 139 ? 44.688 7.426 60.625 1 83.44 139 ASP B C 1
ATOM 5772 O O . ASP B 1 139 ? 45.188 7.738 59.531 1 83.44 139 ASP B O 1
ATOM 5776 N N . LYS B 1 140 ? 44.438 6.16 60.938 1 85.44 140 LYS B N 1
ATOM 5777 C CA . LYS B 1 140 ? 44.75 5.07 60 1 85.44 140 LYS B CA 1
ATOM 5778 C C . LYS B 1 140 ? 43.781 5.055 58.812 1 85.44 140 LYS B C 1
ATOM 5780 O O . LYS B 1 140 ? 44.156 4.758 57.688 1 85.44 140 LYS B O 1
ATOM 5785 N N . ILE B 1 141 ? 42.562 5.367 59.125 1 86 141 ILE B N 1
ATOM 5786 C CA . ILE B 1 141 ? 41.562 5.461 58.062 1 86 141 ILE B CA 1
ATOM 5787 C C . ILE B 1 141 ? 41.906 6.605 57.125 1 86 141 ILE B C 1
ATOM 5789 O O . ILE B 1 141 ? 41.844 6.438 55.875 1 86 141 ILE B O 1
ATOM 5793 N N . LYS B 1 142 ? 42.312 7.691 57.625 1 82.44 142 LYS B N 1
ATOM 5794 C CA . LYS B 1 142 ? 42.688 8.844 56.812 1 82.44 142 LYS B CA 1
ATOM 5795 C C . LYS B 1 142 ? 43.969 8.57 56.031 1 82.44 142 LYS B C 1
ATOM 5797 O O . LYS B 1 142 ? 44.062 8.977 54.875 1 82.44 142 LYS B O 1
ATOM 5802 N N . SER B 1 143 ? 44.875 7.871 56.625 1 86.31 143 SER B N 1
ATOM 5803 C CA . SER B 1 143 ? 46.094 7.492 55.938 1 86.31 143 SER B CA 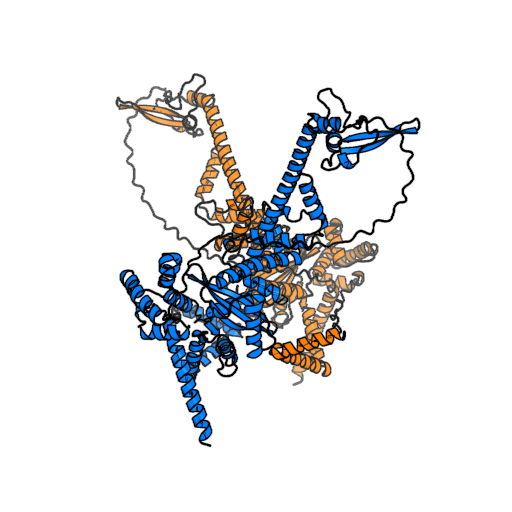1
ATOM 5804 C C . SER B 1 143 ? 45.812 6.547 54.781 1 86.31 143 SER B C 1
ATOM 5806 O O . SER B 1 143 ? 46.406 6.66 53.719 1 86.31 143 SER B O 1
ATOM 5808 N N . HIS B 1 144 ? 44.812 5.633 54.969 1 87.5 144 HIS B N 1
ATOM 5809 C CA . HIS B 1 144 ? 44.438 4.738 53.875 1 87.5 144 HIS B CA 1
ATOM 5810 C C . HIS B 1 144 ? 43.812 5.504 52.75 1 87.5 144 HIS B C 1
ATOM 5812 O O . HIS B 1 144 ? 44.094 5.258 51.562 1 87.5 144 HIS B O 1
ATOM 5818 N N . GLU B 1 145 ? 43 6.449 53.062 1 82.5 145 GLU B N 1
ATOM 5819 C CA . GLU B 1 145 ? 42.281 7.27 52.062 1 82.5 145 GLU B CA 1
ATOM 5820 C C . GLU B 1 145 ? 43.281 7.949 51.125 1 82.5 145 GLU B C 1
ATOM 5822 O O . GLU B 1 145 ? 42.969 8.141 49.938 1 82.5 145 GLU B O 1
ATOM 5827 N N . THR B 1 146 ? 44.438 8.258 51.688 1 80.44 146 THR B N 1
ATOM 5828 C CA . THR B 1 146 ? 45.438 8.984 50.875 1 80.44 146 THR B CA 1
ATOM 5829 C C . THR B 1 146 ? 46.531 8.039 50.406 1 80.44 146 THR B C 1
ATOM 5831 O O . THR B 1 146 ? 47.531 8.484 49.781 1 80.44 146 THR B O 1
ATOM 5834 N N . SER B 1 147 ? 46.406 6.797 50.688 1 84.25 147 SER B N 1
ATOM 5835 C CA . SER B 1 147 ? 47.438 5.824 50.344 1 84.25 147 SER B CA 1
ATOM 5836 C C . SER B 1 147 ? 47.375 5.508 48.844 1 84.25 147 SER B C 1
ATOM 5838 O O . SER B 1 147 ? 46.375 5.727 48.188 1 84.25 147 SER B O 1
ATOM 5840 N N . CYS B 1 148 ? 48.469 5.004 48.281 1 80.69 148 CYS B N 1
ATOM 5841 C CA . CYS B 1 148 ? 48.594 4.629 46.875 1 80.69 148 CYS B CA 1
ATOM 5842 C C . CYS B 1 148 ? 47.688 3.455 46.562 1 80.69 148 CYS B C 1
ATOM 5844 O O . CYS B 1 148 ? 47.062 3.414 45.5 1 80.69 148 CYS B O 1
ATOM 5846 N N . MET B 1 149 ? 47.438 2.594 47.5 1 84.69 149 MET B N 1
ATOM 5847 C CA . MET B 1 149 ? 46.594 1.424 47.312 1 84.69 149 MET B CA 1
ATOM 5848 C C . MET B 1 149 ? 45.125 1.838 47.094 1 84.69 149 MET B C 1
ATOM 5850 O O . MET B 1 149 ? 44.5 1.353 46.156 1 84.69 149 MET B O 1
ATOM 5854 N N . HIS B 1 150 ? 44.688 2.713 47.844 1 83.44 150 HIS B N 1
ATOM 5855 C CA . HIS B 1 150 ? 43.312 3.186 47.75 1 83.44 150 HIS B CA 1
ATOM 5856 C C . HIS B 1 150 ? 43.125 4.023 46.469 1 83.44 150 HIS B C 1
ATOM 5858 O O . HIS B 1 150 ? 42.125 3.859 45.75 1 83.44 150 HIS B O 1
ATOM 5864 N N . LYS B 1 151 ? 44.031 4.824 46.125 1 80.81 151 LYS B N 1
ATOM 5865 C CA . LYS B 1 151 ? 43.938 5.652 44.906 1 80.81 151 LYS B CA 1
ATOM 5866 C C . LYS B 1 151 ? 43.938 4.793 43.656 1 80.81 151 LYS B C 1
ATOM 5868 O O . LYS B 1 151 ? 43.188 5.082 42.719 1 80.81 151 LYS B O 1
ATOM 5873 N N . GLN B 1 152 ? 44.719 3.814 43.719 1 81.5 152 GLN B N 1
ATOM 5874 C CA . GLN B 1 152 ? 44.719 2.896 42.594 1 81.5 152 GLN B CA 1
ATOM 5875 C C . GLN B 1 152 ? 43.375 2.176 42.438 1 81.5 152 GLN B C 1
ATOM 5877 O O . GLN B 1 152 ? 42.875 2 41.344 1 81.5 152 GLN B O 1
ATOM 5882 N N . ALA B 1 153 ? 42.844 1.756 43.531 1 80.19 153 ALA B N 1
ATOM 5883 C CA . ALA B 1 153 ? 41.562 1.074 43.5 1 80.19 153 ALA B CA 1
ATOM 5884 C C . ALA B 1 153 ? 40.438 2.01 43.031 1 80.19 153 ALA B C 1
ATOM 5886 O O . ALA B 1 153 ? 39.594 1.611 42.25 1 80.19 153 ALA B O 1
ATOM 5887 N N . ILE B 1 154 ? 40.531 3.191 43.438 1 77.38 154 ILE B N 1
ATOM 5888 C CA . ILE B 1 154 ? 39.562 4.184 43 1 77.38 154 ILE B CA 1
ATOM 5889 C C . ILE B 1 154 ? 39.719 4.453 41.531 1 77.38 154 ILE B C 1
ATOM 5891 O O . ILE B 1 154 ? 38.719 4.551 40.781 1 77.38 154 ILE B O 1
ATOM 5895 N N . SER B 1 155 ? 40.906 4.578 41.094 1 75.62 155 SER B N 1
ATOM 5896 C CA . SER B 1 155 ? 41.125 4.797 39.688 1 75.62 155 SER B CA 1
ATOM 5897 C C . SER B 1 155 ? 40.625 3.635 38.844 1 75.62 155 SER B C 1
ATOM 5899 O O . SER B 1 155 ? 40.031 3.846 37.781 1 75.62 155 SER B O 1
ATOM 5901 N N . MET B 1 156 ? 40.812 2.506 39.344 1 76.75 156 MET B N 1
ATOM 5902 C CA . MET B 1 156 ? 40.312 1.329 38.625 1 76.75 156 MET B CA 1
ATOM 5903 C C . MET B 1 156 ? 38.781 1.276 38.656 1 76.75 156 MET B C 1
ATOM 5905 O O . MET B 1 156 ? 38.156 0.879 37.688 1 76.75 156 MET B O 1
ATOM 5909 N N . GLU B 1 157 ? 38.281 1.668 39.719 1 70.75 157 GLU B N 1
ATOM 5910 C CA . GLU B 1 157 ? 36.844 1.724 39.875 1 70.75 157 GLU B CA 1
ATOM 5911 C C . GLU B 1 157 ? 36.219 2.756 38.906 1 70.75 157 GLU B C 1
ATOM 5913 O O . GLU B 1 157 ? 35.219 2.502 38.281 1 70.75 157 GLU B O 1
ATOM 5918 N N . ILE B 1 158 ? 36.844 3.793 38.875 1 65.12 158 ILE B N 1
ATOM 5919 C CA . ILE B 1 158 ? 36.406 4.848 37.969 1 65.12 158 ILE B CA 1
ATOM 5920 C C . ILE B 1 158 ? 36.562 4.375 36.5 1 65.12 158 ILE B C 1
ATOM 5922 O O . ILE B 1 158 ? 35.656 4.59 35.688 1 65.12 158 ILE B O 1
ATOM 5926 N N . LYS B 1 159 ? 37.594 3.807 36.281 1 63.84 159 LYS B N 1
ATOM 5927 C CA . LYS B 1 159 ? 37.812 3.291 34.938 1 63.84 159 LYS B CA 1
ATOM 5928 C C . LYS B 1 159 ? 36.781 2.229 34.594 1 63.84 159 LYS B C 1
ATOM 5930 O O . LYS B 1 159 ? 36.312 2.178 33.438 1 63.84 159 LYS B O 1
ATOM 5935 N N . ASP B 1 160 ? 36.594 1.421 35.5 1 62.12 160 ASP B N 1
ATOM 5936 C CA . ASP B 1 160 ? 35.594 0.381 35.281 1 62.12 160 ASP B CA 1
ATOM 5937 C C . ASP B 1 160 ? 34.188 0.988 35.094 1 62.12 160 ASP B C 1
ATOM 5939 O O . ASP B 1 160 ? 33.438 0.548 34.219 1 62.12 160 ASP B O 1
ATOM 5943 N N . GLN B 1 161 ? 33.938 1.821 35.906 1 57.91 161 GLN B N 1
ATOM 5944 C CA . GLN B 1 161 ? 32.656 2.508 35.812 1 57.91 161 GLN B CA 1
ATOM 5945 C C . GLN B 1 161 ? 32.562 3.318 34.5 1 57.91 161 GLN B C 1
ATOM 5947 O O . GLN B 1 161 ? 31.5 3.391 33.875 1 57.91 161 GLN B O 1
ATOM 5952 N N . THR B 1 162 ? 33.594 3.93 34.281 1 55.62 162 THR B N 1
ATOM 5953 C CA . THR B 1 162 ? 33.656 4.691 33.031 1 55.62 162 THR B CA 1
ATOM 5954 C C . THR B 1 162 ? 33.469 3.77 31.828 1 55.62 162 THR B C 1
ATOM 5956 O O . THR B 1 162 ? 32.781 4.113 30.875 1 55.62 162 THR B O 1
ATOM 5959 N N . THR B 1 163 ? 34.219 2.705 31.953 1 53.62 163 THR B N 1
ATOM 5960 C CA . THR B 1 163 ? 34.094 1.752 30.859 1 53.62 163 THR B CA 1
ATOM 5961 C C . THR B 1 163 ? 32.656 1.222 30.734 1 53.62 163 THR B C 1
ATOM 5963 O O . THR B 1 163 ? 32.156 1.058 29.641 1 53.62 163 THR B O 1
ATOM 5966 N N . VAL B 1 164 ? 32.219 0.791 31.906 1 49.75 164 VAL B N 1
ATOM 5967 C CA . VAL B 1 164 ? 30.844 0.32 31.922 1 49.75 164 VAL B CA 1
ATOM 5968 C C . VAL B 1 164 ? 29.906 1.433 31.453 1 49.75 164 VAL B C 1
ATOM 5970 O O . VAL B 1 164 ? 28.984 1.188 30.688 1 49.75 164 VAL B O 1
ATOM 5973 N N . THR B 1 165 ? 30.156 2.551 32.031 1 50.25 165 THR B N 1
ATOM 5974 C CA . THR B 1 165 ? 29.344 3.693 31.625 1 50.25 165 THR B CA 1
ATOM 5975 C C . THR B 1 165 ? 29.516 3.967 30.125 1 50.25 165 THR B C 1
ATOM 5977 O O . THR B 1 165 ? 28.547 4.301 29.438 1 50.25 165 THR B O 1
ATOM 5980 N N . ASP B 1 166 ? 30.734 3.797 29.703 1 52.72 166 ASP B N 1
ATOM 5981 C CA . ASP B 1 166 ? 31.016 4.02 28.281 1 52.72 166 ASP B CA 1
ATOM 5982 C C . ASP B 1 166 ? 30.344 2.953 27.422 1 52.72 166 ASP B C 1
ATOM 5984 O O . ASP B 1 166 ? 29.781 3.26 26.375 1 52.72 166 ASP B O 1
ATOM 5988 N N . THR B 1 167 ? 30.547 1.751 27.922 1 49.81 167 THR B N 1
ATOM 5989 C CA . THR B 1 167 ? 29.891 0.662 27.188 1 49.81 167 THR B CA 1
ATOM 5990 C C . THR B 1 167 ? 28.375 0.814 27.234 1 49.81 167 THR B C 1
ATOM 5992 O O . THR B 1 167 ? 27.703 0.549 26.234 1 49.81 167 THR B O 1
ATOM 5995 N N . LEU B 1 168 ? 27.938 1.094 28.438 1 48.94 168 LEU B N 1
ATOM 5996 C CA . LEU B 1 168 ? 26.516 1.335 28.578 1 48.94 168 LEU B CA 1
ATOM 5997 C C . LEU B 1 168 ? 26.078 2.523 27.734 1 48.94 168 LEU B C 1
ATOM 5999 O O . LEU B 1 168 ? 25 2.498 27.125 1 48.94 168 LEU B O 1
ATOM 6003 N N . SER B 1 169 ? 26.969 3.455 27.797 1 59.09 169 SER B N 1
ATOM 6004 C CA . SER B 1 169 ? 26.672 4.621 26.984 1 59.09 169 SER B CA 1
ATOM 6005 C C . SER B 1 169 ? 26.688 4.27 25.5 1 59.09 169 SER B C 1
ATOM 6007 O O . SER B 1 169 ? 25.844 4.727 24.734 1 59.09 169 SER B O 1
ATOM 6009 N N . HIS B 1 170 ? 27.688 3.387 25.219 1 62.59 170 HIS B N 1
ATOM 6010 C CA . HIS B 1 170 ? 27.797 2.977 23.812 1 62.59 170 HIS B CA 1
ATOM 6011 C C . HIS B 1 170 ? 26.594 2.117 23.406 1 62.59 170 HIS B C 1
ATOM 6013 O O . HIS B 1 170 ? 26.078 2.254 22.297 1 62.59 170 HIS B O 1
ATOM 6019 N N . GLN B 1 171 ? 26.297 1.23 24.266 1 63.5 171 GLN B N 1
ATOM 6020 C CA . GLN B 1 171 ? 25.125 0.399 23.984 1 63.5 171 GLN B CA 1
ATOM 6021 C C . GLN B 1 171 ? 23.859 1.243 23.891 1 63.5 171 GLN B C 1
ATOM 6023 O O . GLN B 1 171 ? 23 0.99 23.047 1 63.5 171 GLN B O 1
ATOM 6028 N N . ASN B 1 172 ? 23.906 2.17 24.828 1 68.69 172 ASN B N 1
ATOM 6029 C CA . ASN B 1 172 ? 22.766 3.074 24.812 1 68.69 172 ASN B CA 1
ATOM 6030 C C . ASN B 1 172 ? 22.719 3.896 23.516 1 68.69 172 ASN B C 1
ATOM 6032 O O . ASN B 1 172 ? 21.641 4.152 22.984 1 68.69 172 ASN B O 1
ATOM 6036 N N . ASP B 1 173 ? 23.922 4.133 23.062 1 78.31 173 ASP B N 1
ATOM 6037 C CA . ASP B 1 173 ? 23.984 4.918 21.828 1 78.31 173 ASP B CA 1
ATOM 6038 C C . ASP B 1 173 ? 23.531 4.09 20.625 1 78.31 173 ASP B C 1
ATOM 6040 O O . ASP B 1 173 ? 22.844 4.602 19.734 1 78.31 173 ASP B O 1
ATOM 6044 N N . LYS B 1 174 ? 23.906 2.826 20.719 1 80.44 174 LYS B N 1
ATOM 6045 C CA . LYS B 1 174 ? 23.5 1.96 19.609 1 80.44 174 LYS B CA 1
ATOM 6046 C C . LYS B 1 174 ? 21.984 1.729 19.625 1 80.44 174 LYS B C 1
ATOM 6048 O O . LYS B 1 174 ? 21.359 1.684 18.562 1 80.44 174 LYS B O 1
ATOM 6053 N N . GLU B 1 175 ? 21.516 1.61 20.766 1 81.94 175 GLU B N 1
ATOM 6054 C CA . GLU B 1 175 ? 20.078 1.432 20.891 1 81.94 175 GLU B CA 1
ATOM 6055 C C . GLU B 1 175 ? 19.312 2.689 20.469 1 81.94 175 GLU B C 1
ATOM 6057 O O . GLU B 1 175 ? 18.266 2.605 19.844 1 81.94 175 GLU B O 1
ATOM 6062 N N . PHE B 1 176 ? 19.906 3.795 20.938 1 88 176 PHE B N 1
ATOM 6063 C CA . PHE B 1 176 ? 19.297 5.062 20.547 1 88 176 PHE B CA 1
ATOM 6064 C C . PHE B 1 176 ? 19.312 5.227 19.031 1 88 176 PHE B C 1
ATOM 6066 O O . PHE B 1 176 ? 18.312 5.648 18.438 1 88 176 PHE B O 1
ATOM 6073 N N . ALA B 1 177 ? 20.391 4.828 18.453 1 90.69 177 ALA B N 1
ATOM 6074 C CA . ALA B 1 177 ? 20.516 4.922 17 1 90.69 177 ALA B CA 1
ATOM 6075 C C . ALA B 1 177 ? 19.562 3.955 16.312 1 90.69 177 ALA B C 1
ATOM 6077 O O . ALA B 1 177 ? 19.016 4.262 15.242 1 90.69 177 ALA B O 1
ATOM 6078 N N . ALA B 1 178 ? 19.406 2.836 16.906 1 91.69 178 ALA B N 1
ATOM 6079 C CA . ALA B 1 178 ? 18.469 1.851 16.359 1 91.69 178 ALA B CA 1
ATOM 6080 C C . ALA B 1 178 ? 17.047 2.367 16.422 1 91.69 178 ALA B C 1
ATOM 6082 O O . ALA B 1 178 ? 16.266 2.143 15.492 1 91.69 178 ALA B O 1
ATOM 6083 N N . LEU B 1 179 ? 16.766 3.068 17.469 1 91.56 179 LEU B N 1
ATOM 6084 C CA . LEU B 1 179 ? 15.422 3.635 17.625 1 91.56 179 LEU B CA 1
ATOM 6085 C C . LEU B 1 179 ? 15.188 4.762 16.625 1 91.56 179 LEU B C 1
ATOM 6087 O O . LEU B 1 179 ? 14.078 4.934 16.125 1 91.56 179 LEU B O 1
ATOM 6091 N N . GLU B 1 180 ? 16.188 5.512 16.391 1 94.5 180 GLU B N 1
ATOM 6092 C CA . GLU B 1 180 ? 16.094 6.551 15.375 1 94.5 180 GLU B CA 1
ATOM 6093 C C . GLU B 1 180 ? 15.781 5.953 14 1 94.5 180 GLU B C 1
ATOM 6095 O O . GLU B 1 180 ? 14.906 6.445 13.289 1 94.5 180 GLU B O 1
ATOM 6100 N N . ASP B 1 181 ? 16.516 4.898 13.727 1 95.25 181 ASP B N 1
ATOM 6101 C CA . ASP B 1 181 ? 16.312 4.246 12.438 1 95.25 181 ASP B CA 1
ATOM 6102 C C . ASP B 1 181 ? 14.922 3.615 12.352 1 95.25 181 ASP B C 1
ATOM 6104 O O . ASP B 1 181 ? 14.305 3.607 11.289 1 95.25 181 ASP B O 1
ATOM 6108 N N . ALA B 1 182 ? 14.484 3.115 13.453 1 94.62 182 ALA B N 1
ATOM 6109 C CA . ALA B 1 182 ? 13.141 2.545 13.5 1 94.62 182 ALA B CA 1
ATOM 6110 C C . ALA B 1 182 ? 12.086 3.611 13.234 1 94.62 182 ALA B C 1
ATOM 6112 O O . ALA B 1 182 ? 11.094 3.355 12.539 1 94.62 182 ALA B O 1
ATOM 6113 N N . GLN B 1 183 ? 12.336 4.781 13.781 1 95.62 183 GLN B N 1
ATOM 6114 C CA . GLN B 1 183 ? 11.414 5.891 13.555 1 95.62 183 GLN B CA 1
ATOM 6115 C C . GLN B 1 183 ? 11.422 6.332 12.094 1 95.62 183 GLN B C 1
ATOM 6117 O O . GLN B 1 183 ? 10.383 6.727 11.555 1 95.62 183 GLN B O 1
ATOM 6122 N N . LYS B 1 184 ? 12.539 6.266 11.484 1 96.5 184 LYS B N 1
ATOM 6123 C CA . LYS B 1 184 ? 12.641 6.598 10.07 1 96.5 184 LYS B CA 1
ATOM 6124 C C . LYS B 1 184 ? 11.875 5.598 9.211 1 96.5 184 LYS B C 1
ATOM 6126 O O . LYS B 1 184 ? 11.219 5.977 8.234 1 96.5 184 LYS B O 1
ATOM 6131 N N . VAL B 1 185 ? 12.016 4.332 9.578 1 96.88 185 VAL B N 1
ATOM 6132 C CA . VAL B 1 185 ? 11.289 3.281 8.875 1 96.88 185 VAL B CA 1
ATOM 6133 C C . VAL B 1 185 ? 9.789 3.516 8.992 1 96.88 185 VAL B C 1
ATOM 6135 O O . VAL B 1 185 ? 9.055 3.404 8.008 1 96.88 185 VAL B O 1
ATOM 6138 N N . LEU B 1 186 ? 9.375 3.84 10.203 1 97.06 186 LEU B N 1
ATOM 6139 C CA . LEU B 1 186 ? 7.957 4.105 10.43 1 97.06 186 LEU B CA 1
ATOM 6140 C C . LEU B 1 186 ? 7.492 5.312 9.617 1 97.06 186 LEU B C 1
ATOM 6142 O O . LEU B 1 186 ? 6.406 5.289 9.031 1 97.06 186 LEU B O 1
ATOM 6146 N N . TYR B 1 187 ? 8.25 6.348 9.562 1 97.5 187 TYR B N 1
ATOM 6147 C CA . TYR B 1 187 ? 7.898 7.543 8.797 1 97.5 187 TYR B CA 1
ATOM 6148 C C . TYR B 1 187 ? 7.719 7.215 7.32 1 97.5 187 TYR B C 1
ATOM 6150 O O . TYR B 1 187 ? 6.828 7.754 6.664 1 97.5 187 TYR B O 1
ATOM 6158 N N . PHE B 1 188 ? 8.586 6.336 6.84 1 96.69 188 PHE B N 1
ATOM 6159 C CA . PHE B 1 188 ? 8.469 5.914 5.449 1 96.69 188 PHE B CA 1
ATOM 6160 C C . PHE B 1 188 ? 7.105 5.281 5.191 1 96.69 188 PHE B C 1
ATOM 6162 O O . PHE B 1 188 ? 6.449 5.59 4.195 1 96.69 188 PHE B O 1
ATOM 6169 N N . LEU B 1 189 ? 6.707 4.438 6.02 1 96.31 189 LEU B N 1
ATOM 6170 C CA . LEU B 1 189 ? 5.43 3.748 5.871 1 96.31 189 LEU B CA 1
ATOM 6171 C C . LEU B 1 189 ? 4.27 4.738 5.938 1 96.31 189 LEU B C 1
ATOM 6173 O O . LEU B 1 189 ? 3.336 4.66 5.133 1 96.31 189 LEU B O 1
ATOM 6177 N N . ILE B 1 190 ? 4.367 5.695 6.809 1 94.38 190 ILE B N 1
ATOM 6178 C CA . ILE B 1 190 ? 3.301 6.668 7.012 1 94.38 190 ILE B CA 1
ATOM 6179 C C . ILE B 1 190 ? 3.236 7.617 5.816 1 94.38 190 ILE B C 1
ATOM 6181 O O . ILE B 1 190 ? 2.154 7.895 5.293 1 94.38 190 ILE B O 1
ATOM 6185 N N . SER B 1 191 ? 4.363 8.102 5.387 1 93.12 191 SER B N 1
ATOM 6186 C CA . SER B 1 191 ? 4.434 9.094 4.324 1 93.12 191 SER B CA 1
ATOM 6187 C C . SER B 1 191 ? 3.898 8.539 3.008 1 93.12 191 SER B C 1
ATOM 6189 O O . SER B 1 191 ? 3.389 9.289 2.172 1 93.12 191 SER B O 1
ATOM 6191 N N . HIS B 1 192 ? 3.943 7.234 2.848 1 91.38 192 HIS B N 1
ATOM 6192 C CA . HIS B 1 192 ? 3.461 6.621 1.615 1 91.38 192 HIS B CA 1
ATOM 6193 C C . HIS B 1 192 ? 2.127 5.914 1.837 1 91.38 192 HIS B C 1
ATOM 6195 O O . HIS B 1 192 ? 1.69 5.125 0.997 1 91.38 192 HIS B O 1
ATOM 6201 N N . SER B 1 193 ? 1.486 6.121 2.99 1 87.88 193 SER B N 1
ATOM 6202 C CA . SER B 1 193 ? 0.16 5.621 3.338 1 87.88 193 SER B CA 1
ATOM 6203 C C . SER B 1 193 ? 0.106 4.098 3.271 1 87.88 193 SER B C 1
ATOM 6205 O O . SER B 1 193 ? -0.826 3.529 2.701 1 87.88 193 SER B O 1
ATOM 6207 N N . LEU B 1 194 ? 1.169 3.484 3.75 1 91.44 194 LEU B N 1
ATOM 6208 C CA . LEU B 1 194 ? 1.239 2.029 3.805 1 91.44 194 LEU B CA 1
ATOM 6209 C C . LEU B 1 194 ? 0.821 1.516 5.18 1 91.44 194 LEU B C 1
ATOM 6211 O O . LEU B 1 194 ? 0.88 2.252 6.164 1 91.44 194 LEU B O 1
ATOM 6215 N N . PRO B 1 195 ? 0.295 0.255 5.23 1 89.94 195 PRO B N 1
ATOM 6216 C CA . PRO B 1 195 ? -0.063 -0.288 6.543 1 89.94 195 PRO B CA 1
ATOM 6217 C C . PRO B 1 195 ? 1.123 -0.343 7.5 1 89.94 19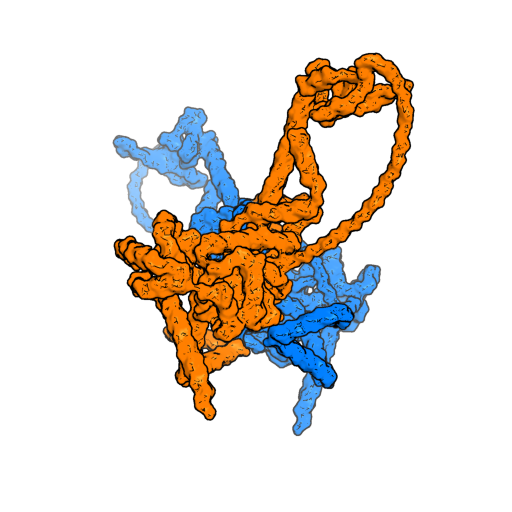5 PRO B C 1
ATOM 6219 O O . PRO B 1 195 ? 1.973 -1.23 7.391 1 89.94 195 PRO B O 1
ATOM 6222 N N . HIS B 1 196 ? 1.098 0.481 8.43 1 92.81 196 HIS B N 1
ATOM 6223 C CA . HIS B 1 196 ? 2.262 0.72 9.273 1 92.81 196 HIS B CA 1
ATOM 6224 C C . HIS B 1 196 ? 2.455 -0.413 10.273 1 92.81 196 HIS B C 1
ATOM 6226 O O . HIS B 1 196 ? 3.59 -0.783 10.586 1 92.81 196 HIS B O 1
ATOM 6232 N N . THR B 1 197 ? 1.436 -1.008 10.852 1 90.06 197 THR B N 1
ATOM 6233 C CA . THR B 1 197 ? 1.576 -2.039 11.867 1 90.06 197 THR B CA 1
ATOM 6234 C C . THR B 1 197 ? 2.002 -3.365 11.25 1 90.06 197 THR B C 1
ATOM 6236 O O . THR B 1 197 ? 2.855 -4.066 11.789 1 90.06 197 THR B O 1
ATOM 6239 N N . THR B 1 198 ? 1.42 -3.689 10.102 1 89.56 198 THR B N 1
ATOM 6240 C CA . THR B 1 198 ? 1.661 -4.984 9.469 1 89.56 198 THR B CA 1
ATOM 6241 C C . THR B 1 198 ? 3.006 -4.992 8.75 1 89.56 198 THR B C 1
ATOM 6243 O O . THR B 1 198 ? 3.678 -6.023 8.688 1 89.56 198 THR B O 1
ATOM 6246 N N . LEU B 1 199 ? 3.439 -3.893 8.188 1 94.25 199 LEU B N 1
ATOM 6247 C CA . LEU B 1 199 ? 4.605 -3.879 7.312 1 94.25 199 LEU B CA 1
ATOM 6248 C C . LEU B 1 199 ? 5.852 -3.441 8.07 1 94.25 199 LEU B C 1
ATOM 6250 O O . LEU B 1 199 ? 6.973 -3.574 7.57 1 94.25 199 LEU B O 1
ATOM 6254 N N . PHE B 1 200 ? 5.691 -2.953 9.32 1 95.75 200 PHE B N 1
ATOM 6255 C CA . PHE B 1 200 ? 6.836 -2.428 10.055 1 95.75 200 PHE B CA 1
ATOM 6256 C C . PHE B 1 200 ? 7.875 -3.518 10.289 1 95.75 200 PHE B C 1
ATOM 6258 O O . PHE B 1 200 ? 9.047 -3.348 9.953 1 95.75 200 PHE B O 1
ATOM 6265 N N . LYS B 1 201 ? 7.449 -4.598 10.805 1 93.19 201 LYS B N 1
ATOM 6266 C CA . LYS B 1 201 ? 8.375 -5.68 11.125 1 93.19 201 LYS B CA 1
ATOM 6267 C C . LYS B 1 201 ? 9.031 -6.23 9.859 1 93.19 201 LYS B C 1
ATOM 6269 O O . LYS B 1 201 ? 10.258 -6.324 9.781 1 93.19 201 LYS B O 1
ATOM 6274 N N . PRO B 1 202 ? 8.266 -6.574 8.812 1 94.75 202 PRO B N 1
ATOM 6275 C CA . PRO B 1 202 ? 8.891 -7.078 7.586 1 94.75 202 PRO B CA 1
ATOM 6276 C C . PRO B 1 202 ? 9.875 -6.086 6.973 1 94.75 202 PRO B C 1
ATOM 6278 O O . PRO B 1 202 ? 10.898 -6.488 6.41 1 94.75 202 PRO B O 1
ATOM 6281 N N . LEU B 1 203 ? 9.57 -4.82 7.02 1 96.38 203 LEU B N 1
ATOM 6282 C CA . LEU B 1 203 ? 10.453 -3.82 6.434 1 96.38 203 LEU B CA 1
ATOM 6283 C C . LEU B 1 203 ? 11.75 -3.705 7.234 1 96.38 203 LEU B C 1
ATOM 6285 O O . LEU B 1 203 ? 12.828 -3.549 6.66 1 96.38 203 LEU B O 1
ATOM 6289 N N . VAL B 1 204 ? 11.625 -3.777 8.555 1 94.75 204 VAL B N 1
ATOM 6290 C CA . VAL B 1 204 ? 12.805 -3.762 9.414 1 94.75 204 VAL B CA 1
ATOM 6291 C C . VAL B 1 204 ? 13.688 -4.969 9.102 1 94.75 204 VAL B C 1
ATOM 6293 O O . VAL B 1 204 ? 14.906 -4.848 9 1 94.75 204 VAL B O 1
ATOM 6296 N N . GLU B 1 205 ? 13.062 -6.094 8.945 1 93.38 205 GLU B N 1
ATOM 6297 C CA . GLU B 1 205 ? 13.789 -7.316 8.625 1 93.38 205 GLU B CA 1
ATOM 6298 C C . GLU B 1 205 ? 14.5 -7.207 7.277 1 93.38 205 GLU B C 1
ATOM 6300 O O . GLU B 1 205 ? 15.625 -7.68 7.117 1 93.38 205 GLU B O 1
ATOM 6305 N N . LEU B 1 206 ? 13.844 -6.594 6.336 1 95.38 206 LEU B N 1
ATOM 6306 C CA . LEU B 1 206 ? 14.461 -6.379 5.031 1 95.38 206 LEU B CA 1
ATOM 6307 C C . LEU B 1 206 ? 15.688 -5.488 5.148 1 95.38 206 LEU B C 1
ATOM 6309 O O . LEU B 1 206 ? 16.734 -5.789 4.57 1 95.38 206 LEU B O 1
ATOM 6313 N N . CYS B 1 207 ? 15.555 -4.406 5.887 1 95.56 207 CYS B N 1
ATOM 6314 C CA . CYS B 1 207 ? 16.672 -3.477 6.051 1 95.56 207 CYS B CA 1
ATOM 6315 C C . CYS B 1 207 ? 17.844 -4.156 6.73 1 95.56 207 CYS B C 1
ATOM 6317 O O . CYS B 1 207 ? 19 -3.941 6.344 1 95.56 207 CYS B O 1
ATOM 6319 N N . VAL B 1 208 ? 17.547 -4.949 7.73 1 93.56 208 VAL B N 1
ATOM 6320 C CA . VAL B 1 208 ? 18.594 -5.672 8.438 1 93.56 208 VAL B CA 1
ATOM 6321 C C . VAL B 1 208 ? 19.281 -6.645 7.484 1 93.56 208 VAL B C 1
ATOM 6323 O O . VAL B 1 208 ? 20.516 -6.762 7.488 1 93.56 208 VAL B O 1
ATOM 6326 N N . GLU B 1 209 ? 18.469 -7.309 6.688 1 92.94 209 GLU B N 1
ATOM 6327 C CA . GLU B 1 209 ? 19 -8.258 5.719 1 92.94 209 GLU B CA 1
ATOM 6328 C C . GLU B 1 209 ? 19.906 -7.57 4.711 1 92.94 209 GLU B C 1
ATOM 6330 O O . GLU B 1 209 ? 20.891 -8.156 4.25 1 92.94 209 GLU B O 1
ATOM 6335 N N . LEU B 1 210 ? 19.641 -6.34 4.375 1 94.81 210 LEU B N 1
ATOM 6336 C CA . LEU B 1 210 ? 20.391 -5.602 3.375 1 94.81 210 LEU B CA 1
ATOM 6337 C C . LEU B 1 210 ? 21.609 -4.93 4.004 1 94.81 210 LEU B C 1
ATOM 6339 O O . LEU B 1 210 ? 22.391 -4.281 3.307 1 94.81 210 LEU B O 1
ATOM 6343 N N . GLY B 1 211 ? 21.719 -5.031 5.355 1 92.75 211 GLY B N 1
ATOM 6344 C CA . GLY B 1 211 ? 22.922 -4.578 6.008 1 92.75 211 GLY B CA 1
ATOM 6345 C C . GLY B 1 211 ? 22.766 -3.256 6.734 1 92.75 211 GLY B C 1
ATOM 6346 O O . GLY B 1 211 ? 23.719 -2.486 6.863 1 92.75 211 GLY B O 1
ATOM 6347 N N . ALA B 1 212 ? 21.547 -2.984 7.168 1 93.44 212 ALA B N 1
ATOM 6348 C CA . ALA B 1 212 ? 21.344 -1.772 7.957 1 93.44 212 ALA B CA 1
ATOM 6349 C C . ALA B 1 212 ? 22.297 -1.731 9.148 1 93.44 212 ALA B C 1
ATOM 6351 O O . ALA B 1 212 ? 22.547 -2.754 9.789 1 93.44 212 ALA B O 1
ATOM 6352 N N . LYS B 1 213 ? 22.781 -0.624 9.492 1 90.75 213 LYS B N 1
ATOM 6353 C CA . LYS B 1 213 ? 23.875 -0.473 10.453 1 90.75 213 LYS B CA 1
ATOM 6354 C C . LYS B 1 213 ? 23.359 -0.6 11.883 1 90.75 213 LYS B C 1
ATOM 6356 O O . LYS B 1 213 ? 23.938 -1.334 12.688 1 90.75 213 LYS B O 1
ATOM 6361 N N . ASN B 1 214 ? 22.234 0.067 12.188 1 91 214 ASN B N 1
ATOM 6362 C CA . ASN B 1 214 ? 21.812 0.22 13.578 1 91 214 ASN B CA 1
ATOM 6363 C C . ASN B 1 214 ? 20.609 -0.66 13.898 1 91 214 ASN B C 1
ATOM 6365 O O . ASN B 1 214 ? 20.438 -1.078 15.047 1 91 214 ASN B O 1
ATOM 6369 N N . LEU B 1 215 ? 19.859 -1.046 12.977 1 91.56 215 LEU B N 1
ATOM 6370 C CA . LEU B 1 215 ? 18.562 -1.679 13.188 1 91.56 215 LEU B CA 1
ATOM 6371 C C . LEU B 1 215 ? 18.719 -3.045 13.844 1 91.56 215 LEU B C 1
ATOM 6373 O O . LEU B 1 215 ? 17.828 -3.506 14.555 1 91.56 215 LEU B O 1
ATOM 6377 N N . PRO B 1 216 ? 19.828 -3.746 13.625 1 87.31 216 PRO B N 1
ATOM 6378 C CA . PRO B 1 216 ? 19.984 -5.039 14.297 1 87.31 216 PRO B CA 1
ATOM 6379 C C . PRO B 1 216 ? 19.984 -4.918 15.812 1 87.31 216 PRO B C 1
ATOM 6381 O O . PRO B 1 216 ? 19.719 -5.898 16.516 1 87.31 216 PRO B O 1
ATOM 6384 N N . TYR B 1 217 ? 20.172 -3.734 16.297 1 83.69 217 TYR B N 1
ATOM 6385 C CA . TYR B 1 217 ? 20.266 -3.523 17.734 1 83.69 217 TYR B CA 1
ATOM 6386 C C . TYR B 1 217 ? 18.906 -3.16 18.312 1 83.69 217 TYR B C 1
ATOM 6388 O O . TYR B 1 217 ? 18.781 -2.918 19.516 1 83.69 217 TYR B O 1
ATOM 6396 N N . LEU B 1 218 ? 17.875 -3.115 17.562 1 82.5 218 LEU B N 1
ATOM 6397 C CA . LEU B 1 218 ? 16.547 -2.773 18.047 1 82.5 218 LEU B CA 1
ATOM 6398 C C . LEU B 1 218 ? 16.031 -3.826 19.016 1 82.5 218 LEU B C 1
ATOM 6400 O O . LEU B 1 218 ? 15.352 -3.496 19.984 1 82.5 218 LEU B O 1
ATOM 6404 N N . ASN B 1 219 ? 16.062 -5.27 18.781 1 64.06 219 ASN B N 1
ATOM 6405 C CA . ASN B 1 219 ? 15.469 -6.344 19.562 1 64.06 219 ASN B CA 1
ATOM 6406 C C . ASN B 1 219 ? 16.375 -6.77 20.719 1 64.06 219 ASN B C 1
ATOM 6408 O O . ASN B 1 219 ? 16.062 -7.723 21.438 1 64.06 219 ASN B O 1
ATOM 6412 N N . LYS B 1 220 ? 17.5 -6.297 20.812 1 53.84 220 LYS B N 1
ATOM 6413 C CA . LYS B 1 220 ? 18.438 -6.992 21.688 1 53.84 220 LYS B CA 1
ATOM 6414 C C . LYS B 1 220 ? 17.984 -6.922 23.141 1 53.84 220 LYS B C 1
ATOM 6416 O O . LYS B 1 220 ? 18.594 -7.547 24.016 1 53.84 220 LYS B O 1
ATOM 6421 N N . GLY B 1 221 ? 17.109 -6.031 23.516 1 43.91 221 GLY B N 1
ATOM 6422 C CA . GLY B 1 221 ? 16.875 -6.355 24.906 1 43.91 221 GLY B CA 1
ATOM 6423 C C . GLY B 1 221 ? 15.898 -7.508 25.094 1 43.91 221 GLY B C 1
ATOM 6424 O O . GLY B 1 221 ? 15.148 -7.848 24.172 1 43.91 221 GLY B O 1
ATOM 6425 N N . GLN B 1 222 ? 16.156 -8.453 25.922 1 43.84 222 GLN B N 1
ATOM 6426 C CA . GLN B 1 222 ? 15.516 -9.727 26.234 1 43.84 222 GLN B CA 1
ATOM 6427 C C . GLN B 1 222 ? 14.031 -9.703 25.859 1 43.84 222 GLN B C 1
ATOM 6429 O O . GLN B 1 222 ? 13.539 -10.633 25.203 1 43.84 222 GLN B O 1
ATOM 6434 N N . ASN B 1 223 ? 13.125 -9.102 26.641 1 41.44 223 ASN B N 1
ATOM 6435 C CA . ASN B 1 223 ? 11.695 -9.336 26.766 1 41.44 223 ASN B CA 1
ATOM 6436 C C . ASN B 1 223 ? 10.898 -8.562 25.719 1 41.44 223 ASN B C 1
ATOM 6438 O O . ASN B 1 223 ? 9.703 -8.805 25.531 1 41.44 223 ASN B O 1
ATOM 6442 N N . ALA B 1 224 ? 11.297 -7.332 25.203 1 49.72 224 ALA B N 1
ATOM 6443 C CA . ALA B 1 224 ? 10.266 -6.574 24.5 1 49.72 224 ALA B CA 1
ATOM 6444 C C . ALA B 1 224 ? 10.633 -6.395 23.016 1 49.72 224 ALA B C 1
ATOM 6446 O O . ALA B 1 224 ? 11.711 -5.891 22.703 1 49.72 224 ALA B O 1
ATOM 6447 N N . SER B 1 225 ? 10.062 -7.223 22.109 1 62.41 225 SER B N 1
ATOM 6448 C CA . SER B 1 225 ? 10.227 -7.074 20.672 1 62.41 225 SER B CA 1
ATOM 6449 C C . SER B 1 225 ? 9.695 -5.73 20.188 1 62.41 225 SER B C 1
ATOM 6451 O O . SER B 1 225 ? 8.555 -5.363 20.5 1 62.41 225 SER B O 1
ATOM 6453 N N . TYR B 1 226 ? 10.547 -4.688 19.797 1 76.69 226 TYR B N 1
ATOM 6454 C CA . TYR B 1 226 ? 10.164 -3.35 19.359 1 76.69 226 TYR B CA 1
ATOM 6455 C C . TYR B 1 226 ? 9.484 -3.396 18 1 76.69 226 TYR B C 1
ATOM 6457 O O . TYR B 1 226 ? 9.5 -2.412 17.266 1 76.69 226 TYR B O 1
ATOM 6465 N N . THR B 1 227 ? 9 -4.562 17.672 1 78.62 227 THR B N 1
ATOM 6466 C CA . THR B 1 227 ? 8.367 -4.637 16.359 1 78.62 227 THR B CA 1
ATOM 6467 C C . THR B 1 227 ? 6.898 -5.031 16.484 1 78.62 227 THR B C 1
ATOM 6469 O O . THR B 1 227 ? 6.207 -5.207 15.477 1 78.62 227 THR B O 1
ATOM 6472 N N . GLY B 1 228 ? 6.484 -5.09 17.719 1 83.5 228 GLY B N 1
ATOM 6473 C CA . GLY B 1 228 ? 5.086 -5.414 17.938 1 83.5 228 GLY B CA 1
ATOM 6474 C C . GLY B 1 228 ? 4.145 -4.289 17.547 1 83.5 228 GLY B C 1
ATOM 6475 O O . GLY B 1 228 ? 4.559 -3.131 17.469 1 83.5 228 GLY B O 1
ATOM 6476 N N . HIS B 1 229 ? 2.967 -4.602 17.344 1 86.81 229 HIS B N 1
ATOM 6477 C CA . HIS B 1 229 ? 1.968 -3.645 16.875 1 86.81 229 HIS B CA 1
ATOM 6478 C C . HIS B 1 229 ? 1.785 -2.514 17.891 1 86.81 229 HIS B C 1
ATOM 6480 O O . HIS B 1 229 ? 1.641 -1.352 17.5 1 86.81 229 HIS B O 1
ATOM 6486 N N . SER B 1 230 ? 1.791 -2.82 19.141 1 86.06 230 SER B N 1
ATOM 6487 C CA . SER B 1 230 ? 1.582 -1.813 20.172 1 86.06 230 SER B CA 1
ATOM 6488 C C . SER B 1 230 ? 2.734 -0.816 20.219 1 86.06 230 SER B C 1
ATOM 6490 O O . SER B 1 230 ? 2.516 0.387 20.375 1 86.06 230 SER B O 1
ATOM 6492 N N . ILE B 1 231 ? 3.891 -1.34 20.109 1 87.94 231 ILE B N 1
ATOM 6493 C CA . ILE B 1 231 ? 5.07 -0.483 20.156 1 87.94 231 ILE B CA 1
ATOM 6494 C C . ILE B 1 231 ? 5.094 0.424 18.922 1 87.94 231 ILE B C 1
ATOM 6496 O O . ILE B 1 231 ? 5.48 1.592 19.016 1 87.94 231 ILE B O 1
ATOM 6500 N N . VAL B 1 232 ? 4.727 -0.133 17.797 1 93.25 232 VAL B N 1
ATOM 6501 C CA . VAL B 1 232 ? 4.691 0.646 16.562 1 93.25 232 VAL B CA 1
ATOM 6502 C C . VAL B 1 232 ? 3.699 1.796 16.703 1 93.25 232 VAL B C 1
ATOM 6504 O O . VAL B 1 232 ? 3.961 2.912 16.25 1 93.25 232 VAL B O 1
ATOM 6507 N N . ASN B 1 233 ? 2.615 1.515 17.344 1 92.5 233 ASN B N 1
ATOM 6508 C CA . ASN B 1 233 ? 1.626 2.562 17.562 1 92.5 233 ASN B CA 1
ATOM 6509 C C . ASN B 1 233 ? 2.131 3.604 18.562 1 92.5 233 ASN B C 1
ATOM 6511 O O . ASN B 1 233 ? 1.781 4.781 18.469 1 92.5 233 ASN B O 1
ATOM 6515 N N . GLU B 1 234 ? 2.896 3.152 19.453 1 92.19 234 GLU B N 1
ATOM 6516 C CA . GLU B 1 234 ? 3.52 4.109 20.359 1 92.19 234 GLU B CA 1
ATOM 6517 C C . GLU B 1 234 ? 4.504 5.012 19.625 1 92.19 234 GLU B C 1
ATOM 6519 O O . GLU B 1 234 ? 4.562 6.219 19.891 1 92.19 234 GLU B O 1
ATOM 6524 N N . PHE B 1 235 ? 5.309 4.398 18.75 1 94.94 235 PHE B N 1
ATOM 6525 C CA . PHE B 1 235 ? 6.188 5.188 17.891 1 94.94 235 PHE B CA 1
ATOM 6526 C C . PHE B 1 235 ? 5.398 6.242 17.141 1 94.94 235 PHE B C 1
ATOM 6528 O O . PHE B 1 235 ? 5.812 7.398 17.047 1 94.94 235 PHE B O 1
ATOM 6535 N N . LEU B 1 236 ? 4.305 5.781 16.609 1 96.44 236 LEU B N 1
ATOM 6536 C CA . LEU B 1 236 ? 3.443 6.664 15.828 1 96.44 236 LEU B CA 1
ATOM 6537 C C . LEU B 1 236 ? 2.928 7.812 16.688 1 96.44 236 LEU B C 1
ATOM 6539 O O . LEU B 1 236 ? 2.908 8.969 16.234 1 96.44 236 LEU B O 1
ATOM 6543 N N . SER B 1 237 ? 2.492 7.484 17.859 1 95.19 237 SER B N 1
ATOM 6544 C CA . SER B 1 237 ? 1.989 8.508 18.781 1 95.19 237 SER B CA 1
ATOM 6545 C C . SER B 1 237 ? 3.057 9.547 19.078 1 95.19 237 SER B C 1
ATOM 6547 O O . SER B 1 237 ? 2.75 10.734 19.219 1 95.19 237 SER B O 1
ATOM 6549 N N . CYS B 1 238 ? 4.25 9.117 19.172 1 95.69 238 CYS B N 1
ATOM 6550 C CA . CYS B 1 238 ? 5.352 10.039 19.438 1 95.69 238 CYS B CA 1
ATOM 6551 C C . CYS B 1 238 ? 5.59 10.961 18.25 1 95.69 238 CYS B C 1
ATOM 6553 O O . CYS B 1 238 ? 5.781 12.164 18.422 1 95.69 238 CYS B O 1
ATOM 6555 N N . GLN B 1 239 ? 5.609 10.367 17.078 1 97.38 239 GLN B N 1
ATOM 6556 C CA . GLN B 1 239 ? 5.781 11.18 15.883 1 97.38 239 GLN B CA 1
ATOM 6557 C C . GLN B 1 239 ? 4.66 12.211 15.75 1 97.38 239 GLN B C 1
ATOM 6559 O O . GLN B 1 239 ? 4.91 13.375 15.438 1 97.38 239 GLN B O 1
ATOM 6564 N N . ALA B 1 240 ? 3.445 11.734 15.992 1 96.69 240 ALA B N 1
ATOM 6565 C CA . ALA B 1 240 ? 2.277 12.609 15.891 1 96.69 240 ALA B CA 1
ATOM 6566 C C . ALA B 1 240 ? 2.354 13.75 16.906 1 96.69 240 ALA B C 1
ATOM 6568 O O . ALA B 1 240 ? 2.021 14.891 16.578 1 96.69 240 ALA B O 1
ATOM 6569 N N . GLU B 1 241 ? 2.764 13.422 18.062 1 95.19 241 GLU B N 1
ATOM 6570 C CA . GLU B 1 241 ? 2.867 14.422 19.125 1 95.19 241 GLU B CA 1
ATOM 6571 C C . GLU B 1 241 ? 3.896 15.492 18.766 1 95.19 241 GLU B C 1
ATOM 6573 O O . GLU B 1 241 ? 3.674 16.672 19.016 1 95.19 241 GLU B O 1
ATOM 6578 N N . VAL B 1 242 ? 5 15.086 18.25 1 95.88 242 VAL B N 1
ATOM 6579 C CA . VAL B 1 242 ? 6.047 16.016 17.859 1 95.88 242 VAL B CA 1
ATOM 6580 C C . VAL B 1 242 ? 5.52 16.969 16.781 1 95.88 242 VAL B C 1
ATOM 6582 O O . VAL B 1 242 ? 5.738 18.172 16.844 1 95.88 242 VAL B O 1
ATOM 6585 N N . VAL B 1 243 ? 4.816 16.422 15.789 1 96.44 243 VAL B N 1
ATOM 6586 C CA . VAL B 1 243 ? 4.281 17.219 14.695 1 96.44 243 VAL B CA 1
ATOM 6587 C C . VAL B 1 243 ? 3.172 18.125 15.211 1 96.44 243 VAL B C 1
ATOM 6589 O O . VAL B 1 243 ? 3.102 19.297 14.836 1 96.44 243 VAL B O 1
ATOM 6592 N N . GLU B 1 244 ? 2.291 17.594 16 1 95.06 244 GLU B N 1
ATOM 6593 C CA . GLU B 1 244 ? 1.186 18.359 16.562 1 95.06 244 GLU B CA 1
ATOM 6594 C C . GLU B 1 244 ? 1.697 19.547 17.375 1 95.06 244 GLU B C 1
ATOM 6596 O O . GLU B 1 244 ? 1.176 20.656 17.25 1 95.06 244 GLU B O 1
ATOM 6601 N N . ASN B 1 245 ? 2.697 19.312 18.172 1 93.88 245 ASN B N 1
ATOM 6602 C CA . ASN B 1 245 ? 3.271 20.375 18.984 1 93.88 245 ASN B CA 1
ATOM 6603 C C . ASN B 1 245 ? 3.916 21.469 18.125 1 93.88 245 ASN B C 1
ATOM 6605 O O . ASN B 1 245 ? 3.832 22.656 18.453 1 93.88 245 ASN B O 1
ATOM 6609 N N . ARG B 1 246 ? 4.551 21.016 17.156 1 94.38 246 ARG B N 1
ATOM 6610 C CA . ARG B 1 246 ? 5.141 21.984 16.234 1 94.38 246 ARG B CA 1
ATOM 6611 C C . ARG B 1 246 ? 4.066 22.875 15.609 1 94.38 246 ARG B C 1
ATOM 6613 O O . ARG B 1 246 ? 4.207 24.094 15.57 1 94.38 246 ARG B O 1
ATOM 6620 N N . VAL B 1 247 ? 2.996 22.266 15.133 1 94.31 247 VAL B N 1
ATOM 6621 C CA . VAL B 1 247 ? 1.912 22.984 14.484 1 94.31 247 VAL B CA 1
ATOM 6622 C C . VAL B 1 247 ? 1.253 23.938 15.477 1 94.31 247 VAL B C 1
ATOM 6624 O O . VAL B 1 247 ? 1.004 25.094 15.164 1 94.31 247 VAL B O 1
ATOM 6627 N N . LYS B 1 248 ? 1.007 23.484 16.656 1 93.94 248 LYS B N 1
ATOM 6628 C CA . LYS B 1 248 ? 0.399 24.297 17.703 1 93.94 248 LYS B CA 1
ATOM 6629 C C . LYS B 1 248 ? 1.269 25.516 18.016 1 93.94 248 LYS B C 1
ATOM 6631 O O . LYS B 1 248 ? 0.761 26.625 18.172 1 93.94 248 LYS B O 1
ATOM 6636 N N . ASN B 1 249 ? 2.543 25.25 18.109 1 92.5 249 ASN B N 1
ATOM 6637 C CA . ASN B 1 249 ? 3.475 26.328 18.406 1 92.5 249 ASN B CA 1
ATOM 6638 C C . ASN B 1 249 ? 3.52 27.359 17.281 1 92.5 249 ASN B C 1
ATOM 6640 O O . ASN B 1 249 ? 3.588 28.562 17.531 1 92.5 249 ASN B O 1
ATOM 6644 N N . GLU B 1 250 ? 3.461 26.891 16.078 1 94.06 250 GLU B N 1
ATOM 6645 C CA . GLU B 1 250 ? 3.475 27.781 14.922 1 94.06 250 GLU B CA 1
ATOM 6646 C C . GLU B 1 250 ? 2.205 28.625 14.859 1 94.06 250 GLU B C 1
ATOM 6648 O O . GLU B 1 250 ? 2.258 29.828 14.555 1 94.06 250 GLU B O 1
ATOM 6653 N N . ILE B 1 251 ? 1.1 28.078 15.172 1 94.5 251 ILE B N 1
ATOM 6654 C CA . ILE B 1 251 ? -0.168 28.797 15.156 1 94.5 251 ILE B CA 1
ATOM 6655 C C . ILE B 1 251 ? -0.193 29.828 16.281 1 94.5 251 ILE B C 1
ATOM 6657 O O . ILE B 1 251 ? -0.648 30.953 16.078 1 94.5 251 ILE B O 1
ATOM 6661 N N . ASN B 1 252 ? 0.305 29.453 17.406 1 91.25 252 ASN B N 1
ATOM 6662 C CA . ASN B 1 252 ? 0.303 30.344 18.547 1 91.25 252 ASN B CA 1
ATOM 6663 C C . ASN B 1 252 ? 1.238 31.531 18.328 1 91.25 252 ASN B C 1
ATOM 6665 O O . ASN B 1 252 ? 1.003 32.625 18.875 1 91.25 252 ASN B O 1
ATOM 6669 N N . THR B 1 253 ? 2.258 31.328 17.562 1 90 253 THR B N 1
ATOM 6670 C CA . THR B 1 253 ? 3.201 32.406 17.281 1 90 253 THR B CA 1
ATOM 6671 C C . THR B 1 253 ? 2.686 33.312 16.156 1 90 253 THR B C 1
ATOM 6673 O O . THR B 1 253 ? 3.129 34.438 16.016 1 90 253 THR B O 1
ATOM 6676 N N . SER B 1 254 ? 1.734 32.844 15.422 1 92.31 254 SER B N 1
ATOM 6677 C CA . SER B 1 254 ? 1.131 33.625 14.344 1 92.31 254 SER B CA 1
ATOM 6678 C C . SER B 1 254 ? 0.207 34.688 14.891 1 92.31 254 SER B C 1
ATOM 6680 O O . SER B 1 254 ? -0.43 34.5 15.93 1 92.31 254 SER B O 1
ATOM 6682 N N . GLN B 1 255 ? 0.108 35.812 14.25 1 88.81 255 GLN B N 1
ATOM 6683 C CA . GLN B 1 255 ? -0.741 36.938 14.68 1 88.81 255 GLN B CA 1
ATOM 6684 C C . GLN B 1 255 ? -2.219 36.594 14.5 1 88.81 255 GLN B C 1
ATOM 6686 O O . GLN B 1 255 ? -3.068 37.062 15.25 1 88.81 255 GLN B O 1
ATOM 6691 N N . SER B 1 256 ? -2.455 35.844 13.5 1 92.25 256 SER B N 1
ATOM 6692 C CA . SER B 1 256 ? -3.814 35.438 13.203 1 92.25 256 SER B CA 1
ATOM 6693 C C . SER B 1 256 ? -3.826 34.031 12.562 1 92.25 256 SER B C 1
ATOM 6695 O O . SER B 1 256 ? -2.811 33.594 12.031 1 92.25 256 SER B O 1
ATOM 6697 N N . TYR B 1 257 ? -4.949 33.344 12.742 1 94.88 257 TYR B N 1
ATOM 6698 C CA . TYR B 1 257 ? -5.074 32.062 12.062 1 94.88 257 TYR B CA 1
ATOM 6699 C C . TYR B 1 257 ? -6.512 31.812 11.617 1 94.88 257 TYR B C 1
ATOM 6701 O O . TYR B 1 257 ? -7.438 32.469 12.094 1 94.88 257 TYR B O 1
ATOM 6709 N N . GLY B 1 258 ? -6.648 31.047 10.617 1 93.12 258 GLY B N 1
ATOM 6710 C CA . GLY B 1 258 ? -7.949 30.641 10.102 1 93.12 258 GLY B CA 1
ATOM 6711 C C . GLY B 1 258 ? -8.188 29.156 10.195 1 93.12 258 GLY B C 1
ATOM 6712 O O . GLY B 1 258 ? -7.238 28.375 10.312 1 93.12 258 GLY B O 1
ATOM 6713 N N . VAL B 1 259 ? -9.484 28.781 10.266 1 91.94 259 VAL B N 1
ATOM 6714 C CA . VAL B 1 259 ? -9.836 27.375 10.344 1 91.94 259 VAL B CA 1
ATOM 6715 C C . VAL B 1 259 ? -10.883 27.031 9.281 1 91.94 259 VAL B C 1
ATOM 6717 O O . VAL B 1 259 ? -11.789 27.828 9.023 1 91.94 259 VAL B O 1
ATOM 6720 N N . MET B 1 260 ? -10.648 25.984 8.688 1 90.56 260 MET B N 1
ATOM 6721 C CA . MET B 1 260 ? -11.625 25.469 7.738 1 90.56 260 MET B CA 1
ATOM 6722 C C . MET B 1 260 ? -12.094 24.078 8.156 1 90.56 260 MET B C 1
ATOM 6724 O O . MET B 1 260 ? -11.305 23.266 8.633 1 90.56 260 MET B O 1
ATOM 6728 N N . ILE B 1 261 ? -13.414 23.859 7.965 1 88 261 ILE B N 1
ATOM 6729 C CA . ILE B 1 261 ? -13.969 22.562 8.375 1 88 261 ILE B CA 1
ATOM 6730 C C . ILE B 1 261 ? -14.797 21.969 7.242 1 88 261 ILE B C 1
ATOM 6732 O O . ILE B 1 261 ? -15.352 22.703 6.418 1 88 261 ILE B O 1
ATOM 6736 N N . ASP B 1 262 ? -14.766 20.734 7.199 1 83.38 262 ASP B N 1
ATOM 6737 C CA . ASP B 1 262 ? -15.648 20 6.289 1 83.38 262 ASP B CA 1
ATOM 6738 C C . ASP B 1 262 ? -16.047 18.656 6.875 1 83.38 262 ASP B C 1
ATOM 6740 O O . ASP B 1 262 ? -15.312 18.078 7.68 1 83.38 262 ASP B O 1
ATOM 6744 N N . GLU B 1 263 ? -17.266 18.297 6.551 1 82 263 GLU B N 1
ATOM 6745 C CA . GLU B 1 263 ? -17.797 17.047 7.051 1 82 263 GLU B CA 1
ATOM 6746 C C . GLU B 1 263 ? -17.719 15.945 5.992 1 82 263 GLU B C 1
ATOM 6748 O O . GLU B 1 263 ? -17.875 16.219 4.797 1 82 263 GLU B O 1
ATOM 6753 N N . TYR B 1 264 ? -17.422 14.75 6.449 1 78.38 264 TYR B N 1
ATOM 6754 C CA . TYR B 1 264 ? -17.484 13.609 5.543 1 78.38 264 TYR B CA 1
ATOM 6755 C C . TYR B 1 264 ? -17.906 12.344 6.289 1 78.38 264 TYR B C 1
ATOM 6757 O O . TYR B 1 264 ? -17.906 12.312 7.52 1 78.38 264 TYR B O 1
ATOM 6765 N N . THR B 1 265 ? -18.297 11.391 5.574 1 76.5 265 THR B N 1
ATOM 6766 C CA . THR B 1 265 ? -18.672 10.094 6.125 1 76.5 265 THR B CA 1
ATOM 6767 C C . THR B 1 265 ? -17.672 9.016 5.695 1 76.5 265 THR B C 1
ATOM 6769 O O . THR B 1 265 ? -17.344 8.906 4.516 1 76.5 265 THR B O 1
ATOM 6772 N N . ASP B 1 266 ? -17.188 8.289 6.586 1 69.94 266 ASP B N 1
ATOM 6773 C CA . ASP B 1 266 ? -16.203 7.254 6.266 1 69.94 266 ASP B CA 1
ATOM 6774 C C . ASP B 1 266 ? -16.891 6.004 5.723 1 69.94 266 ASP B C 1
ATOM 6776 O O . ASP B 1 266 ? -18.125 5.934 5.676 1 69.94 266 ASP B O 1
ATOM 6780 N N . ILE B 1 267 ? -16.062 5.023 5.262 1 66.44 267 ILE B N 1
ATOM 6781 C CA . ILE B 1 267 ? -16.547 3.803 4.621 1 66.44 267 ILE B CA 1
ATOM 6782 C C . ILE B 1 267 ? -17.406 3.008 5.602 1 66.44 267 ILE B C 1
ATOM 6784 O O . ILE B 1 267 ? -18.281 2.25 5.188 1 66.44 267 ILE B O 1
ATOM 6788 N N . SER B 1 268 ? -17.234 3.242 6.938 1 62.94 268 SER B N 1
ATOM 6789 C CA . SER B 1 268 ? -17.984 2.527 7.961 1 62.94 268 SER B CA 1
ATOM 6790 C C . SER B 1 268 ? -19.281 3.258 8.305 1 62.94 268 SER B C 1
ATOM 6792 O O . SER B 1 268 ? -20.031 2.822 9.18 1 62.94 268 SER B O 1
ATOM 6794 N N . GLY B 1 269 ? -19.516 4.426 7.672 1 68.06 269 GLY B N 1
ATOM 6795 C CA . GLY B 1 269 ? -20.75 5.168 7.875 1 68.06 269 GLY B CA 1
ATOM 6796 C C . GLY B 1 269 ? -20.672 6.145 9.031 1 68.06 269 GLY B C 1
ATOM 6797 O O . GLY B 1 269 ? -21.703 6.641 9.5 1 68.06 269 GLY B O 1
ATOM 6798 N N . ARG B 1 270 ? -19.578 6.406 9.523 1 74.88 270 ARG B N 1
ATOM 6799 C CA . ARG B 1 270 ? -19.406 7.348 10.625 1 74.88 270 ARG B CA 1
ATOM 6800 C C . ARG B 1 270 ? -19.125 8.758 10.109 1 74.88 270 ARG B C 1
ATOM 6802 O O . ARG B 1 270 ? -18.422 8.93 9.109 1 74.88 270 ARG B O 1
ATOM 6809 N N . LYS B 1 271 ? -19.703 9.742 10.859 1 79.75 271 LYS B N 1
ATOM 6810 C CA . LYS B 1 271 ? -19.5 11.133 10.461 1 79.75 271 LYS B CA 1
ATOM 6811 C C . LYS B 1 271 ? -18.25 11.719 11.102 1 79.75 271 LYS B C 1
ATOM 6813 O O . LYS B 1 271 ?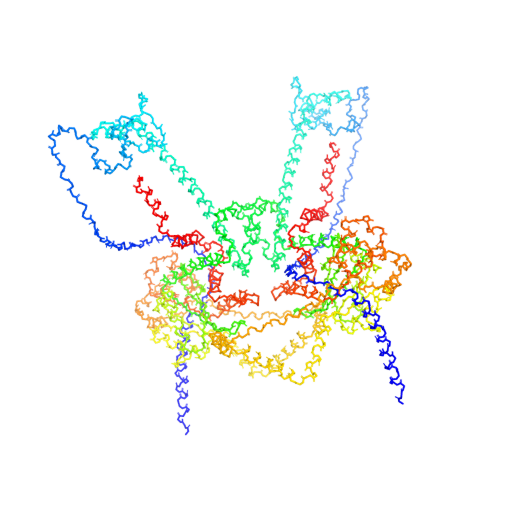 -17.984 11.484 12.281 1 79.75 271 LYS B O 1
ATOM 6818 N N . HIS B 1 272 ? -17.562 12.438 10.273 1 84 272 HIS B N 1
ATOM 6819 C CA . HIS B 1 272 ? -16.312 13.039 10.711 1 84 272 HIS B CA 1
ATOM 6820 C C . HIS B 1 272 ? -16.25 14.523 10.344 1 84 272 HIS B C 1
ATOM 6822 O O . HIS B 1 272 ? -16.906 14.961 9.398 1 84 272 HIS B O 1
ATOM 6828 N N . LEU B 1 273 ? -15.578 15.203 11.211 1 87.31 273 LEU B N 1
ATOM 6829 C CA . LEU B 1 273 ? -15.289 16.609 10.984 1 87.31 273 LEU B CA 1
ATOM 6830 C C . LEU B 1 273 ? -13.781 16.844 10.883 1 87.31 273 LEU B C 1
ATOM 6832 O O . LEU B 1 273 ? -13.055 16.688 11.867 1 87.31 273 LEU B O 1
ATOM 6836 N N . ALA B 1 274 ? -13.383 17.188 9.672 1 88.5 274 ALA B N 1
ATOM 6837 C CA . ALA B 1 274 ? -11.969 17.469 9.477 1 88.5 274 ALA B CA 1
ATOM 6838 C C . ALA B 1 274 ? -11.664 18.953 9.664 1 88.5 274 ALA B C 1
ATOM 6840 O O . ALA B 1 274 ? -12.406 19.812 9.172 1 88.5 274 ALA B O 1
ATOM 6841 N N . LEU B 1 275 ? -10.617 19.234 10.422 1 91.06 275 LEU B N 1
ATOM 6842 C CA . LEU B 1 275 ? -10.211 20.594 10.711 1 91.06 275 LEU B CA 1
ATOM 6843 C C . LEU B 1 275 ? -8.859 20.906 10.086 1 91.06 275 LEU B C 1
ATOM 6845 O O . LEU B 1 275 ? -7.902 20.141 10.258 1 91.06 275 LEU B O 1
ATOM 6849 N N . VAL B 1 276 ? -8.789 22 9.328 1 92.56 276 VAL B N 1
ATOM 6850 C CA . VAL B 1 276 ? -7.543 22.484 8.734 1 92.56 276 VAL B CA 1
ATOM 6851 C C . VAL B 1 276 ? -7.281 23.906 9.188 1 92.56 276 VAL B C 1
ATOM 6853 O O . VAL B 1 276 ? -8.211 24.719 9.289 1 92.56 276 VAL B O 1
ATOM 6856 N N . GLY B 1 277 ? -6.055 24.141 9.539 1 92.81 277 GLY B N 1
ATOM 6857 C CA . GLY B 1 277 ? -5.68 25.484 9.969 1 92.81 277 GLY B CA 1
ATOM 6858 C C . GLY B 1 277 ? -4.719 26.172 9.023 1 92.81 277 GLY B C 1
ATOM 6859 O O . GLY B 1 277 ? -3.84 25.516 8.438 1 92.81 277 GLY B O 1
ATOM 6860 N N . LYS B 1 278 ? -4.965 27.406 8.82 1 93.12 278 LYS B N 1
ATOM 6861 C CA . LYS B 1 278 ? -4.051 28.266 8.062 1 93.12 278 LYS B CA 1
ATOM 6862 C C . LYS B 1 278 ? -3.445 29.344 8.953 1 93.12 278 LYS B C 1
ATOM 6864 O O . LYS B 1 278 ? -4.16 30 9.711 1 93.12 278 LYS B O 1
ATOM 6869 N N . TYR B 1 279 ? -2.127 29.531 8.898 1 94.75 279 TYR B N 1
ATOM 6870 C CA . TYR B 1 279 ? -1.43 30.469 9.773 1 94.75 279 TYR B CA 1
ATOM 6871 C C . TYR B 1 279 ? -0.158 30.984 9.117 1 94.75 279 TYR B C 1
ATOM 6873 O O . TYR B 1 279 ? 0.199 30.562 8.016 1 94.75 279 TYR B O 1
ATOM 6881 N N . ILE B 1 280 ? 0.407 31.984 9.805 1 93.19 280 ILE B N 1
ATOM 6882 C CA . ILE B 1 280 ? 1.623 32.594 9.281 1 93.19 280 ILE B CA 1
ATOM 6883 C C . ILE B 1 280 ? 2.836 32.062 10.055 1 93.19 280 ILE B C 1
ATOM 6885 O O . ILE B 1 280 ? 2.84 32.062 11.289 1 93.19 280 ILE B O 1
ATOM 6889 N N . HIS B 1 281 ? 3.742 31.484 9.328 1 90.94 281 HIS B N 1
ATOM 6890 C CA . HIS B 1 281 ? 5.008 31.047 9.906 1 90.94 281 HIS B CA 1
ATOM 6891 C C . HIS B 1 281 ? 6.191 31.594 9.125 1 90.94 281 HIS B C 1
ATOM 6893 O O . HIS B 1 281 ? 6.328 31.328 7.93 1 90.94 281 HIS B O 1
ATOM 6899 N N . LEU B 1 282 ? 7.035 32.312 9.766 1 84.19 282 LEU B N 1
ATOM 6900 C CA . LEU B 1 282 ? 8.219 32.938 9.172 1 84.19 282 LEU B CA 1
ATOM 6901 C C . LEU B 1 282 ? 7.855 33.719 7.93 1 84.19 282 LEU B C 1
ATOM 6903 O O . LEU B 1 282 ? 8.461 33.562 6.871 1 84.19 282 LEU B O 1
ATOM 6907 N N . GLY B 1 283 ? 6.742 34.406 7.988 1 82.19 283 GLY B N 1
ATOM 6908 C CA . GLY B 1 283 ? 6.332 35.344 6.953 1 82.19 283 GLY B CA 1
ATOM 6909 C C . GLY B 1 283 ? 5.59 34.688 5.809 1 82.19 283 GLY B C 1
ATOM 6910 O O . GLY B 1 283 ? 5.258 35.344 4.816 1 82.19 283 GLY B O 1
ATOM 6911 N N . SER B 1 284 ? 5.379 33.469 5.941 1 88.06 284 SER B N 1
ATOM 6912 C CA . SER B 1 284 ? 4.648 32.781 4.891 1 88.06 284 SER B CA 1
ATOM 6913 C C . SER B 1 284 ? 3.445 32.031 5.453 1 88.06 284 SER B C 1
ATOM 6915 O O . SER B 1 284 ? 3.461 31.594 6.605 1 88.06 284 SER B O 1
ATOM 6917 N N . SER B 1 285 ? 2.455 32 4.621 1 89.5 285 SER B N 1
ATOM 6918 C CA . SER B 1 285 ? 1.254 31.281 5.039 1 89.5 285 SER B CA 1
ATOM 6919 C C . SER B 1 285 ? 1.438 29.781 4.914 1 89.5 285 SER B C 1
ATOM 6921 O O . SER B 1 285 ? 2.045 29.297 3.953 1 89.5 285 SER B O 1
ATOM 6923 N N . ARG B 1 286 ? 0.956 29.047 5.902 1 90.56 286 ARG B N 1
ATOM 6924 C CA . ARG B 1 286 ? 1.036 27.594 5.926 1 90.56 286 ARG B CA 1
ATOM 6925 C C . ARG B 1 286 ? -0.324 26.969 6.227 1 90.56 286 ARG B C 1
ATOM 6927 O O . ARG B 1 286 ? -1.103 27.531 7.008 1 90.56 286 ARG B O 1
ATOM 6934 N N . LEU B 1 287 ? -0.515 25.938 5.531 1 92.12 287 LEU B N 1
ATOM 6935 C CA . LEU B 1 287 ? -1.721 25.141 5.766 1 92.12 287 LEU B CA 1
ATOM 6936 C C . LEU B 1 287 ? -1.386 23.828 6.461 1 92.12 287 LEU B C 1
ATOM 6938 O O . LEU B 1 287 ? -0.453 23.125 6.059 1 92.12 287 LEU B O 1
ATOM 6942 N N . SER B 1 288 ? -2.088 23.547 7.57 1 93.06 288 SER B N 1
ATOM 6943 C CA . SER B 1 288 ? -1.806 22.312 8.289 1 93.06 288 SER B CA 1
ATOM 6944 C C . SER B 1 288 ? -3.094 21.594 8.703 1 93.06 288 SER B C 1
ATOM 6946 O O . SER B 1 288 ? -4.105 22.25 8.977 1 93.06 288 SER B O 1
ATOM 6948 N N . PHE B 1 289 ? -2.971 20.328 8.711 1 93.19 289 PHE B N 1
ATOM 6949 C CA . PHE B 1 289 ? -4.031 19.516 9.281 1 93.19 289 PHE B CA 1
ATOM 6950 C C . PHE B 1 289 ? -4.004 19.578 10.805 1 93.19 289 PHE B C 1
ATOM 6952 O O . PHE B 1 289 ? -2.945 19.453 11.422 1 93.19 289 PHE B O 1
ATOM 6959 N N . LEU B 1 290 ? -5.188 19.797 11.367 1 93.19 290 LEU B N 1
ATOM 6960 C CA . LEU B 1 290 ? -5.238 19.906 12.82 1 93.19 290 LEU B CA 1
ATOM 6961 C C . LEU B 1 290 ? -5.758 18.625 13.453 1 93.19 290 LEU B C 1
ATOM 6963 O O . LEU B 1 290 ? -5.047 17.969 14.219 1 93.19 290 LEU B O 1
ATOM 6967 N N . GLN B 1 291 ? -6.969 18.281 13.055 1 90.75 291 GLN B N 1
ATOM 6968 C CA . GLN B 1 291 ? -7.559 17.094 13.648 1 90.75 291 GLN B CA 1
ATOM 6969 C C . GLN B 1 291 ? -8.781 16.625 12.859 1 90.75 291 GLN B C 1
ATOM 6971 O O . GLN B 1 291 ? -9.406 17.422 12.148 1 90.75 291 GLN B O 1
ATOM 6976 N N . ASP B 1 292 ? -9.008 15.328 12.945 1 88.62 292 ASP B N 1
ATOM 6977 C CA . ASP B 1 292 ? -10.258 14.719 12.492 1 88.62 292 ASP B CA 1
ATOM 6978 C C . ASP B 1 292 ? -11.109 14.281 13.688 1 88.62 292 ASP B C 1
ATOM 6980 O O . ASP B 1 292 ? -10.711 13.414 14.461 1 88.62 292 ASP B O 1
ATOM 6984 N N . ILE B 1 293 ? -12.305 14.891 13.805 1 88.12 293 ILE B N 1
ATOM 6985 C CA . ILE B 1 293 ? -13.156 14.641 14.961 1 88.12 293 ILE B CA 1
ATOM 6986 C C . ILE B 1 293 ? -14.367 13.805 14.547 1 88.12 293 ILE B C 1
ATOM 6988 O O . ILE B 1 293 ? -15.102 14.18 13.633 1 88.12 293 ILE B O 1
ATOM 6992 N N . GLN B 1 294 ? -14.43 12.703 15.18 1 85.5 294 GLN B N 1
ATOM 6993 C CA . GLN B 1 294 ? -15.648 11.93 14.969 1 85.5 294 GLN B CA 1
ATOM 6994 C C . GLN B 1 294 ? -16.828 12.57 15.695 1 85.5 294 GLN B C 1
ATOM 6996 O O . GLN B 1 294 ? -16.75 12.875 16.891 1 85.5 294 GLN B O 1
ATOM 7001 N N . ILE B 1 295 ? -17.875 12.805 14.984 1 86.25 295 ILE B N 1
ATOM 7002 C CA . ILE B 1 295 ? -19.031 13.461 15.578 1 86.25 295 ILE B CA 1
ATOM 7003 C C . ILE B 1 295 ? -20.25 12.539 15.5 1 86.25 295 ILE B C 1
ATOM 7005 O O . ILE B 1 295 ? -20.406 11.797 14.523 1 86.25 295 ILE B O 1
ATOM 7009 N N . PRO B 1 296 ? -21.016 12.547 16.5 1 78.69 296 PRO B N 1
ATOM 7010 C CA . PRO B 1 296 ? -22.203 11.688 16.516 1 78.69 296 PRO B CA 1
ATOM 7011 C C . PRO B 1 296 ? -23.266 12.125 15.523 1 78.69 296 PRO B C 1
ATOM 7013 O O . PRO B 1 296 ? -24.016 11.297 15 1 78.69 296 PRO B O 1
ATOM 7016 N N . ASN B 1 297 ? -23.359 13.484 15.383 1 78.31 297 ASN B N 1
ATOM 7017 C CA . ASN B 1 297 ? -24.328 14.016 14.445 1 78.31 297 ASN B CA 1
ATOM 7018 C C . ASN B 1 297 ? -23.844 15.32 13.805 1 78.31 297 ASN B C 1
ATOM 7020 O O . ASN B 1 297 ? -22.844 15.891 14.242 1 78.31 297 ASN B O 1
ATOM 7024 N N . GLY B 1 298 ? -24.578 15.711 12.781 1 77.31 298 GLY B N 1
ATOM 7025 C CA . GLY B 1 298 ? -24.141 16.859 12.008 1 77.31 298 GLY B CA 1
ATOM 7026 C C . GLY B 1 298 ? -24.891 18.141 12.375 1 77.31 298 GLY B C 1
ATOM 7027 O O . GLY B 1 298 ? -25.109 19 11.523 1 77.31 298 GLY B O 1
ATOM 7028 N N . THR B 1 299 ? -25.281 18.219 13.648 1 82.5 299 THR B N 1
ATOM 7029 C CA . THR B 1 299 ? -25.984 19.422 14.055 1 82.5 299 THR B CA 1
ATOM 7030 C C . THR B 1 299 ? -25.016 20.547 14.359 1 82.5 299 THR B C 1
ATOM 7032 O O . THR B 1 299 ? -23.859 20.297 14.719 1 82.5 299 THR B O 1
ATOM 7035 N N . ALA B 1 300 ? -25.516 21.781 14.281 1 86.25 300 ALA B N 1
ATOM 7036 C CA . ALA B 1 300 ? -24.688 22.969 14.484 1 86.25 300 ALA B CA 1
ATOM 7037 C C . ALA B 1 300 ? -24.109 23 15.898 1 86.25 300 ALA B C 1
ATOM 7039 O O . ALA B 1 300 ? -22.938 23.359 16.094 1 86.25 300 ALA B O 1
ATOM 7040 N N . ASP B 1 301 ? -24.891 22.609 16.828 1 88.06 301 ASP B N 1
ATOM 7041 C CA . ASP B 1 301 ? -24.438 22.641 18.219 1 88.06 301 ASP B CA 1
ATOM 7042 C C . ASP B 1 301 ? -23.312 21.641 18.453 1 88.06 301 ASP B C 1
ATOM 7044 O O . ASP B 1 301 ? -22.344 21.953 19.156 1 88.06 301 ASP B O 1
ATOM 7048 N N . THR B 1 302 ? -23.516 20.516 17.906 1 87.44 302 THR B N 1
ATOM 7049 C CA . THR B 1 302 ? -22.516 19.469 18.078 1 87.44 302 THR B CA 1
ATOM 7050 C C . THR B 1 302 ? -21.203 19.891 17.406 1 87.44 302 THR B C 1
ATOM 7052 O O . THR B 1 302 ? -20.125 19.688 17.969 1 87.44 302 THR B O 1
ATOM 7055 N N . ILE B 1 303 ? -21.312 20.438 16.297 1 90.06 303 ILE B N 1
ATOM 7056 C CA . ILE B 1 303 ? -20.125 20.844 15.539 1 90.06 303 ILE B CA 1
ATOM 7057 C C . ILE B 1 303 ? -19.406 21.969 16.266 1 90.06 303 ILE B C 1
ATOM 7059 O O . ILE B 1 303 ? -18.188 21.938 16.438 1 90.06 303 ILE B O 1
ATOM 7063 N N . TYR B 1 304 ? -20.219 22.922 16.688 1 90.62 304 TYR B N 1
ATOM 7064 C CA . TYR B 1 304 ? -19.656 24.047 17.406 1 90.62 304 TYR B CA 1
ATOM 7065 C C . TYR B 1 304 ? -18.953 23.594 18.672 1 90.62 304 TYR B C 1
ATOM 7067 O O . TYR B 1 304 ? -17.812 24.016 18.953 1 90.62 304 TYR B O 1
ATOM 7075 N N . SER B 1 305 ? -19.562 22.75 19.406 1 90.62 305 SER B N 1
ATOM 7076 C CA . SER B 1 305 ? -18.984 22.266 20.656 1 90.62 305 SER B CA 1
ATOM 7077 C C . SER B 1 305 ? -17.719 21.469 20.391 1 90.62 305 SER B C 1
ATOM 7079 O O . SER B 1 305 ? -16.766 21.531 21.172 1 90.62 305 SER B O 1
ATOM 7081 N N . SER B 1 306 ? -17.734 20.734 19.359 1 91.06 306 SER B N 1
ATOM 7082 C CA . SER B 1 306 ? -16.562 19.922 19.016 1 91.06 306 SER B CA 1
ATOM 7083 C C . SER B 1 306 ? -15.383 20.812 18.625 1 91.06 306 SER B C 1
ATOM 7085 O O . SER B 1 306 ? -14.242 20.547 19.016 1 91.06 306 SER B O 1
ATOM 7087 N N . ILE B 1 307 ? -15.633 21.812 17.891 1 90.5 307 ILE B N 1
ATOM 7088 C CA . ILE B 1 307 ? -14.594 22.734 17.453 1 90.5 307 ILE B CA 1
ATOM 7089 C C . ILE B 1 307 ? -14.023 23.484 18.656 1 90.5 307 ILE B C 1
ATOM 7091 O O . ILE B 1 307 ? -12.805 23.594 18.797 1 90.5 307 ILE B O 1
ATOM 7095 N N . LYS B 1 308 ? -14.922 23.922 19.453 1 89.56 308 LYS B N 1
ATOM 7096 C CA . LYS B 1 308 ? -14.5 24.688 20.625 1 89.56 308 LYS B CA 1
ATOM 7097 C C . LYS B 1 308 ? -13.672 23.812 21.578 1 89.56 308 LYS B C 1
ATOM 7099 O O . LYS B 1 308 ? -12.656 24.266 22.094 1 89.56 308 LYS B O 1
ATOM 7104 N N . SER B 1 309 ? -14.156 22.672 21.734 1 90.94 309 SER B N 1
ATOM 7105 C CA . SER B 1 309 ? -13.453 21.75 22.609 1 90.94 309 SER B CA 1
ATOM 7106 C C . SER B 1 309 ? -12.047 21.453 22.094 1 90.94 309 SER B C 1
ATOM 7108 O O . SER B 1 309 ? -11.094 21.391 22.875 1 90.94 309 SER B O 1
ATOM 7110 N N . TYR B 1 310 ? -11.961 21.312 20.891 1 91.56 310 TYR B N 1
ATOM 7111 C CA . TYR B 1 310 ? -10.656 21.016 20.312 1 91.56 310 TYR B CA 1
ATOM 7112 C C . TYR B 1 310 ? -9.734 22.234 20.406 1 91.56 310 TYR B C 1
ATOM 7114 O O . TYR B 1 310 ? -8.586 22.125 20.828 1 91.56 310 TYR B O 1
ATOM 7122 N N . LEU B 1 311 ? -10.188 23.422 19.984 1 90.88 311 LEU B N 1
ATOM 7123 C CA . LEU B 1 311 ? -9.352 24.609 19.906 1 90.88 311 LEU B CA 1
ATOM 7124 C C . LEU B 1 311 ? -8.914 25.062 21.297 1 90.88 311 LEU B C 1
ATOM 7126 O O . LEU B 1 311 ? -7.738 25.359 21.516 1 90.88 311 LEU B O 1
ATOM 7130 N N . ASN B 1 312 ? -9.797 24.969 22.219 1 87.69 312 ASN B N 1
ATOM 7131 C CA . ASN B 1 312 ? -9.508 25.5 23.547 1 87.69 312 ASN B CA 1
ATOM 7132 C C . ASN B 1 312 ? -8.82 24.453 24.438 1 87.69 312 ASN B C 1
ATOM 7134 O O . ASN B 1 312 ? -7.805 24.734 25.062 1 87.69 312 ASN B O 1
ATOM 7138 N N . ASP B 1 313 ? -9.344 23.297 24.391 1 86.81 313 ASP B N 1
ATOM 7139 C CA . ASP B 1 313 ? -8.914 22.312 25.391 1 86.81 313 ASP B CA 1
ATOM 7140 C C . ASP B 1 313 ? -7.738 21.484 24.859 1 86.81 313 ASP B C 1
ATOM 7142 O O . ASP B 1 313 ? -6.77 21.25 25.594 1 86.81 313 ASP B O 1
ATOM 7146 N N . LYS B 1 314 ? -7.852 21.109 23.734 1 85.38 314 LYS B N 1
ATOM 7147 C CA . LYS B 1 314 ? -6.844 20.172 23.234 1 85.38 314 LYS B CA 1
ATOM 7148 C C . LYS B 1 314 ? -5.66 20.922 22.625 1 85.38 314 LYS B C 1
ATOM 7150 O O . LYS B 1 314 ? -4.504 20.625 22.922 1 85.38 314 LYS B O 1
ATOM 7155 N N . ALA B 1 315 ? -5.953 21.844 21.781 1 89 315 ALA B N 1
ATOM 7156 C CA . ALA B 1 315 ? -4.891 22.531 21.047 1 89 315 ALA B CA 1
ATOM 7157 C C . ALA B 1 315 ? -4.375 23.734 21.812 1 89 315 ALA B C 1
ATOM 7159 O O . ALA B 1 315 ? -3.234 24.172 21.625 1 89 315 ALA B O 1
ATOM 7160 N N . GLY B 1 316 ? -5.121 24.344 22.641 1 88.69 316 GLY B N 1
ATOM 7161 C CA . GLY B 1 316 ? -4.719 25.516 23.391 1 88.69 316 GLY B CA 1
ATOM 7162 C C . GLY B 1 316 ? -4.547 26.75 22.516 1 88.69 316 GLY B C 1
ATOM 7163 O O . GLY B 1 316 ? -3.609 27.531 22.703 1 88.69 316 GLY B O 1
ATOM 7164 N N . LEU B 1 317 ? -5.352 26.797 21.531 1 90.5 317 LEU B N 1
ATOM 7165 C CA . LEU B 1 317 ? -5.289 27.953 20.625 1 90.5 317 LEU B CA 1
ATOM 7166 C C . LEU B 1 317 ? -6.184 29.078 21.125 1 90.5 317 LEU B C 1
ATOM 7168 O O . LEU B 1 317 ? -7.277 28.828 21.641 1 90.5 317 LEU B O 1
ATOM 7172 N N . LYS B 1 318 ? -5.711 30.234 21.016 1 86.19 318 LYS B N 1
ATOM 7173 C CA . LYS B 1 318 ? -6.449 31.406 21.484 1 86.19 318 LYS B CA 1
ATOM 7174 C C . LYS B 1 318 ? -7.551 31.781 20.5 1 86.19 318 LYS B C 1
ATOM 7176 O O . LYS B 1 318 ? -7.273 32.156 19.359 1 86.19 318 LYS B O 1
ATOM 7181 N N . LEU B 1 319 ? -8.719 31.797 20.891 1 87.06 319 LEU B N 1
ATOM 7182 C CA . LEU B 1 319 ? -9.875 32.062 20.047 1 87.06 319 LEU B CA 1
ATOM 7183 C C . LEU B 1 319 ? -9.883 33.5 19.547 1 87.06 319 LEU B C 1
ATOM 7185 O O . LEU B 1 319 ? -10.453 33.781 18.484 1 87.06 319 LEU B O 1
ATOM 7189 N N . HIS B 1 320 ? -9.305 34.375 20.281 1 86.81 320 HIS B N 1
ATOM 7190 C CA . HIS B 1 320 ? -9.312 35.781 19.875 1 86.81 320 HIS B CA 1
ATOM 7191 C C . HIS B 1 320 ? -8.453 36 18.641 1 86.81 320 HIS B C 1
ATOM 7193 O O . HIS B 1 320 ? -8.609 37 17.938 1 86.81 320 HIS B O 1
ATOM 7199 N N . LYS B 1 321 ? -7.57 35.062 18.359 1 90.62 321 LYS B N 1
ATOM 7200 C CA . LYS B 1 321 ? -6.707 35.156 17.188 1 90.62 321 LYS B CA 1
ATOM 7201 C C . LYS B 1 321 ? -7.359 34.531 15.969 1 90.62 321 LYS B C 1
ATOM 7203 O O . LYS B 1 321 ? -6.836 34.625 14.859 1 90.62 321 LYS B O 1
ATOM 7208 N N . LEU B 1 322 ? -8.461 33.875 16.219 1 92.81 322 LEU B N 1
ATOM 7209 C CA . LEU B 1 322 ? -9.188 33.281 15.109 1 92.81 322 LEU B CA 1
ATOM 7210 C C . LEU B 1 322 ? -9.852 34.375 14.258 1 92.81 322 LEU B C 1
ATOM 7212 O O . LEU B 1 322 ? -10.727 35.094 14.742 1 92.81 322 LEU B O 1
ATOM 7216 N N . THR B 1 323 ? -9.461 34.5 13.023 1 90.94 323 THR B N 1
ATOM 7217 C CA . THR B 1 323 ? -9.977 35.625 12.219 1 90.94 323 THR B CA 1
ATOM 7218 C C . THR B 1 323 ? -10.797 35.094 11.047 1 90.94 323 THR B C 1
ATOM 7220 O O . THR B 1 323 ? -11.578 35.844 10.445 1 90.94 323 THR B O 1
ATOM 7223 N N . SER B 1 324 ? -10.562 33.844 10.773 1 89.62 324 SER B N 1
ATOM 7224 C CA . SER B 1 324 ? -11.258 33.312 9.594 1 89.62 324 SER B CA 1
ATOM 7225 C C . SER B 1 324 ? -11.844 31.938 9.867 1 89.62 324 SER B C 1
ATOM 7227 O O . SER B 1 324 ? -11.211 31.109 10.516 1 89.62 324 SER B O 1
ATOM 7229 N N . PHE B 1 325 ? -13.094 31.766 9.43 1 90.44 325 PHE B N 1
ATOM 7230 C CA . PHE B 1 325 ? -13.773 30.484 9.484 1 90.44 325 PHE B CA 1
ATOM 7231 C C . PHE B 1 325 ? -14.398 30.141 8.133 1 90.44 325 PHE B C 1
ATOM 7233 O O . PHE B 1 325 ? -15.242 30.891 7.633 1 90.44 325 PHE B O 1
ATOM 7240 N N . ALA B 1 326 ? -13.883 29.047 7.605 1 87.62 326 ALA B N 1
ATOM 7241 C CA . ALA B 1 326 ? -14.367 28.688 6.277 1 87.62 326 ALA B CA 1
ATOM 7242 C C . ALA B 1 326 ? -15.047 27.312 6.301 1 87.62 326 ALA B C 1
ATOM 7244 O O . ALA B 1 326 ? -14.648 26.422 7.059 1 87.62 326 ALA B O 1
ATOM 7245 N N . SER B 1 327 ? -16.156 27.109 5.496 1 85.75 327 SER B N 1
ATOM 7246 C CA . SER B 1 327 ? -16.859 25.844 5.355 1 85.75 327 SER B CA 1
ATOM 7247 C C . SER B 1 327 ? -17.547 25.734 4 1 85.75 327 SER B C 1
ATOM 7249 O O . SER B 1 327 ? -17.625 26.719 3.262 1 85.75 327 SER B O 1
ATOM 7251 N N . ASP B 1 328 ? -18 24.516 3.494 1 75.12 328 ASP B N 1
ATOM 7252 C CA . ASP B 1 328 ? -18.672 24.297 2.217 1 75.12 328 ASP B CA 1
ATOM 7253 C C . ASP B 1 328 ? -20.125 24.797 2.258 1 75.12 328 ASP B C 1
ATOM 7255 O O . ASP B 1 328 ? -20.781 24.875 1.225 1 75.12 328 ASP B O 1
ATOM 7259 N N . GLY B 1 329 ? -20.688 25.312 3.354 1 65.88 329 GLY B N 1
ATOM 7260 C CA . GLY B 1 329 ? -21.797 26.234 3.184 1 65.88 329 GLY B CA 1
ATOM 7261 C C . GLY B 1 329 ? -23.109 25.688 3.74 1 65.88 329 GLY B C 1
ATOM 7262 O O . GLY B 1 329 ? -24.094 26.406 3.811 1 65.88 329 GLY B O 1
ATOM 7263 N N . PRO B 1 330 ? -23.156 24.375 4.004 1 65.81 330 PRO B N 1
ATOM 7264 C CA . PRO B 1 330 ? -24.516 24 4.43 1 65.81 330 PRO B CA 1
ATOM 7265 C C . PRO B 1 330 ? -25.062 24.906 5.531 1 65.81 330 PRO B C 1
ATOM 7267 O O . PRO B 1 330 ? -24.281 25.594 6.207 1 65.81 330 PRO B O 1
ATOM 7270 N N . THR B 1 331 ? -26.297 25.109 5.461 1 61.72 331 THR B N 1
ATOM 7271 C CA . THR B 1 331 ? -27.016 25.953 6.398 1 61.72 331 THR B CA 1
ATOM 7272 C C . THR B 1 331 ? -26.562 25.688 7.832 1 61.72 331 THR B C 1
ATOM 7274 O O . THR B 1 331 ? -26.5 26.609 8.648 1 61.72 331 THR B O 1
ATOM 7277 N N . VAL B 1 332 ? -26.156 24.562 8.062 1 70.94 332 VAL B N 1
ATOM 7278 C CA . VAL B 1 332 ? -25.75 24.188 9.414 1 70.94 332 VAL B CA 1
ATOM 7279 C C . VAL B 1 332 ? -24.453 24.906 9.781 1 70.94 332 VAL B C 1
ATOM 7281 O O . VAL B 1 332 ? -24.266 25.312 10.938 1 70.94 332 VAL B O 1
ATOM 7284 N N . MET B 1 333 ? -23.734 25.125 8.781 1 73.19 333 MET B N 1
ATOM 7285 C CA . MET B 1 333 ? -22.422 25.719 9.039 1 73.19 333 MET B CA 1
ATOM 7286 C C . MET B 1 333 ? -22.5 27.234 9.031 1 73.19 333 MET B C 1
ATOM 7288 O O . MET B 1 333 ? -22 27.891 9.945 1 73.19 333 MET B O 1
ATOM 7292 N N . LEU B 1 334 ? -23.234 27.672 8.055 1 71.62 334 LEU B N 1
ATOM 7293 C CA . LEU B 1 334 ? -23.141 29.109 7.82 1 71.62 334 LEU B CA 1
ATOM 7294 C C . LEU B 1 334 ? -24.5 29.781 8.039 1 71.62 334 LEU B C 1
ATOM 7296 O O . LEU B 1 334 ? -24.656 30.969 7.77 1 71.62 334 LEU B O 1
ATOM 7300 N N . GLY B 1 335 ? -25.422 28.938 8.664 1 67.69 335 GLY B N 1
ATOM 7301 C CA . GLY B 1 335 ? -26.75 29.484 8.891 1 67.69 335 GLY B CA 1
ATOM 7302 C C . GLY B 1 335 ? -26.75 30.688 9.82 1 67.69 335 GLY B C 1
ATOM 7303 O O . GLY B 1 335 ? -25.969 30.75 10.766 1 67.69 335 GLY B O 1
ATOM 7304 N N . LYS B 1 336 ? -27.609 31.688 9.648 1 66.88 336 LYS B N 1
ATOM 7305 C CA . LYS B 1 336 ? -27.609 32.969 10.32 1 66.88 336 LYS B CA 1
ATOM 7306 C C . LYS B 1 336 ? -28.203 32.875 11.727 1 66.88 336 LYS B C 1
ATOM 7308 O O . LYS B 1 336 ? -27.891 33.688 12.594 1 66.88 336 LYS B O 1
ATOM 7313 N N . LYS B 1 337 ? -28.953 31.938 11.898 1 68.31 337 LYS B N 1
ATOM 7314 C CA . LYS B 1 337 ? -29.609 31.906 13.195 1 68.31 337 LYS B CA 1
ATOM 7315 C C . LYS B 1 337 ? -28.828 31.078 14.203 1 68.31 337 LYS B C 1
ATOM 7317 O O . LYS B 1 337 ? -28.422 31.578 15.25 1 68.31 337 LYS B O 1
ATOM 7322 N N . ASN B 1 338 ? -28.641 29.859 13.867 1 75.06 338 ASN B N 1
ATOM 7323 C CA . ASN B 1 338 ? -28.016 28.953 14.828 1 75.06 338 ASN B CA 1
ATOM 7324 C C . ASN B 1 338 ? -26.891 28.141 14.188 1 75.06 338 ASN B C 1
ATOM 7326 O O . ASN B 1 338 ? -26.562 27.047 14.656 1 75.06 338 ASN B O 1
ATOM 7330 N N . GLY B 1 339 ? -26.344 28.812 13.195 1 81.31 339 GLY B N 1
ATOM 7331 C CA . GLY B 1 339 ? -25.266 28.078 12.531 1 81.31 339 GLY B CA 1
ATOM 7332 C C . GLY B 1 339 ? -23.969 28.094 13.297 1 81.31 339 GLY B C 1
ATOM 7333 O O . GLY B 1 339 ? -23.812 28.859 14.266 1 81.31 339 GLY B O 1
ATOM 7334 N N . VAL B 1 340 ? -23.094 27.328 13.016 1 86.19 340 VAL B N 1
ATOM 7335 C CA . VAL B 1 340 ? -21.781 27.219 13.648 1 86.19 340 VAL B CA 1
ATOM 7336 C C . VAL B 1 340 ? -21.062 28.562 13.562 1 86.19 340 VAL B C 1
ATOM 7338 O O . VAL B 1 340 ? -20.484 29.031 14.547 1 86.19 340 VAL B O 1
ATOM 7341 N N . ALA B 1 341 ? -21.094 29.172 12.398 1 85.25 341 ALA B N 1
ATOM 7342 C CA . ALA B 1 341 ? -20.438 30.453 12.164 1 85.25 341 ALA B CA 1
ATOM 7343 C C . ALA B 1 341 ? -21 31.531 13.094 1 85.25 341 ALA B C 1
ATOM 7345 O O . ALA B 1 341 ? -20.266 32.344 13.633 1 85.25 341 ALA B O 1
ATOM 7346 N N . THR B 1 342 ? -22.312 31.516 13.227 1 85.94 342 THR B N 1
ATOM 7347 C CA . THR B 1 342 ? -22.969 32.5 14.086 1 85.94 342 THR B CA 1
ATOM 7348 C C . THR B 1 342 ? -22.562 32.312 15.547 1 85.94 342 THR B C 1
ATOM 7350 O O . THR B 1 342 ? -22.359 33.281 16.266 1 85.94 342 THR B O 1
ATOM 7353 N N . GLN B 1 343 ? -22.453 31.125 15.883 1 88.06 343 GLN B N 1
ATOM 7354 C CA . GLN B 1 343 ? -22.047 30.828 17.25 1 88.06 343 GLN B CA 1
ATOM 7355 C C . GLN B 1 343 ? -20.594 31.234 17.484 1 88.06 343 GLN B C 1
ATOM 7357 O O . GLN B 1 343 ? -20.266 31.734 18.562 1 88.06 343 GLN B O 1
ATOM 7362 N N . LEU B 1 344 ? -19.797 31.078 16.578 1 87.69 344 LEU B N 1
ATOM 7363 C CA . LEU B 1 344 ? -18.391 31.484 16.672 1 87.69 344 LEU B CA 1
ATOM 7364 C C . LEU B 1 344 ? -18.281 33 16.734 1 87.69 344 LEU B C 1
ATOM 7366 O O . LEU B 1 344 ? -17.438 33.531 17.469 1 87.69 344 LEU B O 1
ATOM 7370 N N . LYS B 1 345 ? -19.109 33.656 16 1 87.81 345 LYS B N 1
ATOM 7371 C CA . LYS B 1 345 ? -19.094 35.125 15.953 1 87.81 345 LYS B CA 1
ATOM 7372 C C . LYS B 1 345 ? -19.594 35.719 17.266 1 87.81 345 LYS B C 1
ATOM 7374 O O . LYS B 1 345 ? -19.219 36.812 17.641 1 87.81 345 LYS B O 1
ATOM 7379 N N . ARG B 1 346 ? -20.438 34.938 17.906 1 86.56 346 ARG B N 1
ATOM 7380 C CA . ARG B 1 346 ? -20.891 35.375 19.219 1 86.56 346 ARG B CA 1
ATOM 7381 C C . ARG B 1 346 ? -19.75 35.406 20.219 1 86.56 346 ARG B C 1
ATOM 7383 O O . ARG B 1 346 ? -19.719 36.281 21.094 1 86.56 346 ARG B O 1
ATOM 7390 N N . GLU B 1 347 ? -18.844 34.594 20.016 1 86.62 347 GLU B N 1
ATOM 7391 C CA . GLU B 1 347 ? -17.672 34.562 20.891 1 86.62 347 GLU B CA 1
ATOM 7392 C C . GLU B 1 347 ? -16.594 35.531 20.438 1 86.62 347 GLU B C 1
ATOM 7394 O O . GLU B 1 347 ? -15.891 36.125 21.25 1 86.62 347 GLU B O 1
ATOM 7399 N N . ASN B 1 348 ? -16.359 35.531 19.172 1 88.75 348 ASN B N 1
ATOM 7400 C CA . ASN B 1 348 ? -15.398 36.406 18.531 1 88.75 348 ASN B CA 1
ATOM 7401 C C . ASN B 1 348 ? -16 37.094 17.312 1 88.75 348 ASN B C 1
ATOM 7403 O O . ASN B 1 348 ? -16.031 36.531 16.219 1 88.75 348 ASN B O 1
ATOM 7407 N N . LYS B 1 349 ? -16.281 38.344 17.484 1 86.56 349 LYS B N 1
ATOM 7408 C CA . LYS B 1 349 ? -16.984 39.094 16.453 1 86.56 349 LYS B CA 1
ATOM 7409 C C . LYS B 1 349 ? -16.062 39.406 15.281 1 86.56 349 LYS B C 1
ATOM 7411 O O . LYS B 1 349 ? -16.531 39.75 14.195 1 86.56 349 LYS B O 1
ATOM 7416 N N . SER B 1 350 ? -14.82 39.188 15.469 1 87 350 SER B N 1
ATOM 7417 C CA . SER B 1 350 ? -13.867 39.562 14.422 1 87 350 SER B CA 1
ATOM 7418 C C . SER B 1 350 ? -13.734 38.438 13.398 1 87 350 SER B C 1
ATOM 7420 O O . SER B 1 350 ? -13.062 38.594 12.383 1 87 350 SER B O 1
ATOM 7422 N N . VAL B 1 351 ? -14.398 37.344 13.664 1 89.31 351 VAL B N 1
ATOM 7423 C CA . VAL B 1 351 ? -14.25 36.188 12.789 1 89.31 351 VAL B CA 1
ATOM 7424 C C . VAL B 1 351 ? -14.961 36.438 11.461 1 89.31 351 VAL B C 1
ATOM 7426 O O . VAL B 1 351 ? -16.109 36.906 11.445 1 89.31 351 VAL B O 1
ATOM 7429 N N . VAL B 1 352 ? -14.211 36.25 10.453 1 87.94 352 VAL B N 1
ATOM 7430 C CA . VAL B 1 352 ? -14.781 36.375 9.117 1 87.94 352 VAL B CA 1
ATOM 7431 C C . VAL B 1 352 ? -15.203 35 8.602 1 87.94 352 VAL B C 1
ATOM 7433 O O . VAL B 1 352 ? -14.391 34.062 8.57 1 87.94 352 VAL B O 1
ATOM 7436 N N . THR B 1 353 ? -16.438 34.875 8.227 1 85.88 353 THR B N 1
ATOM 7437 C CA . THR B 1 353 ? -16.953 33.625 7.73 1 85.88 353 THR B CA 1
ATOM 7438 C C . THR B 1 353 ? -16.875 33.562 6.207 1 85.88 353 THR B C 1
ATOM 7440 O O . THR B 1 353 ? -17.281 34.5 5.531 1 85.88 353 THR B O 1
ATOM 7443 N N . VAL B 1 354 ? -16.312 32.5 5.77 1 83.12 354 VAL B N 1
ATOM 7444 C CA . VAL B 1 354 ? -16.141 32.375 4.324 1 83.12 354 VAL B CA 1
ATOM 7445 C C . VAL B 1 354 ? -16.844 31.109 3.838 1 83.12 354 VAL B C 1
ATOM 7447 O O . VAL B 1 354 ? -16.625 30.031 4.371 1 83.12 354 VAL B O 1
ATOM 7450 N N . HIS B 1 355 ? -17.75 31.281 2.938 1 81.75 355 HIS B N 1
ATOM 7451 C CA . HIS B 1 355 ? -18.266 30.156 2.166 1 81.75 355 HIS B CA 1
ATOM 7452 C C . HIS B 1 355 ? -17.328 29.797 1.023 1 81.75 355 HIS B C 1
ATOM 7454 O O . HIS B 1 355 ? -17.016 30.641 0.175 1 81.75 355 HIS B O 1
ATOM 7460 N N . CYS B 1 356 ? -16.938 28.594 1.019 1 79.88 356 CYS B N 1
ATOM 7461 C CA . CYS B 1 356 ? -15.945 28.156 0.041 1 79.88 356 CYS B CA 1
ATOM 7462 C C . CYS B 1 356 ? -16.344 28.609 -1.364 1 79.88 356 CYS B C 1
ATOM 7464 O O . CYS B 1 356 ? -17.438 28.312 -1.826 1 79.88 356 CYS B O 1
ATOM 7466 N N . MET B 1 357 ? -15.461 29.219 -2.014 1 73.62 357 MET B N 1
ATOM 7467 C CA . MET B 1 357 ? -15.727 29.812 -3.32 1 73.62 357 MET B CA 1
ATOM 7468 C C . MET B 1 357 ? -15.922 28.734 -4.379 1 73.62 357 MET B C 1
ATOM 7470 O O . MET B 1 357 ? -16.766 28.891 -5.273 1 73.62 357 MET B O 1
ATOM 7474 N N . ASN B 1 358 ? -15.133 27.719 -4.246 1 71.25 358 ASN B N 1
ATOM 7475 C CA . ASN B 1 358 ? -15.258 26.641 -5.219 1 71.25 358 ASN B CA 1
ATOM 7476 C C . ASN B 1 358 ? -16.625 25.969 -5.133 1 71.25 358 ASN B C 1
ATOM 7478 O O . ASN B 1 358 ? -17.219 25.609 -6.156 1 71.25 358 ASN B O 1
ATOM 7482 N N . HIS B 1 359 ? -17.062 25.844 -3.988 1 72.25 359 HIS B N 1
ATOM 7483 C CA . HIS B 1 359 ? -18.375 25.234 -3.805 1 72.25 359 HIS B CA 1
ATOM 7484 C C . HIS B 1 359 ? -19.469 26.172 -4.316 1 72.25 359 HIS B C 1
ATOM 7486 O O . HIS B 1 359 ? -20.453 25.719 -4.914 1 72.25 359 HIS B O 1
ATOM 7492 N N . ARG B 1 360 ? -19.281 27.375 -4.078 1 74.81 360 ARG B N 1
ATOM 7493 C CA . ARG B 1 360 ? -20.234 28.359 -4.559 1 74.81 360 ARG B CA 1
ATOM 7494 C C . ARG B 1 360 ? -20.281 28.391 -6.082 1 74.81 360 ARG B C 1
ATOM 7496 O O . ARG B 1 360 ? -21.344 28.484 -6.68 1 74.81 360 ARG B O 1
ATOM 7503 N N . LEU B 1 361 ? -19.062 28.312 -6.59 1 74 361 LEU B N 1
ATOM 7504 C CA . LEU B 1 361 ? -18.969 28.297 -8.047 1 74 361 LEU B CA 1
ATOM 7505 C C . LEU B 1 361 ? -19.656 27.047 -8.617 1 74 361 LEU B C 1
ATOM 7507 O O . LEU B 1 361 ? -20.359 27.141 -9.625 1 74 361 LEU B O 1
ATOM 7511 N N . GLN B 1 362 ? -19.359 26 -8 1 74.94 362 GLN B N 1
ATOM 7512 C CA . GLN B 1 362 ? -19.969 24.75 -8.453 1 74.94 362 GLN B CA 1
ATOM 7513 C C . GLN B 1 362 ? -21.484 24.812 -8.391 1 74.94 362 GLN B C 1
ATOM 7515 O O . GLN B 1 362 ? -22.172 24.359 -9.305 1 74.94 362 GLN B O 1
ATOM 7520 N N . LEU B 1 363 ? -22.016 25.391 -7.324 1 73.62 363 LEU B N 1
ATOM 7521 C CA . LEU B 1 363 ? -23.453 25.547 -7.164 1 73.62 363 LEU B CA 1
ATOM 7522 C C . LEU B 1 363 ? -24.031 26.484 -8.219 1 73.62 363 LEU B C 1
ATOM 7524 O O . LEU B 1 363 ? -25.109 26.234 -8.758 1 73.62 363 LEU B O 1
ATOM 7528 N N . ALA B 1 364 ? -23.266 27.5 -8.469 1 77.31 364 ALA B N 1
ATOM 7529 C CA . ALA B 1 364 ? -23.688 28.453 -9.477 1 77.31 364 ALA B CA 1
ATOM 7530 C C . ALA B 1 364 ? -23.719 27.812 -10.867 1 77.31 364 ALA B C 1
ATOM 7532 O O . ALA B 1 364 ? -24.656 28.031 -11.633 1 77.31 364 ALA B O 1
ATOM 7533 N N . VAL B 1 365 ? -22.734 27.031 -11.102 1 74.31 365 VAL B N 1
ATOM 7534 C CA . VAL B 1 365 ? -22.641 26.359 -12.391 1 74.31 365 VAL B CA 1
ATOM 7535 C C . VAL B 1 365 ? -23.766 25.328 -12.508 1 74.31 365 VAL B C 1
ATOM 7537 O O . VAL B 1 365 ? -24.406 25.234 -13.555 1 74.31 365 VAL B O 1
ATOM 7540 N N . SER B 1 366 ? -23.969 24.609 -11.5 1 75.44 366 SER B N 1
ATOM 7541 C CA . SER B 1 366 ? -25.031 23.594 -11.5 1 75.44 366 SER B CA 1
ATOM 7542 C C . SER B 1 366 ? -26.406 24.234 -11.727 1 75.44 366 SER B C 1
ATOM 7544 O O . SER B 1 366 ? -27.234 23.672 -12.453 1 75.44 366 SER B O 1
ATOM 7546 N N . LYS B 1 367 ? -26.594 25.328 -11.148 1 75.88 367 LYS B N 1
ATOM 7547 C CA . LYS B 1 367 ? -27.859 26.047 -11.312 1 75.88 367 LYS B CA 1
ATOM 7548 C C . LYS B 1 367 ? -28.016 26.547 -12.742 1 75.88 367 LYS B C 1
ATOM 7550 O O . LYS B 1 367 ? -29.109 26.547 -13.289 1 75.88 367 LYS B O 1
ATOM 7555 N N . THR B 1 368 ? -26.922 27 -13.25 1 75.5 368 THR B N 1
ATOM 7556 C CA . THR B 1 368 ? -26.953 27.469 -14.633 1 75.5 368 THR B CA 1
ATOM 7557 C C . THR B 1 368 ? -27.297 26.344 -15.594 1 75.5 368 THR B C 1
ATOM 7559 O O . THR B 1 368 ? -28 26.547 -16.578 1 75.5 368 THR B O 1
ATOM 7562 N N . PHE B 1 369 ? -26.781 25.203 -15.258 1 73.75 369 PHE B N 1
ATOM 7563 C CA . PHE B 1 369 ? -27.047 24.031 -16.094 1 73.75 369 PHE B CA 1
ATOM 7564 C C . PHE B 1 369 ? -28.531 23.688 -16.078 1 73.75 369 PHE B C 1
ATOM 7566 O O . PHE B 1 369 ? -29.094 23.266 -17.094 1 73.75 369 PHE B O 1
ATOM 7573 N N . THR B 1 370 ? -29.062 23.875 -14.953 1 72.75 370 THR B N 1
ATOM 7574 C CA . THR B 1 370 ? -30.469 23.531 -14.82 1 72.75 370 THR B CA 1
ATOM 7575 C C . THR B 1 370 ? -31.359 24.578 -15.508 1 72.75 370 THR B C 1
ATOM 7577 O O . THR B 1 370 ? -32.5 24.281 -15.875 1 72.75 370 THR B O 1
ATOM 7580 N N . THR B 1 371 ? -30.75 25.719 -15.625 1 74.56 371 THR B N 1
ATOM 7581 C CA . THR B 1 371 ? -31.531 26.797 -16.203 1 74.56 371 THR B CA 1
ATOM 7582 C C . THR B 1 371 ? -31.531 26.734 -17.719 1 74.56 371 THR B C 1
ATOM 7584 O O . THR B 1 371 ? -32.5 27.125 -18.375 1 74.56 371 THR B O 1
ATOM 7587 N N . PHE B 1 372 ? -30.312 26.156 -18.172 1 75.62 372 PHE B N 1
ATOM 7588 C CA . PHE B 1 372 ? -30.219 26.062 -19.625 1 75.62 372 PHE B CA 1
ATOM 7589 C C . PHE B 1 372 ? -30.547 24.656 -20.094 1 75.62 372 PHE B C 1
ATOM 7591 O O . PHE B 1 372 ? -29.781 23.719 -19.844 1 75.62 372 PHE B O 1
ATOM 7598 N N . ARG B 1 373 ? -31.609 24.5 -20.703 1 73.81 373 ARG B N 1
ATOM 7599 C CA . ARG B 1 373 ? -32.156 23.219 -21.141 1 73.81 373 ARG B CA 1
ATOM 7600 C C . ARG B 1 373 ? -31.141 22.438 -21.969 1 73.81 373 ARG B C 1
ATOM 7602 O O . ARG B 1 373 ? -31 21.234 -21.828 1 73.81 373 ARG B O 1
ATOM 7609 N N . LYS B 1 374 ? -30.391 23.203 -22.844 1 70.5 374 LYS B N 1
ATOM 7610 C CA . LYS B 1 374 ? -29.453 22.531 -23.719 1 70.5 374 LYS B CA 1
ATOM 7611 C C . LYS B 1 374 ? -28.328 21.875 -22.922 1 70.5 374 LYS B C 1
ATOM 7613 O O . LYS B 1 374 ? -27.875 20.766 -23.266 1 70.5 374 LYS B O 1
ATOM 7618 N N . ILE B 1 375 ? -27.953 22.516 -21.922 1 76 375 ILE B N 1
ATOM 7619 C CA . ILE B 1 375 ? -26.859 22 -21.094 1 76 375 ILE B CA 1
ATOM 7620 C C . ILE B 1 375 ? -27.344 20.812 -20.266 1 76 375 ILE B C 1
ATOM 7622 O O . ILE B 1 375 ? -26.625 19.828 -20.078 1 76 375 ILE B O 1
ATOM 7626 N N . GLU B 1 376 ? -28.484 20.984 -19.828 1 76.69 376 GLU B N 1
ATOM 7627 C CA . GLU B 1 376 ? -29.094 19.891 -19.062 1 76.69 376 GLU B CA 1
ATOM 7628 C C . GLU B 1 376 ? -29.172 18.625 -19.906 1 76.69 376 GLU B C 1
ATOM 7630 O O . GLU B 1 376 ? -28.891 17.531 -19.406 1 76.69 376 GLU B O 1
ATOM 7635 N N . LYS B 1 377 ? -29.547 18.812 -21.094 1 76.88 377 LYS B N 1
ATOM 7636 C CA . LYS B 1 377 ? -29.656 17.672 -22 1 76.88 377 LYS B CA 1
ATOM 7637 C C . LYS B 1 377 ? -28.281 17.047 -22.266 1 76.88 377 LYS B C 1
ATOM 7639 O O . LYS B 1 377 ? -28.156 15.82 -22.359 1 76.88 377 LYS B O 1
ATOM 7644 N N . THR B 1 378 ? -27.391 17.984 -22.422 1 78.25 378 THR B N 1
ATOM 7645 C CA . THR B 1 378 ? -26.031 17.5 -22.656 1 78.25 378 THR B CA 1
ATOM 7646 C C . THR B 1 378 ? -25.531 16.703 -21.453 1 78.25 378 THR B C 1
ATOM 7648 O O . THR B 1 378 ? -24.891 15.656 -21.625 1 78.25 378 THR B O 1
ATOM 7651 N N . ASP B 1 379 ? -25.828 17.141 -20.297 1 76.44 379 ASP B N 1
ATOM 7652 C CA . ASP B 1 379 ? -25.406 16.453 -19.078 1 76.44 379 ASP B CA 1
ATOM 7653 C C . ASP B 1 379 ? -26.094 15.094 -18.969 1 76.44 379 ASP B C 1
ATOM 7655 O O . ASP B 1 379 ? -25.453 14.109 -18.578 1 76.44 379 ASP B O 1
ATOM 7659 N N . GLU B 1 380 ? -27.266 15.109 -19.281 1 77.94 380 GLU B N 1
ATOM 7660 C CA . GLU B 1 380 ? -28.016 13.859 -19.266 1 77.94 380 GLU B CA 1
ATOM 7661 C C . GLU B 1 380 ? -27.469 12.859 -20.266 1 77.94 380 GLU B C 1
ATOM 7663 O O . GLU B 1 380 ? -27.391 11.664 -19.984 1 77.94 380 GLU B O 1
ATOM 7668 N N . LEU B 1 381 ? -27.141 13.43 -21.359 1 80.25 381 LEU B N 1
ATOM 7669 C CA . LEU B 1 381 ? -26.578 12.578 -22.391 1 80.25 381 LEU B CA 1
ATOM 7670 C C . LEU B 1 381 ? -25.234 11.992 -21.953 1 80.25 381 LEU B C 1
ATOM 7672 O O . LEU B 1 381 ? -24.969 10.805 -22.156 1 80.25 381 LEU B O 1
ATOM 7676 N N . LEU B 1 382 ? -24.516 12.789 -21.328 1 80.38 382 LEU B N 1
ATOM 7677 C CA . LEU B 1 382 ? -23.203 12.344 -20.875 1 80.38 382 LEU B CA 1
ATOM 7678 C C . LEU B 1 382 ? -23.328 11.281 -19.781 1 80.38 382 LEU B C 1
ATOM 7680 O O . LEU B 1 382 ? -22.594 10.297 -19.766 1 80.38 382 LEU B O 1
ATOM 7684 N N . LYS B 1 383 ? -24.203 11.484 -18.906 1 80.19 383 LYS B N 1
ATOM 7685 C CA . LYS B 1 383 ? -24.469 10.5 -17.859 1 80.19 383 LYS B CA 1
ATOM 7686 C C . LYS B 1 383 ? -24.984 9.195 -18.453 1 80.19 383 LYS B C 1
ATOM 7688 O O . LYS B 1 383 ? -24.594 8.109 -18 1 80.19 383 LYS B O 1
ATOM 7693 N N . GLY B 1 384 ? -25.781 9.352 -19.391 1 78.5 384 GLY B N 1
ATOM 7694 C CA . GLY B 1 384 ? -26.297 8.18 -20.078 1 78.5 384 GLY B CA 1
ATOM 7695 C C . GLY B 1 384 ? -25.219 7.379 -20.797 1 78.5 384 GLY B C 1
ATOM 7696 O O . GLY B 1 384 ? -25.188 6.148 -20.703 1 78.5 384 GLY B O 1
ATOM 7697 N N . LEU B 1 385 ? -24.375 8.102 -21.406 1 77.25 385 LEU B N 1
ATOM 7698 C CA . LEU B 1 385 ? -23.266 7.457 -22.109 1 77.25 385 LEU B CA 1
ATOM 7699 C C . LEU B 1 385 ? -22.344 6.75 -21.109 1 77.25 385 LEU B C 1
ATOM 7701 O O . LEU B 1 385 ? -21.891 5.633 -21.375 1 77.25 385 LEU B O 1
ATOM 7705 N N . PHE B 1 386 ? -22.078 7.352 -20.031 1 80.31 386 PHE B N 1
ATOM 7706 C CA . PHE B 1 386 ? -21.234 6.758 -19 1 80.31 386 PHE B CA 1
ATOM 7707 C C . PHE B 1 386 ? -21.844 5.449 -18.5 1 80.31 386 PHE B C 1
ATOM 7709 O O . PHE B 1 386 ? -21.156 4.434 -18.406 1 80.31 386 PHE B O 1
ATOM 7716 N N . LYS B 1 387 ? -23.094 5.488 -18.219 1 77.62 387 LYS B N 1
ATOM 7717 C CA . LYS B 1 387 ? -23.781 4.305 -17.703 1 77.62 387 LYS B CA 1
ATOM 7718 C C . LYS B 1 387 ? -23.797 3.186 -18.75 1 77.62 387 LYS B C 1
ATOM 7720 O O . LYS B 1 387 ? -23.641 2.012 -18.406 1 77.62 387 LYS B O 1
ATOM 7725 N N . TYR B 1 388 ? -23.984 3.625 -19.906 1 78.75 388 TYR B N 1
ATOM 7726 C CA . TYR B 1 388 ? -24.078 2.674 -21.016 1 78.75 388 TYR B CA 1
ATOM 7727 C C . TYR B 1 388 ? -22.781 1.898 -21.172 1 78.75 388 TYR B C 1
ATOM 7729 O O . TYR B 1 388 ? -22.797 0.681 -21.375 1 78.75 388 TYR B O 1
ATOM 7737 N N . TYR B 1 389 ? -21.688 2.459 -20.984 1 76.38 389 TYR B N 1
ATOM 7738 C CA . TYR B 1 389 ? -20.406 1.819 -21.25 1 76.38 389 TYR B CA 1
ATOM 7739 C C . TYR B 1 389 ? -19.797 1.257 -19.969 1 76.38 389 TYR B C 1
ATOM 7741 O O . TYR B 1 389 ? -19.078 0.254 -20.016 1 76.38 389 TYR B O 1
ATOM 7749 N N . HIS B 1 390 ? -20.094 1.867 -18.844 1 72.12 390 HIS B N 1
ATOM 7750 C CA . HIS B 1 390 ? -19.422 1.536 -17.594 1 72.12 390 HIS B CA 1
ATOM 7751 C C . HIS B 1 390 ? -19.875 0.185 -17.062 1 72.12 390 HIS B C 1
ATOM 7753 O O . HIS B 1 390 ? -19.078 -0.577 -16.516 1 72.12 390 HIS B O 1
ATOM 7759 N N . TYR B 1 391 ? -21.141 -0.156 -17.297 1 65.56 391 TYR B N 1
ATOM 7760 C CA . TYR B 1 391 ? -21.672 -1.329 -16.625 1 65.56 391 TYR B CA 1
ATOM 7761 C C . TYR B 1 391 ? -21.641 -2.549 -17.531 1 65.56 391 TYR B C 1
ATOM 7763 O O . TYR B 1 391 ? -22.172 -3.607 -17.188 1 65.56 391 TYR B O 1
ATOM 7771 N N . SER B 1 392 ? -21.125 -2.398 -18.75 1 64.56 392 SER B N 1
ATOM 7772 C CA . SER B 1 392 ? -21.062 -3.512 -19.703 1 64.56 392 SER B CA 1
ATOM 7773 C C . SER B 1 392 ? -19.656 -3.664 -20.266 1 64.56 392 SER B C 1
ATOM 7775 O O . SER B 1 392 ? -19.156 -2.768 -20.953 1 64.56 392 SER B O 1
ATOM 7777 N N . THR B 1 393 ? -19.109 -4.781 -20.031 1 65.62 393 THR B N 1
ATOM 7778 C CA . THR B 1 393 ? -17.766 -5.059 -20.516 1 65.62 393 THR B CA 1
ATOM 7779 C C . THR B 1 393 ? -17.75 -5.105 -22.047 1 65.62 393 THR B C 1
ATOM 7781 O O . THR B 1 393 ? -16.797 -4.656 -22.672 1 65.62 393 THR B O 1
ATOM 7784 N N . VAL B 1 394 ? -18.766 -5.66 -22.516 1 64.69 394 VAL B N 1
ATOM 7785 C CA . VAL B 1 394 ? -18.859 -5.797 -23.969 1 64.69 394 VAL B CA 1
ATOM 7786 C C . VAL B 1 394 ? -18.906 -4.41 -24.609 1 64.69 394 VAL B C 1
ATOM 7788 O O . VAL B 1 394 ? -18.188 -4.145 -25.578 1 64.69 394 VAL B O 1
ATOM 7791 N N . LYS B 1 395 ? -19.703 -3.621 -24.047 1 73.12 395 LYS B N 1
ATOM 7792 C CA . LYS B 1 395 ? -19.859 -2.277 -24.594 1 73.12 395 LYS B CA 1
ATOM 7793 C C . LYS B 1 395 ? -18.594 -1.448 -24.391 1 73.12 395 LYS B C 1
ATOM 7795 O O . LYS B 1 395 ? -18.219 -0.661 -25.25 1 73.12 395 LYS B O 1
ATOM 7800 N N . SER B 1 396 ? -18.047 -1.647 -23.281 1 73.12 396 SER B N 1
ATOM 7801 C CA . SER B 1 396 ? -16.797 -0.956 -23 1 73.12 396 SER B CA 1
ATOM 7802 C C . SER B 1 396 ? -15.719 -1.348 -24.016 1 73.12 396 SER B C 1
ATOM 7804 O O . SER B 1 396 ? -14.914 -0.508 -24.422 1 73.12 396 SER B O 1
ATOM 7806 N N . GLY B 1 397 ? -15.711 -2.588 -24.344 1 70.81 397 GLY B N 1
ATOM 7807 C CA . GLY B 1 397 ? -14.781 -3.037 -25.375 1 70.81 397 GLY B CA 1
ATOM 7808 C C . GLY B 1 397 ? -15.008 -2.367 -26.719 1 70.81 397 GLY B C 1
ATOM 7809 O O . GLY B 1 397 ? -14.047 -1.997 -27.391 1 70.81 397 GLY B O 1
ATOM 7810 N N . SER B 1 398 ? -16.281 -2.248 -27 1 73.12 398 SER B N 1
ATOM 7811 C CA . SER B 1 398 ? -16.625 -1.581 -28.25 1 73.12 398 SER B CA 1
ATOM 7812 C C . SER B 1 398 ? -16.156 -0.128 -28.25 1 73.12 398 SER B C 1
ATOM 7814 O O . SER B 1 398 ? -15.742 0.397 -29.281 1 73.12 398 SER B O 1
ATOM 7816 N N . LEU B 1 399 ? -16.266 0.434 -27.125 1 76.12 399 LEU B N 1
ATOM 7817 C CA . LEU B 1 399 ? -15.82 1.817 -26.984 1 76.12 399 LEU B CA 1
ATOM 7818 C C . LEU B 1 399 ? -14.312 1.93 -27.203 1 76.12 399 LEU B C 1
ATOM 7820 O O . LEU B 1 399 ? -13.844 2.875 -27.844 1 76.12 399 LEU B O 1
ATOM 7824 N N . ASP B 1 400 ? -13.672 1.038 -26.703 1 73.88 400 ASP B N 1
ATOM 7825 C CA . ASP B 1 400 ? -12.227 1.004 -26.875 1 73.88 400 ASP B CA 1
ATOM 7826 C C . ASP B 1 400 ? -11.852 0.883 -28.344 1 73.88 400 ASP B C 1
ATOM 7828 O O . ASP B 1 400 ? -10.914 1.535 -28.812 1 73.88 400 ASP B O 1
ATOM 7832 N N . ALA B 1 401 ? -12.523 -0.029 -28.953 1 74.44 401 ALA B N 1
ATOM 7833 C CA . ALA B 1 401 ? -12.297 -0.206 -30.391 1 74.44 401 ALA B CA 1
ATOM 7834 C C . ALA B 1 401 ? -12.57 1.087 -31.156 1 74.44 401 ALA B C 1
ATOM 7836 O O . ALA B 1 401 ? -11.82 1.451 -32.062 1 74.44 401 ALA B O 1
ATOM 7837 N N . LEU B 1 402 ? -13.57 1.766 -30.688 1 74.12 402 LEU B N 1
ATOM 7838 C CA . LEU B 1 402 ? -13.938 3.029 -31.328 1 74.12 402 LEU B CA 1
ATOM 7839 C C . LEU B 1 402 ? -12.867 4.09 -31.078 1 74.12 402 LEU B C 1
ATOM 7841 O O . LEU B 1 402 ? -12.547 4.875 -31.969 1 74.12 402 LEU B O 1
ATOM 7845 N N . GLN B 1 403 ? -12.375 4.078 -29.875 1 72.5 403 GLN B N 1
ATOM 7846 C CA . GLN B 1 403 ? -11.352 5.051 -29.516 1 72.5 403 GLN B CA 1
ATOM 7847 C C . GLN B 1 403 ? -10.078 4.844 -30.328 1 72.5 403 GLN B C 1
ATOM 7849 O O . GLN B 1 403 ? -9.445 5.812 -30.75 1 72.5 403 GLN B O 1
ATOM 7854 N N . THR B 1 404 ? -9.812 3.621 -30.438 1 73.25 404 THR B N 1
ATOM 7855 C CA . THR B 1 404 ? -8.641 3.301 -31.25 1 73.25 404 THR B CA 1
ATOM 7856 C C . THR B 1 404 ? -8.82 3.766 -32.688 1 73.25 404 THR B C 1
ATOM 7858 O O . THR B 1 404 ? -7.902 4.316 -33.281 1 73.25 404 THR B O 1
ATOM 7861 N N . LEU B 1 405 ? -10.008 3.506 -33.125 1 70.25 405 LEU B N 1
ATOM 7862 C CA . LEU B 1 405 ? -10.328 3.92 -34.469 1 70.25 405 LEU B CA 1
ATOM 7863 C C . LEU B 1 405 ? -10.281 5.438 -34.625 1 70.25 405 LEU B C 1
ATOM 7865 O O . LEU B 1 405 ? -9.727 5.961 -35.594 1 70.25 405 LEU B O 1
ATOM 7869 N N . LEU B 1 406 ? -10.797 6.086 -33.594 1 70.38 406 LEU B N 1
ATOM 7870 C CA . LEU B 1 406 ? -10.852 7.543 -33.656 1 70.38 406 LEU B CA 1
ATOM 7871 C C . LEU B 1 406 ? -9.453 8.148 -33.469 1 70.38 406 LEU B C 1
ATOM 7873 O O . LEU B 1 406 ? -9.148 9.18 -34.094 1 70.38 406 LEU B O 1
ATOM 7877 N N . ARG B 1 407 ? -8.688 7.543 -32.656 1 66 407 ARG B N 1
ATOM 7878 C CA . ARG B 1 407 ? -7.309 7.988 -32.5 1 66 407 ARG B CA 1
ATOM 7879 C C . ARG B 1 407 ? -6.523 7.848 -33.781 1 66 407 ARG B C 1
ATOM 7881 O O . ARG B 1 407 ? -5.738 8.727 -34.156 1 66 407 ARG B O 1
ATOM 7888 N N . GLU B 1 408 ? -6.762 6.758 -34.344 1 66.06 408 GLU B N 1
ATOM 7889 C CA . GLU B 1 408 ? -6.105 6.523 -35.625 1 66.06 408 GLU B CA 1
ATOM 7890 C C . GLU B 1 408 ? -6.551 7.547 -36.656 1 66.06 408 GLU B C 1
ATOM 7892 O O . GLU B 1 408 ? -5.766 7.949 -37.531 1 66.06 408 GLU B O 1
ATOM 7897 N N . MET B 1 409 ? -7.762 7.918 -36.406 1 66.69 409 MET B N 1
ATOM 7898 C CA . MET B 1 409 ? -8.297 8.891 -37.375 1 66.69 409 MET B CA 1
ATOM 7899 C C . MET B 1 409 ? -7.938 10.312 -36.938 1 66.69 409 MET B C 1
ATOM 7901 O O . MET B 1 409 ? -8.211 11.266 -37.688 1 66.69 409 MET B O 1
ATOM 7905 N N . ASN B 1 410 ? -7.109 10.445 -35.844 1 60.84 410 ASN B N 1
ATOM 7906 C CA . ASN B 1 410 ? -6.672 11.734 -35.312 1 60.84 410 ASN B CA 1
ATOM 7907 C C . ASN B 1 410 ? -7.859 12.648 -35.031 1 60.84 410 ASN B C 1
ATOM 7909 O O . ASN B 1 410 ? -7.777 13.859 -35.219 1 60.84 410 ASN B O 1
ATOM 7913 N N . GLU B 1 411 ? -8.984 12.125 -34.875 1 58.56 411 GLU B N 1
ATOM 7914 C CA . GLU B 1 411 ? -10.172 12.945 -34.656 1 58.56 411 GLU B CA 1
ATOM 7915 C C . GLU B 1 411 ? -10.414 13.195 -33.156 1 58.56 411 GLU B C 1
ATOM 7917 O O . GLU B 1 411 ? -11.344 13.914 -32.781 1 58.56 411 GLU B O 1
ATOM 7922 N N . LEU B 1 412 ? -9.727 12.594 -32.344 1 55.72 412 LEU B N 1
ATOM 7923 C CA . LEU B 1 412 ? -10.016 12.797 -30.922 1 55.72 412 LEU B CA 1
ATOM 7924 C C . LEU B 1 412 ? -9.414 14.109 -30.438 1 55.72 412 LEU B C 1
ATOM 7926 O O . LEU B 1 412 ? -8.203 14.305 -30.5 1 55.72 412 LEU B O 1
ATOM 7930 N N . GLU B 1 413 ? -10.242 15.141 -30.453 1 50.38 413 GLU B N 1
ATOM 7931 C CA . GLU B 1 413 ? -9.82 16.406 -29.859 1 50.38 413 GLU B CA 1
ATOM 7932 C C . GLU B 1 413 ? -9.75 16.312 -28.344 1 50.38 413 GLU B C 1
ATOM 7934 O O . GLU B 1 413 ? -10.633 15.719 -27.703 1 50.38 413 GLU B O 1
ATOM 7939 N N . THR B 1 414 ? -8.617 16.219 -27.859 1 50 414 THR B N 1
ATOM 7940 C CA . THR B 1 414 ? -8.453 16.281 -26.406 1 50 414 THR B CA 1
ATOM 7941 C C . THR B 1 414 ? -9.195 17.484 -25.844 1 50 414 THR B C 1
ATOM 7943 O O . THR B 1 414 ? -9.125 18.578 -26.406 1 50 414 THR B O 1
ATOM 7946 N N . VAL B 1 415 ? -10.297 17.25 -25.328 1 48.47 415 VAL B N 1
ATOM 7947 C CA . VAL B 1 415 ? -10.945 18.359 -24.641 1 48.47 415 VAL B CA 1
ATOM 7948 C C . VAL B 1 415 ? -9.945 19.047 -23.719 1 48.47 415 VAL B C 1
ATOM 7950 O O . VAL B 1 415 ? -9.297 18.391 -22.891 1 48.47 415 VAL B O 1
ATOM 7953 N N . ASN B 1 416 ? -9.492 20.109 -24.219 1 43.22 416 ASN B N 1
ATOM 7954 C CA . ASN B 1 416 ? -8.641 20.922 -23.359 1 43.22 416 ASN B CA 1
ATOM 7955 C C . ASN B 1 416 ? -9.258 21.125 -21.984 1 43.22 416 ASN B C 1
ATOM 7957 O O . ASN B 1 416 ? -10.477 21.25 -21.859 1 43.22 416 ASN B O 1
ATOM 7961 N N . ASN B 1 417 ? -8.641 20.641 -21.109 1 45.66 417 ASN B N 1
ATOM 7962 C CA . ASN B 1 417 ? -9.047 20.922 -19.734 1 45.66 417 ASN B CA 1
ATOM 7963 C C . ASN B 1 417 ? -9.586 22.344 -19.578 1 45.66 417 ASN B C 1
ATOM 7965 O O . ASN B 1 417 ? -9.039 23.281 -20.156 1 45.66 417 ASN B O 1
ATOM 7969 N N . LEU B 1 418 ? -10.789 22.469 -19.406 1 41.5 418 LEU B N 1
ATOM 7970 C CA . LEU B 1 418 ? -11.258 23.797 -19.031 1 41.5 418 LEU B CA 1
ATOM 7971 C C . LEU B 1 418 ? -10.32 24.438 -18.016 1 41.5 418 LEU B C 1
ATOM 7973 O O . LEU B 1 418 ? -10.141 23.922 -16.922 1 41.5 418 LEU B O 1
ATOM 7977 N N . VAL B 1 419 ? -9.195 24.844 -18.5 1 37.72 419 VAL B N 1
ATOM 7978 C CA . VAL B 1 419 ? -8.375 25.641 -17.594 1 37.72 419 VAL B CA 1
ATOM 7979 C C . VAL B 1 419 ? -9.203 26.781 -17 1 37.72 419 VAL B C 1
ATOM 7981 O O . VAL B 1 419 ? -9.641 27.672 -17.734 1 37.72 419 VAL B O 1
ATOM 7984 N N . VAL B 1 420 ? -10.055 26.531 -16.172 1 38.16 420 VAL B N 1
ATOM 7985 C CA . VAL B 1 420 ? -10.555 27.703 -15.438 1 38.16 420 VAL B CA 1
ATOM 7986 C C . VAL B 1 420 ? -9.383 28.578 -15 1 38.16 420 VAL B C 1
ATOM 7988 O O . VAL B 1 420 ? -8.492 28.125 -14.273 1 38.16 420 VAL B O 1
ATOM 7991 N N . THR B 1 421 ? -8.969 29.375 -15.836 1 35.66 421 THR B N 1
ATOM 7992 C CA . THR B 1 421 ? -7.988 30.375 -15.438 1 35.66 421 THR B CA 1
ATOM 7993 C C . THR B 1 421 ? -8.266 30.875 -14.023 1 35.66 421 THR B C 1
ATOM 7995 O O . THR B 1 421 ? -9.375 31.328 -13.719 1 35.66 421 THR B O 1
ATOM 7998 N N . LYS B 1 422 ? -7.762 30.203 -13.117 1 38.69 422 LYS B N 1
ATOM 7999 C CA . LYS B 1 422 ? -7.75 30.797 -11.781 1 38.69 422 LYS B CA 1
ATOM 8000 C C . LYS B 1 422 ? -7.582 32.312 -11.852 1 38.69 422 LYS B C 1
ATOM 8002 O O . LYS B 1 422 ? -6.617 32.812 -12.438 1 38.69 422 LYS B O 1
ATOM 8007 N N . ALA B 1 423 ? -8.492 33 -12.156 1 34.94 423 ALA B N 1
ATOM 8008 C CA . ALA B 1 423 ? -8.438 34.438 -12.008 1 34.94 423 ALA B CA 1
ATOM 8009 C C . ALA B 1 423 ? -7.559 34.844 -10.836 1 34.94 423 ALA B C 1
ATOM 8011 O O . ALA B 1 423 ? -8.023 34.906 -9.695 1 34.94 423 ALA B O 1
ATOM 8012 N N . THR B 1 424 ? -6.512 34.25 -10.477 1 38.81 424 THR B N 1
ATOM 8013 C CA . THR B 1 424 ? -5.617 34.875 -9.508 1 38.81 424 THR B CA 1
ATOM 8014 C C . THR B 1 424 ? -5.227 36.281 -9.961 1 38.81 424 THR B C 1
ATOM 8016 O O . THR B 1 424 ? -4.328 36.438 -10.789 1 38.81 424 THR B O 1
ATOM 8019 N N . SER B 1 425 ? -6.062 37.062 -10.406 1 37.12 425 SER B N 1
ATOM 8020 C CA . SER B 1 425 ? -5.602 38.406 -10.633 1 37.12 425 SER B CA 1
ATOM 8021 C C . SER B 1 425 ? -4.648 38.875 -9.531 1 37.12 425 SER B C 1
ATOM 8023 O O . SER B 1 425 ? -4.98 38.781 -8.344 1 37.12 425 SER B O 1
ATOM 8025 N N . GLU B 1 426 ? -3.461 38.625 -9.516 1 42.28 426 GLU B N 1
ATOM 8026 C CA . GLU B 1 426 ? -2.438 39.406 -8.828 1 42.28 426 GLU B CA 1
ATOM 8027 C C . GLU B 1 426 ? -2.881 40.844 -8.641 1 42.28 426 GLU B C 1
ATOM 8029 O O . GLU B 1 426 ? -2.537 41.719 -9.445 1 42.28 426 GLU B O 1
ATOM 8034 N N . GLU B 1 427 ? -4.062 41.062 -8.266 1 45.84 427 GLU B N 1
ATOM 8035 C CA . GLU B 1 427 ? -4.477 42.469 -8.117 1 45.84 427 GLU B CA 1
ATOM 8036 C C . GLU B 1 427 ? -3.582 43.219 -7.129 1 45.84 427 GLU B C 1
ATOM 8038 O O . GLU B 1 427 ? -3.248 42.656 -6.066 1 45.84 427 GLU B O 1
ATOM 8043 N N . SER B 1 428 ? -2.809 44.094 -7.508 1 53.09 428 SER B N 1
ATOM 8044 C CA . SER B 1 428 ? -1.976 45.062 -6.801 1 53.09 428 SER B CA 1
ATOM 8045 C C . SER B 1 428 ? -2.701 45.625 -5.59 1 53.09 428 SER B C 1
ATOM 8047 O O . SER B 1 428 ? -3.875 46 -5.68 1 53.09 428 SER B O 1
ATOM 8049 N N . ILE B 1 429 ? -2.393 45.25 -4.336 1 58.25 429 ILE B N 1
ATOM 8050 C CA . ILE B 1 429 ? -2.902 45.781 -3.08 1 58.25 429 ILE B CA 1
ATOM 8051 C C . ILE B 1 429 ? -3.137 47.281 -3.223 1 58.25 429 ILE B C 1
ATOM 8053 O O . ILE B 1 429 ? -3.887 47.875 -2.443 1 58.25 429 ILE B O 1
ATOM 8057 N N . SER B 1 430 ? -2.48 47.844 -4.285 1 57.62 430 SER B N 1
ATOM 8058 C CA . SER B 1 430 ? -2.639 49.281 -4.453 1 57.62 430 SER B CA 1
ATOM 8059 C C . SER B 1 430 ? -4.082 49.625 -4.801 1 57.62 430 SER B C 1
ATOM 8061 O O . SER B 1 430 ? -4.465 50.812 -4.742 1 57.62 430 SER B O 1
ATOM 8063 N N . TYR B 1 431 ? -4.789 48.562 -4.957 1 58.25 431 TYR B N 1
ATOM 8064 C CA . TYR B 1 431 ? -6.176 48.781 -5.359 1 58.25 431 TYR B CA 1
ATOM 8065 C C . TYR B 1 431 ? -7.035 49.156 -4.156 1 58.25 431 TYR B C 1
ATOM 8067 O O . TYR B 1 431 ? -8.062 49.812 -4.309 1 58.25 431 TYR B O 1
ATOM 8075 N N . TYR B 1 432 ? -6.414 48.906 -2.934 1 69.19 432 TYR B N 1
ATOM 8076 C CA . TYR B 1 432 ? -7.234 49.188 -1.758 1 69.19 432 TYR B CA 1
ATOM 8077 C C . TYR B 1 432 ? -6.992 50.594 -1.241 1 69.19 432 TYR B C 1
ATOM 8079 O O . TYR B 1 432 ? -5.848 51.031 -1.141 1 69.19 432 TYR B O 1
ATOM 8087 N N . GLY B 1 433 ? -8.086 51.344 -1.175 1 74.88 433 GLY B N 1
ATOM 8088 C CA . GLY B 1 433 ? -8.008 52.719 -0.755 1 74.88 433 GLY B CA 1
ATOM 8089 C C . GLY B 1 433 ? -8.172 52.906 0.743 1 74.88 433 GLY B C 1
ATOM 8090 O O . GLY B 1 433 ? -8.148 51.938 1.497 1 74.88 433 GLY B O 1
ATOM 8091 N N . ASP B 1 434 ? -8.242 54.125 1.214 1 81.94 434 ASP B N 1
ATOM 8092 C CA . ASP B 1 434 ? -8.32 54.531 2.615 1 81.94 434 ASP B CA 1
ATOM 8093 C C . ASP B 1 434 ? -9.617 54.031 3.254 1 81.94 434 ASP B C 1
ATOM 8095 O O . ASP B 1 434 ? -9.633 53.625 4.426 1 81.94 434 ASP B O 1
ATOM 8099 N N . SER B 1 435 ? -10.641 53.969 2.459 1 84.31 435 SER B N 1
ATOM 8100 C CA . SER B 1 435 ? -11.922 53.562 2.996 1 84.31 435 SER B CA 1
ATOM 8101 C C . SER B 1 435 ? -11.914 52.062 3.352 1 84.31 435 SER B C 1
ATOM 8103 O O . SER B 1 435 ? -12.531 51.656 4.34 1 84.31 435 SER B O 1
ATOM 8105 N N . ASP B 1 436 ? -11.242 51.375 2.592 1 85.31 436 ASP B N 1
ATOM 8106 C CA . ASP B 1 436 ? -11.148 49.938 2.834 1 85.31 436 ASP B CA 1
ATOM 8107 C C . ASP B 1 436 ? -10.383 49.625 4.121 1 85.31 436 ASP B C 1
ATOM 8109 O O . ASP B 1 436 ? -10.781 48.781 4.906 1 85.31 436 ASP B O 1
ATOM 8113 N N . ILE B 1 437 ? -9.32 50.375 4.262 1 87.62 437 ILE B N 1
ATOM 8114 C CA . ILE B 1 437 ? -8.477 50.156 5.43 1 87.62 437 ILE B CA 1
ATOM 8115 C C . ILE B 1 437 ? -9.211 50.625 6.691 1 87.62 437 ILE B C 1
ATOM 8117 O O . ILE B 1 437 ? -9.086 50 7.746 1 87.62 437 ILE B O 1
ATOM 8121 N N . SER B 1 438 ? -9.938 51.688 6.5 1 88.12 438 SER B N 1
ATOM 8122 C CA . SER B 1 438 ? -10.719 52.188 7.633 1 88.12 438 SER B CA 1
ATOM 8123 C C . SER B 1 438 ? -11.773 51.188 8.062 1 88.12 438 SER B C 1
ATOM 8125 O O . SER B 1 438 ? -11.984 50.969 9.258 1 88.12 438 SER B O 1
ATOM 8127 N N . PHE B 1 439 ? -12.359 50.625 7.129 1 87.44 439 PHE B N 1
ATOM 8128 C CA . PHE B 1 439 ? -13.375 49.594 7.395 1 87.44 439 PHE B CA 1
ATOM 8129 C C . PHE B 1 439 ? -12.766 48.406 8.109 1 87.44 439 PHE B C 1
ATOM 8131 O O . PHE B 1 439 ? -13.344 47.875 9.062 1 87.44 439 PHE B O 1
ATOM 8138 N N . LEU B 1 440 ? -11.656 47.969 7.691 1 88.75 440 LEU B N 1
ATOM 8139 C CA . LEU B 1 440 ? -10.984 46.812 8.273 1 88.75 440 LEU B CA 1
ATOM 8140 C C . LEU B 1 440 ? -10.492 47.094 9.68 1 88.75 440 LEU B C 1
ATOM 8142 O O . LEU B 1 440 ? -10.547 46.25 10.562 1 88.75 440 LEU B O 1
ATOM 8146 N N . ALA B 1 441 ? -9.984 48.281 9.773 1 89.81 441 ALA B N 1
ATOM 8147 C CA . ALA B 1 441 ? -9.5 48.688 11.094 1 89.81 441 ALA B CA 1
ATOM 8148 C C . ALA B 1 441 ? -10.633 48.688 12.117 1 89.81 441 ALA B C 1
ATOM 8150 O O . ALA B 1 441 ? -10.438 48.281 13.266 1 89.81 441 ALA B O 1
ATOM 8151 N N . GLU B 1 442 ? -11.758 49.094 11.664 1 89.62 442 GLU B N 1
ATOM 8152 C CA . GLU B 1 442 ? -12.922 49.094 12.547 1 89.62 442 GLU B CA 1
ATOM 8153 C C . GLU B 1 442 ? -13.352 47.688 12.898 1 89.62 442 GLU B C 1
ATOM 8155 O O . GLU B 1 442 ? -13.648 47.375 14.062 1 89.62 442 GLU B O 1
ATOM 8160 N N . HIS B 1 443 ? -13.375 46.844 12.008 1 88.75 443 HIS B N 1
ATOM 8161 C CA . HIS B 1 443 ? -13.828 45.469 12.195 1 88.75 443 HIS B CA 1
ATOM 8162 C C . HIS B 1 443 ? -12.914 44.719 13.164 1 88.75 443 HIS B C 1
ATOM 8164 O O . HIS B 1 443 ? -13.391 43.969 14 1 88.75 443 HIS B O 1
ATOM 8170 N N . PHE B 1 444 ? -11.641 44.938 13.016 1 90.75 444 PHE B N 1
ATOM 8171 C CA . PHE B 1 444 ? -10.68 44.188 13.812 1 90.75 444 PHE B CA 1
ATOM 8172 C C . PHE B 1 444 ? -10.25 44.969 15.039 1 90.75 444 PHE B C 1
ATOM 8174 O O . PHE B 1 444 ? -9.266 44.625 15.695 1 90.75 444 PHE B O 1
ATOM 8181 N N . LYS B 1 445 ? -10.852 46.031 15.273 1 87.56 445 LYS B N 1
ATOM 8182 C CA . LYS B 1 445 ? -10.672 46.875 16.469 1 87.56 445 LYS B CA 1
ATOM 8183 C C . LYS B 1 445 ? -9.25 47.406 16.547 1 87.56 445 LYS B C 1
ATOM 8185 O O . LYS B 1 445 ? -8.594 47.281 17.594 1 87.56 445 LYS B O 1
ATOM 8190 N N . LEU B 1 446 ? -8.852 47.844 15.383 1 91.44 446 LEU B N 1
ATOM 8191 C CA . LEU B 1 446 ? -7.559 48.5 15.328 1 91.44 446 LEU B CA 1
ATOM 8192 C C . LEU B 1 446 ? -7.734 50.031 15.398 1 91.44 446 LEU B C 1
ATOM 8194 O O . LEU B 1 446 ? -8.844 50.531 15.234 1 91.44 446 LEU B O 1
ATOM 8198 N N . ASN B 1 447 ? -6.605 50.656 15.734 1 92.38 447 ASN B N 1
ATOM 8199 C CA . ASN B 1 447 ? -6.629 52.094 15.68 1 92.38 447 ASN B CA 1
ATOM 8200 C C . ASN B 1 447 ? -6.703 52.625 14.242 1 92.38 447 ASN B C 1
ATOM 8202 O O . ASN B 1 447 ? -5.734 52.5 13.484 1 92.38 447 ASN B O 1
ATOM 8206 N N . GLU B 1 448 ? -7.777 53.219 13.898 1 92.25 448 GLU B N 1
ATOM 8207 C CA . GLU B 1 448 ? -8.055 53.625 12.523 1 92.25 448 GLU B CA 1
ATOM 8208 C C . GLU B 1 448 ? -7.035 54.625 12.031 1 92.25 448 GLU B C 1
ATOM 8210 O O . GLU B 1 448 ? -6.523 54.5 10.914 1 92.25 448 GLU B O 1
ATOM 8215 N N . GLU B 1 449 ? -6.797 55.625 12.852 1 92.75 449 GLU B N 1
ATOM 8216 C CA . GLU B 1 449 ? -5.883 56.688 12.445 1 92.75 449 GLU B CA 1
ATOM 8217 C C . GLU B 1 449 ? -4.473 56.156 12.219 1 92.75 449 GLU B C 1
ATOM 8219 O O . GLU B 1 449 ? -3.826 56.469 11.227 1 92.75 449 GLU B O 1
ATOM 8224 N N . GLU B 1 450 ? -4.113 55.375 13.078 1 93.69 450 GLU B N 1
ATOM 8225 C CA . GLU B 1 450 ? -2.773 54.812 12.969 1 93.69 450 GLU B CA 1
ATOM 8226 C C . GLU B 1 450 ? -2.676 53.875 11.766 1 93.69 450 GLU B C 1
ATOM 8228 O O . GLU B 1 450 ? -1.653 53.844 11.078 1 93.69 450 GLU B O 1
ATOM 8233 N N . ALA B 1 451 ? -3.676 53.125 11.578 1 93.19 451 ALA B N 1
ATOM 8234 C CA . ALA B 1 451 ? -3.691 52.188 10.461 1 93.19 451 ALA B CA 1
ATOM 8235 C C . ALA B 1 451 ? -3.617 52.906 9.125 1 93.19 451 ALA B C 1
ATOM 8237 O O . ALA B 1 451 ? -2.932 52.469 8.203 1 93.19 451 ALA B O 1
ATOM 8238 N N . LEU B 1 452 ? -4.273 54.031 9.039 1 91.88 452 LEU B N 1
ATOM 8239 C CA . LEU B 1 452 ? -4.289 54.781 7.809 1 91.88 452 LEU B CA 1
ATOM 8240 C C . LEU B 1 452 ? -2.922 55.406 7.547 1 91.88 452 LEU B C 1
ATOM 8242 O O . LEU B 1 452 ? -2.465 55.469 6.402 1 91.88 452 LEU B O 1
ATOM 8246 N N . LEU B 1 453 ? -2.365 55.906 8.586 1 91.75 453 LEU B N 1
ATOM 8247 C CA . LEU B 1 453 ? -1.028 56.469 8.453 1 91.75 453 LEU B CA 1
ATOM 8248 C C . LEU B 1 453 ? -0.029 55.406 7.992 1 91.75 453 LEU B C 1
ATOM 8250 O O . LEU B 1 453 ? 0.79 55.688 7.109 1 91.75 453 LEU B O 1
ATOM 8254 N N . GLU B 1 454 ? -0.149 54.281 8.648 1 90.88 454 GLU B N 1
ATOM 8255 C CA . GLU B 1 454 ? 0.736 53.188 8.281 1 90.88 454 GLU B CA 1
ATOM 8256 C C . GLU B 1 454 ? 0.538 52.781 6.828 1 90.88 454 GLU B C 1
ATOM 8258 O O . GLU B 1 454 ? 1.508 52.5 6.113 1 90.88 454 GLU B O 1
ATOM 8263 N N . TRP B 1 455 ? -0.676 52.75 6.422 1 89.12 455 TRP B N 1
ATOM 8264 C CA . TRP B 1 455 ? -1.019 52.312 5.074 1 89.12 455 TRP B CA 1
ATOM 8265 C C . TRP B 1 455 ? -0.445 53.281 4.027 1 89.12 455 TRP B C 1
ATOM 8267 O O . TRP B 1 455 ? 0.1 52.844 3.014 1 89.12 455 TRP B O 1
ATOM 8277 N N . ASN B 1 456 ? -0.525 54.5 4.281 1 85.75 456 ASN B N 1
ATOM 8278 C CA . ASN B 1 456 ? -0.036 55.469 3.336 1 85.75 456 ASN B CA 1
ATOM 8279 C C . ASN B 1 456 ? 1.488 55.469 3.256 1 85.75 456 ASN B C 1
ATOM 8281 O O . ASN B 1 456 ? 2.059 55.688 2.184 1 85.75 456 ASN B O 1
ATOM 8285 N N . GLU B 1 457 ? 2.07 55.219 4.344 1 84.44 457 GLU B N 1
ATOM 8286 C CA . GLU B 1 457 ? 3.529 55.125 4.359 1 84.44 457 GLU B CA 1
ATOM 8287 C C . GLU B 1 457 ? 4.031 53.906 3.633 1 84.44 457 GLU B C 1
ATOM 8289 O O . GLU B 1 457 ? 4.988 53.969 2.861 1 84.44 457 GLU B O 1
ATOM 8294 N N . ILE B 1 458 ? 3.408 52.812 3.928 1 82.88 458 ILE B N 1
ATOM 8295 C CA . ILE B 1 458 ? 3.865 51.531 3.367 1 82.88 458 ILE B CA 1
ATOM 8296 C C . ILE B 1 458 ? 3.635 51.531 1.858 1 82.88 458 ILE B C 1
ATOM 8298 O O . ILE B 1 458 ? 4.426 50.969 1.107 1 82.88 458 ILE B O 1
ATOM 8302 N N . LYS B 1 459 ? 2.557 52.062 1.468 1 79.19 459 LYS B N 1
ATOM 8303 C CA . LYS B 1 459 ? 2.283 52.188 0.038 1 79.19 459 LYS B CA 1
ATOM 8304 C C . LYS B 1 459 ? 3.424 52.875 -0.691 1 79.19 459 LYS B C 1
ATOM 8306 O O . LYS B 1 459 ? 3.768 52.531 -1.816 1 79.19 459 LYS B O 1
ATOM 8311 N N . GLN B 1 460 ? 3.938 53.844 -0.026 1 76.88 460 GLN B N 1
ATOM 8312 C CA . GLN B 1 460 ? 5.031 54.625 -0.625 1 76.88 460 GLN B CA 1
ATOM 8313 C C . GLN B 1 460 ? 6.309 53.781 -0.687 1 76.88 460 GLN B C 1
ATOM 8315 O O . GLN B 1 460 ? 7.055 53.844 -1.666 1 76.88 460 GLN B O 1
ATOM 8320 N N . ILE B 1 461 ? 6.48 53.062 0.301 1 76.62 461 ILE B N 1
ATOM 8321 C CA . ILE B 1 461 ? 7.68 52.25 0.377 1 76.62 461 ILE B CA 1
ATOM 8322 C C . ILE B 1 461 ? 7.637 51.156 -0.708 1 76.62 461 ILE B C 1
ATOM 8324 O O . ILE B 1 461 ? 8.648 50.906 -1.359 1 76.62 461 ILE B O 1
ATOM 8328 N N . PHE B 1 462 ? 6.488 50.562 -0.917 1 77.19 462 PHE B N 1
ATOM 8329 C CA . PHE B 1 462 ? 6.387 49.438 -1.833 1 77.19 462 PHE B CA 1
ATOM 8330 C C . PHE B 1 462 ? 6.094 49.906 -3.25 1 77.19 462 PHE B C 1
ATOM 8332 O O . PHE B 1 462 ? 6.215 49.125 -4.207 1 77.19 462 PHE B O 1
ATOM 8339 N N . LYS B 1 463 ? 5.508 51.062 -3.451 1 67.62 463 LYS B N 1
ATOM 8340 C CA . LYS B 1 463 ? 5.316 51.594 -4.789 1 67.62 463 LYS B CA 1
ATOM 8341 C C . LYS B 1 463 ? 6.625 51.625 -5.57 1 67.62 463 LYS B C 1
ATOM 8343 O O . LYS B 1 463 ? 6.633 51.406 -6.781 1 67.62 463 LYS B O 1
ATOM 8348 N N . GLU B 1 464 ? 7.594 52.031 -4.887 1 59.31 464 GLU B N 1
ATOM 8349 C CA . GLU B 1 464 ? 8.891 52.125 -5.555 1 59.31 464 GLU B CA 1
ATOM 8350 C C . GLU B 1 464 ? 9.375 50.75 -5.996 1 59.31 464 GLU B C 1
ATOM 8352 O O . GLU B 1 464 ? 10.148 50.625 -6.953 1 59.31 464 GLU B O 1
ATOM 8357 N N . GLU B 1 465 ? 8.945 49.844 -5.285 1 56.69 465 GLU B N 1
ATOM 8358 C CA . GLU B 1 465 ? 9.43 48.531 -5.617 1 56.69 465 GLU B CA 1
ATOM 8359 C C . GLU B 1 465 ? 8.477 47.812 -6.582 1 56.69 465 GLU B C 1
ATOM 8361 O O . GLU B 1 465 ? 7.281 47.719 -6.316 1 56.69 465 GLU B O 1
ATOM 8366 N N . ARG B 1 466 ? 8.297 48.25 -7.855 1 50.5 466 ARG B N 1
ATOM 8367 C CA . ARG B 1 466 ? 7.426 47.938 -8.984 1 50.5 466 ARG B CA 1
ATOM 8368 C C . ARG B 1 466 ? 6.453 46.812 -8.625 1 50.5 466 ARG B C 1
ATOM 8370 O O . ARG B 1 466 ? 5.266 47.062 -8.398 1 50.5 466 ARG B O 1
ATOM 8377 N N . GLU B 1 467 ? 6.629 45.656 -9.422 1 49.62 467 GLU B N 1
ATOM 8378 C CA . GLU B 1 467 ? 5.789 44.719 -10.133 1 49.62 467 GLU B CA 1
ATOM 8379 C C . GLU B 1 467 ? 4.949 43.875 -9.164 1 49.62 467 GLU B C 1
ATOM 8381 O O . GLU B 1 467 ? 3.809 43.531 -9.469 1 49.62 467 GLU B O 1
ATOM 8386 N N . LYS B 1 468 ? 5.402 43.25 -8.078 1 54.69 468 LYS B N 1
ATOM 8387 C CA . LYS B 1 468 ? 4.723 42.094 -7.496 1 54.69 468 LYS B CA 1
ATOM 8388 C C . LYS B 1 468 ? 4.195 42.438 -6.102 1 54.69 468 LYS B C 1
ATOM 8390 O O . LYS B 1 468 ? 4.781 42 -5.102 1 54.69 468 LYS B O 1
ATOM 8395 N N . CYS B 1 469 ? 3.4 43.5 -5.852 1 63.59 469 CYS B N 1
ATOM 8396 C CA . CYS B 1 469 ? 2.998 43.906 -4.512 1 63.59 469 CYS B CA 1
ATOM 8397 C C . CYS B 1 469 ? 1.826 43.062 -4.016 1 63.59 469 CYS B C 1
ATOM 8399 O O . CYS B 1 469 ? 0.706 43.562 -3.895 1 63.59 469 CYS B O 1
ATOM 8401 N N . SER B 1 470 ? 1.875 41.906 -3.965 1 73.31 470 SER B N 1
ATOM 8402 C CA . SER B 1 470 ? 0.861 41.031 -3.365 1 73.31 470 SER B CA 1
ATOM 8403 C C . SER B 1 470 ? 0.964 41.031 -1.844 1 73.31 470 SER B C 1
ATOM 8405 O O . SER B 1 470 ? 2.004 41.406 -1.287 1 73.31 470 SER B O 1
ATOM 8407 N N . ALA B 1 471 ? -0.231 40.938 -1.201 1 75.94 471 ALA B N 1
ATOM 8408 C CA . ALA B 1 471 ? -0.254 40.844 0.256 1 75.94 471 ALA B CA 1
ATOM 8409 C C . ALA B 1 471 ? 0.797 39.875 0.757 1 75.94 471 ALA B C 1
ATOM 8411 O O . ALA B 1 471 ? 1.434 40.094 1.788 1 75.94 471 ALA B O 1
ATOM 8412 N N . ARG B 1 472 ? 1.04 38.875 -0.013 1 79.44 472 ARG B N 1
ATOM 8413 C CA . ARG B 1 472 ? 2.008 37.844 0.353 1 79.44 472 ARG B CA 1
ATOM 8414 C C . ARG B 1 472 ? 3.428 38.406 0.344 1 79.44 472 ARG B C 1
ATOM 8416 O O . ARG B 1 472 ? 4.211 38.125 1.259 1 79.44 472 ARG B O 1
ATOM 8423 N N . TYR B 1 473 ? 3.6 39.062 -0.676 1 79 473 TYR B N 1
ATOM 8424 C CA . TYR B 1 473 ? 4.93 39.656 -0.812 1 79 473 TYR B CA 1
ATOM 8425 C C . TYR B 1 473 ? 5.188 40.688 0.277 1 79 473 TYR B C 1
ATOM 8427 O O . TYR B 1 473 ? 6.277 40.719 0.854 1 79 473 TYR B O 1
ATOM 8435 N N . MET B 1 474 ? 4.25 41.5 0.527 1 80.88 474 MET B N 1
ATOM 8436 C CA . MET B 1 474 ? 4.395 42.531 1.552 1 80.88 474 MET B CA 1
ATOM 8437 C C . MET B 1 474 ? 4.629 41.906 2.924 1 80.88 474 MET B C 1
ATOM 8439 O O . MET B 1 474 ? 5.496 42.375 3.674 1 80.88 474 MET B O 1
ATOM 8443 N N . LEU B 1 475 ? 3.846 40.938 3.176 1 85.12 475 LEU B N 1
ATOM 8444 C CA . LEU B 1 475 ? 3.963 40.281 4.465 1 85.12 475 LEU B CA 1
ATOM 8445 C C . LEU B 1 475 ? 5.324 39.594 4.605 1 85.12 475 LEU B C 1
ATOM 8447 O O . LEU B 1 475 ? 5.945 39.656 5.672 1 85.12 475 LEU B O 1
ATOM 8451 N N . SER B 1 476 ? 5.734 38.938 3.566 1 84.62 476 SER B N 1
ATOM 8452 C CA . SER B 1 476 ? 7.031 38.281 3.594 1 84.62 476 SER B CA 1
ATOM 8453 C C . SER B 1 476 ? 8.164 39.281 3.807 1 84.62 476 SER B C 1
ATOM 8455 O O . SER B 1 476 ? 9.141 38.969 4.504 1 84.62 476 SER B O 1
ATOM 8457 N N . THR B 1 477 ? 7.988 40.406 3.184 1 80.81 477 THR B N 1
ATOM 8458 C CA . THR B 1 477 ? 9 41.438 3.311 1 80.81 477 THR B CA 1
ATOM 8459 C C . THR B 1 477 ? 9.016 42.031 4.727 1 80.81 477 THR B C 1
ATOM 8461 O O . THR B 1 477 ? 10.078 42.219 5.309 1 80.81 477 THR B O 1
ATOM 8464 N N . LEU B 1 478 ? 7.895 42.188 5.254 1 82.44 478 LEU B N 1
ATOM 8465 C CA . LEU B 1 478 ? 7.777 42.812 6.566 1 82.44 478 LEU B CA 1
ATOM 8466 C C . LEU B 1 478 ? 8.172 41.844 7.672 1 82.44 478 LEU B C 1
ATOM 8468 O O . LEU B 1 478 ? 8.641 42.25 8.734 1 82.44 478 LEU B O 1
ATOM 8472 N N . SER B 1 479 ? 7.984 40.562 7.402 1 79.75 479 SER B N 1
ATOM 8473 C CA . SER B 1 479 ? 8.219 39.594 8.453 1 79.75 479 SER B CA 1
ATOM 8474 C C . SER B 1 479 ? 9.609 38.969 8.336 1 79.75 479 SER B C 1
ATOM 8476 O O . SER B 1 479 ? 10.266 38.719 9.344 1 79.75 479 SER B O 1
ATOM 8478 N N . LYS B 1 480 ? 10.047 38.625 7.129 1 75.94 480 LYS B N 1
ATOM 8479 C CA . LYS B 1 480 ? 11.297 37.906 6.941 1 75.94 480 LYS B CA 1
ATOM 8480 C C . LYS B 1 480 ? 12.445 38.844 6.609 1 75.94 480 LYS B C 1
ATOM 8482 O O . LYS B 1 480 ? 13.508 38.781 7.23 1 75.94 480 LYS B O 1
ATOM 8487 N N . LYS B 1 481 ? 12.203 39.688 5.645 1 70.62 481 LYS B N 1
ATOM 8488 C CA . LYS B 1 481 ? 13.297 40.5 5.074 1 70.62 481 LYS B CA 1
ATOM 8489 C C . LYS B 1 481 ? 13.633 41.688 5.961 1 70.62 481 LYS B C 1
ATOM 8491 O O . LYS B 1 481 ? 14.805 42.031 6.148 1 70.62 481 LYS B O 1
ATOM 8496 N N . SER B 1 482 ? 12.539 42.312 6.488 1 71.88 482 SER B N 1
ATOM 8497 C CA . SER B 1 482 ? 12.766 43.5 7.305 1 71.88 482 SER B CA 1
ATOM 8498 C C . SER B 1 482 ? 11.852 43.5 8.531 1 71.88 482 SER B C 1
ATOM 8500 O O . SER B 1 482 ? 10.898 44.281 8.586 1 71.88 482 SER B O 1
ATOM 8502 N N . PRO B 1 483 ? 12.25 42.688 9.531 1 74.94 483 PRO B N 1
ATOM 8503 C CA . PRO B 1 483 ? 11.383 42.562 10.703 1 74.94 483 PRO B CA 1
ATOM 8504 C C . PRO B 1 483 ? 11.219 43.906 11.438 1 74.94 483 PRO B C 1
ATOM 8506 O O . PRO B 1 483 ? 10.188 44.156 12.055 1 74.94 483 PRO B O 1
ATOM 8509 N N . MET B 1 484 ? 12.211 44.719 11.25 1 76.44 484 MET B N 1
ATOM 8510 C CA . MET B 1 484 ? 12.125 46.031 11.898 1 76.44 484 MET B CA 1
ATOM 8511 C C . MET B 1 484 ? 11.016 46.875 11.289 1 76.44 484 MET B C 1
ATOM 8513 O O . MET B 1 484 ? 10.32 47.594 12 1 76.44 484 MET B O 1
ATOM 8517 N N . LEU B 1 485 ? 10.93 46.688 10 1 79 485 LEU B N 1
ATOM 8518 C CA . LEU B 1 485 ? 9.859 47.406 9.312 1 79 485 LEU B CA 1
ATOM 8519 C C . LEU B 1 485 ? 8.492 46.875 9.727 1 79 485 LEU B C 1
ATOM 8521 O O . LEU B 1 485 ? 7.527 47.625 9.836 1 79 485 LEU B O 1
ATOM 8525 N N . GLY B 1 486 ? 8.445 45.594 9.984 1 79.44 486 GLY B N 1
ATOM 8526 C CA . GLY B 1 486 ? 7.207 44.969 10.438 1 79.44 486 GLY B CA 1
ATOM 8527 C C . GLY B 1 486 ? 6.75 45.469 11.789 1 79.44 486 GLY B C 1
ATOM 8528 O O . GLY B 1 486 ? 5.559 45.688 12.016 1 79.44 486 GLY B O 1
ATOM 8529 N N . ASP B 1 487 ? 7.691 45.781 12.555 1 84.81 487 ASP B N 1
ATOM 8530 C CA . ASP B 1 487 ? 7.395 46.281 13.891 1 84.81 487 ASP B CA 1
ATOM 8531 C C . ASP B 1 487 ? 6.934 47.75 13.828 1 84.81 487 ASP B C 1
ATOM 8533 O O . ASP B 1 487 ? 6.215 48.219 14.719 1 84.81 487 ASP B O 1
ATOM 8537 N N . THR B 1 488 ? 7.387 48.406 12.727 1 86.62 488 THR B N 1
ATOM 8538 C CA . THR B 1 488 ? 7.039 49.812 12.562 1 86.62 488 THR B CA 1
ATOM 8539 C C . THR B 1 488 ? 5.594 49.938 12.086 1 86.62 488 THR B C 1
ATOM 8541 O O . THR B 1 488 ? 4.969 51 12.305 1 86.62 488 THR B O 1
ATOM 8544 N N . PHE B 1 489 ? 5.129 48.906 11.43 1 88.94 489 PHE B N 1
ATOM 8545 C CA . PHE B 1 489 ? 3.773 48.938 10.891 1 88.94 489 PHE B CA 1
ATOM 8546 C C . PHE B 1 489 ? 2.932 47.812 11.461 1 88.94 489 PHE B C 1
ATOM 8548 O O . PHE B 1 489 ? 2.447 46.938 10.711 1 88.94 489 PHE B O 1
ATOM 8555 N N . PRO B 1 490 ? 2.625 47.844 12.711 1 89.75 490 PRO B N 1
ATOM 8556 C CA . PRO B 1 490 ? 1.963 46.719 13.352 1 89.75 490 PRO B CA 1
ATOM 8557 C C . PRO B 1 490 ? 0.537 46.5 12.852 1 89.75 490 PRO B C 1
ATOM 8559 O O . PRO B 1 490 ? 0.094 45.375 12.703 1 89.75 490 PRO B O 1
ATOM 8562 N N . ASN B 1 491 ? -0.164 47.562 12.578 1 91.5 491 ASN B N 1
ATOM 8563 C CA . ASN B 1 491 ? -1.554 47.438 12.148 1 91.5 491 ASN B CA 1
ATOM 8564 C C . ASN B 1 491 ? -1.656 46.844 10.75 1 91.5 491 ASN B C 1
ATOM 8566 O O . ASN B 1 491 ? -2.479 45.969 10.5 1 91.5 491 ASN B O 1
ATOM 8570 N N . ILE B 1 492 ? -0.834 47.312 9.914 1 87.88 492 ILE B N 1
ATOM 8571 C CA . ILE B 1 492 ? -0.869 46.812 8.547 1 87.88 492 ILE B CA 1
ATOM 8572 C C . ILE B 1 492 ? -0.336 45.375 8.5 1 87.88 492 ILE B C 1
ATOM 8574 O O . ILE B 1 492 ? -0.828 44.562 7.727 1 87.88 492 ILE B O 1
ATOM 8578 N N . ASN B 1 493 ? 0.67 45.156 9.273 1 88.25 493 ASN B N 1
ATOM 8579 C CA . ASN B 1 493 ? 1.199 43.812 9.367 1 88.25 493 ASN B CA 1
ATOM 8580 C C . ASN B 1 493 ? 0.128 42.812 9.812 1 88.25 493 ASN B C 1
ATOM 8582 O O . ASN B 1 493 ? 0.059 41.688 9.305 1 88.25 493 ASN B O 1
ATOM 8586 N N . PHE B 1 494 ? -0.629 43.219 10.703 1 90.94 494 PHE B N 1
ATOM 8587 C CA . PHE B 1 494 ? -1.729 42.406 11.188 1 90.94 494 PHE B CA 1
ATOM 8588 C C . PHE B 1 494 ? -2.764 42.188 10.094 1 90.94 494 PHE B C 1
ATOM 8590 O O . PHE B 1 494 ? -3.225 41.062 9.883 1 90.94 494 PHE B O 1
ATOM 8597 N N . LEU B 1 495 ? -3.109 43.219 9.438 1 88.88 495 LEU B N 1
ATOM 8598 C CA . LEU B 1 495 ? -4.117 43.125 8.391 1 88.88 495 LEU B CA 1
ATOM 8599 C C . LEU B 1 495 ? -3.631 42.25 7.246 1 88.88 495 LEU B C 1
ATOM 8601 O O . LEU B 1 495 ? -4.414 41.5 6.652 1 88.88 495 LEU B O 1
ATOM 8605 N N . LEU B 1 496 ? -2.375 42.344 6.996 1 86.5 496 LEU B N 1
ATOM 8606 C CA . LEU B 1 496 ? -1.795 41.5 5.973 1 86.5 496 LEU B CA 1
ATOM 8607 C C . LEU B 1 496 ? -1.812 40.031 6.426 1 86.5 496 LEU B C 1
ATOM 8609 O O . LEU B 1 496 ? -2.033 39.125 5.613 1 86.5 496 LEU B O 1
ATOM 8613 N N . SER B 1 497 ? -1.536 39.812 7.633 1 89.5 497 SER B N 1
ATOM 8614 C CA . SER B 1 497 ? -1.601 38.469 8.188 1 89.5 497 SER B CA 1
ATOM 8615 C C . SER B 1 497 ? -3.008 37.906 8.078 1 89.5 497 SER B C 1
ATOM 8617 O O . SER B 1 497 ? -3.178 36.719 7.754 1 89.5 497 SER B O 1
ATOM 8619 N N . VAL B 1 498 ? -3.982 38.719 8.359 1 90 498 VAL B N 1
ATOM 8620 C CA . VAL B 1 498 ? -5.375 38.281 8.273 1 90 498 VAL B CA 1
ATOM 8621 C C . VAL B 1 498 ? -5.723 37.938 6.824 1 90 498 VAL B C 1
ATOM 8623 O O . VAL B 1 498 ? -6.41 36.938 6.566 1 90 498 VAL B O 1
ATOM 8626 N N . CYS B 1 499 ? -5.227 38.688 5.961 1 86.81 499 CYS B N 1
ATOM 8627 C CA . CYS B 1 499 ? -5.473 38.469 4.547 1 86.81 499 CYS B CA 1
ATOM 8628 C C . CYS B 1 499 ? -4.914 37.094 4.117 1 86.81 499 CYS B C 1
ATOM 8630 O O . CYS B 1 499 ? -5.57 36.344 3.385 1 86.81 499 CYS B O 1
ATOM 8632 N N . GLU B 1 500 ? -3.777 36.812 4.637 1 88.19 500 GLU B N 1
ATOM 8633 C CA . GLU B 1 500 ? -3.09 35.594 4.219 1 88.19 500 GLU B CA 1
ATOM 8634 C C . GLU B 1 500 ? -3.637 34.375 4.949 1 88.19 500 GLU B C 1
ATOM 8636 O O . GLU B 1 500 ? -3.424 33.25 4.52 1 88.19 500 GLU B O 1
ATOM 8641 N N . THR B 1 501 ? -4.32 34.531 6.016 1 90.69 501 THR B N 1
ATOM 8642 C CA . THR B 1 501 ? -4.844 33.406 6.773 1 90.69 501 THR B CA 1
ATOM 8643 C C . THR B 1 501 ? -6.293 33.125 6.387 1 90.69 501 THR B C 1
ATOM 8645 O O . THR B 1 501 ? -6.895 32.156 6.879 1 90.69 501 THR B O 1
ATOM 8648 N N . LEU B 1 502 ? -6.836 33.906 5.496 1 87.44 502 LEU B N 1
ATOM 8649 C CA . LEU B 1 502 ? -8.18 33.656 4.988 1 87.44 502 LEU B CA 1
ATOM 8650 C C . LEU B 1 502 ? -8.188 32.438 4.062 1 87.44 502 LEU B C 1
ATOM 8652 O O . LEU B 1 502 ? -7.352 32.312 3.164 1 87.44 502 LEU B O 1
ATOM 8656 N N . ILE B 1 503 ? -9.055 31.5 4.316 1 84.62 503 ILE B N 1
ATOM 8657 C CA . ILE B 1 503 ? -9.156 30.312 3.488 1 84.62 503 ILE B CA 1
ATOM 8658 C C . ILE B 1 503 ? -10.32 30.453 2.506 1 84.62 503 ILE B C 1
ATOM 8660 O O . ILE B 1 503 ? -11.477 30.547 2.916 1 84.62 503 ILE B O 1
ATOM 8664 N N . LEU B 1 504 ? -10 30.5 1.251 1 76.56 504 LEU B N 1
ATOM 8665 C CA . LEU B 1 504 ? -11.023 30.781 0.25 1 76.56 504 LEU B CA 1
ATOM 8666 C C . LEU B 1 504 ? -11.406 29.516 -0.516 1 76.56 504 LEU B C 1
ATOM 8668 O O . LEU B 1 504 ? -12.461 29.469 -1.153 1 76.56 504 LEU B O 1
ATOM 8672 N N . SER B 1 505 ? -10.508 28.5 -0.421 1 74.81 505 SER B N 1
ATOM 8673 C CA . SER B 1 505 ? -10.742 27.297 -1.204 1 74.81 505 SER B CA 1
ATOM 8674 C C . SER B 1 505 ? -10.891 26.078 -0.302 1 74.81 505 SER B C 1
ATOM 8676 O O . SER B 1 505 ? -10.273 26 0.757 1 74.81 505 SER B O 1
ATOM 8678 N N . THR B 1 506 ? -11.773 25.203 -0.782 1 74.62 506 THR B N 1
ATOM 8679 C CA . THR B 1 506 ? -11.969 23.969 -0.035 1 74.62 506 THR B CA 1
ATOM 8680 C C . THR B 1 506 ? -10.938 22.922 -0.446 1 74.62 506 THR B C 1
ATOM 8682 O O . THR B 1 506 ? -10.898 21.828 0.123 1 74.62 506 THR B O 1
ATOM 8685 N N . ALA B 1 507 ? -10.055 23.188 -1.387 1 76 507 ALA B N 1
ATOM 8686 C CA . ALA B 1 507 ? -9.094 22.234 -1.941 1 76 507 ALA B CA 1
ATOM 8687 C C . ALA B 1 507 ? -8.219 21.641 -0.844 1 76 507 ALA B C 1
ATOM 8689 O O . ALA B 1 507 ? -7.93 20.438 -0.859 1 76 507 ALA B O 1
ATOM 8690 N N . PRO B 1 508 ? -7.863 22.469 0.173 1 77.19 508 PRO B N 1
ATOM 8691 C CA . PRO B 1 508 ? -7.012 21.906 1.218 1 77.19 508 PRO B CA 1
ATOM 8692 C C . PRO B 1 508 ? -7.715 20.812 2.029 1 77.19 508 PRO B C 1
ATOM 8694 O O . PRO B 1 508 ? -7.105 19.797 2.365 1 77.19 508 PRO B O 1
ATOM 8697 N N . VAL B 1 509 ? -8.977 21.016 2.311 1 78.62 509 VAL B N 1
ATOM 8698 C CA . VAL B 1 509 ? -9.711 20.031 3.096 1 78.62 509 VAL B CA 1
ATOM 8699 C C . VAL B 1 509 ? -9.961 18.781 2.254 1 78.62 509 VAL B C 1
ATOM 8701 O O . VAL B 1 509 ? -9.945 17.672 2.773 1 78.62 509 VAL B O 1
ATOM 8704 N N . GLU B 1 510 ? -10.133 19 0.989 1 78.38 510 GLU B N 1
ATOM 8705 C CA . GLU B 1 510 ? -10.344 17.844 0.105 1 78.38 510 GLU B CA 1
ATOM 8706 C C . GLU B 1 510 ? -9.094 16.969 0.035 1 78.38 510 GLU B C 1
ATOM 8708 O O . GLU B 1 510 ? -9.203 15.75 -0.083 1 78.38 510 GLU B O 1
ATOM 8713 N N . ARG B 1 511 ? -8 17.641 0.06 1 78.12 511 ARG B N 1
ATOM 8714 C CA . ARG B 1 511 ? -6.754 16.891 0.065 1 78.12 511 ARG B CA 1
ATOM 8715 C C . ARG B 1 511 ? -6.625 16.047 1.336 1 78.12 511 ARG B C 1
ATOM 8717 O O . ARG B 1 511 ? -6.09 14.945 1.305 1 78.12 511 ARG B O 1
ATOM 8724 N N . ILE B 1 512 ? -7.109 16.641 2.338 1 77.56 512 ILE B N 1
ATOM 8725 C CA . ILE B 1 512 ? -7.086 15.914 3.607 1 77.56 512 ILE B CA 1
ATOM 8726 C C . ILE B 1 512 ? -8.047 14.734 3.545 1 77.56 512 ILE B C 1
ATOM 8728 O O . ILE B 1 512 ? -7.73 13.633 4.012 1 77.56 512 ILE B O 1
ATOM 8732 N N . PHE B 1 513 ? -9.211 15.023 2.924 1 77.81 513 PHE B N 1
ATOM 8733 C CA . PHE B 1 513 ? -10.18 13.945 2.771 1 77.81 513 PHE B CA 1
ATOM 8734 C C . PHE B 1 513 ? -9.578 12.789 1.975 1 77.81 513 PHE B C 1
ATOM 8736 O O . PHE B 1 513 ? -9.75 11.625 2.338 1 77.81 513 PHE B O 1
ATOM 8743 N N . SER B 1 514 ? -8.883 13.234 0.989 1 77.88 514 SER B N 1
ATOM 8744 C CA . SER B 1 514 ? -8.25 12.227 0.145 1 77.88 514 SER B CA 1
ATOM 8745 C C . SER B 1 514 ? -7.223 11.414 0.927 1 77.88 514 SER B C 1
ATOM 8747 O O . SER B 1 514 ? -7.125 10.195 0.761 1 77.88 514 SER B O 1
ATOM 8749 N N . LYS B 1 515 ? -6.516 12.07 1.747 1 82 515 LYS B N 1
ATOM 8750 C CA . LYS B 1 515 ? -5.504 11.391 2.553 1 82 515 LYS B CA 1
ATOM 8751 C C . LYS B 1 515 ? -6.148 10.445 3.559 1 82 515 LYS B C 1
ATOM 8753 O O . LYS B 1 515 ? -5.641 9.344 3.793 1 82 515 LYS B O 1
ATOM 8758 N N . VAL B 1 516 ? -7.191 10.836 4.148 1 77.31 516 VAL B N 1
ATOM 8759 C CA . VAL B 1 516 ? -7.91 10 5.102 1 77.31 516 VAL B CA 1
ATOM 8760 C C . VAL B 1 516 ? -8.438 8.75 4.395 1 77.31 516 VAL B C 1
ATOM 8762 O O . VAL B 1 516 ? -8.344 7.645 4.926 1 77.31 516 VAL B O 1
ATOM 8765 N N . GLN B 1 517 ? -8.914 8.992 3.217 1 74.31 517 GLN B N 1
ATOM 8766 C CA . GLN B 1 517 ? -9.469 7.871 2.459 1 74.31 517 GLN B CA 1
ATOM 8767 C C . GLN B 1 517 ? -8.375 6.883 2.064 1 74.31 517 GLN B C 1
ATOM 8769 O O . GLN B 1 517 ? -8.625 5.676 1.979 1 74.31 517 GLN B O 1
ATOM 8774 N N . MET B 1 518 ? -7.309 7.422 1.843 1 77.56 518 MET B N 1
ATOM 8775 C CA . MET B 1 518 ? -6.184 6.559 1.487 1 77.56 518 MET B CA 1
ATOM 8776 C C . MET B 1 518 ? -5.719 5.75 2.691 1 77.56 518 MET B C 1
ATOM 8778 O O . MET B 1 518 ? -5.234 4.625 2.539 1 77.56 518 MET B O 1
ATOM 8782 N N . THR B 1 519 ? -5.855 6.391 3.773 1 76.88 519 THR B N 1
ATOM 8783 C CA . THR B 1 519 ? -5.414 5.75 5.008 1 76.88 519 THR B CA 1
ATOM 8784 C C . THR B 1 519 ? -6.434 4.715 5.477 1 76.88 519 THR B C 1
ATOM 8786 O O . THR B 1 519 ? -6.062 3.617 5.895 1 76.88 519 THR B O 1
ATOM 8789 N N . VAL B 1 520 ? -7.699 5.168 5.398 1 73.94 520 VAL B N 1
ATOM 8790 C CA . VAL B 1 520 ? -8.773 4.266 5.793 1 73.94 520 VAL B CA 1
ATOM 8791 C C . VAL B 1 520 ? -9.344 3.568 4.559 1 73.94 520 VAL B C 1
ATOM 8793 O O . VAL B 1 520 ? -10.07 4.18 3.77 1 73.94 520 VAL B O 1
ATOM 8796 N N . SER B 1 521 ? -8.844 2.426 4.16 1 68.5 521 SER B N 1
ATOM 8797 C CA . SER B 1 521 ? -9.305 1.65 3.014 1 68.5 521 SER B CA 1
ATOM 8798 C C . SER B 1 521 ? -10.164 0.47 3.455 1 68.5 521 SER B C 1
ATOM 8800 O O . SER B 1 521 ? -10.398 0.274 4.648 1 68.5 521 SER B O 1
ATOM 8802 N N . GLN B 1 522 ? -10.648 -0.201 2.518 1 65.69 522 GLN B N 1
ATOM 8803 C CA . GLN B 1 522 ? -11.453 -1.381 2.818 1 65.69 522 GLN B CA 1
ATOM 8804 C C . GLN B 1 522 ? -10.664 -2.391 3.645 1 65.69 522 GLN B C 1
ATOM 8806 O O . GLN B 1 522 ? -11.219 -3.07 4.508 1 65.69 522 GLN B O 1
ATOM 8811 N N . ARG B 1 523 ? -9.445 -2.305 3.42 1 65.62 523 ARG B N 1
ATOM 8812 C CA . ARG B 1 523 ? -8.602 -3.283 4.105 1 65.62 523 ARG B CA 1
ATOM 8813 C C . ARG B 1 523 ? -8.141 -2.754 5.457 1 65.62 523 ARG B C 1
ATOM 8815 O O . ARG B 1 523 ? -7.699 -3.523 6.312 1 65.62 523 ARG B O 1
ATOM 8822 N N . ARG B 1 524 ? -8.219 -1.439 5.609 1 69.06 524 ARG B N 1
ATOM 8823 C CA . ARG B 1 524 ? -7.797 -0.801 6.852 1 69.06 524 ARG B CA 1
ATOM 8824 C C . ARG B 1 524 ? -8.977 -0.124 7.547 1 69.06 524 ARG B C 1
ATOM 8826 O O . ARG B 1 524 ? -8.883 1.035 7.953 1 69.06 524 ARG B O 1
ATOM 8833 N N . ASN B 1 525 ? -10.047 -0.777 7.559 1 61.69 525 ASN B N 1
ATOM 8834 C CA . ASN B 1 525 ? -11.266 -0.145 8.062 1 61.69 525 ASN B CA 1
ATOM 8835 C C . ASN B 1 525 ? -11.43 -0.362 9.562 1 61.69 525 ASN B C 1
ATOM 8837 O O . ASN B 1 525 ? -12.359 0.161 10.172 1 61.69 525 ASN B O 1
ATOM 8841 N N . ARG B 1 526 ? -10.414 -1.071 10.102 1 64.81 526 ARG B N 1
ATOM 8842 C CA . ARG B 1 526 ? -10.531 -1.363 11.531 1 64.81 526 ARG B CA 1
ATOM 8843 C C . ARG B 1 526 ? -9.672 -0.415 12.352 1 64.81 526 ARG B C 1
ATOM 8845 O O . ARG B 1 526 ? -9.531 -0.587 13.57 1 64.81 526 ARG B O 1
ATOM 8852 N N . LEU B 1 527 ? -9.133 0.548 11.703 1 76.44 527 LEU B N 1
ATOM 8853 C CA . LEU B 1 527 ? -8.266 1.484 12.406 1 76.44 527 LEU B CA 1
ATOM 8854 C C . LEU B 1 527 ? -9.07 2.367 13.352 1 76.44 527 LEU B C 1
ATOM 8856 O O . LEU B 1 527 ? -10.164 2.82 13 1 76.44 527 LEU B O 1
ATOM 8860 N N . ASN B 1 528 ? -8.531 2.439 14.547 1 79.12 528 ASN B N 1
ATOM 8861 C CA . ASN B 1 528 ? -9.141 3.371 15.492 1 79.12 528 ASN B CA 1
ATOM 8862 C C . ASN B 1 528 ? -8.984 4.816 15.031 1 79.12 528 ASN B C 1
ATOM 8864 O O . ASN B 1 528 ? -8.055 5.141 14.289 1 79.12 528 ASN B O 1
ATOM 8868 N N . VAL B 1 529 ? -9.922 5.625 15.477 1 80.38 529 VAL B N 1
ATOM 8869 C CA . VAL B 1 529 ? -9.977 7.02 15.062 1 80.38 529 VAL B CA 1
ATOM 8870 C C . VAL B 1 529 ? -8.703 7.742 15.492 1 80.38 529 VAL B C 1
ATOM 8872 O O . VAL B 1 529 ? -8.164 8.57 14.75 1 80.38 529 VAL B O 1
ATOM 8875 N N . SER B 1 530 ? -8.234 7.422 16.609 1 86.69 530 SER B N 1
ATOM 8876 C CA . SER B 1 530 ? -7.031 8.078 17.109 1 86.69 530 SER B CA 1
ATOM 8877 C C . SER B 1 530 ? -5.816 7.734 16.266 1 86.69 530 SER B C 1
ATOM 8879 O O . SER B 1 530 ? -4.977 8.602 16 1 86.69 530 SER B O 1
ATOM 8881 N N . THR B 1 531 ? -5.777 6.5 15.898 1 90.62 531 THR B N 1
ATOM 8882 C CA . THR B 1 531 ? -4.668 6.066 15.055 1 90.62 531 THR B CA 1
ATOM 8883 C C . THR B 1 531 ? -4.73 6.75 13.688 1 90.62 531 THR B C 1
ATOM 8885 O O . THR B 1 531 ? -3.705 7.184 13.156 1 90.62 531 THR B O 1
ATOM 8888 N N . VAL B 1 532 ? -5.938 6.84 13.18 1 88.19 532 VAL B N 1
ATOM 8889 C CA . VAL B 1 532 ? -6.117 7.488 11.883 1 88.19 532 VAL B CA 1
ATOM 8890 C C . VAL B 1 532 ? -5.703 8.953 11.977 1 88.19 532 VAL B C 1
ATOM 8892 O O . VAL B 1 532 ? -5.039 9.477 11.078 1 88.19 532 VAL B O 1
ATOM 8895 N N . ASN B 1 533 ? -6.051 9.539 13.062 1 90.94 533 ASN B N 1
ATOM 8896 C CA . ASN B 1 533 ? -5.684 10.93 13.273 1 90.94 533 ASN B CA 1
ATOM 8897 C C . ASN B 1 533 ? -4.172 11.117 13.336 1 90.94 533 ASN B C 1
ATOM 8899 O O . ASN B 1 533 ? -3.631 12.062 12.773 1 90.94 533 ASN B O 1
ATOM 8903 N N . ASN B 1 534 ? -3.545 10.242 14.047 1 94.31 534 ASN B N 1
ATOM 8904 C CA . ASN B 1 534 ? -2.09 10.312 14.148 1 94.31 534 ASN B CA 1
ATOM 8905 C C . ASN B 1 534 ? -1.421 10.133 12.789 1 94.31 534 ASN B C 1
ATOM 8907 O O . ASN B 1 534 ? -0.461 10.828 12.469 1 94.31 534 ASN B O 1
ATOM 8911 N N . LEU B 1 535 ? -1.927 9.195 12.062 1 93.94 535 LEU B N 1
ATOM 8912 C CA . LEU B 1 535 ? -1.373 8.922 10.742 1 93.94 535 LEU B CA 1
ATOM 8913 C C . LEU B 1 535 ? -1.526 10.133 9.828 1 93.94 535 LEU B C 1
ATOM 8915 O O . LEU B 1 535 ? -0.574 10.531 9.156 1 93.94 535 LEU B O 1
ATOM 8919 N N . VAL B 1 536 ? -2.672 10.711 9.836 1 91.44 536 VAL B N 1
ATOM 8920 C CA . VAL B 1 536 ? -2.963 11.828 8.945 1 91.44 536 VAL B CA 1
ATOM 8921 C C . VAL B 1 536 ? -2.195 13.062 9.406 1 91.44 536 VAL B C 1
ATOM 8923 O O . VAL B 1 536 ? -1.701 13.836 8.578 1 91.44 536 VAL B O 1
ATOM 8926 N N . LEU B 1 537 ? -2.107 13.242 10.688 1 93.75 537 LEU B N 1
ATOM 8927 C CA . LEU B 1 537 ? -1.371 14.367 11.242 1 93.75 537 LEU B CA 1
ATOM 8928 C C . LEU B 1 537 ? 0.072 14.375 10.75 1 93.75 537 LEU B C 1
ATOM 8930 O O . LEU B 1 537 ? 0.585 15.414 10.328 1 93.75 537 LEU B O 1
ATOM 8934 N N . VAL B 1 538 ? 0.682 13.234 10.781 1 95.44 538 VAL B N 1
ATOM 8935 C CA . VAL B 1 538 ? 2.086 13.141 10.391 1 95.44 538 VAL B CA 1
ATOM 8936 C C . VAL B 1 538 ? 2.211 13.25 8.875 1 95.44 538 VAL B C 1
ATOM 8938 O O . VAL B 1 538 ? 3.035 14.016 8.367 1 95.44 538 VAL B O 1
ATOM 8941 N N . SER B 1 539 ? 1.434 12.523 8.148 1 93.12 539 SER B N 1
ATOM 8942 C CA . SER B 1 539 ? 1.552 12.453 6.695 1 93.12 539 SER B CA 1
ATOM 8943 C C . SER B 1 539 ? 1.175 13.781 6.047 1 93.12 539 SER B C 1
ATOM 8945 O O . SER B 1 539 ? 1.775 14.18 5.047 1 93.12 539 SER B O 1
ATOM 8947 N N . ALA B 1 540 ? 0.21 14.461 6.543 1 91.5 540 ALA B N 1
ATOM 8948 C CA . ALA B 1 540 ? -0.292 15.68 5.918 1 91.5 540 ALA B CA 1
ATOM 8949 C C . ALA B 1 540 ? 0.589 16.875 6.266 1 91.5 540 ALA B C 1
ATOM 8951 O O . ALA B 1 540 ? 0.706 17.812 5.48 1 91.5 540 ALA B O 1
ATOM 8952 N N . ASN B 1 541 ? 1.192 16.859 7.43 1 93.75 541 ASN B N 1
ATOM 8953 C CA . ASN B 1 541 ? 1.897 18.047 7.902 1 93.75 541 ASN B CA 1
ATOM 8954 C C . ASN B 1 541 ? 3.404 17.922 7.688 1 93.75 541 ASN B C 1
ATOM 8956 O O . ASN B 1 541 ? 4.168 18.781 8.117 1 93.75 541 ASN B O 1
ATOM 8960 N N . THR B 1 542 ? 3.848 16.781 7.078 1 93.31 542 THR B N 1
ATOM 8961 C CA . THR B 1 542 ? 5.262 16.609 6.77 1 93.31 542 THR B CA 1
ATOM 8962 C C . THR B 1 542 ? 5.461 16.297 5.293 1 93.31 542 THR B C 1
ATOM 8964 O O . THR B 1 542 ? 4.668 15.57 4.695 1 93.31 542 THR B O 1
ATOM 8967 N N . LYS B 1 543 ? 6.469 16.906 4.719 1 88.19 543 LYS B N 1
ATOM 8968 C CA . LYS B 1 543 ? 6.785 16.641 3.318 1 88.19 543 LYS B CA 1
ATOM 8969 C C . LYS B 1 543 ? 7.941 15.648 3.191 1 88.19 543 LYS B C 1
ATOM 8971 O O . LYS B 1 543 ? 7.996 14.875 2.238 1 88.19 543 LYS B O 1
ATOM 8976 N N . SER B 1 544 ? 8.836 15.742 4.109 1 91.06 544 SER B N 1
ATOM 8977 C CA . SER B 1 544 ? 9.984 14.844 4.141 1 91.06 544 SER B CA 1
ATOM 8978 C C . SER B 1 544 ? 10.383 14.508 5.574 1 91.06 544 SER B C 1
ATOM 8980 O O . SER B 1 544 ? 9.828 15.062 6.523 1 91.06 544 SER B O 1
ATOM 8982 N N . ILE B 1 545 ? 11.273 13.648 5.637 1 91.31 545 ILE B N 1
ATOM 8983 C CA . ILE B 1 545 ? 11.719 13.188 6.945 1 91.31 545 ILE B CA 1
ATOM 8984 C C . ILE B 1 545 ? 12.398 14.336 7.691 1 91.31 545 ILE B C 1
ATOM 8986 O O . ILE B 1 545 ? 12.414 14.359 8.922 1 91.31 545 ILE B O 1
ATOM 8990 N N . ASP B 1 546 ? 12.844 15.273 6.941 1 89.38 546 ASP B N 1
ATOM 8991 C CA . ASP B 1 546 ? 13.547 16.422 7.531 1 89.38 546 ASP B CA 1
ATOM 8992 C C . ASP B 1 546 ? 12.578 17.312 8.312 1 89.38 546 ASP B C 1
ATOM 8994 O O . ASP B 1 546 ? 13 18.078 9.172 1 89.38 546 ASP B O 1
ATOM 8998 N N . ASP B 1 547 ? 11.312 17.172 8.094 1 91.12 547 ASP B N 1
ATOM 8999 C CA . ASP B 1 547 ? 10.297 17.969 8.781 1 91.12 547 ASP B CA 1
ATOM 9000 C C . ASP B 1 547 ? 9.961 17.359 10.141 1 91.12 547 ASP B C 1
ATOM 9002 O O . ASP B 1 547 ? 9.242 17.984 10.938 1 91.12 547 ASP B O 1
ATOM 9006 N N . LEU B 1 548 ? 10.477 16.234 10.336 1 94.19 548 LEU B N 1
ATOM 9007 C CA . LEU B 1 548 ? 10.219 15.539 11.594 1 94.19 548 LEU B CA 1
ATOM 9008 C C . LEU B 1 548 ? 11.484 15.422 12.43 1 94.19 548 LEU B C 1
ATOM 9010 O O . LEU B 1 548 ? 12.508 14.914 11.953 1 94.19 548 LEU B O 1
ATOM 9014 N N . ASP B 1 549 ? 11.453 15.969 13.578 1 93.81 549 ASP B N 1
ATOM 9015 C CA . ASP B 1 549 ? 12.586 15.82 14.492 1 93.81 549 ASP B CA 1
ATOM 9016 C C . ASP B 1 549 ? 12.633 14.422 15.086 1 93.81 549 ASP B C 1
ATOM 9018 O O . ASP B 1 549 ? 12.07 14.172 16.156 1 93.81 549 ASP B O 1
ATOM 9022 N N . ILE B 1 550 ? 13.406 13.586 14.531 1 95.19 550 ILE B N 1
ATOM 9023 C CA . ILE B 1 550 ? 13.461 12.164 14.883 1 95.19 550 ILE B CA 1
ATOM 9024 C C . ILE B 1 550 ? 14.047 12 16.281 1 95.19 550 ILE B C 1
ATOM 9026 O O . ILE B 1 550 ? 13.617 11.133 17.047 1 95.19 550 ILE B O 1
ATOM 9030 N N . LYS B 1 551 ? 14.992 12.805 16.625 1 92.56 551 LYS B N 1
ATOM 9031 C CA . LYS B 1 551 ? 15.602 12.719 17.938 1 92.56 551 LYS B CA 1
ATOM 9032 C C . LYS B 1 551 ? 14.586 13.023 19.047 1 92.56 551 LYS B C 1
ATOM 9034 O O . LYS B 1 551 ? 14.57 12.344 20.078 1 92.56 551 LYS B O 1
ATOM 9039 N N . GLU B 1 552 ? 13.789 14.008 18.75 1 92.94 552 GLU B N 1
ATOM 9040 C CA . GLU B 1 552 ? 12.75 14.344 19.703 1 92.94 552 GLU B CA 1
ATOM 9041 C C . GLU B 1 552 ? 11.734 13.219 19.844 1 92.94 552 GLU B C 1
ATOM 9043 O O . GLU B 1 552 ? 11.227 12.961 20.938 1 92.94 552 GLU B O 1
ATOM 9048 N N . CYS B 1 553 ? 11.391 12.57 18.781 1 95.62 553 CYS B N 1
ATOM 9049 C CA . CYS B 1 553 ? 10.469 11.445 18.812 1 95.62 553 CYS B CA 1
ATOM 9050 C C . CYS B 1 553 ? 11 10.32 19.688 1 95.62 553 CYS B C 1
ATOM 9052 O O . CYS B 1 553 ? 10.25 9.742 20.484 1 95.62 553 CYS B O 1
ATOM 9054 N N . VAL B 1 554 ? 12.328 10.039 19.531 1 92.94 554 VAL B N 1
ATOM 9055 C CA . VAL B 1 554 ? 12.953 8.961 20.297 1 92.94 554 VAL B CA 1
ATOM 9056 C C . VAL B 1 554 ? 13 9.344 21.781 1 92.94 554 VAL B C 1
ATOM 9058 O O . VAL B 1 554 ? 12.719 8.516 22.641 1 92.94 554 VAL B O 1
ATOM 9061 N N . ASN B 1 555 ? 13.289 10.578 22.047 1 89.94 555 ASN B N 1
ATOM 9062 C CA . ASN B 1 555 ? 13.328 11.055 23.422 1 89.94 555 ASN B CA 1
ATOM 9063 C C . ASN B 1 555 ? 11.953 10.953 24.094 1 89.94 555 ASN B C 1
ATOM 9065 O O . ASN B 1 555 ? 11.852 10.578 25.266 1 89.94 555 ASN B O 1
ATOM 9069 N N . LEU B 1 556 ? 10.977 11.32 23.375 1 91.31 556 LEU B N 1
ATOM 9070 C CA . LEU B 1 556 ? 9.609 11.203 23.875 1 91.31 556 LEU B CA 1
ATOM 9071 C C . LEU B 1 556 ? 9.266 9.75 24.188 1 91.31 556 LEU B C 1
ATOM 9073 O O . LEU B 1 556 ? 8.625 9.461 25.203 1 91.31 556 LEU B O 1
ATOM 9077 N N . PHE B 1 557 ? 9.672 8.906 23.297 1 91.06 557 PHE B N 1
ATOM 9078 C CA . PHE B 1 557 ? 9.391 7.488 23.453 1 91.06 557 PHE B CA 1
ATOM 9079 C C . PHE B 1 557 ? 10.086 6.934 24.703 1 91.06 557 PHE B C 1
ATOM 9081 O O . PHE B 1 557 ? 9.469 6.219 25.5 1 91.06 557 PHE B O 1
ATOM 9088 N N . LEU B 1 558 ? 11.352 7.258 24.766 1 85.19 558 LEU B N 1
ATOM 9089 C CA . LEU B 1 558 ? 12.133 6.77 25.906 1 85.19 558 LEU B CA 1
ATOM 9090 C C . LEU B 1 558 ? 11.641 7.387 27.203 1 85.19 558 LEU B C 1
ATOM 9092 O O . LEU B 1 558 ? 11.664 6.734 28.266 1 85.19 558 LEU B O 1
ATOM 9096 N N . GLY B 1 559 ? 11.172 8.594 27.109 1 79.56 559 GLY B N 1
ATOM 9097 C CA . GLY B 1 559 ? 10.594 9.242 28.281 1 79.56 559 GLY B CA 1
ATOM 9098 C C . GLY B 1 559 ? 9.328 8.57 28.781 1 79.56 559 GLY B C 1
ATOM 9099 O O . GLY B 1 559 ? 9.133 8.422 29.984 1 79.56 559 GLY B O 1
ATOM 9100 N N . LYS B 1 560 ? 8.484 8.195 27.875 1 81.06 560 LYS B N 1
ATOM 9101 C CA . LYS B 1 560 ? 7.234 7.527 28.219 1 81.06 560 LYS B CA 1
ATOM 9102 C C . LYS B 1 560 ? 7.492 6.133 28.781 1 81.06 560 LYS B C 1
ATOM 9104 O O . LYS B 1 560 ? 6.727 5.637 29.609 1 81.06 560 LYS B O 1
ATOM 9109 N N . LYS B 1 561 ? 8.5 5.477 28.219 1 72.69 561 LYS B N 1
ATOM 9110 C CA . LYS B 1 561 ? 8.844 4.145 28.719 1 72.69 561 LYS B CA 1
ATOM 9111 C C . LYS B 1 561 ? 9.469 4.215 30.094 1 72.69 561 LYS B C 1
ATOM 9113 O O . LYS B 1 561 ? 9.273 3.316 30.922 1 72.69 561 LYS B O 1
ATOM 9118 N N . LYS B 1 562 ? 10.398 5.16 30.25 1 56.84 562 LYS B N 1
ATOM 9119 C CA . LYS B 1 562 ? 11 5.348 31.578 1 56.84 562 LYS B CA 1
ATOM 9120 C C . LYS B 1 562 ? 9.93 5.621 32.625 1 56.84 562 LYS B C 1
ATOM 9122 O O . LYS B 1 562 ? 10.047 5.164 33.75 1 56.84 562 LYS B O 1
ATOM 9127 N N . GLU B 1 563 ? 9.031 6.375 32.188 1 48.34 563 GLU B N 1
ATOM 9128 C CA . GLU B 1 563 ? 7.961 6.652 33.125 1 48.34 563 GLU B CA 1
ATOM 9129 C C . GLU B 1 563 ? 7.227 5.375 33.531 1 48.34 563 GLU B C 1
ATOM 9131 O O . GLU B 1 563 ? 6.727 5.258 34.656 1 48.34 563 GLU B O 1
ATOM 9136 N N . ASP B 1 564 ? 7.273 4.43 32.531 1 45.44 564 ASP B N 1
ATOM 9137 C CA . ASP B 1 564 ? 6.641 3.158 32.875 1 45.44 564 ASP B CA 1
ATOM 9138 C C . ASP B 1 564 ? 7.586 2.273 33.688 1 45.44 564 ASP B C 1
ATOM 9140 O O . ASP B 1 564 ? 7.18 1.223 34.188 1 45.44 564 ASP B O 1
ATOM 9144 N N . LEU B 1 565 ? 8.953 2.426 33.406 1 35.16 565 LEU B N 1
ATOM 9145 C CA . LEU B 1 565 ? 9.867 1.674 34.281 1 35.16 565 LEU B CA 1
ATOM 9146 C C . LEU B 1 565 ? 9.742 2.111 35.719 1 35.16 565 LEU B C 1
ATOM 9148 O O . LEU B 1 565 ? 9.633 3.305 36 1 35.16 565 LEU B O 1
ATOM 9152 N N . PRO B 1 566 ? 9.469 1.315 36.625 1 31.56 566 PRO B N 1
ATOM 9153 C CA . PRO B 1 566 ? 9.406 1.673 38.031 1 31.56 566 PRO B CA 1
ATOM 9154 C C . PRO B 1 566 ? 10.594 2.518 38.469 1 31.56 566 PRO B C 1
ATOM 9156 O O . PRO B 1 566 ? 11.664 2.447 37.875 1 31.56 566 PRO B O 1
ATOM 9159 N N . MET B 1 567 ? 10.477 3.629 39.344 1 31 567 MET B N 1
ATOM 9160 C CA . MET B 1 567 ? 11.352 4.473 40.156 1 31 567 MET B CA 1
ATOM 9161 C C . MET B 1 567 ? 12.625 3.727 40.531 1 31 567 MET B C 1
ATOM 9163 O O . MET B 1 567 ? 13.531 4.305 41.156 1 31 567 MET B O 1
ATOM 9167 N N . THR B 1 568 ? 12.672 2.451 40.438 1 29 568 THR B N 1
ATOM 9168 C CA . THR B 1 568 ? 13.789 1.769 41.094 1 29 568 THR B CA 1
ATOM 9169 C C . THR B 1 5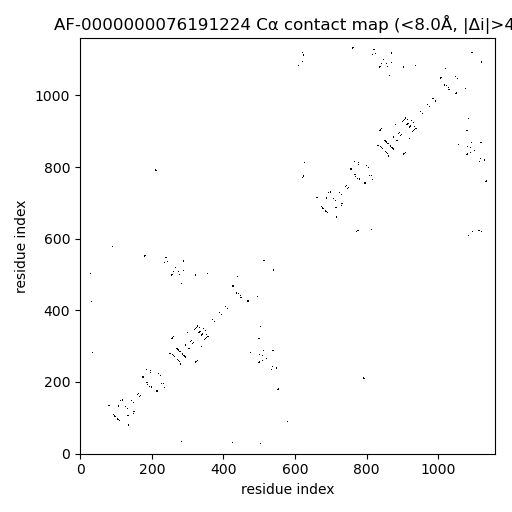68 ? 15.062 1.911 40.25 1 29 568 THR B C 1
ATOM 9171 O O . THR B 1 568 ? 16.172 1.898 40.781 1 29 568 THR B O 1
ATOM 9174 N N . ILE B 1 569 ? 14.906 2.023 38.938 1 30.56 569 ILE B N 1
ATOM 9175 C CA . ILE B 1 569 ? 16.188 2.039 38.25 1 30.56 569 ILE B CA 1
ATOM 9176 C C . ILE B 1 569 ? 16.75 3.461 38.219 1 30.56 569 ILE B C 1
ATOM 9178 O O . ILE B 1 569 ? 17.969 3.654 38.188 1 30.56 569 ILE B O 1
ATOM 9182 N N . TYR B 1 570 ? 15.914 4.473 38.094 1 30.41 570 TYR B N 1
ATOM 9183 C CA . TYR B 1 570 ? 16.484 5.805 38.281 1 30.41 570 TYR B CA 1
ATOM 9184 C C . TYR B 1 570 ? 17.156 5.926 39.656 1 30.41 570 TYR B C 1
ATOM 9186 O O . TYR B 1 570 ? 18.062 6.742 39.844 1 30.41 570 TYR B O 1
ATOM 9194 N N . LEU B 1 571 ? 16.641 5.172 40.625 1 29.56 571 LEU B N 1
ATOM 9195 C CA . LEU B 1 571 ? 17.312 5.203 41.906 1 29.56 571 LEU B CA 1
ATOM 9196 C C . LEU B 1 571 ? 18.719 4.629 41.812 1 29.56 571 LEU B C 1
ATOM 9198 O O . LEU B 1 571 ? 19.641 5.09 42.5 1 29.56 571 LEU B O 1
ATOM 9202 N N . THR B 1 572 ? 18.828 3.68 40.906 1 29.7 572 THR B N 1
ATOM 9203 C CA . THR B 1 572 ? 20.172 3.148 40.906 1 29.7 572 THR B CA 1
ATOM 9204 C C . THR B 1 572 ? 21.141 4.105 40.188 1 29.7 572 THR B C 1
ATOM 9206 O O . THR B 1 572 ? 22.266 4.297 40.656 1 29.7 572 THR B O 1
ATOM 9209 N N . ASN B 1 573 ? 20.688 4.758 39.156 1 31.59 573 ASN B N 1
ATOM 9210 C CA . ASN B 1 573 ? 21.641 5.68 38.562 1 31.59 573 ASN B CA 1
ATOM 9211 C C . ASN B 1 573 ? 21.766 6.965 39.375 1 31.59 573 ASN B C 1
ATOM 9213 O O . ASN B 1 573 ? 22.844 7.543 39.469 1 31.59 573 ASN B O 1
ATOM 9217 N N . ALA B 1 574 ? 20.703 7.473 39.906 1 30.81 574 ALA B N 1
ATOM 9218 C CA . ALA B 1 574 ? 20.891 8.562 40.844 1 30.81 574 ALA B CA 1
ATOM 9219 C C . ALA B 1 574 ? 21.797 8.133 42 1 30.81 574 ALA B C 1
ATOM 9221 O O . ALA B 1 574 ? 22.594 8.93 42.5 1 30.81 574 ALA B O 1
ATOM 9222 N N . ILE B 1 575 ? 21.641 6.914 42.406 1 29.67 575 ILE B N 1
ATOM 9223 C CA . ILE B 1 575 ? 22.531 6.441 43.469 1 29.67 575 ILE B CA 1
ATOM 9224 C C . ILE B 1 575 ? 23.969 6.41 42.938 1 29.67 575 ILE B C 1
ATOM 9226 O O . ILE B 1 575 ? 24.891 6.781 43.688 1 29.67 575 ILE B O 1
ATOM 9230 N N . ILE B 1 576 ? 24.078 6.129 41.719 1 31.11 576 ILE B N 1
ATOM 9231 C CA . ILE B 1 576 ? 25.453 6.113 41.25 1 31.11 576 ILE B CA 1
ATOM 9232 C C . ILE B 1 576 ? 26.016 7.535 41.25 1 31.11 576 ILE B C 1
ATOM 9234 O O . ILE B 1 576 ? 27.156 7.77 41.656 1 31.11 576 ILE B O 1
ATOM 9238 N N . PHE B 1 577 ? 25.172 8.492 40.844 1 31.33 577 PHE B N 1
ATOM 9239 C CA . PHE B 1 577 ? 25.719 9.844 40.875 1 31.33 577 PHE B CA 1
ATOM 9240 C C . PHE B 1 577 ? 26.016 10.281 42.281 1 31.33 577 PHE B C 1
ATOM 9242 O O . PHE B 1 577 ? 26.922 11.094 42.5 1 31.33 577 PHE B O 1
ATOM 9249 N N . LEU B 1 578 ? 25.172 9.883 43.219 1 29.06 578 LEU B N 1
ATOM 9250 C CA . LEU B 1 578 ? 25.547 10.32 44.562 1 29.06 578 LEU B CA 1
ATOM 9251 C C . LEU B 1 578 ? 26.875 9.719 44.969 1 29.06 578 LEU B C 1
ATOM 9253 O O . LEU B 1 578 ? 27.516 10.211 45.906 1 29.06 578 LEU B O 1
ATOM 9257 N N . TYR B 1 579 ? 27.141 8.531 44.438 1 28.53 579 TYR B N 1
ATOM 9258 C CA . TYR B 1 579 ? 28.406 7.98 44.938 1 28.53 579 TYR B CA 1
ATOM 9259 C C . TYR B 1 579 ? 29.594 8.578 44.188 1 28.53 579 TYR B C 1
ATOM 9261 O O . TYR B 1 579 ? 30.734 8.453 44.656 1 28.53 579 TYR B O 1
ATOM 9269 N N . ILE B 1 580 ? 29.359 9.141 43 1 26.25 580 ILE B N 1
ATOM 9270 C CA . ILE B 1 580 ? 30.547 9.828 42.5 1 26.25 580 ILE B CA 1
ATOM 9271 C C . ILE B 1 580 ? 30.609 11.234 43.125 1 26.25 580 ILE B C 1
ATOM 9273 O O . ILE B 1 580 ? 29.625 11.969 43.094 1 26.25 580 ILE B O 1
#

Sequence (1160 aa):
M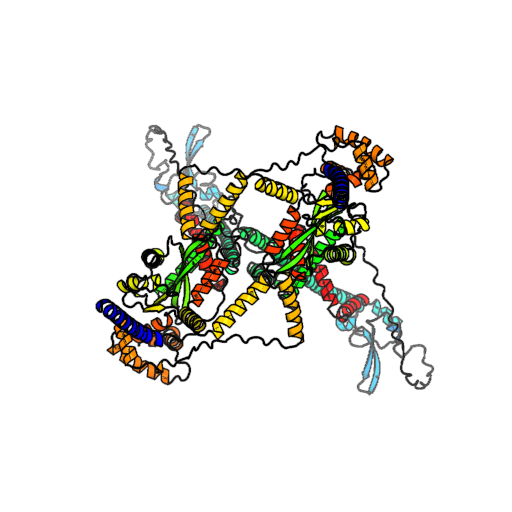PSTNRMKRKREEENEKQAAKCRKLLSFFQSTKEANVCGTTHEHDESVHELVETEMQTQRETLPVIATPTRERHNSGHSSNFNKKWKEGRPWLKCDEEITHDGISFESMYCIICIKWNTKSLNGSTIWNKEGCQSFRLDKIKSHETSCMHKQAISMEIKDQTTVTDTLSHQNDKEFAALEDAQKVLYFLISHSLPHTTLFKPLVELCVELGAKNLPYLNKGQNASYTGHSIVNEFLSCQAEVVENRVKNEINTSQSYGVMIDEYTDISGRKHLALVGKYIHLGSSRLSFLQDIQIPNGTADTIYSSIKSYLNDKAGLKLHKLTSFASDGPTVMLGKKNGVATQLKRENKSVVTVHCMNHRLQLAVSKTFTTFRKIEKTDELLKGLFKYYHYSTVKSGSLDALQTLLREMNELETVNNLVVTKATSEESISYYGDSDISFLAEHFKLNEEEALLEWNEIKQIFKEEREKCSARYMLSTLSKKSPMLGDTFPNINFLLSVCETLILSTAPVERIFSKVQMTVSQRRNRLNVSTVNNLVLVSANTKSIDDLDIKECVNLFLGKKKEDLPMTIYLTNAIIFLYIMPSTNRMKRKREEENEKQAAKCRKLLSFFQSTKEANVCGTTHEHDESVHELVETEMQTQRETLPVIATPTRERHNSGHSSNFNKKWKEGRPWLKCDEEITHDGISFESMYCIICIKWNTKSLNGSTIWNKEGCQSFRLDKIKSHETSCMHKQAISMEIKDQTTVTDTLSHQNDKEFAALEDAQKVLYFLISHSLPHTTLFKPLVELCVELGAKNLPYLNKGQNASYTGHSIVNEFLSCQAEVVENRVKNEINTSQSYGVMIDEYTDISGRKHLALVGKYIHLGSSRLSFLQDIQIPNGTADTIYSSIKSYLNDKAGLKLHKLTSFASDGPTVMLGKKNGVATQLKRENKSVVTVHCMNHRLQLAVSKTFTTFRKIEKTDELLKGLFKYYHYSTVKSGSLDALQTLLREMNELETVNNLVVTKATSEESISYYGDSDISFLAEHFKLNEEEALLEWNEIKQIFKEEREKCSARYMLSTLSKKSPMLGDTFPNINFLLSVCETLILSTAPVERIFSKVQMTVSQRRNRLNVSTVNNLVLVSANTKSIDDLDIKECVNLFLGKKKEDLPMTIYLTNAIIFLYI

Radius of gyration: 43.9 Å; Cα contacts (8 Å, |Δi|>4): 1499; chains: 2; bounding box: 126×113×140 Å

pLDDT: mean 71.96, std 22.26, range [16.14, 97.56]

Nearest PDB structures (foldseek):
  8sjd-assembly1_A  TM=5.360E-01  e=5.096E-08  Musca domestica
  8vaj-assem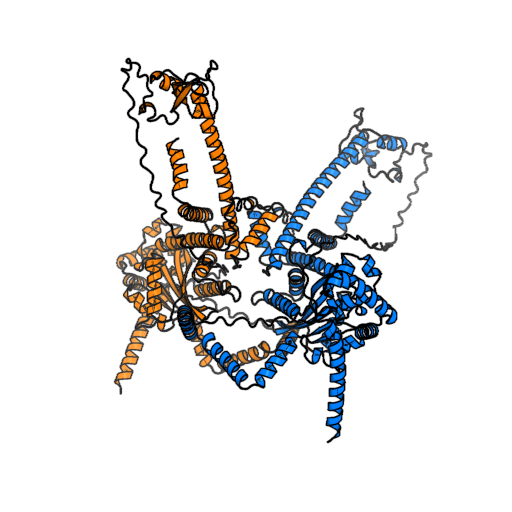bly1_A  TM=3.670E-01  e=6.117E-02  Homo sapiens
  4f3t-assembly1_A  TM=3.407E-01  e=9.403E-02  Homo sapiens
  5t7b-assembly1_A  TM=3.187E-01  e=2.690E-01  Homo sapiens
  4kre-assembly1_A  TM=3.248E-01  e=4.772E-01  Homo sapiens

Secondary structure (DSSP, 8-state):
-THHHHHHHHHHHHHHHHHHHHHHHHHHHTT---------------------------------------------SS--S--GGGGTT-TTEEEEEEE-TTS-EEEEEEEHHHHHTT---TT---IIIII-B----HHHHHHHHTSHHHHHHHHHHHHHHHHHHHHHHHHHHHHHHHHHHHHHHHHHHHHTT--HHHHHHHHHHHHHHTT-SSGGGSS-SSS--TTSHHHHHHHHHHHHHHHHHHHHHHHHHSS-EEEEEEEEE-TTS-EEEEEEEEEEETTEEEEEEEEEEEES---HHHHHHHHHIIIIIIS---GGGEEEEEE---HHHH-TTT-HHHHHHHH-TTPEEEE-HHHHHHHHHHHHHHH-HHHHHHHHHHHHHHHHHHT-HHHHHHHHHHHHHHHHTT------------------GGG--HHHHHHHHHHTT--HHHHHHHHHHHHHHHHTT-SS--HHHHHHIIIII-HHHHHH-HHHHHHHHHHHH----SHHHHHHHHHHHHHS-STTTT--HHHHHHHHHHHHH-SSGGGS-HHHHHHHHHHHHHHHS-THHHHHHHHHHHH-/-THHHHHHHHHHHHHHHHHHHHHHHHHHHTT---------------------------------------------SS--S--GGGGTT-TTEEEEEEE-TTS-EEEEEEEHHHHHTT---TT---BTTTB-B----HHHHHHHHTSHHHHHHHHHHHHHHHHHHHHHHHHHHHHHHHHHHHHHHHHHHHHTT--HHHHHHHHHHHHHHTT-SSGGGSS-SSS--TTSHHHHHHHHHHHHHHHHHHHHHHHHHSS-EEEEEEEEE-TTS-EEEEEEEEEEETTEEEEEEEEEEEES---HHHHHHHHHIIIIIIS---GGGEEEEEE---HHHH-TTT-HHHHHHHH-TTPEEEE-HHHHHHHHHHHHHHH-HHHHHHHHHHHHHHHHHHT-HHHHHHHHHHHHHHHHTT------------------GGG--HHHHHHHHHHTT--HHHHHHHHHHHHHHHHSS-S---HHHHHHIIIII-HHHHHH-HHHHHHHHHHHH----SHHHHHHHHHHHHHS-STTTT--HHHHHHHHHHHHH-SSGGGS-HHHHHHHHHHHHHHHS-THHHHHHHHHHHH-

Solvent-accessible surface area (backbone atoms only — not comparable to full-atom values): 63193 Å² total; per-residue (Å²): 129,70,71,64,57,54,58,50,48,50,48,49,48,50,48,44,50,52,45,49,50,47,44,57,58,43,63,68,39,66,38,70,78,90,68,80,82,78,82,75,85,73,85,71,84,69,85,74,79,80,79,78,78,79,78,78,78,78,79,73,89,73,78,83,75,83,80,75,86,74,83,85,68,87,66,65,87,65,52,86,55,82,59,74,68,66,39,65,96,33,86,45,55,42,77,46,76,46,64,45,99,85,69,51,75,43,66,25,37,30,31,53,50,23,42,73,61,64,39,52,35,98,88,66,49,39,38,45,41,79,70,33,36,68,71,59,44,70,66,55,53,53,50,43,69,71,29,69,23,42,48,50,18,49,52,50,48,48,48,48,47,46,46,49,47,44,49,50,46,46,52,47,46,41,36,50,46,6,46,41,51,49,51,51,54,49,47,54,29,40,65,68,55,42,68,51,57,77,42,44,41,61,51,52,52,50,36,41,72,47,37,26,68,34,52,70,45,48,52,67,57,89,86,60,67,70,53,38,55,68,48,44,49,48,52,45,50,28,45,20,48,55,48,52,50,50,52,45,52,41,46,67,70,18,84,26,30,13,40,36,44,47,74,48,66,49,97,87,33,46,43,33,38,41,36,34,36,25,20,40,53,89,39,32,59,45,76,35,62,70,48,64,41,77,40,96,57,88,46,27,65,54,48,42,51,51,50,50,46,41,38,51,68,71,59,61,48,63,64,84,35,39,39,23,40,22,32,77,48,55,56,44,44,61,21,81,80,69,5,31,49,41,56,48,32,71,75,30,72,53,40,41,76,33,63,19,46,57,52,50,48,51,52,51,50,52,49,49,32,68,69,34,62,70,50,39,51,50,51,50,48,51,52,48,52,48,55,58,32,66,81,28,39,69,47,34,50,51,47,49,55,47,47,51,51,34,51,73,63,66,62,66,70,72,74,68,69,80,68,70,70,70,79,54,56,73,57,33,54,79,72,60,53,71,67,56,51,41,52,50,19,57,60,66,69,43,62,43,69,60,36,50,53,42,49,58,52,48,50,56,61,44,60,72,71,46,89,70,45,38,58,53,54,51,38,26,38,26,50,58,76,31,47,68,57,28,67,73,29,53,57,55,48,48,52,34,40,46,37,60,13,48,57,56,61,56,62,67,57,50,52,49,50,50,50,48,47,56,55,45,34,92,87,39,66,80,63,50,68,66,57,51,38,34,47,46,39,40,36,65,63,35,91,49,72,85,70,48,64,53,67,59,26,45,50,50,47,52,49,57,48,51,68,66,44,65,74,64,58,61,45,50,53,53,48,48,51,71,72,98,130,70,68,64,58,53,55,50,49,50,51,49,50,52,49,46,51,52,45,49,51,47,44,59,58,43,65,70,42,67,38,82,80,82,77,78,80,76,64,53,6,4,10,61,12,49,70,61,82,81,80,80,80,79,82,79,80,79,83,80,83,82,80,88,82,83,83,78,90,80,84,86,72,87,66,60,89,61,51,82,54,81,59,73,69,66,40,64,96,31,85,44,55,42,77,46,77,46,64,46,98,86,67,52,73,42,65,21,38,30,30,54,51,22,43,73,63,63,39,49,36,98,87,65,44,40,67,25,39,86,38,55,36,68,68,59,44,73,68,54,54,55,49,43,68,71,29,70,24,41,48,49,20,48,50,49,48,48,47,47,46,45,46,48,47,44,48,49,46,46,52,47,45,42,36,50,46,6,46,42,48,50,51,51,54,50,48,52,28,20,46,66,30,34,67,41,58,77,45,45,42,60,50,51,52,49,36,41,72,47,37,25,69,36,52,72,44,49,51,66,55,89,86,57,66,70,52,38,50,51,50,44,19,49,53,42,51,27,47,22,48,54,49,49,50,50,51,45,50,42,48,67,70,19,85,24,30,14,39,35,44,49,74,50,65,49,98,87,30,46,41,34,38,40,36,34,35,24,20,40,51,88,38,34,70,44,76,36,62,69,47,63,42,78,40,96,57,87,45,25,66,54,48,41,50,52,51,49,45,41,38,51,69,70,59,62,47,62,64,86,35,41,41,24,39,24,32,76,48,55,57,45,45,61,21,82,79,69,6,28,49,41,55,48,32,72,76,30,74,52,40,40,75,33,62,18,45,58,51,50,48,50,52,51,49,53,51,49,31,69,71,34,62,70,49,38,49,49,50,50,48,50,53,49,52,48,54,59,32,66,78,27,40,68,47,34,49,51,49,48,55,47,47,52,52,33,50,74,63,66,62,66,70,73,74,67,70,79,68,70,69,72,74,44,54,81,60,50,55,78,72,60,53,70,67,56,51,42,52,49,20,58,59,66,70,43,64,44,69,58,37,52,53,41,49,58,50,48,50,56,62,48,57,74,55,66,87,73,50,35,60,63,48,51,37,26,39,26,49,57,77,32,48,68,57,26,67,73,29,53,59,54,48,48,53,35,42,46,40,59,13,51,58,56,60,54,63,66,57,49,48,49,51,51,18,48,48,56,35,48,33,92,88,39,65,79,54,37,67,67,8,39,37,32,9,37,41,39,12,57,61,36,89,49,72,85,70,47,64,53,66,58,27,45,50,48,46,53,50,57,48,50,69,66,43,66,74,63,58,60,46,50,52,52,48,47,53,70,71,98